Protein AF-0000000069194049 (afdb_homodimer)

pLDDT: mean 79.8, std 12.73, range [45.81, 97.94]

Radius of gyration: 47.84 Å; Cα contacts (8 Å, |Δi|>4): 1025; chains: 2; bounding box: 80×156×100 Å

Structure (mmCIF, N/CA/C/O backbone):
data_AF-0000000069194049-model_v1
#
loop_
_entity.id
_entity.type
_entity.pdbx_description
1 polymer 'Chromosome undetermined scaffold_67, whole genome shotgun sequence'
#
loop_
_atom_site.group_PDB
_atom_site.id
_atom_site.type_symbol
_atom_site.label_atom_id
_atom_site.label_alt_id
_atom_site.label_comp_id
_atom_site.label_asym_id
_atom_site.label_entity_id
_atom_site.label_seq_id
_atom_site.pdbx_PDB_ins_code
_atom_site.Cartn_x
_atom_site.Cartn_y
_atom_site.Cartn_z
_atom_site.occupancy
_atom_site.B_iso_or_equiv
_atom_site.auth_seq_id
_atom_site.auth_comp_id
_atom_site.auth_asym_id
_atom_site.auth_atom_id
_atom_site.pdbx_PDB_model_num
ATOM 1 N N . MET A 1 1 ? 35.75 -39.188 -43.375 1 60.69 1 MET A N 1
ATOM 2 C CA . MET A 1 1 ? 35.188 -40.5 -43.594 1 60.69 1 MET A CA 1
ATOM 3 C C . MET A 1 1 ? 34.312 -40.531 -44.844 1 60.69 1 MET A C 1
ATOM 5 O O . MET A 1 1 ? 33.562 -39.594 -45.094 1 60.69 1 MET A O 1
ATOM 9 N N . SER A 1 2 ? 34.531 -41.375 -45.812 1 68.25 2 SER A N 1
ATOM 10 C CA . SER A 1 2 ? 33.688 -41.562 -47 1 68.25 2 SER A CA 1
ATOM 11 C C . SER A 1 2 ? 32.281 -41.969 -46.625 1 68.25 2 SER A C 1
ATOM 13 O O . SER A 1 2 ? 32.031 -42.406 -45.5 1 68.25 2 SER A O 1
ATOM 15 N N . LEU A 1 3 ? 31.297 -41.688 -47.531 1 67.56 3 LEU A N 1
ATOM 16 C CA . LEU A 1 3 ? 29.922 -42.094 -47.281 1 67.56 3 LEU A CA 1
ATOM 17 C C . LEU A 1 3 ? 29.859 -43.562 -46.875 1 67.56 3 LEU A C 1
ATOM 19 O O . LEU A 1 3 ? 29.125 -43.938 -45.969 1 67.56 3 LEU A O 1
ATOM 23 N N . GLN A 1 4 ? 30.688 -44.281 -47.562 1 66.31 4 GLN A N 1
ATOM 24 C CA . GLN A 1 4 ? 30.703 -45.719 -47.281 1 66.31 4 GLN A CA 1
ATOM 25 C C . GLN A 1 4 ? 31.297 -46 -45.906 1 66.31 4 GLN A C 1
ATOM 27 O O . GLN A 1 4 ? 30.797 -46.875 -45.188 1 66.31 4 GLN A O 1
ATOM 32 N N . GLN A 1 5 ? 32.219 -45.281 -45.5 1 66.69 5 GLN A N 1
ATOM 33 C CA . GLN A 1 5 ? 32.812 -45.438 -44.188 1 66.69 5 GLN A CA 1
ATOM 34 C C . GLN A 1 5 ? 31.859 -45 -43.094 1 66.69 5 GLN A C 1
ATOM 36 O O . GLN A 1 5 ? 31.781 -45.656 -42.031 1 66.69 5 GLN A O 1
ATOM 41 N N . LYS A 1 6 ? 31.219 -43.906 -43.25 1 71.81 6 LYS A N 1
ATOM 42 C CA . LYS A 1 6 ? 30.234 -43.438 -42.312 1 71.81 6 LYS A CA 1
ATOM 43 C C . LYS A 1 6 ? 29.078 -44.438 -42.156 1 71.81 6 LYS A C 1
ATOM 45 O O . LYS A 1 6 ? 28.641 -44.719 -41.031 1 71.81 6 LYS A O 1
ATOM 50 N N . GLN A 1 7 ? 28.656 -44.969 -43.281 1 61.91 7 GLN A N 1
ATOM 51 C CA . GLN A 1 7 ? 27.609 -45.969 -43.25 1 61.91 7 GLN A CA 1
ATOM 52 C C . GLN A 1 7 ? 28.078 -47.25 -42.531 1 61.91 7 GLN A C 1
ATOM 54 O O . GLN A 1 7 ? 27.328 -47.812 -41.719 1 61.91 7 GLN A O 1
ATOM 59 N N . ASN A 1 8 ? 29.266 -47.562 -42.781 1 62.53 8 ASN A N 1
ATOM 60 C CA . ASN A 1 8 ? 29.828 -48.75 -42.156 1 62.53 8 ASN A CA 1
ATOM 61 C C . ASN A 1 8 ? 29.969 -48.531 -40.625 1 62.53 8 ASN A C 1
ATOM 63 O O . ASN A 1 8 ? 29.703 -49.438 -39.844 1 62.53 8 ASN A O 1
ATOM 67 N N . LEU A 1 9 ? 30.328 -47.375 -40.25 1 63.19 9 LEU A N 1
ATOM 68 C CA . LEU A 1 9 ? 30.469 -47.031 -38.844 1 63.19 9 LEU A CA 1
ATOM 69 C C . LEU A 1 9 ? 29.109 -47.031 -38.156 1 63.19 9 LEU A C 1
ATOM 71 O O . LEU A 1 9 ? 28.969 -47.531 -37.031 1 63.19 9 LEU A O 1
ATOM 75 N N . LEU A 1 10 ? 28.172 -46.469 -38.812 1 67.38 10 LEU A N 1
ATOM 76 C CA . LEU A 1 10 ? 26.828 -46.438 -38.281 1 67.38 10 LEU A CA 1
ATOM 77 C C . LEU A 1 10 ? 26.234 -47.844 -38.156 1 67.38 10 LEU A C 1
ATOM 79 O O . LEU A 1 10 ? 25.625 -48.188 -37.156 1 67.38 10 LEU A O 1
ATOM 83 N N . VAL A 1 11 ? 26.562 -48.625 -39.188 1 57.91 11 VAL A N 1
ATOM 84 C CA . VAL A 1 11 ? 26.062 -50 -39.219 1 57.91 11 VAL A CA 1
ATOM 85 C C . VAL A 1 11 ? 26.781 -50.812 -38.125 1 57.91 11 VAL A C 1
ATOM 87 O O . VAL A 1 11 ? 26.156 -51.594 -37.406 1 57.91 11 VAL A O 1
ATOM 90 N N . LYS A 1 12 ? 28.016 -50.594 -37.969 1 59.56 12 LYS A N 1
ATOM 91 C CA . LYS A 1 12 ? 28.781 -51.281 -36.938 1 59.56 12 LYS A CA 1
ATOM 92 C C . LYS A 1 12 ? 28.25 -50.938 -35.531 1 59.56 12 LYS A C 1
ATOM 94 O O . LYS A 1 12 ? 28.094 -51.844 -34.719 1 59.56 12 LYS A O 1
ATOM 99 N N . GLU A 1 13 ? 27.953 -49.781 -35.375 1 59.81 13 GLU A N 1
ATOM 100 C CA . GLU A 1 13 ? 27.469 -49.344 -34.062 1 59.81 13 GLU A CA 1
ATOM 101 C C . GLU A 1 13 ? 26.094 -49.906 -33.75 1 59.81 13 GLU A C 1
ATOM 103 O O . GLU A 1 13 ? 25.797 -50.25 -32.625 1 59.81 13 GLU A O 1
ATOM 108 N N . ILE A 1 14 ? 25.391 -50.125 -34.812 1 56.09 14 ILE A N 1
ATOM 109 C CA . ILE A 1 14 ? 24.047 -50.688 -34.688 1 56.09 14 ILE A CA 1
ATOM 110 C C . ILE A 1 14 ? 24.141 -52.188 -34.5 1 56.09 14 ILE A C 1
ATOM 112 O O . ILE A 1 14 ? 23.406 -52.781 -33.688 1 56.09 14 ILE A O 1
ATOM 116 N N . ILE A 1 15 ? 24.984 -52.844 -35.25 1 53.19 15 ILE A N 1
ATOM 117 C CA . ILE A 1 15 ? 25.172 -54.281 -35.094 1 53.19 15 ILE A CA 1
ATOM 118 C C . ILE A 1 15 ? 25.672 -54.625 -33.688 1 53.19 15 ILE A C 1
ATOM 120 O O . ILE A 1 15 ? 25.172 -55.531 -33.062 1 53.19 15 ILE A O 1
ATOM 124 N N . GLU A 1 16 ? 26.516 -53.812 -33.25 1 52.22 16 GLU A N 1
ATOM 125 C CA . GLU A 1 16 ? 27.094 -54.094 -31.922 1 52.22 16 GLU A CA 1
ATOM 126 C C . GLU A 1 16 ? 26.062 -53.875 -30.812 1 52.22 16 GLU A C 1
ATOM 128 O O . GLU A 1 16 ? 26.109 -54.562 -29.781 1 52.22 16 GLU A O 1
ATOM 133 N N . LYS A 1 17 ? 25.109 -53.125 -31.219 1 51.19 17 LYS A N 1
ATOM 134 C CA . LYS A 1 17 ? 24.125 -52.812 -30.188 1 51.19 17 LYS A CA 1
ATOM 135 C C . LYS A 1 17 ? 22.828 -53.594 -30.406 1 51.19 17 LYS A C 1
ATOM 137 O O . LYS A 1 17 ? 21.859 -53.406 -29.656 1 51.19 17 LYS A O 1
ATOM 142 N N . GLY A 1 18 ? 22.766 -54.531 -31.375 1 50 18 GLY A N 1
ATOM 143 C CA . GLY A 1 18 ? 21.703 -55.5 -31.641 1 50 18 GLY A CA 1
ATOM 144 C C . GLY A 1 18 ? 20.469 -54.844 -32.25 1 50 18 GLY A C 1
ATOM 145 O O . GLY A 1 18 ? 19.344 -55.344 -32.031 1 50 18 GLY A O 1
ATOM 146 N N . TYR A 1 19 ? 20.625 -53.812 -32.906 1 51.44 19 TYR A N 1
ATOM 147 C CA . TYR A 1 19 ? 19.438 -53.125 -33.438 1 51.44 19 TYR A CA 1
ATOM 148 C C . TYR A 1 19 ? 19.109 -53.656 -34.844 1 51.44 19 TYR A C 1
ATOM 150 O O . TYR A 1 19 ? 19.938 -54.312 -35.469 1 51.44 19 TYR A O 1
ATOM 158 N N . ASN A 1 20 ? 17.766 -53.562 -35.188 1 52.62 20 ASN A N 1
ATOM 159 C CA . ASN A 1 20 ? 17.297 -54 -36.5 1 52.62 20 ASN A CA 1
ATOM 160 C C . ASN A 1 20 ? 18.062 -53.344 -37.625 1 52.62 20 ASN A C 1
ATOM 162 O O . ASN A 1 20 ? 17.875 -52.156 -37.875 1 52.62 20 ASN A O 1
ATOM 166 N N . ILE A 1 21 ? 18.859 -54.062 -38.156 1 54.88 21 ILE A N 1
ATOM 167 C CA . ILE A 1 21 ? 19.766 -53.625 -39.219 1 54.88 21 ILE A CA 1
ATOM 168 C C . ILE A 1 21 ? 18.953 -53.156 -40.438 1 54.88 21 ILE A C 1
ATOM 170 O O . ILE A 1 21 ? 19.281 -52.125 -41.031 1 54.88 21 ILE A O 1
ATOM 174 N N . GLU A 1 22 ? 17.953 -53.812 -40.688 1 61.69 22 GLU A N 1
ATOM 175 C CA . GLU A 1 22 ? 17.156 -53.438 -41.844 1 61.69 22 GLU A CA 1
ATOM 176 C C . GLU A 1 22 ? 16.469 -52.094 -41.656 1 61.69 22 GLU A C 1
ATOM 178 O O . GLU A 1 22 ? 16.453 -51.281 -42.594 1 61.69 22 GLU A O 1
ATOM 183 N N . ALA A 1 23 ? 15.969 -51.812 -40.594 1 63.94 23 ALA A N 1
ATOM 184 C CA . ALA A 1 23 ? 15.281 -50.562 -40.312 1 63.94 23 ALA A CA 1
ATOM 185 C C . ALA A 1 23 ? 16.266 -49.406 -40.25 1 63.94 23 ALA A C 1
ATOM 187 O O . ALA A 1 23 ? 15.953 -48.312 -40.719 1 63.94 23 ALA A O 1
ATOM 188 N N . PHE A 1 24 ? 17.422 -49.688 -39.75 1 62.91 24 PHE A N 1
ATOM 189 C CA . PHE A 1 24 ? 18.453 -48.656 -39.719 1 62.91 24 PHE A CA 1
ATOM 190 C C . PHE A 1 24 ? 18.938 -48.344 -41.125 1 62.91 24 PHE A C 1
ATOM 192 O O . PHE A 1 24 ? 19.078 -47.156 -41.5 1 62.91 24 PHE A O 1
ATOM 199 N N . GLN A 1 25 ? 19.109 -49.438 -41.875 1 63.22 25 GLN A N 1
ATOM 200 C CA . GLN A 1 25 ? 19.531 -49.25 -43.25 1 63.22 25 GLN A CA 1
ATOM 201 C C . GLN A 1 25 ? 18.5 -48.438 -44.031 1 63.22 25 GLN A C 1
ATOM 203 O O . GLN A 1 25 ? 18.875 -47.531 -44.781 1 63.22 25 GLN A O 1
ATOM 208 N N . LYS A 1 26 ? 17.281 -48.625 -43.75 1 69.69 26 LYS A N 1
ATOM 209 C CA . LYS A 1 26 ? 16.234 -47.844 -44.406 1 69.69 26 LYS A CA 1
ATOM 210 C C . LYS A 1 26 ? 16.281 -46.375 -43.938 1 69.69 26 LYS A C 1
ATOM 212 O O . LYS A 1 26 ? 16.062 -45.469 -44.75 1 69.69 26 LYS A O 1
ATOM 217 N N . SER A 1 27 ? 16.609 -46.219 -42.75 1 67.19 27 SER A N 1
ATOM 218 C CA . SER A 1 27 ? 16.641 -44.875 -42.188 1 67.19 27 SER A CA 1
ATOM 219 C C . SER A 1 27 ? 17.812 -44.062 -42.75 1 67.19 27 SER A C 1
ATOM 221 O O . SER A 1 27 ? 17.734 -42.844 -42.906 1 67.19 27 SER A O 1
ATOM 223 N N . ILE A 1 28 ? 18.844 -44.812 -43.062 1 67.31 28 ILE A N 1
ATOM 224 C CA . ILE A 1 28 ? 20.047 -44.219 -43.625 1 67.31 28 ILE A CA 1
ATOM 225 C C . ILE A 1 28 ? 19.859 -44 -45.125 1 67.31 28 ILE A C 1
ATOM 227 O O . ILE A 1 28 ? 20.266 -42.969 -45.656 1 67.31 28 ILE A O 1
ATOM 231 N N . ASP A 1 29 ? 19.156 -44.969 -45.688 1 67.44 29 ASP A N 1
ATOM 232 C CA . ASP A 1 29 ? 18.969 -44.875 -47.125 1 67.44 29 ASP A CA 1
ATOM 233 C C . ASP A 1 29 ? 18.125 -43.656 -47.5 1 67.44 29 ASP A C 1
ATOM 235 O O . ASP A 1 29 ? 18.266 -43.125 -48.594 1 67.44 29 ASP A O 1
ATOM 239 N N . GLN A 1 30 ? 17.359 -43.25 -46.594 1 63.06 30 GLN A N 1
ATOM 240 C CA . GLN A 1 30 ? 16.469 -42.125 -46.875 1 63.06 30 GLN A CA 1
ATOM 241 C C . GLN A 1 30 ? 17.172 -40.812 -46.625 1 63.06 30 GLN A C 1
ATOM 243 O O . GLN A 1 30 ? 16.641 -39.75 -46.969 1 63.06 30 GLN A O 1
ATOM 248 N N . ARG A 1 31 ? 18.297 -40.969 -46.156 1 64.88 31 ARG A N 1
ATOM 249 C CA . ARG A 1 31 ? 19.016 -39.719 -45.875 1 64.88 31 ARG A CA 1
ATOM 250 C C . ARG A 1 31 ? 20 -39.375 -46.969 1 64.88 31 ARG A C 1
ATOM 252 O O . ARG A 1 31 ? 20.875 -40.188 -47.312 1 64.88 31 ARG A O 1
ATOM 259 N N . HIS A 1 32 ? 19.75 -38.312 -47.625 1 69.38 32 HIS A N 1
ATOM 260 C CA . HIS A 1 32 ? 20.547 -37.875 -48.75 1 69.38 32 HIS A CA 1
ATOM 261 C C . HIS A 1 32 ? 21.672 -36.938 -48.312 1 69.38 32 HIS A C 1
ATOM 263 O O . HIS A 1 32 ? 22.547 -36.594 -49.125 1 69.38 32 HIS A O 1
ATOM 269 N N . ASP A 1 33 ? 21.703 -36.594 -47.094 1 72.38 33 ASP A N 1
ATOM 270 C CA . ASP A 1 33 ? 22.688 -35.594 -46.656 1 72.38 33 ASP A CA 1
ATOM 271 C C . ASP A 1 33 ? 23.75 -36.25 -45.781 1 72.38 33 ASP A C 1
ATOM 273 O O . ASP A 1 33 ? 24.516 -35.531 -45.125 1 72.38 33 ASP A O 1
ATOM 277 N N . LEU A 1 34 ? 23.844 -37.531 -45.719 1 71 34 LEU A N 1
ATOM 278 C CA . LEU A 1 34 ? 24.734 -38.281 -44.844 1 71 34 LEU A CA 1
ATOM 279 C C . LEU A 1 34 ? 26.188 -37.906 -45.062 1 71 34 LEU A C 1
ATOM 281 O O . LEU A 1 34 ? 27 -37.906 -44.156 1 71 34 LEU A O 1
ATOM 285 N N . GLU A 1 35 ? 26.422 -37.562 -46.25 1 72.06 35 GLU A N 1
ATOM 286 C CA . GLU A 1 35 ? 27.797 -37.25 -46.656 1 72.06 35 GLU A CA 1
ATOM 287 C C . GLU A 1 35 ? 28.297 -36 -45.906 1 72.06 35 GLU A C 1
ATOM 289 O O . GLU A 1 35 ? 29.484 -35.875 -45.656 1 72.06 35 GLU A O 1
ATOM 294 N N . GLN A 1 36 ? 27.422 -35.219 -45.531 1 76.62 36 GLN A N 1
ATOM 295 C CA . GLN A 1 36 ? 27.797 -33.938 -44.938 1 76.62 36 GLN A CA 1
ATOM 296 C C . GLN A 1 36 ? 27.859 -34.031 -43.406 1 76.62 36 GLN A C 1
ATOM 298 O O . GLN A 1 36 ? 28.281 -33.094 -42.75 1 76.62 36 GLN A O 1
ATOM 303 N N . TRP A 1 37 ? 27.469 -35.188 -42.844 1 73.75 37 TRP A N 1
ATOM 304 C CA . TRP A 1 37 ? 27.344 -35.312 -41.406 1 73.75 37 TRP A CA 1
ATOM 305 C C . TRP A 1 37 ? 28.719 -35.5 -40.75 1 73.75 37 TRP A C 1
ATOM 307 O O . TRP A 1 37 ? 29.578 -36.188 -41.312 1 73.75 37 TRP A O 1
ATOM 317 N N . ASP A 1 38 ? 28.906 -34.75 -39.75 1 74.12 38 ASP A N 1
ATOM 318 C CA . ASP A 1 38 ? 30.109 -35.031 -38.969 1 74.12 38 ASP A CA 1
ATOM 319 C C . ASP A 1 38 ? 29.891 -36.188 -38 1 74.12 38 ASP A C 1
ATOM 321 O O . ASP A 1 38 ? 28.797 -36.781 -37.969 1 74.12 38 ASP A O 1
ATOM 325 N N . TYR A 1 39 ? 30.922 -36.594 -37.219 1 69.62 39 TYR A N 1
ATOM 326 C CA . TYR A 1 39 ? 30.906 -37.75 -36.344 1 69.62 39 TYR A CA 1
ATOM 327 C C . TYR A 1 39 ? 29.859 -37.594 -35.25 1 69.62 39 TYR A C 1
ATOM 329 O O . TYR A 1 39 ? 29.125 -38.531 -34.938 1 69.62 39 TYR A O 1
ATOM 337 N N . ASP A 1 40 ? 29.719 -36.5 -34.812 1 70.19 40 ASP A N 1
ATOM 338 C CA . ASP A 1 40 ? 28.781 -36.25 -33.719 1 70.19 40 ASP A CA 1
ATOM 339 C C . ASP A 1 40 ? 27.328 -36.344 -34.219 1 70.19 40 ASP A C 1
ATOM 341 O O . ASP A 1 40 ? 26.469 -36.875 -33.531 1 70.19 40 ASP A O 1
ATOM 345 N N . GLU A 1 41 ? 27.188 -35.938 -35.375 1 72.56 41 GLU A N 1
ATOM 346 C CA . GLU A 1 41 ? 25.859 -36.031 -36 1 72.56 41 GLU A CA 1
ATOM 347 C C . GLU A 1 41 ? 25.484 -37.469 -36.281 1 72.56 41 GLU A C 1
ATOM 349 O O . GLU A 1 41 ? 24.328 -37.875 -36.125 1 72.56 41 GLU A O 1
ATOM 354 N N . LEU A 1 42 ? 26.5 -38.188 -36.719 1 69.12 42 LEU A N 1
ATOM 355 C CA . LEU A 1 42 ? 26.281 -39.594 -36.969 1 69.12 42 LEU A CA 1
ATOM 356 C C . LEU A 1 42 ? 25.953 -40.344 -35.688 1 69.12 42 LEU A C 1
ATOM 358 O O . LEU A 1 42 ? 25.016 -41.156 -35.656 1 69.12 42 LEU A O 1
ATOM 362 N N . ILE A 1 43 ? 26.547 -39.969 -34.594 1 66.81 43 ILE A N 1
ATOM 363 C CA . ILE A 1 43 ? 26.281 -40.594 -33.281 1 66.81 43 ILE A CA 1
ATOM 364 C C . ILE A 1 43 ? 24.891 -40.188 -32.781 1 66.81 43 ILE A C 1
ATOM 366 O O . ILE A 1 43 ? 24.141 -41 -32.25 1 66.81 43 ILE A O 1
ATOM 370 N N . GLU A 1 44 ? 24.609 -39.031 -33 1 70.44 44 GLU A N 1
ATOM 371 C CA . GLU A 1 44 ? 23.281 -38.562 -32.594 1 70.44 44 GLU A CA 1
ATOM 372 C C . GLU A 1 44 ? 22.188 -39.219 -33.406 1 70.44 44 GLU A C 1
ATOM 374 O O . GLU A 1 44 ? 21.125 -39.562 -32.875 1 70.44 44 GLU A O 1
ATOM 379 N N . PHE A 1 45 ? 22.484 -39.5 -34.656 1 67.25 45 PHE A N 1
ATOM 380 C CA . PHE A 1 45 ? 21.531 -40.188 -35.5 1 67.25 45 PHE A CA 1
ATOM 381 C C . PHE A 1 45 ? 21.359 -41.625 -35.062 1 67.25 45 PHE A C 1
ATOM 383 O O . PHE A 1 45 ? 20.234 -42.156 -35 1 67.25 45 PHE A O 1
ATOM 390 N N . VAL A 1 46 ? 22.484 -42.219 -34.812 1 63.5 46 VAL A N 1
ATOM 391 C CA . VAL A 1 46 ? 22.406 -43.594 -34.312 1 63.5 46 VAL A CA 1
ATOM 392 C C . VAL A 1 46 ? 21.656 -43.625 -32.969 1 63.5 46 VAL A C 1
ATOM 394 O O . VAL A 1 46 ? 20.812 -44.469 -32.75 1 63.5 46 VAL A O 1
ATOM 397 N N . LYS A 1 47 ? 21.938 -42.656 -32.156 1 62.44 47 LYS A N 1
ATOM 398 C CA . LYS A 1 47 ? 21.234 -42.562 -30.859 1 62.44 47 LYS A CA 1
ATOM 399 C C . LYS A 1 47 ? 19.75 -42.312 -31.078 1 62.44 47 LYS A C 1
ATOM 401 O O . LYS A 1 47 ? 18.906 -42.938 -30.406 1 62.44 47 LYS A O 1
ATOM 406 N N . LYS A 1 48 ? 19.5 -41.469 -32 1 63.44 48 LYS A N 1
ATOM 407 C CA . LYS A 1 48 ? 18.109 -41.219 -32.375 1 63.44 48 LYS A CA 1
ATOM 408 C C . LYS A 1 48 ? 17.438 -42.469 -32.938 1 63.44 48 LYS A C 1
ATOM 410 O O . LYS A 1 48 ? 16.281 -42.75 -32.656 1 63.44 48 LYS A O 1
ATOM 415 N N . PHE A 1 49 ? 18.141 -43.062 -33.781 1 58.78 49 PHE A N 1
ATOM 416 C CA . PHE A 1 49 ? 17.641 -44.312 -34.375 1 58.78 49 PHE A CA 1
ATOM 417 C C . PHE A 1 49 ? 17.469 -45.375 -33.281 1 58.78 49 PHE A C 1
ATOM 419 O O . PHE A 1 49 ? 16.469 -46.094 -33.25 1 58.78 49 PHE A O 1
ATOM 426 N N . GLN A 1 50 ? 18.5 -45.438 -32.5 1 56.16 50 GLN A N 1
ATOM 427 C CA . GLN A 1 50 ? 18.391 -46.344 -31.359 1 56.16 50 GLN A CA 1
ATOM 428 C C . GLN A 1 50 ? 17.188 -46 -30.5 1 56.16 50 GLN A C 1
ATOM 430 O O . GLN A 1 50 ? 16.438 -46.906 -30.078 1 56.16 50 GLN A O 1
ATOM 435 N N . ASP A 1 51 ? 17.125 -44.844 -30.234 1 56.09 51 ASP A N 1
ATOM 436 C CA . ASP A 1 51 ? 15.992 -44.344 -29.453 1 56.09 51 ASP A CA 1
ATOM 437 C C . ASP A 1 51 ? 14.68 -44.625 -30.188 1 56.09 51 ASP A C 1
ATOM 439 O O . ASP A 1 51 ? 13.68 -45 -29.562 1 56.09 51 ASP A O 1
ATOM 443 N N . SER A 1 52 ? 14.766 -44.375 -31.516 1 55.88 52 SER A N 1
ATOM 444 C CA . SER A 1 52 ? 13.586 -44.656 -32.312 1 55.88 52 SER A CA 1
ATOM 445 C C . SER A 1 52 ? 13.297 -46.156 -32.375 1 55.88 52 SER A C 1
ATOM 447 O O . SER A 1 52 ? 12.141 -46.562 -32.438 1 55.88 52 SER A O 1
ATOM 449 N N . GLN A 1 53 ? 14.375 -46.844 -32.562 1 53.72 53 GLN A N 1
ATOM 450 C CA . GLN A 1 53 ? 14.188 -48.281 -32.562 1 53.72 53 GLN A CA 1
ATOM 451 C C . GLN A 1 53 ? 13.664 -48.781 -31.234 1 53.72 53 GLN A C 1
ATOM 453 O O . GLN A 1 53 ? 12.961 -49.812 -31.172 1 53.72 53 GLN A O 1
ATOM 458 N N . ASN A 1 54 ? 14.117 -48.125 -30.234 1 58.31 54 ASN A N 1
ATOM 459 C CA . ASN A 1 54 ? 13.719 -48.531 -28.906 1 58.31 54 ASN A CA 1
ATOM 460 C C . ASN A 1 54 ? 12.359 -47.969 -28.516 1 58.31 54 ASN A C 1
ATOM 462 O O . ASN A 1 54 ? 11.883 -48.219 -27.406 1 58.31 54 ASN A O 1
ATOM 466 N N . ASP A 1 55 ? 11.828 -47.438 -29.406 1 71.06 55 ASP A N 1
ATOM 467 C CA . ASP A 1 55 ? 10.484 -46.938 -29.156 1 71.06 55 ASP A CA 1
ATOM 468 C C . ASP A 1 55 ? 9.445 -48.031 -29.25 1 71.06 55 ASP A C 1
ATOM 470 O O . ASP A 1 55 ? 9.5 -48.875 -30.156 1 71.06 55 ASP A O 1
ATOM 474 N N . TYR A 1 56 ? 8.977 -48.375 -28.188 1 81.94 56 TYR A N 1
ATOM 475 C CA . TYR A 1 56 ? 7.879 -49.344 -28.125 1 81.94 56 TYR A CA 1
ATOM 476 C C . TYR A 1 56 ? 6.531 -48.656 -28.125 1 81.94 56 TYR A C 1
ATOM 478 O O . TYR A 1 56 ? 6.301 -47.719 -27.328 1 81.94 56 TYR A O 1
ATOM 486 N N . ALA A 1 57 ? 5.781 -48.969 -29.219 1 83.94 57 ALA A N 1
ATOM 487 C CA . ALA A 1 57 ? 4.43 -48.406 -29.312 1 83.94 57 ALA A CA 1
ATOM 488 C C . ALA A 1 57 ? 3.404 -49.531 -29.531 1 83.94 57 ALA A C 1
ATOM 490 O O . ALA A 1 57 ? 3.627 -50.438 -30.344 1 83.94 57 ALA A O 1
ATOM 491 N N . ALA A 1 58 ? 2.482 -49.562 -28.688 1 81.94 58 ALA A N 1
ATOM 492 C CA . ALA A 1 58 ? 1.385 -50.531 -28.828 1 81.94 58 ALA A CA 1
ATOM 493 C C . ALA A 1 58 ? 0.049 -49.875 -28.469 1 81.94 58 ALA A C 1
ATOM 495 O O . ALA A 1 58 ? 0.014 -48.812 -27.859 1 81.94 58 ALA A O 1
ATOM 496 N N . ILE A 1 59 ? -1 -50.406 -29.062 1 82.81 59 ILE A N 1
ATOM 497 C CA . ILE A 1 59 ? -2.357 -50 -28.734 1 82.81 59 ILE A CA 1
ATOM 498 C C . ILE A 1 59 ? -3.111 -51.156 -28.078 1 82.81 59 ILE A C 1
ATOM 500 O O . ILE A 1 59 ? -3.211 -52.25 -28.641 1 82.81 59 ILE A O 1
ATOM 504 N N . LEU A 1 60 ? -3.436 -50.906 -26.891 1 81.56 60 LEU A N 1
ATOM 505 C CA . LEU A 1 60 ? -4.219 -51.906 -26.188 1 81.56 60 LEU A CA 1
ATOM 506 C C . LEU A 1 60 ? -5.711 -51.594 -26.266 1 81.56 60 LEU A C 1
ATOM 508 O O . LEU A 1 60 ? -6.109 -50.438 -26.203 1 81.56 60 LEU A O 1
ATOM 512 N N . LYS A 1 61 ? -6.488 -52.562 -26.531 1 78.25 61 LYS A N 1
ATOM 513 C CA . LYS A 1 61 ? -7.93 -52.344 -26.641 1 78.25 61 LYS A CA 1
ATOM 514 C C . LYS A 1 61 ? -8.586 -52.344 -25.266 1 78.25 61 LYS A C 1
ATOM 516 O O . LYS A 1 61 ? -8.195 -53.094 -24.375 1 78.25 61 LYS A O 1
ATOM 521 N N . CYS A 1 62 ? -9.406 -51.281 -25.078 1 74.12 62 CYS A N 1
ATOM 522 C CA . CYS A 1 62 ? -10.219 -51.219 -23.875 1 74.12 62 CYS A CA 1
ATOM 523 C C . CYS A 1 62 ? -11.664 -50.875 -24.203 1 74.12 62 CYS A C 1
ATOM 525 O O . CYS A 1 62 ? -12.031 -50.75 -25.375 1 74.12 62 CYS A O 1
ATOM 527 N N . ASN A 1 63 ? -12.5 -50.844 -23.188 1 73.75 63 ASN A N 1
ATOM 528 C CA . ASN A 1 63 ? -13.906 -50.531 -23.406 1 73.75 63 ASN A CA 1
ATOM 529 C C . ASN A 1 63 ? -14.086 -49.062 -23.844 1 73.75 63 ASN A C 1
ATOM 531 O O . ASN A 1 63 ? -13.398 -48.188 -23.344 1 73.75 63 ASN A O 1
ATOM 535 N N . LYS A 1 64 ? -14.914 -48.875 -24.938 1 74.25 64 LYS A N 1
ATOM 536 C CA . LYS A 1 64 ? -15.188 -47.531 -25.438 1 74.25 64 LYS A CA 1
ATOM 537 C C . LYS A 1 64 ? -16.344 -46.875 -24.672 1 74.25 64 LYS A C 1
ATOM 539 O O . LYS A 1 64 ? -17.359 -47.531 -24.422 1 74.25 64 LYS A O 1
ATOM 544 N N . THR A 1 65 ? -15.977 -45.656 -24.219 1 71.38 65 THR A N 1
ATOM 545 C CA . THR A 1 65 ? -17.016 -44.906 -23.5 1 71.38 65 THR A CA 1
ATOM 546 C C . THR A 1 65 ? -17.984 -44.25 -24.469 1 71.38 65 THR A C 1
ATOM 548 O O . THR A 1 65 ? -17.594 -43.875 -25.562 1 71.38 65 THR A O 1
ATOM 551 N N . ILE A 1 66 ? -19.25 -44.188 -24.172 1 73.69 66 ILE A N 1
ATOM 552 C CA . ILE A 1 66 ? -20.266 -43.469 -24.922 1 73.69 66 ILE A CA 1
ATOM 553 C C . ILE A 1 66 ? -20.156 -41.969 -24.625 1 73.69 66 ILE A C 1
ATOM 555 O O . ILE A 1 66 ? -20.125 -41.562 -23.453 1 73.69 66 ILE A O 1
ATOM 559 N N . PRO A 1 67 ? -19.875 -41.188 -25.688 1 75.25 67 PRO A N 1
ATOM 560 C CA . PRO A 1 67 ? -19.766 -39.75 -25.469 1 75.25 67 PRO A CA 1
ATOM 561 C C . PRO A 1 67 ? -20.953 -39.156 -24.719 1 75.25 67 PRO A C 1
ATOM 563 O O . PRO A 1 67 ? -22.094 -39.531 -24.969 1 75.25 67 PRO A O 1
ATOM 566 N N . ASN A 1 68 ? -20.578 -38.375 -23.688 1 81.75 68 ASN A N 1
ATOM 567 C CA . ASN A 1 68 ? -21.641 -37.719 -22.938 1 81.75 68 ASN A CA 1
ATOM 568 C C . ASN A 1 68 ? -22.016 -36.375 -23.547 1 81.75 68 ASN A C 1
ATOM 570 O O . ASN A 1 68 ? -21.641 -36.094 -24.672 1 81.75 68 ASN A O 1
ATOM 574 N N . ALA A 1 69 ? -22.844 -35.5 -22.922 1 83.44 69 ALA A N 1
ATOM 575 C CA . ALA A 1 69 ? -23.375 -34.25 -23.422 1 83.44 69 ALA A CA 1
ATOM 576 C C . ALA A 1 69 ? -22.25 -33.219 -23.547 1 83.44 69 ALA A C 1
ATOM 578 O O . ALA A 1 69 ? -22.359 -32.281 -24.344 1 83.44 69 ALA A O 1
ATOM 579 N N . LEU A 1 70 ? -21.172 -33.438 -22.844 1 87.25 70 LEU A N 1
ATOM 580 C CA . LEU A 1 70 ? -20.094 -32.438 -22.812 1 87.25 70 LEU A CA 1
ATOM 581 C C . LEU A 1 70 ? -19.203 -32.594 -24.047 1 87.25 70 LEU A C 1
ATOM 583 O O . LEU A 1 70 ? -18.422 -31.703 -24.359 1 87.25 70 LEU A O 1
ATOM 587 N N . ALA A 1 71 ? -19.266 -33.719 -24.703 1 82.19 71 ALA A N 1
ATOM 588 C CA . ALA A 1 71 ? -18.406 -34 -25.828 1 82.19 71 ALA A CA 1
ATOM 589 C C . ALA A 1 71 ? -18.547 -32.969 -26.938 1 82.19 71 ALA A C 1
ATOM 591 O O . ALA A 1 71 ? -17.594 -32.656 -27.656 1 82.19 71 ALA A O 1
ATOM 592 N N . GLU A 1 72 ? -19.734 -32.375 -27.031 1 81.38 72 GLU A N 1
ATOM 593 C CA . GLU A 1 72 ? -20.016 -31.422 -28.094 1 81.38 72 GLU A CA 1
ATOM 594 C C . GLU A 1 72 ? -19.844 -29.984 -27.609 1 81.38 72 GLU A C 1
ATOM 596 O O . GLU A 1 72 ? -20.062 -29.031 -28.375 1 81.38 72 GLU A O 1
ATOM 601 N N . ILE A 1 73 ? -19.484 -29.797 -26.391 1 85.75 73 ILE A N 1
ATOM 602 C CA . ILE A 1 73 ? -19.391 -28.453 -25.828 1 85.75 73 ILE A CA 1
ATOM 603 C C . ILE A 1 73 ? -17.922 -28.062 -25.688 1 85.75 73 ILE A C 1
ATOM 605 O O . ILE A 1 73 ? -17.141 -28.766 -25.031 1 85.75 73 ILE A O 1
ATOM 609 N N . GLN A 1 74 ? -17.641 -27.031 -26.453 1 80.31 74 GLN A N 1
ATOM 610 C CA . GLN A 1 74 ? -16.281 -26.5 -26.328 1 80.31 74 GLN A CA 1
ATOM 611 C C . GLN A 1 74 ? -16.156 -25.562 -25.125 1 80.31 74 GLN A C 1
ATOM 613 O O . GLN A 1 74 ? -17.094 -24.844 -24.797 1 80.31 74 GLN A O 1
ATOM 618 N N . ASP A 1 75 ? -15.164 -25.562 -24.344 1 81.94 75 ASP A N 1
ATOM 619 C CA . ASP A 1 75 ? -14.789 -24.625 -23.281 1 81.94 75 ASP A CA 1
ATOM 620 C C . ASP A 1 75 ? -15.797 -24.641 -22.141 1 81.94 75 ASP A C 1
ATOM 622 O O . ASP A 1 75 ? -16.281 -23.594 -21.703 1 81.94 75 ASP A O 1
ATOM 626 N N . ALA A 1 76 ? -16.266 -25.781 -21.688 1 89.75 76 ALA A N 1
ATOM 627 C CA . ALA A 1 76 ? -17.156 -25.906 -20.531 1 89.75 76 ALA A CA 1
ATOM 628 C C . ALA A 1 76 ? -16.438 -25.516 -19.25 1 89.75 76 ALA A C 1
ATOM 630 O O . ALA A 1 76 ? -15.266 -25.859 -19.047 1 89.75 76 ALA A O 1
ATOM 631 N N . LYS A 1 77 ? -17.094 -24.609 -18.469 1 90.38 77 LYS A N 1
ATOM 632 C CA . LYS A 1 77 ? -16.547 -24.172 -17.188 1 90.38 77 LYS A CA 1
ATOM 633 C C . LYS A 1 77 ? -17.562 -24.359 -16.062 1 90.38 77 LYS A C 1
ATOM 635 O O . LYS A 1 77 ? -18.75 -24.078 -16.25 1 90.38 77 LYS A O 1
ATOM 640 N N . ALA A 1 78 ? -17.062 -24.859 -14.953 1 93.88 78 ALA A N 1
ATOM 641 C CA . ALA A 1 78 ? -17.906 -25 -13.766 1 93.88 78 ALA A CA 1
ATOM 642 C C . ALA A 1 78 ? -17.609 -23.906 -12.75 1 93.88 78 ALA A C 1
ATOM 644 O O . ALA A 1 78 ? -16.438 -23.547 -12.523 1 93.88 78 ALA A O 1
ATOM 645 N N . MET A 1 79 ? -18.641 -23.281 -12.227 1 91.44 79 MET A N 1
ATOM 646 C CA . MET A 1 79 ? -18.531 -22.266 -11.18 1 91.44 79 MET A CA 1
ATOM 647 C C . MET A 1 79 ? -19.234 -22.719 -9.906 1 91.44 79 MET A C 1
ATOM 649 O O . MET A 1 79 ? -20.375 -23.188 -9.961 1 91.44 79 MET A O 1
ATOM 653 N N . VAL A 1 80 ? -18.5 -22.656 -8.836 1 90.31 80 VAL A N 1
ATOM 654 C CA . VAL A 1 80 ? -19.125 -22.875 -7.539 1 90.31 80 VAL A CA 1
ATOM 655 C C . VAL A 1 80 ? -19.594 -21.547 -6.957 1 90.31 80 VAL A C 1
ATOM 657 O O . VAL A 1 80 ? -18.797 -20.828 -6.352 1 90.31 80 VAL A O 1
ATOM 660 N N . VAL A 1 81 ? -20.75 -21.25 -7.09 1 86.88 81 VAL A N 1
ATOM 661 C CA . VAL A 1 81 ? -21.281 -19.891 -6.914 1 86.88 81 VAL A CA 1
ATOM 662 C C . VAL A 1 81 ? -21.625 -19.656 -5.449 1 86.88 81 VAL A C 1
ATOM 664 O O . VAL A 1 81 ? -21.75 -18.516 -5.012 1 86.88 81 VAL A O 1
ATOM 667 N N . GLY A 1 82 ? -21.844 -20.734 -4.711 1 85.12 82 GLY A N 1
ATOM 668 C CA . GLY A 1 82 ? -22.188 -20.547 -3.309 1 85.12 82 GLY A CA 1
ATOM 669 C C . GLY A 1 82 ? -22.438 -21.859 -2.582 1 85.12 82 GLY A C 1
ATOM 670 O O . GLY A 1 82 ? -22.078 -22.938 -3.088 1 85.12 82 GLY A O 1
ATOM 671 N N . TYR A 1 83 ? -22.844 -21.641 -1.219 1 83.56 83 TYR A N 1
ATOM 672 C CA . TYR A 1 83 ? -23.156 -22.828 -0.422 1 83.56 83 TYR A CA 1
ATOM 673 C C . TYR A 1 83 ? -24.438 -22.625 0.382 1 83.56 83 TYR A C 1
ATOM 675 O O . TYR A 1 83 ? -24.891 -21.484 0.538 1 83.56 83 TYR A O 1
ATOM 683 N N . GLU A 1 84 ? -25.172 -23.625 0.575 1 83.62 84 GLU A N 1
ATOM 684 C CA . GLU A 1 84 ? -26.375 -23.625 1.406 1 83.62 84 GLU A CA 1
ATOM 685 C C . GLU A 1 84 ? -26.266 -24.656 2.529 1 83.62 84 GLU A C 1
ATOM 687 O O . GLU A 1 84 ? -25.797 -25.766 2.312 1 83.62 84 GLU A O 1
ATOM 692 N N . LYS A 1 85 ? -26.547 -24.141 3.689 1 81.88 85 LYS A N 1
ATOM 693 C CA . LYS A 1 85 ? -26.594 -25.047 4.828 1 81.88 85 LYS A CA 1
ATOM 694 C C . LYS A 1 85 ? -28 -25.594 5.023 1 81.88 85 LYS A C 1
ATOM 696 O O . LYS A 1 85 ? -28.969 -24.828 5.133 1 81.88 85 LYS A O 1
ATOM 701 N N . ILE A 1 86 ? -28.172 -26.766 4.809 1 77.5 86 ILE A N 1
ATOM 702 C CA . ILE A 1 86 ? -29.484 -27.359 4.996 1 77.5 86 ILE A CA 1
ATOM 703 C C . ILE A 1 86 ? -29.484 -28.219 6.262 1 77.5 86 ILE A C 1
ATOM 705 O O . ILE A 1 86 ? -28.625 -29.078 6.438 1 77.5 86 ILE A O 1
ATOM 709 N N . GLN A 1 87 ? -30.156 -27.844 7.25 1 72.19 87 GLN A N 1
ATOM 710 C CA . GLN A 1 87 ? -30.312 -28.594 8.484 1 72.19 87 GLN A CA 1
ATOM 711 C C . GLN A 1 87 ? -31.203 -29.812 8.266 1 72.19 87 GLN A C 1
ATOM 713 O O . GLN A 1 87 ? -32.344 -29.688 7.781 1 72.19 87 GLN A O 1
ATOM 718 N N . LYS A 1 88 ? -30.531 -30.953 7.988 1 58.19 88 LYS A N 1
ATOM 719 C CA . LYS A 1 88 ? -31.328 -32.188 7.828 1 58.19 88 LYS A CA 1
ATOM 720 C C . LYS A 1 88 ? -31.906 -32.625 9.164 1 58.19 88 LYS A C 1
ATOM 722 O O . LYS A 1 88 ? -31.281 -33.438 9.875 1 58.19 88 LYS A O 1
ATOM 727 N N . GLY A 1 89 ? -32.844 -31.875 9.766 1 60.22 89 GLY A N 1
ATOM 728 C CA . GLY A 1 89 ? -33.594 -32.219 10.953 1 60.22 89 GLY A CA 1
ATOM 729 C C . GLY A 1 89 ? -33.031 -31.609 12.227 1 60.22 89 GLY A C 1
ATOM 730 O O . GLY A 1 89 ? -31.984 -30.953 12.203 1 60.22 89 GLY A O 1
ATOM 731 N N . ILE A 1 90 ? -33.781 -31.703 13.422 1 55.38 90 ILE A N 1
ATOM 732 C CA . ILE A 1 90 ? -33.5 -31.156 14.742 1 55.38 90 ILE A CA 1
ATOM 733 C C . ILE A 1 90 ? -32.125 -31.656 15.234 1 55.38 90 ILE A C 1
ATOM 735 O O . ILE A 1 90 ? -31.422 -30.938 15.938 1 55.38 90 ILE A O 1
ATOM 739 N N . PHE A 1 91 ? -31.766 -32.906 15.078 1 55.94 91 PHE A N 1
ATOM 740 C CA . PHE A 1 91 ? -30.609 -33.5 15.727 1 55.94 91 PHE A CA 1
ATOM 741 C C . PHE A 1 91 ? -29.484 -33.75 14.727 1 55.94 91 PHE A C 1
ATOM 743 O O . PHE A 1 91 ? -28.406 -34.219 15.102 1 55.94 91 PHE A O 1
ATOM 750 N N . LYS A 1 92 ? -29.781 -33.594 13.453 1 56.03 92 LYS A N 1
ATOM 751 C CA . LYS A 1 92 ? -28.766 -34.062 12.516 1 56.03 92 LYS A CA 1
ATOM 752 C C . LYS A 1 92 ? -27.859 -32.938 12.055 1 56.03 92 LYS A C 1
ATOM 754 O O . LYS A 1 92 ? -28.25 -31.766 12.094 1 56.03 92 LYS A O 1
ATOM 759 N N . ASN A 1 93 ? -26.656 -33.219 11.898 1 61.47 93 ASN A N 1
ATOM 760 C CA . ASN A 1 93 ? -25.531 -32.375 11.516 1 61.47 93 ASN A CA 1
ATOM 761 C C . ASN A 1 93 ? -25.844 -31.578 10.25 1 61.47 93 ASN A C 1
ATOM 763 O O . ASN A 1 93 ? -26.562 -32.062 9.367 1 61.47 93 ASN A O 1
ATOM 767 N N . THR A 1 94 ? -25.812 -30.359 10.25 1 70.12 94 THR A N 1
ATOM 768 C CA . THR A 1 94 ? -25.969 -29.406 9.164 1 70.12 94 THR A CA 1
ATOM 769 C C . THR A 1 94 ? -25.125 -29.812 7.953 1 70.12 94 THR A C 1
ATOM 771 O O . THR A 1 94 ? -23.938 -30.109 8.094 1 70.12 94 THR A O 1
ATOM 774 N N . SER A 1 95 ? -25.891 -30.266 6.887 1 75.44 95 SER A N 1
ATOM 775 C CA . SER A 1 95 ? -25.156 -30.547 5.66 1 75.44 95 SER A CA 1
ATOM 776 C C . SER A 1 95 ? -24.984 -29.312 4.801 1 75.44 95 SER A C 1
ATOM 778 O O . SER A 1 95 ? -25.906 -28.5 4.676 1 75.44 95 SER A O 1
ATOM 780 N N . VAL A 1 96 ? -23.75 -29.156 4.293 1 82.75 96 VAL A N 1
ATOM 781 C CA . VAL A 1 96 ? -23.453 -28.031 3.428 1 82.75 96 VAL A CA 1
ATOM 782 C C . VAL A 1 96 ? -23.531 -28.453 1.965 1 82.75 96 VAL A C 1
ATOM 784 O O . VAL A 1 96 ? -22.922 -29.438 1.562 1 82.75 96 VAL A O 1
ATOM 787 N N . TYR A 1 97 ? -24.344 -27.734 1.229 1 88.44 97 TYR A N 1
ATOM 788 C CA . TYR A 1 97 ? -24.469 -27.969 -0.204 1 88.44 97 TYR A CA 1
ATOM 789 C C . TYR A 1 97 ? -23.828 -26.844 -1.006 1 88.44 97 TYR A C 1
ATOM 791 O O . TYR A 1 97 ? -24.094 -25.672 -0.748 1 88.44 97 TYR A O 1
ATOM 799 N N . PHE A 1 98 ? -23.016 -27.297 -1.972 1 90.81 98 PHE A N 1
ATOM 800 C CA . PHE A 1 98 ? -22.391 -26.344 -2.875 1 90.81 98 PHE A CA 1
ATOM 801 C C . PHE A 1 98 ? -23.203 -26.203 -4.16 1 90.81 98 PHE A C 1
ATOM 803 O O . PHE A 1 98 ? -23.547 -27.219 -4.785 1 90.81 98 PHE A O 1
ATOM 810 N N . LYS A 1 99 ? -23.484 -24.984 -4.414 1 93.38 99 LYS A N 1
ATOM 811 C CA . LYS A 1 99 ? -24.188 -24.719 -5.66 1 93.38 99 LYS A CA 1
ATOM 812 C C . LYS A 1 99 ? -23.219 -24.578 -6.828 1 93.38 99 LYS A C 1
ATOM 814 O O . LYS A 1 99 ? -22.359 -23.703 -6.816 1 93.38 99 LYS A O 1
ATOM 819 N N . ILE A 1 100 ? -23.344 -25.516 -7.887 1 95.56 100 ILE A N 1
ATOM 820 C CA . ILE A 1 100 ? -22.438 -25.562 -9.031 1 95.56 100 ILE A CA 1
ATOM 821 C C . ILE A 1 100 ? -23.188 -25.172 -10.305 1 95.56 100 ILE A C 1
ATOM 823 O O . ILE A 1 100 ? -24.25 -25.719 -10.586 1 95.56 100 ILE A O 1
ATOM 827 N N . GLU A 1 101 ? -22.672 -24.234 -10.969 1 95.56 101 GLU A N 1
ATOM 828 C CA . GLU A 1 101 ? -23.203 -23.828 -12.266 1 95.56 101 GLU A CA 1
ATOM 829 C C . GLU A 1 101 ? -22.219 -24.125 -13.383 1 95.56 101 GLU A C 1
ATOM 831 O O . GLU A 1 101 ? -21.078 -23.656 -13.344 1 95.56 101 GLU A O 1
ATOM 836 N N . THR A 1 102 ? -22.641 -24.922 -14.352 1 94.5 102 THR A N 1
ATOM 837 C CA . THR A 1 102 ? -21.781 -25.234 -15.492 1 94.5 102 THR A CA 1
ATOM 838 C C . THR A 1 102 ? -22.219 -24.469 -16.734 1 94.5 102 THR A C 1
ATOM 840 O O . THR A 1 102 ? -23.375 -24.547 -17.141 1 94.5 102 THR A O 1
ATOM 843 N N . LYS A 1 103 ? -21.312 -23.719 -17.266 1 91.25 103 LYS A N 1
ATOM 844 C CA . LYS A 1 103 ? -21.562 -22.938 -18.469 1 91.25 103 LYS A CA 1
ATOM 845 C C . LYS A 1 103 ? -20.75 -23.484 -19.656 1 91.25 103 LYS A C 1
ATOM 847 O O . LYS A 1 103 ? -19.672 -24.031 -19.453 1 91.25 103 LYS A O 1
ATOM 852 N N . PRO A 1 104 ? -21.25 -23.422 -20.891 1 90.62 104 PRO A N 1
ATOM 853 C CA . PRO A 1 104 ? -22.406 -22.672 -21.344 1 90.62 104 PRO A CA 1
ATOM 854 C C . PRO A 1 104 ? -23.703 -23.5 -21.312 1 90.62 104 PRO A C 1
ATOM 856 O O . PRO A 1 104 ? -24.766 -23 -21.688 1 90.62 104 PRO A O 1
ATOM 859 N N . ILE A 1 105 ? -23.781 -24.766 -20.938 1 87.25 105 ILE A N 1
ATOM 860 C CA . ILE A 1 105 ? -24.922 -25.672 -20.984 1 87.25 105 ILE A CA 1
ATOM 861 C C . ILE A 1 105 ? -25.922 -25.297 -19.891 1 87.25 105 ILE A C 1
ATOM 863 O O . ILE A 1 105 ? -27.062 -25.781 -19.891 1 87.25 105 ILE A O 1
ATOM 867 N N . ASN A 1 106 ? -25.609 -24.438 -18.969 1 88.31 106 ASN A N 1
ATOM 868 C CA . ASN A 1 106 ? -26.422 -23.891 -17.875 1 88.31 106 ASN A CA 1
ATOM 869 C C . ASN A 1 106 ? -26.922 -25 -16.969 1 88.31 106 ASN A C 1
ATOM 871 O O . ASN A 1 106 ? -28.109 -25.047 -16.625 1 88.31 106 ASN A O 1
ATOM 875 N N . TRP A 1 107 ? -26.188 -26 -16.672 1 93.81 107 TRP A N 1
ATOM 876 C CA . TRP A 1 107 ? -26.484 -26.984 -15.633 1 93.81 107 TRP A CA 1
ATOM 877 C C . TRP A 1 107 ? -26.312 -26.375 -14.25 1 93.81 107 TRP A C 1
ATOM 879 O O . TRP A 1 107 ? -25.375 -25.609 -14.016 1 93.81 107 TRP A O 1
ATOM 889 N N . VAL A 1 108 ? -27.297 -26.578 -13.422 1 95.19 108 VAL A N 1
ATOM 890 C CA . VAL A 1 108 ? -27.203 -26.141 -12.031 1 95.19 108 VAL A CA 1
ATOM 891 C C . VAL A 1 108 ? -27.484 -27.312 -11.094 1 95.19 108 VAL A C 1
ATOM 893 O O . VAL A 1 108 ? -28.531 -27.938 -11.18 1 95.19 108 VAL A O 1
ATOM 896 N N . VAL A 1 109 ? -26.5 -27.609 -10.25 1 96.12 109 VAL A N 1
ATOM 897 C CA . VAL A 1 109 ? -26.688 -28.734 -9.328 1 96.12 109 VAL A CA 1
ATOM 898 C C . VAL A 1 109 ? -26.172 -28.344 -7.941 1 96.12 109 VAL A C 1
ATOM 900 O O . VAL A 1 109 ? -25.5 -27.328 -7.781 1 96.12 109 VAL A O 1
ATOM 903 N N . LYS A 1 110 ? -26.594 -29.125 -6.965 1 94.06 110 LYS A N 1
ATOM 904 C CA . LYS A 1 110 ? -26.094 -29.016 -5.598 1 94.06 110 LYS A CA 1
ATOM 905 C C . LYS A 1 110 ? -25.359 -30.281 -5.184 1 94.06 110 LYS A C 1
ATOM 907 O O . LYS A 1 110 ? -25.859 -31.391 -5.379 1 94.06 110 LYS A O 1
ATOM 912 N N . ARG A 1 111 ? -24.125 -30.078 -4.75 1 93.5 111 ARG A N 1
ATOM 913 C CA . ARG A 1 111 ? -23.297 -31.203 -4.336 1 93.5 111 ARG A CA 1
ATOM 914 C C . ARG A 1 111 ? -22.75 -31 -2.93 1 93.5 111 ARG A C 1
ATOM 916 O O . ARG A 1 111 ? -22.5 -29.859 -2.518 1 93.5 111 ARG A O 1
ATOM 923 N N . THR A 1 112 ? -22.656 -32.062 -2.217 1 88.5 112 THR A N 1
ATOM 924 C CA . THR A 1 112 ? -22 -32.062 -0.911 1 88.5 112 THR A CA 1
ATOM 925 C C . THR A 1 112 ? -20.5 -32.312 -1.047 1 88.5 112 THR A C 1
ATOM 927 O O . THR A 1 112 ? -20.031 -32.719 -2.115 1 88.5 112 THR A O 1
ATOM 930 N N . TYR A 1 113 ? -19.828 -32.125 0.007 1 87.25 113 TYR A N 1
ATOM 931 C CA . TYR A 1 113 ? -18.391 -32.438 0.024 1 87.25 113 TYR A CA 1
ATOM 932 C C . TYR A 1 113 ? -18.156 -33.906 -0.208 1 87.25 113 TYR A C 1
ATOM 934 O O . TYR A 1 113 ? -17.203 -34.312 -0.9 1 87.25 113 TYR A O 1
ATOM 942 N N . ASP A 1 114 ? -18.969 -34.656 0.296 1 86.56 114 ASP A N 1
ATOM 943 C CA . ASP A 1 114 ? -18.859 -36.125 0.114 1 86.56 114 ASP A CA 1
ATOM 944 C C . ASP A 1 114 ? -19.016 -36.5 -1.355 1 86.56 114 ASP A C 1
ATOM 946 O O . ASP A 1 114 ? -18.406 -37.469 -1.824 1 86.56 114 ASP A O 1
ATOM 950 N N . ASP A 1 115 ? -19.844 -35.812 -2.01 1 90.56 115 ASP A N 1
ATOM 951 C CA . ASP A 1 115 ? -20 -36.031 -3.441 1 90.56 115 ASP A CA 1
ATOM 952 C C . ASP A 1 115 ? -18.688 -35.781 -4.184 1 90.56 115 ASP A C 1
ATOM 954 O O . ASP A 1 115 ? -18.312 -36.531 -5.086 1 90.56 115 ASP A O 1
ATOM 958 N N . PHE A 1 116 ? -18.031 -34.781 -3.801 1 91.12 116 PHE A N 1
ATOM 959 C CA . PHE A 1 116 ? -16.75 -34.469 -4.41 1 91.12 116 PHE A CA 1
ATOM 960 C C . PHE A 1 116 ? -15.742 -35.594 -4.129 1 91.12 116 PHE A C 1
ATOM 962 O O . PHE A 1 116 ? -14.984 -35.969 -5.02 1 91.12 116 PHE A O 1
ATOM 969 N N . ILE A 1 117 ? -15.711 -36.031 -2.918 1 87.69 117 ILE A N 1
ATOM 970 C CA . ILE A 1 117 ? -14.797 -37.125 -2.541 1 87.69 117 ILE A CA 1
ATOM 971 C C . ILE A 1 117 ? -15.094 -38.344 -3.383 1 87.69 117 ILE A C 1
ATOM 973 O O . ILE A 1 117 ? -14.164 -39 -3.863 1 87.69 117 ILE A O 1
ATOM 977 N N . LEU A 1 118 ? -16.328 -38.625 -3.525 1 87.44 118 LEU A N 1
ATOM 978 C CA . LEU A 1 118 ? -16.75 -39.781 -4.312 1 87.44 118 LEU A CA 1
ATOM 979 C C . LEU A 1 118 ? -16.312 -39.625 -5.766 1 87.44 118 LEU A C 1
ATOM 981 O O . LEU A 1 118 ? -15.812 -40.594 -6.371 1 87.44 118 LEU A O 1
ATOM 985 N N . LEU A 1 119 ? -16.547 -38.5 -6.328 1 89.56 119 LEU A N 1
ATOM 986 C CA . LEU A 1 119 ? -16.125 -38.25 -7.695 1 89.56 119 LEU A CA 1
ATOM 987 C C . LEU A 1 119 ? -14.617 -38.438 -7.836 1 89.56 119 LEU A C 1
ATOM 989 O O . LEU A 1 119 ? -14.164 -39.156 -8.734 1 89.56 119 LEU A O 1
ATOM 993 N N . LYS A 1 120 ? -13.859 -37.906 -6.941 1 87.56 120 LYS A N 1
ATOM 994 C CA . LYS A 1 120 ? -12.406 -38 -6.969 1 87.56 120 LYS A CA 1
ATOM 995 C C . LYS A 1 120 ? -11.961 -39.469 -6.863 1 87.56 120 LYS A C 1
ATOM 997 O O . LYS A 1 120 ? -11.125 -39.938 -7.648 1 87.56 120 LYS A O 1
ATOM 1002 N N . SER A 1 121 ? -12.469 -40.094 -5.914 1 83.56 121 SER A N 1
ATOM 1003 C CA . SER A 1 121 ? -12.102 -41.469 -5.684 1 83.56 121 SER A CA 1
ATOM 1004 C C . SER A 1 121 ? -12.383 -42.344 -6.918 1 83.56 121 SER A C 1
ATOM 1006 O O . SER A 1 121 ? -11.594 -43.219 -7.25 1 83.56 121 SER A O 1
ATOM 1008 N N . THR A 1 122 ? -13.477 -42.094 -7.555 1 81.88 122 THR A N 1
ATOM 1009 C CA . THR A 1 122 ? -13.852 -42.844 -8.75 1 81.88 122 THR A CA 1
ATOM 1010 C C . THR A 1 122 ? -12.898 -42.531 -9.898 1 81.88 122 THR A C 1
ATOM 1012 O O . THR A 1 122 ? -12.438 -43.469 -10.578 1 81.88 122 THR A O 1
ATOM 1015 N N . LEU A 1 123 ? -12.625 -41.312 -10.047 1 81.81 123 LEU A N 1
ATOM 1016 C CA . LEU A 1 123 ? -11.742 -40.938 -11.141 1 81.81 123 LEU A CA 1
ATOM 1017 C C . LEU A 1 123 ? -10.32 -41.406 -10.898 1 81.81 123 LEU A C 1
ATOM 1019 O O . LEU A 1 123 ? -9.625 -41.812 -11.836 1 81.81 123 LEU A O 1
ATOM 1023 N N . ASN A 1 124 ? -9.914 -41.5 -9.672 1 78.44 124 ASN A N 1
ATOM 1024 C CA . ASN A 1 124 ? -8.555 -41.844 -9.289 1 78.44 124 ASN A CA 1
ATOM 1025 C C . ASN A 1 124 ? -8.25 -43.312 -9.609 1 78.44 124 ASN A C 1
ATOM 1027 O O . ASN A 1 124 ? -7.086 -43.719 -9.633 1 78.44 124 ASN A O 1
ATOM 1031 N N . LYS A 1 125 ? -9.211 -44 -9.906 1 71.94 125 LYS A N 1
ATOM 1032 C CA . LYS A 1 125 ? -9.008 -45.406 -10.273 1 71.94 125 LYS A CA 1
ATOM 1033 C C . LYS A 1 125 ? -8.281 -45.5 -11.609 1 71.94 125 LYS A C 1
ATOM 1035 O O . LYS A 1 125 ? -7.508 -46.438 -11.828 1 71.94 125 LYS A O 1
ATOM 1040 N N . ASN A 1 126 ? -8.539 -44.531 -12.438 1 69.88 126 ASN A N 1
ATOM 1041 C CA . ASN A 1 126 ? -7.977 -44.625 -13.781 1 69.88 126 ASN A CA 1
ATOM 1042 C C . ASN A 1 126 ? -7.238 -43.375 -14.195 1 69.88 126 ASN A C 1
ATOM 1044 O O . ASN A 1 126 ? -6.465 -43.375 -15.156 1 69.88 126 ASN A O 1
ATOM 1048 N N . PHE A 1 127 ? -7.562 -42.312 -13.461 1 74.38 127 PHE A N 1
ATOM 1049 C CA . PHE A 1 127 ? -6.992 -41 -13.82 1 74.38 127 PHE A CA 1
ATOM 1050 C C . PHE A 1 127 ? -6.328 -40.344 -12.609 1 74.38 127 PHE A C 1
ATOM 1052 O O . PHE A 1 127 ? -6.586 -40.75 -11.469 1 74.38 127 PHE A O 1
ATOM 1059 N N . THR A 1 128 ? -5.426 -39.562 -12.922 1 74.56 128 THR A N 1
ATOM 1060 C CA . THR A 1 128 ? -4.824 -38.75 -11.883 1 74.56 128 THR A CA 1
ATOM 1061 C C . THR A 1 128 ? -5.488 -37.375 -11.82 1 74.56 128 THR A C 1
ATOM 1063 O O . THR A 1 128 ? -5.418 -36.594 -12.773 1 74.56 128 THR A O 1
ATOM 1066 N N . VAL A 1 129 ? -6.145 -37.125 -10.75 1 79.75 129 VAL A N 1
ATOM 1067 C CA . VAL A 1 129 ? -6.832 -35.844 -10.578 1 79.75 129 VAL A CA 1
ATOM 1068 C C . VAL A 1 129 ? -6.32 -35.156 -9.32 1 79.75 129 VAL A C 1
ATOM 1070 O O . VAL A 1 129 ? -5.781 -35.812 -8.422 1 79.75 129 VAL A O 1
ATOM 1073 N N . PRO A 1 130 ? -6.449 -33.812 -9.281 1 78.38 130 PRO A N 1
ATOM 1074 C CA . PRO A 1 130 ? -5.969 -33.062 -8.117 1 78.38 130 PRO A CA 1
ATOM 1075 C C . PRO A 1 130 ? -6.715 -33.438 -6.832 1 78.38 130 PRO A C 1
ATOM 1077 O O . PRO A 1 130 ? -7.828 -33.969 -6.891 1 78.38 130 PRO A O 1
ATOM 1080 N N . ASN A 1 131 ? -6.027 -33.031 -5.734 1 79.25 131 ASN A N 1
ATOM 1081 C CA . ASN A 1 131 ? -6.672 -33.25 -4.438 1 79.25 131 ASN A CA 1
ATOM 1082 C C . ASN A 1 131 ? -7.715 -32.156 -4.16 1 79.25 131 ASN A C 1
ATOM 1084 O O . ASN A 1 131 ? -7.613 -31.047 -4.676 1 79.25 131 ASN A O 1
ATOM 1088 N N . ILE A 1 132 ? -8.727 -32.625 -3.492 1 80.88 132 ILE A N 1
ATOM 1089 C CA . ILE A 1 132 ? -9.695 -31.641 -2.992 1 80.88 132 ILE A CA 1
ATOM 1090 C C . ILE A 1 132 ? -9.289 -31.188 -1.595 1 80.88 132 ILE A C 1
ATOM 1092 O O . ILE A 1 132 ? -8.523 -31.875 -0.906 1 80.88 132 ILE A O 1
ATOM 1096 N N . PRO A 1 133 ? -9.641 -29.938 -1.261 1 70.81 133 PRO A N 1
ATOM 1097 C CA . PRO A 1 133 ? -9.266 -29.453 0.07 1 70.81 133 PRO A CA 1
ATOM 1098 C C . PRO A 1 133 ? -9.789 -30.359 1.191 1 70.81 133 PRO A C 1
ATOM 1100 O O . PRO A 1 133 ? -10.766 -31.078 1.001 1 70.81 133 PRO A O 1
ATOM 1103 N N . ASN A 1 134 ? -9.008 -30.438 2.264 1 61.94 134 ASN A N 1
ATOM 1104 C CA . ASN A 1 134 ? -9.469 -31.188 3.418 1 61.94 134 ASN A CA 1
ATOM 1105 C C . ASN A 1 134 ? -10.75 -30.609 4 1 61.94 134 ASN A C 1
ATOM 1107 O O . ASN A 1 134 ? -10.922 -29.391 4.043 1 61.94 134 ASN A O 1
ATOM 1111 N N . GLN A 1 135 ? -11.766 -31.531 4.008 1 58 135 GLN A N 1
ATOM 1112 C CA . GLN A 1 135 ? -13.047 -31.094 4.562 1 58 135 GLN A CA 1
ATOM 1113 C C . GLN A 1 135 ? -12.852 -30.359 5.883 1 58 135 GLN A C 1
ATOM 1115 O O . GLN A 1 135 ? -12.203 -30.859 6.801 1 58 135 GLN A O 1
ATOM 1120 N N . LYS A 1 136 ? -12.711 -29.047 5.91 1 54.38 136 LYS A N 1
ATOM 1121 C CA . LYS A 1 136 ? -12.812 -28.531 7.27 1 54.38 136 LYS A CA 1
ATOM 1122 C C . LYS A 1 136 ? -14.266 -28.516 7.742 1 54.38 136 LYS A C 1
ATOM 1124 O O . LYS A 1 136 ? -15.18 -28.266 6.953 1 54.38 136 LYS A O 1
ATOM 1129 N N . LYS A 1 137 ? -14.539 -29.109 8.969 1 50.09 137 LYS A N 1
ATOM 1130 C CA . LYS A 1 137 ? -15.82 -29.312 9.633 1 50.09 137 LYS A CA 1
ATOM 1131 C C . LYS A 1 137 ? -16.641 -28.016 9.664 1 50.09 137 LYS A C 1
ATOM 1133 O O . LYS A 1 137 ? -17.859 -28.062 9.648 1 50.09 137 LYS A O 1
ATOM 1138 N N . SER A 1 138 ? -16.094 -26.953 10.094 1 47.16 138 SER A N 1
ATOM 1139 C CA . SER A 1 138 ? -17 -25.844 10.391 1 47.16 138 SER A CA 1
ATOM 1140 C C . SER A 1 138 ? -16.781 -24.688 9.422 1 47.16 138 SER A C 1
ATOM 1142 O O . SER A 1 138 ? -15.664 -24.188 9.273 1 47.16 138 SER A O 1
ATOM 1144 N N . PRO A 1 139 ? -17.672 -24.562 8.422 1 46.34 139 PRO A N 1
ATOM 1145 C CA . PRO A 1 139 ? -17.703 -23.469 7.445 1 46.34 139 PRO A CA 1
ATOM 1146 C C . PRO A 1 139 ? -17.469 -22.109 8.094 1 46.34 139 PRO A C 1
ATOM 1148 O O . PRO A 1 139 ? -18.359 -21.578 8.773 1 46.34 139 PRO A O 1
ATOM 1151 N N . VAL A 1 140 ? -16.484 -21.766 8.656 1 48.28 140 VAL A N 1
ATOM 1152 C CA . VAL A 1 140 ? -16.422 -20.359 9 1 48.28 140 VAL A CA 1
ATOM 1153 C C . VAL A 1 140 ? -16.266 -19.531 7.727 1 48.28 140 VAL A C 1
ATOM 1155 O O . VAL A 1 140 ? -15.844 -20.047 6.688 1 48.28 140 VAL A O 1
ATOM 1158 N N . ASP A 1 141 ? -16.562 -18.062 7.648 1 48.97 141 ASP A N 1
ATOM 1159 C CA . ASP A 1 141 ? -16.844 -17.062 6.637 1 48.97 141 ASP A CA 1
ATOM 1160 C C . ASP A 1 141 ? -15.812 -17.094 5.512 1 48.97 141 ASP A C 1
ATOM 1162 O O . ASP A 1 141 ? -16.172 -17.172 4.336 1 48.97 141 ASP A O 1
ATOM 1166 N N . PHE A 1 142 ? -14.633 -16.641 5.758 1 46.25 142 PHE A N 1
ATOM 1167 C CA . PHE A 1 142 ? -13.617 -16.406 4.738 1 46.25 142 PHE A CA 1
ATOM 1168 C C . PHE A 1 142 ? -13.07 -17.734 4.207 1 46.25 142 PHE A C 1
ATOM 1170 O O . PHE A 1 142 ? -12.719 -17.828 3.029 1 46.25 142 PHE A O 1
ATOM 1177 N N . THR A 1 143 ? -13.188 -18.75 5 1 52.69 143 THR A N 1
ATOM 1178 C CA . THR A 1 143 ? -12.656 -20.062 4.699 1 52.69 143 THR A CA 1
ATOM 1179 C C . THR A 1 143 ? -13.492 -20.75 3.625 1 52.69 143 THR A C 1
ATOM 1181 O O . THR A 1 143 ? -12.961 -21.516 2.809 1 52.69 143 THR A O 1
ATOM 1184 N N . TYR A 1 144 ? -14.648 -20.141 3.449 1 59.03 144 TYR A N 1
ATOM 1185 C CA . TYR A 1 144 ? -15.57 -20.766 2.508 1 59.03 144 TYR A CA 1
ATOM 1186 C C . TYR A 1 144 ? -15.273 -20.328 1.079 1 59.03 144 TYR A C 1
ATOM 1188 O O . TYR A 1 144 ? -15.289 -21.141 0.154 1 59.03 144 TYR A O 1
ATOM 1196 N N . ILE A 1 145 ? -14.789 -19.141 1.05 1 62.88 145 ILE A N 1
ATOM 1197 C CA . ILE A 1 145 ? -14.531 -18.641 -0.299 1 62.88 145 ILE A CA 1
ATOM 1198 C C . ILE A 1 145 ? -13.336 -19.391 -0.897 1 62.88 145 ILE A C 1
ATOM 1200 O O . ILE A 1 145 ? -13.352 -19.75 -2.072 1 62.88 145 ILE A O 1
ATOM 1204 N N . LYS A 1 146 ? -12.531 -19.703 0.057 1 68.56 146 LYS A N 1
ATOM 1205 C CA . LYS A 1 146 ? -11.344 -20.422 -0.387 1 68.56 146 LYS A CA 1
ATOM 1206 C C . LYS A 1 146 ? -11.703 -21.844 -0.815 1 68.56 146 LYS A C 1
ATOM 1208 O O . LYS A 1 146 ? -11.188 -22.344 -1.816 1 68.56 146 LYS A O 1
ATOM 1213 N N . GLN A 1 147 ? -12.547 -22.344 -0.062 1 73.25 147 GLN A N 1
ATOM 1214 C CA . GLN A 1 147 ? -12.977 -23.703 -0.362 1 73.25 147 GLN A CA 1
ATOM 1215 C C . GLN A 1 147 ? -13.758 -23.766 -1.669 1 73.25 147 GLN A C 1
ATOM 1217 O O . GLN A 1 147 ? -13.539 -24.656 -2.494 1 73.25 147 GLN A O 1
ATOM 1222 N N . LEU A 1 148 ? -14.578 -22.766 -1.848 1 78.94 148 LEU A N 1
ATOM 1223 C CA . LEU A 1 148 ? -15.383 -22.703 -3.059 1 78.94 148 LEU A CA 1
ATOM 1224 C C . LEU A 1 148 ? -14.5 -22.594 -4.297 1 78.94 148 LEU A C 1
ATOM 1226 O O . LEU A 1 148 ? -14.711 -23.312 -5.281 1 78.94 148 LEU A O 1
ATOM 1230 N N . ARG A 1 149 ? -13.492 -21.891 -4.133 1 77.38 149 ARG A N 1
ATOM 1231 C CA . ARG A 1 149 ? -12.594 -21.688 -5.27 1 77.38 149 ARG A CA 1
ATOM 1232 C C . ARG A 1 149 ? -11.797 -22.953 -5.57 1 77.38 149 ARG A C 1
ATOM 1234 O O . ARG A 1 149 ? -11.578 -23.281 -6.738 1 77.38 149 ARG A O 1
ATOM 1241 N N . HIS A 1 150 ? -11.406 -23.547 -4.52 1 82.12 150 HIS A N 1
ATOM 1242 C CA . HIS A 1 150 ? -10.641 -24.781 -4.703 1 82.12 150 HIS A CA 1
ATOM 1243 C C . HIS A 1 150 ? -11.477 -25.859 -5.387 1 82.12 150 HIS A C 1
ATOM 1245 O O . HIS A 1 150 ? -10.984 -26.562 -6.273 1 82.12 150 HIS A O 1
ATOM 1251 N N . LEU A 1 151 ? -12.664 -25.984 -4.945 1 86.19 151 LEU A N 1
ATOM 1252 C CA . LEU A 1 151 ? -13.562 -26.969 -5.551 1 86.19 151 LEU A CA 1
ATOM 1253 C C . LEU A 1 151 ? -13.828 -26.625 -7.016 1 86.19 151 LEU A C 1
ATOM 1255 O O . LEU A 1 151 ? -13.883 -27.516 -7.859 1 86.19 151 LEU A O 1
ATOM 1259 N N . GLN A 1 152 ? -13.938 -25.375 -7.227 1 87.56 152 GLN A N 1
ATOM 1260 C CA . GLN A 1 152 ? -14.125 -24.922 -8.594 1 87.56 152 GLN A CA 1
ATOM 1261 C C . GLN A 1 152 ? -12.922 -25.266 -9.461 1 87.56 152 GLN A C 1
ATOM 1263 O O . GLN A 1 152 ? -13.078 -25.703 -10.602 1 87.56 152 GLN A O 1
ATOM 1268 N N . MET A 1 153 ? -11.758 -25.078 -8.969 1 82.88 153 MET A N 1
ATOM 1269 C CA . MET A 1 153 ? -10.539 -25.375 -9.703 1 82.88 153 MET A CA 1
ATOM 1270 C C . MET A 1 153 ? -10.414 -26.875 -9.977 1 82.88 153 MET A C 1
ATOM 1272 O O . MET A 1 153 ? -9.992 -27.281 -11.055 1 82.88 153 MET A O 1
ATOM 1276 N N . PHE A 1 154 ? -10.773 -27.641 -9.023 1 87.38 154 PHE A N 1
ATOM 1277 C CA . PHE A 1 154 ? -10.805 -29.094 -9.188 1 87.38 154 PHE A CA 1
ATOM 1278 C C . PHE A 1 154 ? -11.688 -29.484 -10.367 1 87.38 154 PHE A C 1
ATOM 1280 O O . PHE A 1 154 ? -11.273 -30.25 -11.242 1 87.38 154 PHE A O 1
ATOM 1287 N N . LEU A 1 155 ? -12.883 -28.891 -10.344 1 90.38 155 LEU A N 1
ATOM 1288 C CA . LEU A 1 155 ? -13.844 -29.219 -11.391 1 90.38 155 LEU A CA 1
ATOM 1289 C C . LEU A 1 155 ? -13.344 -28.75 -12.758 1 90.38 155 LEU A C 1
ATOM 1291 O O . LEU A 1 155 ? -13.477 -29.484 -13.75 1 90.38 155 LEU A O 1
ATOM 1295 N N . ASN A 1 156 ? -12.719 -27.672 -12.781 1 87.12 156 ASN A N 1
ATOM 1296 C CA . ASN A 1 156 ? -12.281 -27.125 -14.062 1 87.12 156 ASN A CA 1
ATOM 1297 C C . ASN A 1 156 ? -11.016 -27.828 -14.555 1 87.12 156 ASN A C 1
ATOM 1299 O O . ASN A 1 156 ? -10.758 -27.875 -15.758 1 87.12 156 ASN A O 1
ATOM 1303 N N . PHE A 1 157 ? -10.258 -28.375 -13.656 1 82.69 157 PHE A N 1
ATOM 1304 C CA . PHE A 1 157 ? -9.172 -29.25 -14.062 1 82.69 157 PHE A CA 1
ATOM 1305 C C . PHE A 1 157 ? -9.727 -30.484 -14.789 1 82.69 157 PHE A C 1
ATOM 1307 O O . PHE A 1 157 ? -9.234 -30.844 -15.859 1 82.69 157 PHE A O 1
ATOM 1314 N N . ILE A 1 158 ? -10.734 -31.031 -14.188 1 86.38 158 ILE A N 1
ATOM 1315 C CA . ILE A 1 158 ? -11.398 -32.188 -14.742 1 86.38 158 ILE A CA 1
ATOM 1316 C C . ILE A 1 158 ? -11.984 -31.859 -16.109 1 86.38 158 ILE A C 1
ATOM 1318 O O . ILE A 1 158 ? -11.812 -32.594 -17.078 1 86.38 158 ILE A O 1
ATOM 1322 N N . LEU A 1 159 ? -12.602 -30.734 -16.188 1 88.19 159 LEU A N 1
ATOM 1323 C CA . LEU A 1 159 ? -13.281 -30.312 -17.422 1 88.19 159 LEU A CA 1
ATOM 1324 C C . LEU A 1 159 ? -12.273 -29.938 -18.5 1 88.19 159 LEU A C 1
ATOM 1326 O O . LEU A 1 159 ? -12.602 -29.922 -19.688 1 88.19 159 LEU A O 1
ATOM 1330 N N . GLY A 1 160 ? -11.078 -29.688 -18.078 1 79.19 160 GLY A N 1
ATOM 1331 C CA . GLY A 1 160 ? -10.039 -29.328 -19.031 1 79.19 160 GLY A CA 1
ATOM 1332 C C . GLY A 1 160 ? -9.391 -30.531 -19.703 1 79.19 160 GLY A C 1
ATOM 1333 O O . GLY A 1 160 ? -8.719 -30.391 -20.719 1 79.19 160 GLY A O 1
ATOM 1334 N N . ASP A 1 161 ? -9.633 -31.672 -19.156 1 77.12 161 ASP A N 1
ATOM 1335 C CA . ASP A 1 161 ? -9.07 -32.906 -19.688 1 77.12 161 ASP A CA 1
ATOM 1336 C C . ASP A 1 161 ? -10.078 -33.594 -20.609 1 77.12 161 ASP A C 1
ATOM 1338 O O . ASP A 1 161 ? -11.148 -34.031 -20.156 1 77.12 161 ASP A O 1
ATOM 1342 N N . SER A 1 162 ? -9.672 -33.781 -21.859 1 76.81 162 SER A N 1
ATOM 1343 C CA . SER A 1 162 ? -10.578 -34.281 -22.875 1 76.81 162 SER A CA 1
ATOM 1344 C C . SER A 1 162 ? -10.992 -35.719 -22.594 1 76.81 162 SER A C 1
ATOM 1346 O O . SER A 1 162 ? -12.078 -36.156 -22.984 1 76.81 162 SER A O 1
ATOM 1348 N N . GLU A 1 163 ? -10.188 -36.5 -21.891 1 74.88 163 GLU A N 1
ATOM 1349 C CA . GLU A 1 163 ? -10.523 -37.875 -21.578 1 74.88 163 GLU A CA 1
ATOM 1350 C C . GLU A 1 163 ? -11.445 -37.969 -20.375 1 74.88 163 GLU A C 1
ATOM 1352 O O . GLU A 1 163 ? -12.375 -38.781 -20.359 1 74.88 163 GLU A O 1
ATOM 1357 N N . ILE A 1 164 ? -11.219 -37.094 -19.422 1 81.06 164 ILE A N 1
ATOM 1358 C CA . ILE A 1 164 ? -11.953 -37.188 -18.172 1 81.06 164 ILE A CA 1
ATOM 1359 C C . ILE A 1 164 ? -13.328 -36.531 -18.328 1 81.06 164 ILE A C 1
ATOM 1361 O O . ILE A 1 164 ? -14.336 -37.094 -17.891 1 81.06 164 ILE A O 1
ATOM 1365 N N . ARG A 1 165 ? -13.391 -35.438 -18.969 1 86.31 165 ARG A N 1
ATOM 1366 C CA . ARG A 1 165 ? -14.602 -34.625 -19.047 1 86.31 165 ARG A CA 1
ATOM 1367 C C . ARG A 1 165 ? -15.734 -35.406 -19.719 1 86.31 165 ARG A C 1
ATOM 1369 O O . ARG A 1 165 ? -16.906 -35.188 -19.422 1 86.31 165 ARG A O 1
ATOM 1376 N N . ASN A 1 166 ? -15.359 -36.375 -20.562 1 82.38 166 ASN A N 1
ATOM 1377 C CA . ASN A 1 166 ? -16.359 -37.062 -21.375 1 82.38 166 ASN A CA 1
ATOM 1378 C C . ASN A 1 166 ? -16.859 -38.344 -20.688 1 82.38 166 ASN A C 1
ATOM 1380 O O . ASN A 1 166 ? -17.672 -39.062 -21.234 1 82.38 166 ASN A O 1
ATOM 1384 N N . LEU A 1 167 ? -16.406 -38.531 -19.5 1 80.94 167 LEU A N 1
ATOM 1385 C CA . LEU A 1 167 ? -16.891 -39.656 -18.734 1 80.94 167 LEU A CA 1
ATOM 1386 C C . LEU A 1 167 ? -18.312 -39.438 -18.25 1 80.94 167 LEU A C 1
ATOM 1388 O O . LEU A 1 167 ? -18.672 -38.312 -17.891 1 80.94 167 LEU A O 1
ATOM 1392 N N . THR A 1 168 ? -19.016 -40.5 -18.188 1 82 168 THR A N 1
ATOM 1393 C CA . THR A 1 168 ? -20.422 -40.438 -17.781 1 82 168 THR A CA 1
ATOM 1394 C C . THR A 1 168 ? -20.547 -39.906 -16.359 1 82 168 THR A C 1
ATOM 1396 O O . THR A 1 168 ? -21.484 -39.188 -16.031 1 82 168 THR A O 1
ATOM 1399 N N . ILE A 1 169 ? -19.594 -40.281 -15.562 1 85.62 169 ILE A N 1
ATOM 1400 C CA . ILE A 1 169 ? -19.672 -39.906 -14.156 1 85.62 169 ILE A CA 1
ATOM 1401 C C . ILE A 1 169 ? -19.531 -38.406 -14.016 1 85.62 169 ILE A C 1
ATOM 1403 O O . ILE A 1 169 ? -20.125 -37.781 -13.117 1 85.62 169 ILE A O 1
ATOM 1407 N N . VAL A 1 170 ? -18.828 -37.812 -14.914 1 89.25 170 VAL A N 1
ATOM 1408 C CA . VAL A 1 170 ? -18.625 -36.344 -14.859 1 89.25 170 VAL A CA 1
ATOM 1409 C C . VAL A 1 170 ? -19.906 -35.656 -15.242 1 89.25 170 VAL A C 1
ATOM 1411 O O . VAL A 1 170 ? -20.312 -34.688 -14.586 1 89.25 170 VAL A O 1
ATOM 1414 N N . GLN A 1 171 ? -20.5 -36.094 -16.203 1 88.94 171 GLN A N 1
ATOM 1415 C CA . GLN A 1 171 ? -21.781 -35.531 -16.578 1 88.94 171 GLN A CA 1
ATOM 1416 C C . GLN A 1 171 ? -22.812 -35.719 -15.469 1 88.94 171 GLN A C 1
ATOM 1418 O O . GLN A 1 171 ? -23.594 -34.812 -15.18 1 88.94 171 GLN A O 1
ATOM 1423 N N . GLU A 1 172 ? -22.812 -36.875 -14.93 1 89.56 172 GLU A N 1
ATOM 1424 C CA . GLU A 1 172 ? -23.75 -37.156 -13.844 1 89.56 172 GLU A CA 1
ATOM 1425 C C . GLU A 1 172 ? -23.531 -36.188 -12.68 1 89.56 172 GLU A C 1
ATOM 1427 O O . GLU A 1 172 ? -24.5 -35.656 -12.102 1 89.56 172 GLU A O 1
ATOM 1432 N N . PHE A 1 173 ? -22.375 -36 -12.383 1 93.75 173 PHE A N 1
ATOM 1433 C CA . PHE A 1 173 ? -22.047 -35.094 -11.273 1 93.75 173 PHE A CA 1
ATOM 1434 C C . PHE A 1 173 ? -22.516 -33.688 -11.555 1 93.75 173 PHE A C 1
ATOM 1436 O O . PHE A 1 173 ? -23.031 -33 -10.656 1 93.75 173 PHE A O 1
ATOM 1443 N N . LEU A 1 174 ? -22.422 -33.219 -12.773 1 94.81 174 LEU A N 1
ATOM 1444 C CA . LEU A 1 174 ? -22.656 -31.828 -13.109 1 94.81 174 LEU A CA 1
ATOM 1445 C C . LEU A 1 174 ? -24.109 -31.594 -13.5 1 94.81 174 LEU A C 1
ATOM 1447 O O . LEU A 1 174 ? -24.562 -30.453 -13.555 1 94.81 174 LEU A O 1
ATOM 1451 N N . SER A 1 175 ? -24.812 -32.656 -13.766 1 93.69 175 SER A N 1
ATOM 1452 C CA . SER A 1 175 ? -26.141 -32.406 -14.344 1 93.69 175 SER A CA 1
ATOM 1453 C C . SER A 1 175 ? -27.219 -33.156 -13.57 1 93.69 175 SER A C 1
ATOM 1455 O O . SER A 1 175 ? -28.359 -32.688 -13.516 1 93.69 175 SER A O 1
ATOM 1457 N N . ALA A 1 176 ? -26.891 -34.219 -12.945 1 92.19 176 ALA A N 1
ATOM 1458 C CA . ALA A 1 1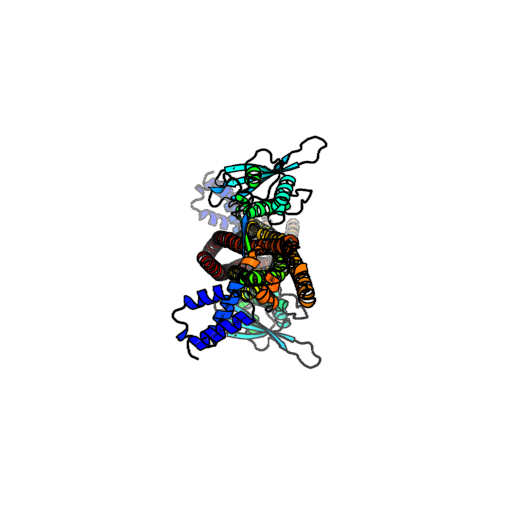76 ? -27.922 -35.031 -12.289 1 92.19 176 ALA A CA 1
ATOM 1459 C C . ALA A 1 176 ? -28.375 -34.375 -10.992 1 92.19 176 ALA A C 1
ATOM 1461 O O . ALA A 1 176 ? -27.578 -33.812 -10.266 1 92.19 176 ALA A O 1
ATOM 1462 N N . GLU A 1 177 ? -29.641 -34.469 -10.695 1 89.94 177 GLU A N 1
ATOM 1463 C CA . GLU A 1 177 ? -30.188 -33.906 -9.453 1 89.94 177 GLU A CA 1
ATOM 1464 C C . GLU A 1 177 ? -29.562 -34.594 -8.234 1 89.94 177 GLU A C 1
ATOM 1466 O O . GLU A 1 177 ? -29.172 -33.906 -7.277 1 89.94 177 GLU A O 1
ATOM 1471 N N . GLN A 1 178 ? -29.469 -35.875 -8.281 1 87.12 178 GLN A N 1
ATOM 1472 C CA . GLN A 1 178 ? -28.797 -36.625 -7.234 1 87.12 178 GLN A CA 1
ATOM 1473 C C . GLN A 1 178 ? -27.578 -37.375 -7.781 1 87.12 178 GLN A C 1
ATOM 1475 O O . GLN A 1 178 ? -27.672 -38.062 -8.812 1 87.12 178 GLN A O 1
ATOM 1480 N N . PHE A 1 179 ? -26.484 -37.125 -7.148 1 87.25 179 PHE A N 1
ATOM 1481 C CA . PHE A 1 179 ? -25.25 -37.812 -7.547 1 87.25 179 PHE A CA 1
ATOM 1482 C C . PHE A 1 179 ? -25.141 -39.156 -6.836 1 87.25 179 PHE A C 1
ATOM 1484 O O . PHE A 1 179 ? -25.094 -39.219 -5.605 1 87.25 179 PHE A O 1
ATOM 1491 N N . THR A 1 180 ? -25.484 -40.312 -7.484 1 73.19 180 THR A N 1
ATOM 1492 C CA . THR A 1 180 ? -25.391 -41.688 -6.93 1 73.19 180 THR A CA 1
ATOM 1493 C C . THR A 1 180 ? -24.328 -42.5 -7.668 1 73.19 180 THR A C 1
ATOM 1495 O O . THR A 1 180 ? -24.156 -42.344 -8.883 1 73.19 180 THR A O 1
ATOM 1498 N N . ASN A 1 181 ? -23.219 -42.875 -7.039 1 62.12 181 ASN A N 1
ATOM 1499 C CA . ASN A 1 181 ? -22.109 -43.594 -7.664 1 62.12 181 ASN A CA 1
ATOM 1500 C C . ASN A 1 181 ? -22.484 -45.062 -7.926 1 62.12 181 ASN A C 1
ATOM 1502 O O . ASN A 1 181 ? -22.109 -45.938 -7.152 1 62.12 181 ASN A O 1
ATOM 1506 N N . ASN A 1 182 ? -23.531 -45.406 -8.531 1 52.75 182 ASN A N 1
ATOM 1507 C CA . ASN A 1 182 ? -23.828 -46.844 -8.727 1 52.75 182 ASN A CA 1
ATOM 1508 C C . ASN A 1 182 ? -23.047 -47.406 -9.906 1 52.75 182 ASN A C 1
ATOM 1510 O O . ASN A 1 182 ? -23.188 -48.594 -10.234 1 52.75 182 ASN A O 1
ATOM 1514 N N . GLN A 1 183 ? -22.312 -46.656 -10.594 1 51.16 183 GLN A N 1
ATOM 1515 C CA . GLN A 1 183 ? -21.844 -47.281 -11.828 1 51.16 183 GLN A CA 1
ATOM 1516 C C . GLN A 1 183 ? -20.375 -47.719 -11.719 1 51.16 183 GLN A C 1
ATOM 1518 O O . GLN A 1 183 ? -19.547 -46.938 -11.219 1 51.16 183 GLN A O 1
ATOM 1523 N N . GLN A 1 184 ? -20.156 -49.031 -11.727 1 49.16 184 GLN A N 1
ATOM 1524 C CA . GLN A 1 184 ? -18.844 -49.625 -11.867 1 49.16 184 GLN A CA 1
ATOM 1525 C C . GLN A 1 184 ? -18.078 -48.969 -13.031 1 49.16 184 GLN A C 1
ATOM 1527 O O . GLN A 1 184 ? -18.594 -48.906 -14.148 1 49.16 184 GLN A O 1
ATOM 1532 N N . ILE A 1 185 ? -17.188 -48.188 -12.836 1 53.59 185 ILE A N 1
ATOM 1533 C CA . ILE A 1 185 ? -16.422 -47.562 -13.906 1 53.59 185 ILE A CA 1
ATOM 1534 C C . ILE A 1 185 ? -15.414 -48.562 -14.469 1 53.59 185 ILE A C 1
ATOM 1536 O O . ILE A 1 185 ? -14.516 -49.031 -13.758 1 53.59 185 ILE A O 1
ATOM 1540 N N . ASN A 1 186 ? -15.844 -49.406 -15.422 1 53.12 186 ASN A N 1
ATOM 1541 C CA . ASN A 1 186 ? -14.812 -50.094 -16.203 1 53.12 186 ASN A CA 1
ATOM 1542 C C . ASN A 1 186 ? -13.938 -49.094 -16.953 1 53.12 186 ASN A C 1
ATOM 1544 O O . ASN A 1 186 ? -14.406 -48.031 -17.359 1 53.12 186 ASN A O 1
ATOM 1548 N N . PHE A 1 187 ? -12.688 -49.344 -16.797 1 57.22 187 PHE A N 1
ATOM 1549 C CA . PHE A 1 187 ? -11.789 -48.469 -17.5 1 57.22 187 PHE A CA 1
ATOM 1550 C C . PHE A 1 187 ? -12.195 -48.344 -18.969 1 57.22 187 PHE A C 1
ATOM 1552 O O . PHE A 1 187 ? -12.312 -49.344 -19.672 1 57.22 187 PHE A O 1
ATOM 1559 N N . SER A 1 188 ? -12.891 -47.25 -19.344 1 61.94 188 SER A N 1
ATOM 1560 C CA . SER A 1 188 ? -13.266 -46.938 -20.719 1 61.94 188 SER A CA 1
ATOM 1561 C C . SER A 1 188 ? -12.75 -45.562 -21.141 1 61.94 188 SER A C 1
ATOM 1563 O O . SER A 1 188 ? -12.492 -44.719 -20.281 1 61.94 188 SER A O 1
ATOM 1565 N N . ASN A 1 189 ? -12.203 -45.594 -22.312 1 66.25 189 ASN A N 1
ATOM 1566 C CA . ASN A 1 189 ? -11.859 -44.281 -22.859 1 66.25 189 ASN A CA 1
ATOM 1567 C C . ASN A 1 189 ? -12.594 -44.031 -24.172 1 66.25 189 ASN A C 1
ATOM 1569 O O . ASN A 1 189 ? -13.281 -44.906 -24.688 1 66.25 189 ASN A O 1
ATOM 1573 N N . MET A 1 190 ? -12.672 -42.875 -24.578 1 66.62 190 MET A N 1
ATOM 1574 C CA . MET A 1 190 ? -13.438 -42.438 -25.75 1 66.62 190 MET A CA 1
ATOM 1575 C C . MET A 1 190 ? -13.008 -43.219 -26.984 1 66.62 190 MET A C 1
ATOM 1577 O O . MET A 1 190 ? -13.844 -43.562 -27.828 1 66.62 190 MET A O 1
ATOM 1581 N N . SER A 1 191 ? -11.75 -43.5 -27.031 1 67.06 191 SER A N 1
ATOM 1582 C CA . SER A 1 191 ? -11.227 -44.156 -28.234 1 67.06 191 SER A CA 1
ATOM 1583 C C . SER A 1 191 ? -11.32 -45.688 -28.125 1 67.06 191 SER A C 1
ATOM 1585 O O . SER A 1 191 ? -11.312 -46.375 -29.125 1 67.06 191 SER A O 1
ATOM 1587 N N . GLY A 1 192 ? -11.477 -46.219 -26.828 1 72.69 192 GLY A N 1
ATOM 1588 C CA . GLY A 1 192 ? -11.422 -47.656 -26.609 1 72.69 192 GLY A CA 1
ATOM 1589 C C . GLY A 1 192 ? -10.023 -48.219 -26.734 1 72.69 192 GLY A C 1
ATOM 1590 O O . GLY A 1 192 ? -9.852 -49.438 -26.984 1 72.69 192 GLY A O 1
ATOM 1591 N N . GLU A 1 193 ? -9.109 -47.219 -26.781 1 76.44 193 GLU A N 1
ATOM 1592 C CA . GLU A 1 193 ? -7.719 -47.625 -26.969 1 76.44 193 GLU A CA 1
ATOM 1593 C C . GLU A 1 193 ? -6.805 -46.938 -25.953 1 76.44 193 GLU A C 1
ATOM 1595 O O . GLU A 1 193 ? -7.062 -45.812 -25.531 1 76.44 193 GLU A O 1
ATOM 1600 N N . VAL A 1 194 ? -5.934 -47.719 -25.422 1 76.81 194 VAL A N 1
ATOM 1601 C CA . VAL A 1 194 ? -4.898 -47.188 -24.547 1 76.81 194 VAL A CA 1
ATOM 1602 C C . VAL A 1 194 ? -3.557 -47.188 -25.281 1 76.81 194 VAL A C 1
ATOM 1604 O O . VAL A 1 194 ? -3.107 -48.219 -25.766 1 76.81 194 VAL A O 1
ATOM 1607 N N . SER A 1 195 ? -3.068 -46.062 -25.328 1 79.75 195 SER A N 1
ATOM 1608 C CA . SER A 1 195 ? -1.777 -45.938 -26 1 79.75 195 SER A CA 1
ATOM 1609 C C . SER A 1 195 ? -0.636 -46.344 -25.094 1 79.75 195 SER A C 1
ATOM 1611 O O . SER A 1 195 ? -0.607 -46 -23.906 1 79.75 195 SER A O 1
ATOM 1613 N N . VAL A 1 196 ? 0.166 -47.219 -25.5 1 84.19 196 VAL A N 1
ATOM 1614 C CA . VAL A 1 196 ? 1.356 -47.688 -24.812 1 84.19 196 VAL A CA 1
ATOM 1615 C C . VAL A 1 196 ? 2.609 -47.188 -25.516 1 84.19 196 VAL A C 1
ATOM 1617 O O . VAL A 1 196 ? 2.795 -47.406 -26.703 1 84.19 196 VAL A O 1
ATOM 1620 N N . ARG A 1 197 ? 3.393 -46.438 -24.844 1 87.06 197 ARG A N 1
ATOM 1621 C CA . ARG A 1 197 ? 4.598 -45.906 -25.453 1 87.06 197 ARG A CA 1
ATOM 1622 C C . ARG A 1 197 ? 5.777 -45.969 -24.484 1 87.06 197 ARG A C 1
ATOM 1624 O O . ARG A 1 197 ? 5.641 -45.625 -23.312 1 87.06 197 ARG A O 1
ATOM 1631 N N . ILE A 1 198 ? 6.77 -46.438 -24.938 1 87.94 198 ILE A N 1
ATOM 1632 C CA . ILE A 1 198 ? 8.039 -46.406 -24.219 1 87.94 198 ILE A CA 1
ATOM 1633 C C . ILE A 1 198 ? 9.133 -45.844 -25.109 1 87.94 198 ILE A C 1
ATOM 1635 O O . ILE A 1 198 ? 9.477 -46.406 -26.141 1 87.94 198 ILE A O 1
ATOM 1639 N N . ASN A 1 199 ? 9.555 -44.656 -24.797 1 83.19 199 ASN A N 1
ATOM 1640 C CA . ASN A 1 199 ? 10.664 -44.062 -25.531 1 83.19 199 ASN A CA 1
ATOM 1641 C C . ASN A 1 199 ? 11.484 -43.125 -24.641 1 83.19 199 ASN A C 1
ATOM 1643 O O . ASN A 1 199 ? 11.031 -42.719 -23.562 1 83.19 199 ASN A O 1
ATOM 1647 N N . SER A 1 200 ? 12.633 -42.875 -25.047 1 79.25 200 SER A N 1
ATOM 1648 C CA . SER A 1 200 ? 13.578 -42.094 -24.25 1 79.25 200 SER A CA 1
ATOM 1649 C C . SER A 1 200 ? 13.125 -40.656 -24.062 1 79.25 200 SER A C 1
ATOM 1651 O O . SER A 1 200 ? 13.352 -40.062 -23.016 1 79.25 200 SER A O 1
ATOM 1653 N N . GLN A 1 201 ? 12.484 -40.094 -25.094 1 79.19 201 GLN A N 1
ATOM 1654 C CA . GLN A 1 201 ? 12.031 -38.719 -25.047 1 79.19 201 GLN A CA 1
ATOM 1655 C C . GLN A 1 201 ? 11.008 -38.531 -23.922 1 79.19 201 GLN A C 1
ATOM 1657 O O . GLN A 1 201 ? 11.117 -37.562 -23.141 1 79.19 201 GLN A O 1
ATOM 1662 N N . ILE A 1 202 ? 10.047 -39.438 -23.844 1 85.56 202 ILE A N 1
ATOM 1663 C CA . ILE A 1 202 ? 9.008 -39.375 -22.812 1 85.56 202 ILE A CA 1
ATOM 1664 C C . ILE A 1 202 ? 9.633 -39.562 -21.438 1 85.56 202 ILE A C 1
ATOM 1666 O O . ILE A 1 202 ? 9.32 -38.844 -20.5 1 85.56 202 ILE A O 1
ATOM 1670 N N . THR A 1 203 ? 10.516 -40.531 -21.375 1 84.62 203 THR A N 1
ATOM 1671 C CA . THR A 1 203 ? 11.156 -40.844 -20.094 1 84.62 203 THR A CA 1
ATOM 1672 C C . THR A 1 203 ? 11.969 -39.656 -19.609 1 84.62 203 THR A C 1
ATOM 1674 O O . THR A 1 203 ? 11.914 -39.281 -18.422 1 84.62 203 THR A O 1
ATOM 1677 N N . ASN A 1 204 ? 12.688 -39.031 -20.531 1 83.56 204 ASN A N 1
ATOM 1678 C CA . ASN A 1 204 ? 13.477 -37.875 -20.156 1 83.56 204 ASN A CA 1
ATOM 1679 C C . ASN A 1 204 ? 12.586 -36.688 -19.75 1 83.56 204 ASN A C 1
ATOM 1681 O O . ASN A 1 204 ? 12.891 -36 -18.781 1 83.56 204 ASN A O 1
ATOM 1685 N N . PHE A 1 205 ? 11.523 -36.5 -20.484 1 85.62 205 PHE A N 1
ATOM 1686 C CA . PHE A 1 205 ? 10.57 -35.438 -20.172 1 85.62 205 PHE A CA 1
ATOM 1687 C C . PHE A 1 205 ? 10.008 -35.625 -18.766 1 85.62 205 PHE A C 1
ATOM 1689 O O . PHE A 1 205 ? 9.922 -34.656 -18 1 85.62 205 PHE A O 1
ATOM 1696 N N . ILE A 1 206 ? 9.664 -36.781 -18.469 1 87.19 206 ILE A N 1
ATOM 1697 C CA . ILE A 1 206 ? 9.062 -37.094 -17.172 1 87.19 206 ILE A CA 1
ATOM 1698 C C . ILE A 1 206 ? 10.086 -36.844 -16.062 1 87.19 206 ILE A C 1
ATOM 1700 O O . ILE A 1 206 ? 9.773 -36.25 -15.039 1 87.19 206 ILE A O 1
ATOM 1704 N N . LYS A 1 207 ? 11.258 -37.312 -16.312 1 85.69 207 LYS A N 1
ATOM 1705 C CA . LYS A 1 207 ? 12.312 -37.156 -15.312 1 85.69 207 LYS A CA 1
ATOM 1706 C C . LYS A 1 207 ? 12.594 -35.656 -15.047 1 85.69 207 LYS A C 1
ATOM 1708 O O . LYS A 1 207 ? 12.664 -35.25 -13.891 1 85.69 207 LYS A O 1
ATOM 1713 N N . GLN A 1 208 ? 12.727 -34.938 -16.109 1 83.94 208 GLN A N 1
ATOM 1714 C CA . GLN A 1 208 ? 13 -33.5 -15.992 1 83.94 208 GLN A CA 1
ATOM 1715 C C . GLN A 1 208 ? 11.844 -32.781 -15.305 1 83.94 208 GLN A C 1
ATOM 1717 O O . GLN A 1 208 ? 12.07 -31.922 -14.453 1 83.94 208 GLN A O 1
ATOM 1722 N N . SER A 1 209 ? 10.68 -33.125 -15.711 1 84 209 SER A N 1
ATOM 1723 C CA . SER A 1 209 ? 9.5 -32.469 -15.148 1 84 209 SER A CA 1
ATOM 1724 C C . SER A 1 209 ? 9.336 -32.812 -13.672 1 84 209 SER A C 1
ATOM 1726 O O . SER A 1 209 ? 8.938 -31.969 -12.875 1 84 209 SER A O 1
ATOM 1728 N N . ASP A 1 210 ? 9.578 -34.062 -13.398 1 82.44 210 ASP A N 1
ATOM 1729 C CA . ASP A 1 210 ? 9.508 -34.469 -12.008 1 82.44 210 ASP A CA 1
ATOM 1730 C C . ASP A 1 210 ? 10.516 -33.688 -11.148 1 82.44 210 ASP A C 1
ATOM 1732 O O . ASP A 1 210 ? 10.188 -33.25 -10.055 1 82.44 210 ASP A O 1
ATOM 1736 N N . TYR A 1 211 ? 11.688 -33.625 -11.695 1 82.94 211 TYR A N 1
ATOM 1737 C CA . TYR A 1 211 ? 12.719 -32.875 -11.008 1 82.94 211 TYR A CA 1
ATOM 1738 C C . TYR A 1 211 ? 12.281 -31.422 -10.812 1 82.94 211 TYR A C 1
ATOM 1740 O O . TYR A 1 211 ? 12.383 -30.875 -9.711 1 82.94 211 TYR A O 1
ATOM 1748 N N . PHE A 1 212 ? 11.789 -30.844 -11.812 1 84.25 212 PHE A N 1
ATOM 1749 C CA . PHE A 1 212 ? 11.344 -29.453 -11.781 1 84.25 212 PHE A CA 1
ATOM 1750 C C . PHE A 1 212 ? 10.234 -29.25 -10.758 1 84.25 212 PHE A C 1
ATOM 1752 O O . PHE A 1 212 ? 10.328 -28.391 -9.883 1 84.25 212 PHE A O 1
ATOM 1759 N N . LEU A 1 213 ? 9.281 -30.062 -10.867 1 80.75 213 LEU A N 1
ATOM 1760 C CA . LEU A 1 213 ? 8.117 -29.922 -10.008 1 80.75 213 LEU A CA 1
ATOM 1761 C C . LEU A 1 213 ? 8.484 -30.156 -8.547 1 80.75 213 LEU A C 1
ATOM 1763 O O . LEU A 1 213 ? 7.961 -29.5 -7.652 1 80.75 213 LEU A O 1
ATOM 1767 N N . THR A 1 214 ? 9.328 -31.062 -8.336 1 81.19 214 THR A N 1
ATOM 1768 C CA . THR A 1 214 ? 9.781 -31.344 -6.98 1 81.19 214 THR A CA 1
ATOM 1769 C C . THR A 1 214 ? 10.586 -30.172 -6.422 1 81.19 214 THR A C 1
ATOM 1771 O O . THR A 1 214 ? 10.453 -29.828 -5.246 1 81.19 214 THR A O 1
ATOM 1774 N N . ASN A 1 215 ? 11.359 -29.578 -7.234 1 83.56 215 ASN A N 1
ATOM 1775 C CA . ASN A 1 215 ? 12.219 -28.484 -6.793 1 83.56 215 ASN A CA 1
ATOM 1776 C C . ASN A 1 215 ? 11.422 -27.203 -6.559 1 83.56 215 ASN A C 1
ATOM 1778 O O . ASN A 1 215 ? 11.75 -26.422 -5.672 1 83.56 215 ASN A O 1
ATOM 1782 N N . ILE A 1 216 ? 10.422 -27.016 -7.316 1 85.94 216 ILE A N 1
ATOM 1783 C CA . ILE A 1 216 ? 9.734 -25.734 -7.238 1 85.94 216 ILE A CA 1
ATOM 1784 C C . ILE A 1 216 ? 8.68 -25.781 -6.133 1 85.94 216 ILE A C 1
ATOM 1786 O O . ILE A 1 216 ? 8.195 -24.734 -5.68 1 85.94 216 ILE A O 1
ATOM 1790 N N . SER A 1 217 ? 8.297 -27 -5.727 1 83.06 217 SER A N 1
ATOM 1791 C CA . SER A 1 217 ? 7.215 -27.172 -4.766 1 83.06 217 SER A CA 1
ATOM 1792 C C . SER A 1 217 ? 7.492 -26.406 -3.479 1 83.06 217 SER A C 1
ATOM 1794 O O . SER A 1 217 ? 6.652 -25.625 -3.016 1 83.06 217 SER A O 1
ATOM 1796 N N . PRO A 1 218 ? 8.688 -26.562 -2.898 1 86.25 218 PRO A N 1
ATOM 1797 C CA . PRO A 1 218 ? 8.953 -25.812 -1.674 1 86.25 218 PRO A CA 1
ATOM 1798 C C . PRO A 1 218 ? 8.945 -24.297 -1.903 1 86.25 218 PRO A C 1
ATOM 1800 O O . PRO A 1 218 ? 8.562 -23.531 -1.012 1 86.25 218 PRO A O 1
ATOM 1803 N N . ILE A 1 219 ? 9.422 -23.875 -3.039 1 90 219 ILE A N 1
ATOM 1804 C CA . ILE A 1 219 ? 9.453 -22.453 -3.373 1 90 219 ILE A CA 1
ATOM 1805 C C . ILE A 1 219 ? 8.023 -21.922 -3.508 1 90 219 ILE A C 1
ATOM 1807 O O . ILE A 1 219 ? 7.719 -20.828 -3.039 1 90 219 ILE A O 1
ATOM 1811 N N . GLN A 1 220 ? 7.18 -22.672 -4.109 1 86.62 220 GLN A N 1
ATOM 1812 C CA . GLN A 1 220 ? 5.777 -22.297 -4.25 1 86.62 220 GLN A CA 1
ATOM 1813 C C . GLN A 1 220 ? 5.094 -22.203 -2.891 1 86.62 220 GLN A C 1
ATOM 1815 O O . GLN A 1 220 ? 4.254 -21.328 -2.674 1 86.62 220 GLN A O 1
ATOM 1820 N N . LYS A 1 221 ? 5.438 -23.172 -2.078 1 86.38 221 LYS A N 1
ATOM 1821 C CA . LYS A 1 221 ? 4.902 -23.109 -0.721 1 86.38 221 LYS A CA 1
ATOM 1822 C C . LYS A 1 221 ? 5.316 -21.828 -0.019 1 86.38 221 LYS A C 1
ATOM 1824 O O . LYS A 1 221 ? 4.5 -21.188 0.658 1 86.38 221 LYS A O 1
ATOM 1829 N N . LYS A 1 222 ? 6.527 -21.531 -0.172 1 91.56 222 LYS A N 1
ATOM 1830 C CA . LYS A 1 222 ? 7.031 -20.281 0.397 1 91.56 222 LYS A CA 1
ATOM 1831 C C . LYS A 1 222 ? 6.293 -19.078 -0.184 1 91.56 222 LYS A C 1
ATOM 1833 O O . LYS A 1 222 ? 5.957 -18.141 0.543 1 91.56 222 LYS A O 1
ATOM 1838 N N . ALA A 1 223 ? 6.059 -19.031 -1.473 1 91.25 223 ALA A N 1
ATOM 1839 C CA . ALA A 1 223 ? 5.312 -17.969 -2.129 1 91.25 223 ALA A CA 1
ATOM 1840 C C . ALA A 1 223 ? 3.918 -17.812 -1.524 1 91.25 223 ALA A C 1
ATOM 1842 O O . ALA A 1 223 ? 3.473 -16.703 -1.238 1 91.25 223 ALA A O 1
ATOM 1843 N N . TYR A 1 224 ? 3.305 -18.906 -1.278 1 88.25 224 TYR A N 1
ATOM 1844 C CA . TYR A 1 224 ? 1.966 -18.906 -0.702 1 88.25 224 TYR A CA 1
ATOM 1845 C C . TYR A 1 224 ? 1.975 -18.281 0.688 1 88.25 224 TYR A C 1
ATOM 1847 O O . TYR A 1 224 ? 1.132 -17.438 1.002 1 88.25 224 TYR A O 1
ATOM 1855 N N . LYS A 1 225 ? 2.895 -18.703 1.502 1 91.56 225 LYS A N 1
ATOM 1856 C CA . LYS A 1 225 ? 2.998 -18.172 2.857 1 91.56 225 LYS A CA 1
ATOM 1857 C C . LYS A 1 225 ? 3.246 -16.656 2.844 1 91.56 225 LYS A C 1
ATOM 1859 O O . LYS A 1 225 ? 2.672 -15.922 3.646 1 91.56 225 LYS A O 1
ATOM 1864 N N . LEU A 1 226 ? 4.066 -16.25 1.952 1 94.44 226 LEU A N 1
ATOM 1865 C CA . LEU A 1 226 ? 4.398 -14.828 1.854 1 94.44 226 LEU A CA 1
ATOM 1866 C C . LEU A 1 226 ? 3.201 -14.023 1.365 1 94.44 226 LEU A C 1
ATOM 1868 O O . LEU A 1 226 ? 2.984 -12.891 1.811 1 94.44 226 LEU A O 1
ATOM 1872 N N . ILE A 1 227 ? 2.449 -14.531 0.475 1 92.5 227 ILE A N 1
ATOM 1873 C CA . ILE A 1 227 ? 1.256 -13.852 -0.011 1 92.5 227 ILE A CA 1
ATOM 1874 C C . ILE A 1 227 ? 0.24 -13.719 1.122 1 92.5 227 ILE A C 1
ATOM 1876 O O . ILE A 1 227 ? -0.398 -12.672 1.272 1 92.5 227 ILE A O 1
ATOM 1880 N N . LYS A 1 228 ? 0.132 -14.766 1.89 1 89.88 228 LYS A N 1
ATOM 1881 C CA . LYS A 1 228 ? -0.743 -14.711 3.057 1 89.88 228 LYS A CA 1
ATOM 1882 C C . LYS A 1 228 ? -0.299 -13.617 4.027 1 89.88 228 LYS A C 1
ATOM 1884 O O . LYS A 1 228 ? -1.125 -12.852 4.527 1 89.88 228 LYS A O 1
ATOM 1889 N N . GLN A 1 229 ? 0.936 -13.602 4.246 1 95.69 229 GLN A N 1
ATOM 1890 C CA . GLN A 1 229 ? 1.503 -12.578 5.113 1 95.69 229 GLN A CA 1
ATOM 1891 C C . GLN A 1 229 ? 1.27 -11.18 4.543 1 95.69 229 GLN A C 1
ATOM 1893 O O . GLN A 1 229 ? 0.934 -10.25 5.277 1 95.69 229 GLN A O 1
ATOM 1898 N N . LEU A 1 230 ? 1.484 -11.023 3.283 1 95.81 230 LEU A N 1
ATOM 1899 C CA . LEU A 1 230 ? 1.257 -9.758 2.6 1 95.81 230 LEU A CA 1
ATOM 1900 C C . LEU A 1 230 ? -0.183 -9.289 2.783 1 95.81 230 LEU A C 1
ATOM 1902 O O . LEU A 1 230 ? -0.427 -8.117 3.088 1 95.81 230 LEU A O 1
ATOM 1906 N N . MET A 1 231 ? -1.066 -10.188 2.645 1 92.94 231 MET A N 1
ATOM 1907 C CA . MET A 1 231 ? -2.482 -9.859 2.783 1 92.94 231 MET A CA 1
ATOM 1908 C C . MET A 1 231 ? -2.795 -9.383 4.195 1 92.94 231 MET A C 1
ATOM 1910 O O . MET A 1 231 ? -3.539 -8.414 4.375 1 92.94 231 MET A O 1
ATOM 1914 N N . LYS A 1 232 ? -2.26 -10.039 5.141 1 95.12 232 LYS A N 1
ATOM 1915 C CA . LYS A 1 232 ? -2.449 -9.633 6.531 1 95.12 232 LYS A CA 1
ATOM 1916 C C . LYS A 1 232 ? -1.907 -8.227 6.77 1 95.12 232 LYS A C 1
ATOM 1918 O O . LYS A 1 232 ? -2.559 -7.402 7.418 1 95.12 232 LYS A O 1
ATOM 1923 N N . GLN A 1 233 ? -0.778 -7.996 6.254 1 96.62 233 GLN A N 1
ATOM 1924 C CA . GLN A 1 233 ? -0.139 -6.695 6.418 1 96.62 233 GLN A CA 1
ATOM 1925 C C . GLN A 1 233 ? -0.929 -5.602 5.703 1 96.62 233 GLN A C 1
ATOM 1927 O O . GLN A 1 233 ? -1.048 -4.484 6.207 1 96.62 233 GLN A O 1
ATOM 1932 N N . MET A 1 234 ? -1.443 -5.918 4.547 1 96.31 234 MET A N 1
ATOM 1933 C CA . MET A 1 234 ? -2.268 -4.969 3.805 1 96.31 234 MET A CA 1
ATOM 1934 C C . MET A 1 234 ? -3.553 -4.656 4.562 1 96.31 234 MET A C 1
ATOM 1936 O O . MET A 1 234 ? -4.02 -3.514 4.555 1 96.31 234 MET A O 1
ATOM 1940 N N . GLN A 1 235 ? -4.098 -5.645 5.234 1 95.56 235 GLN A N 1
ATOM 1941 C CA . GLN A 1 235 ? -5.297 -5.43 6.039 1 95.56 235 GLN A CA 1
ATOM 1942 C C . GLN A 1 235 ? -5.008 -4.512 7.219 1 95.56 235 GLN A C 1
ATOM 1944 O O . GLN A 1 235 ? -5.812 -3.635 7.543 1 95.56 235 GLN A O 1
ATOM 1949 N N . GLN A 1 236 ? -3.922 -4.719 7.848 1 96.81 236 GLN A N 1
ATOM 1950 C CA . GLN A 1 236 ? -3.512 -3.854 8.945 1 96.81 236 GLN A CA 1
ATOM 1951 C C . GLN A 1 236 ? -3.314 -2.418 8.477 1 96.81 236 GLN A C 1
ATOM 1953 O O . GLN A 1 236 ? -3.771 -1.475 9.125 1 96.81 236 GLN A O 1
ATOM 1958 N N . LYS A 1 237 ? -2.621 -2.289 7.402 1 97.38 237 LYS A N 1
ATOM 1959 C CA . LYS A 1 237 ? -2.418 -0.973 6.801 1 97.38 237 LYS A CA 1
ATOM 1960 C C . LYS A 1 237 ? -3.752 -0.307 6.477 1 97.38 237 LYS A C 1
ATOM 1962 O O . LYS A 1 237 ? -3.936 0.885 6.73 1 97.38 237 LYS A O 1
ATOM 1967 N N . ASN A 1 238 ? -4.641 -1.1 5.918 1 96.44 238 ASN A N 1
ATOM 1968 C CA . ASN A 1 238 ? -5.957 -0.577 5.566 1 96.44 238 ASN A CA 1
ATOM 1969 C C . ASN A 1 238 ? -6.711 -0.081 6.797 1 96.44 238 ASN A C 1
ATOM 1971 O O . ASN A 1 238 ? -7.402 0.938 6.738 1 96.44 238 ASN A O 1
ATOM 1975 N N . HIS A 1 239 ? -6.605 -0.781 7.883 1 97.5 239 HIS A N 1
ATOM 1976 C CA . HIS A 1 239 ? -7.238 -0.367 9.133 1 97.5 239 HIS A CA 1
ATOM 1977 C C . HIS A 1 239 ? -6.695 0.978 9.602 1 97.5 239 HIS A C 1
ATOM 1979 O O . HIS A 1 239 ? -7.461 1.847 10.023 1 97.5 239 HIS A O 1
ATOM 1985 N N . THR A 1 240 ? -5.434 1.124 9.508 1 97.94 240 THR A N 1
ATOM 1986 C CA . THR A 1 240 ? -4.805 2.385 9.891 1 97.94 240 THR A CA 1
ATOM 1987 C C . THR A 1 240 ? -5.273 3.518 8.977 1 97.94 240 THR A C 1
ATOM 1989 O O . THR A 1 240 ? -5.52 4.633 9.445 1 97.94 240 THR A O 1
ATOM 1992 N N . LEU A 1 241 ? -5.383 3.254 7.73 1 97.31 241 LEU A N 1
ATOM 1993 C CA . LEU A 1 241 ? -5.852 4.246 6.773 1 97.31 241 LEU A CA 1
ATOM 1994 C C . LEU A 1 241 ? -7.285 4.668 7.082 1 97.31 241 LEU A C 1
ATOM 1996 O O . LEU A 1 241 ? -7.641 5.84 6.922 1 97.31 241 LEU A O 1
ATOM 2000 N N . ILE A 1 242 ? -8.109 3.703 7.531 1 97.56 242 ILE A N 1
ATOM 2001 C CA . ILE A 1 242 ? -9.477 4.016 7.926 1 97.56 242 ILE A CA 1
ATOM 2002 C C . ILE A 1 242 ? -9.469 4.992 9.102 1 97.56 242 ILE A C 1
ATOM 2004 O O . ILE A 1 242 ? -10.188 5.992 9.086 1 97.56 242 ILE A O 1
ATOM 2008 N N . GLN A 1 243 ? -8.617 4.73 10.031 1 97.69 243 GLN A N 1
ATOM 2009 C CA . GLN A 1 243 ? -8.516 5.605 11.195 1 97.69 243 GLN A CA 1
ATOM 2010 C C . GLN A 1 243 ? -8.016 6.992 10.797 1 97.69 243 GLN A C 1
ATOM 2012 O O . GLN A 1 243 ? -8.508 8 11.297 1 97.69 243 GLN A O 1
ATOM 2017 N N . LEU A 1 244 ? -7.078 7.082 9.953 1 96.81 244 LEU A N 1
ATOM 2018 C CA . LEU A 1 244 ? -6.543 8.359 9.484 1 96.81 244 LEU A CA 1
ATOM 2019 C C . LEU A 1 244 ? -7.609 9.156 8.742 1 96.81 244 LEU A C 1
ATOM 2021 O O . LEU A 1 244 ? -7.691 10.375 8.898 1 96.81 244 LEU A O 1
ATOM 2025 N N . THR A 1 245 ? -8.367 8.43 7.938 1 96.94 245 THR A N 1
ATOM 2026 C CA . THR A 1 245 ? -9.469 9.086 7.242 1 96.94 245 THR A CA 1
ATOM 2027 C C . THR A 1 245 ? -10.43 9.734 8.234 1 96.94 245 THR A C 1
ATOM 2029 O O . THR A 1 245 ? -10.859 10.867 8.039 1 96.94 245 THR A O 1
ATOM 2032 N N . GLU A 1 246 ? -10.695 9.047 9.297 1 97.38 246 GLU A N 1
ATOM 2033 C CA . GLU A 1 246 ? -11.609 9.547 10.32 1 97.38 246 GLU A CA 1
ATOM 2034 C C . GLU A 1 246 ? -11.016 10.766 11.031 1 97.38 246 GLU A C 1
ATOM 2036 O O . GLU A 1 246 ? -11.727 11.734 11.312 1 97.38 246 GLU A O 1
ATOM 2041 N N . VAL A 1 247 ? -9.781 10.711 11.32 1 96.06 247 VAL A N 1
ATOM 2042 C CA . VAL A 1 247 ? -9.094 11.789 12.039 1 96.06 247 VAL A CA 1
ATOM 2043 C C . VAL A 1 247 ? -9.125 13.062 11.195 1 96.06 247 VAL A C 1
ATOM 2045 O O . VAL A 1 247 ? -9.422 14.141 11.711 1 96.06 247 VAL A O 1
ATOM 2048 N N . TYR A 1 248 ? -8.859 13.031 9.953 1 95.56 248 TYR A N 1
ATOM 2049 C CA . TYR A 1 248 ? -8.82 14.219 9.109 1 95.56 248 TYR A CA 1
ATOM 2050 C C . TYR A 1 248 ? -10.234 14.695 8.781 1 95.56 248 TYR A C 1
ATOM 2052 O O . TYR A 1 248 ? -10.445 15.883 8.523 1 95.56 248 TYR A O 1
ATOM 2060 N N . LYS A 1 249 ? -11.18 13.742 8.805 1 96.44 249 LYS A N 1
ATOM 2061 C CA . LYS A 1 249 ? -12.57 14.156 8.711 1 96.44 249 LYS A CA 1
ATOM 2062 C C . LYS A 1 249 ? -12.977 15.016 9.914 1 96.44 249 LYS A C 1
ATOM 2064 O O . LYS A 1 249 ? -13.68 16.016 9.758 1 96.44 249 LYS A O 1
ATOM 2069 N N . GLU A 1 250 ? -12.484 14.578 11.055 1 95.56 250 GLU A N 1
ATOM 2070 C CA . GLU A 1 250 ? -12.75 15.336 12.273 1 95.56 250 GLU A CA 1
ATOM 2071 C C . GLU A 1 250 ? -12.086 16.703 12.219 1 95.56 250 GLU A C 1
ATOM 2073 O O . GLU A 1 250 ? -12.695 17.719 12.602 1 95.56 250 GLU A O 1
ATOM 2078 N N . LEU A 1 251 ? -10.867 16.797 11.766 1 93 251 LEU A N 1
ATOM 2079 C CA . LEU A 1 251 ? -10.156 18.062 11.648 1 93 251 LEU A CA 1
ATOM 2080 C C . LEU A 1 251 ? -10.852 18.984 10.656 1 93 251 LEU A C 1
ATOM 2082 O O . LEU A 1 251 ? -10.977 20.188 10.906 1 93 251 LEU A O 1
ATOM 2086 N N . PHE A 1 252 ? -11.336 18.422 9.633 1 95.12 252 PHE A N 1
ATOM 2087 C CA . PHE A 1 252 ? -12.078 19.188 8.641 1 95.12 252 PHE A CA 1
ATOM 2088 C C . PHE A 1 252 ? -13.359 19.734 9.234 1 95.12 252 PHE A C 1
ATOM 2090 O O . PHE A 1 252 ? -13.68 20.922 9.047 1 95.12 252 PHE A O 1
ATOM 2097 N N . ARG A 1 253 ? -14.055 18.891 9.914 1 94.5 253 ARG A N 1
ATOM 2098 C CA . ARG A 1 253 ? -15.305 19.312 10.531 1 94.5 253 ARG A CA 1
ATOM 2099 C C . ARG A 1 25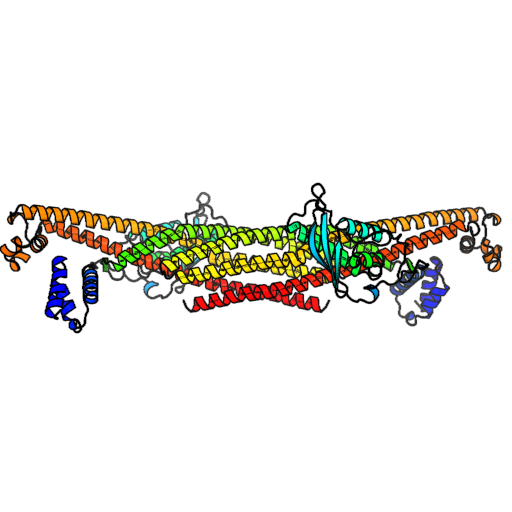3 ? -15.07 20.469 11.508 1 94.5 253 ARG A C 1
ATOM 2101 O O . ARG A 1 253 ? -15.797 21.469 11.484 1 94.5 253 ARG A O 1
ATOM 2108 N N . GLU A 1 254 ? -14.055 20.359 12.375 1 90 254 GLU A N 1
ATOM 2109 C CA . GLU A 1 254 ? -13.742 21.391 13.352 1 90 254 GLU A CA 1
ATOM 2110 C C . GLU A 1 254 ? -13.312 22.688 12.672 1 90 254 GLU A C 1
ATOM 2112 O O . GLU A 1 254 ? -13.703 23.781 13.102 1 90 254 GLU A O 1
ATOM 2117 N N . SER A 1 255 ? -12.5 22.562 11.641 1 90.75 255 SER A N 1
ATOM 2118 C CA . SER A 1 255 ? -12.016 23.75 10.93 1 90.75 255 SER A CA 1
ATOM 2119 C C . SER A 1 255 ? -13.141 24.438 10.172 1 90.75 255 SER A C 1
ATOM 2121 O O . SER A 1 255 ? -13.156 25.672 10.055 1 90.75 255 SER A O 1
ATOM 2123 N N . LYS A 1 256 ? -14.062 23.656 9.672 1 89.12 256 LYS A N 1
ATOM 2124 C CA . LYS A 1 256 ? -15.219 24.188 8.977 1 89.12 256 LYS A CA 1
ATOM 2125 C C . LYS A 1 256 ? -16.156 24.906 9.945 1 89.12 256 LYS A C 1
ATOM 2127 O O . LYS A 1 256 ? -16.672 25.984 9.641 1 89.12 256 LYS A O 1
ATOM 2132 N N . ALA A 1 257 ? -16.344 24.312 11.109 1 87.62 257 ALA A N 1
ATOM 2133 C CA . ALA A 1 257 ? -17.219 24.875 12.141 1 87.62 257 ALA A CA 1
ATOM 2134 C C . ALA A 1 257 ? -16.703 26.25 12.586 1 87.62 257 ALA A C 1
ATOM 2136 O O . ALA A 1 257 ? -17.484 27.156 12.828 1 87.62 257 ALA A O 1
ATOM 2137 N N . GLN A 1 258 ? -15.406 26.406 12.57 1 82.19 258 GLN A N 1
ATOM 2138 C CA . GLN A 1 258 ? -14.812 27.641 13.039 1 82.19 258 GLN A CA 1
ATOM 2139 C C . GLN A 1 258 ? -14.422 28.547 11.867 1 82.19 258 GLN A C 1
ATOM 2141 O O . GLN A 1 258 ? -13.859 29.625 12.062 1 82.19 258 GLN A O 1
ATOM 2146 N N . ASN A 1 259 ? -14.672 28.031 10.648 1 80.81 259 ASN A N 1
ATOM 2147 C CA . ASN A 1 259 ? -14.414 28.75 9.406 1 80.81 259 ASN A CA 1
ATOM 2148 C C . ASN A 1 259 ? -12.977 29.25 9.336 1 80.81 259 ASN A C 1
ATOM 2150 O O . ASN A 1 259 ? -12.75 30.438 9.109 1 80.81 259 ASN A O 1
ATOM 2154 N N . THR A 1 260 ? -12.078 28.453 9.703 1 82.31 260 THR A N 1
ATOM 2155 C CA . THR A 1 260 ? -10.664 28.812 9.672 1 82.31 260 THR A CA 1
ATOM 2156 C C . THR A 1 260 ? -10.102 28.656 8.258 1 82.31 260 THR A C 1
ATOM 2158 O O . THR A 1 260 ? -10.703 28 7.414 1 82.31 260 THR A O 1
ATOM 2161 N N . ARG A 1 261 ? -9.008 29.172 7.898 1 82 261 ARG A N 1
ATOM 2162 C CA . ARG A 1 261 ? -8.305 29.078 6.625 1 82 261 ARG A CA 1
ATOM 2163 C C . ARG A 1 261 ? -7.746 27.672 6.402 1 82 261 ARG A C 1
ATOM 2165 O O . ARG A 1 261 ? -7.285 27.344 5.309 1 82 261 ARG A O 1
ATOM 2172 N N . LEU A 1 262 ? -7.844 26.859 7.418 1 88.38 262 LEU A N 1
ATOM 2173 C CA . LEU A 1 262 ? -7.285 25.516 7.34 1 88.38 262 LEU A CA 1
ATOM 2174 C C . LEU A 1 262 ? -8.312 24.531 6.809 1 88.38 262 LEU A C 1
ATOM 2176 O O . LEU A 1 262 ? -7.988 23.375 6.535 1 88.38 262 LEU A O 1
ATOM 2180 N N . LYS A 1 263 ? -9.578 24.984 6.699 1 90.69 263 LYS A N 1
ATOM 2181 C CA . LYS A 1 263 ? -10.672 24.094 6.34 1 90.69 263 LYS A CA 1
ATOM 2182 C C . LYS A 1 263 ? -10.391 23.391 5.012 1 90.69 263 LYS A C 1
ATOM 2184 O O . LYS A 1 263 ? -10.562 22.172 4.898 1 90.69 263 LYS A O 1
ATOM 2189 N N . ASP A 1 264 ? -9.914 24.094 4.027 1 90.56 264 ASP A N 1
ATOM 2190 C CA . ASP A 1 264 ? -9.648 23.516 2.719 1 90.56 264 ASP A CA 1
ATOM 2191 C C . ASP A 1 264 ? -8.461 22.547 2.775 1 90.56 264 ASP A C 1
ATOM 2193 O O . ASP A 1 264 ? -8.453 21.516 2.09 1 90.56 264 ASP A O 1
ATOM 2197 N N . CYS A 1 265 ? -7.473 22.891 3.541 1 91.5 265 CYS A N 1
ATOM 2198 C CA . CYS A 1 265 ? -6.316 22.016 3.715 1 91.5 265 CYS A CA 1
ATOM 2199 C C . CYS A 1 265 ? -6.73 20.672 4.289 1 91.5 265 CYS A C 1
ATOM 2201 O O . CYS A 1 265 ? -6.363 19.625 3.754 1 91.5 265 CYS A O 1
ATOM 2203 N N . TYR A 1 266 ? -7.523 20.703 5.297 1 93.38 266 TYR A N 1
ATOM 2204 C CA . TYR A 1 266 ? -7.938 19.469 5.953 1 93.38 266 TYR A CA 1
ATOM 2205 C C . TYR A 1 266 ? -8.914 18.688 5.086 1 93.38 266 TYR A C 1
ATOM 2207 O O . TYR A 1 266 ? -8.945 17.469 5.121 1 93.38 266 TYR A O 1
ATOM 2215 N N . LYS A 1 267 ? -9.688 19.422 4.293 1 95.06 267 LYS A N 1
ATOM 2216 C CA . LYS A 1 267 ? -10.547 18.734 3.336 1 95.06 267 LYS A CA 1
ATOM 2217 C C . LYS A 1 267 ? -9.727 17.922 2.336 1 95.06 267 LYS A C 1
ATOM 2219 O O . LYS A 1 267 ? -10.031 16.766 2.068 1 95.06 267 LYS A O 1
ATOM 2224 N N . ASN A 1 268 ? -8.719 18.547 1.783 1 94.25 268 ASN A N 1
ATOM 2225 C CA . ASN A 1 268 ? -7.848 17.875 0.826 1 94.25 268 ASN A CA 1
ATOM 2226 C C . ASN A 1 268 ? -7.148 16.672 1.456 1 94.25 268 ASN A C 1
ATOM 2228 O O . ASN A 1 268 ? -7.012 15.625 0.82 1 94.25 268 ASN A O 1
ATOM 2232 N N . LEU A 1 269 ? -6.734 16.812 2.67 1 94.19 269 LEU A N 1
ATOM 2233 C CA . LEU A 1 269 ? -6.09 15.703 3.373 1 94.19 269 LEU A CA 1
ATOM 2234 C C . LEU A 1 269 ? -7.074 14.562 3.619 1 94.19 269 LEU A C 1
ATOM 2236 O O . LEU A 1 269 ? -6.727 13.391 3.461 1 94.19 269 LEU A O 1
ATOM 2240 N N . ASN A 1 270 ? -8.25 14.961 4.035 1 96 270 ASN A N 1
ATOM 2241 C CA . ASN A 1 270 ? -9.297 13.961 4.203 1 96 270 ASN A CA 1
ATOM 2242 C C . ASN A 1 270 ? -9.547 13.188 2.91 1 96 270 ASN A C 1
ATOM 2244 O O . ASN A 1 270 ? -9.641 11.961 2.92 1 96 270 ASN A O 1
ATOM 2248 N N . ASP A 1 271 ? -9.68 13.906 1.808 1 95.56 271 ASP A N 1
ATOM 2249 C CA . ASP A 1 271 ? -9.914 13.281 0.508 1 95.56 271 ASP A CA 1
ATOM 2250 C C . ASP A 1 271 ? -8.766 12.352 0.13 1 95.56 271 ASP A C 1
ATOM 2252 O O . ASP A 1 271 ? -8.984 11.273 -0.421 1 95.56 271 ASP A O 1
ATOM 2256 N N . LEU A 1 272 ? -7.578 12.781 0.375 1 94.56 272 LEU A N 1
ATOM 2257 C CA . LEU A 1 272 ? -6.391 12 0.05 1 94.56 272 LEU A CA 1
ATOM 2258 C C . LEU A 1 272 ? -6.398 10.67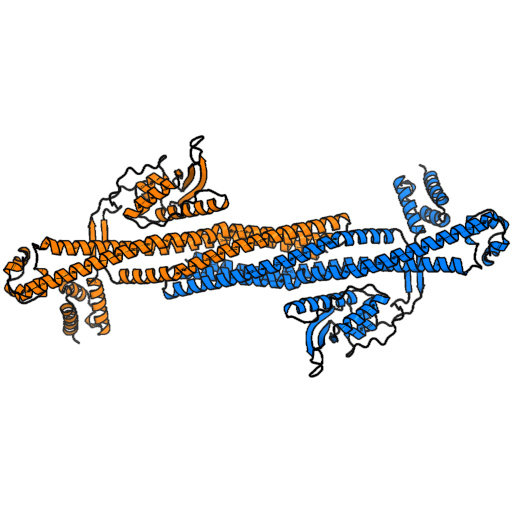2 0.792 1 94.56 272 LEU A C 1
ATOM 2260 O O . LEU A 1 272 ? -6.223 9.609 0.18 1 94.56 272 LEU A O 1
ATOM 2264 N N . PHE A 1 273 ? -6.645 10.68 2.084 1 95.81 273 PHE A N 1
ATOM 2265 C CA . PHE A 1 273 ? -6.57 9.453 2.873 1 95.81 273 PHE A CA 1
ATOM 2266 C C . PHE A 1 273 ? -7.781 8.562 2.611 1 95.81 273 PHE A C 1
ATOM 2268 O O . PHE A 1 273 ? -7.676 7.336 2.639 1 95.81 273 PHE A O 1
ATOM 2275 N N . GLU A 1 274 ? -8.891 9.203 2.355 1 95.94 274 GLU A N 1
ATOM 2276 C CA . GLU A 1 274 ? -10.055 8.414 1.982 1 95.94 274 GLU A CA 1
ATOM 2277 C C . GLU A 1 274 ? -9.812 7.652 0.682 1 95.94 274 GLU A C 1
ATOM 2279 O O . GLU A 1 274 ? -10.156 6.473 0.577 1 95.94 274 GLU A O 1
ATOM 2284 N N . SER A 1 275 ? -9.297 8.344 -0.3 1 94.75 275 SER A N 1
ATOM 2285 C CA . SER A 1 275 ? -9.008 7.695 -1.574 1 94.75 275 SER A CA 1
ATOM 2286 C C . SER A 1 275 ? -7.93 6.629 -1.418 1 94.75 275 SER A C 1
ATOM 2288 O O . SER A 1 275 ? -7.98 5.586 -2.072 1 94.75 275 SER A O 1
ATOM 2290 N N . SER A 1 276 ? -6.902 6.918 -0.593 1 94.38 276 SER A N 1
ATOM 2291 C CA . SER A 1 276 ? -5.855 5.934 -0.325 1 94.38 276 SER A CA 1
ATOM 2292 C C . SER A 1 276 ? -6.434 4.676 0.316 1 94.38 276 SER A C 1
ATOM 2294 O O . SER A 1 276 ? -6.023 3.561 -0.013 1 94.38 276 SER A O 1
ATOM 2296 N N . GLN A 1 277 ? -7.324 4.902 1.259 1 95.69 277 GLN A N 1
ATOM 2297 C CA . GLN A 1 277 ? -8 3.793 1.921 1 95.69 277 GLN A CA 1
ATOM 2298 C C . GLN A 1 277 ? -8.789 2.951 0.919 1 95.69 277 GLN A C 1
ATOM 2300 O O . GLN A 1 277 ? -8.719 1.721 0.949 1 95.69 277 GLN A O 1
ATOM 2305 N N . LYS A 1 278 ? -9.531 3.561 0.035 1 94.69 278 LYS A N 1
ATOM 2306 C CA . LYS A 1 278 ? -10.305 2.859 -0.987 1 94.69 278 LYS A C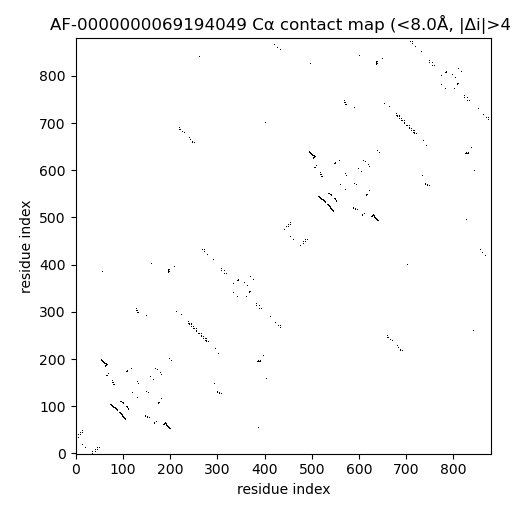A 1
ATOM 2307 C C . LYS A 1 278 ? -9.391 2.09 -1.935 1 94.69 278 LYS A C 1
ATOM 2309 O O . LYS A 1 278 ? -9.688 0.957 -2.316 1 94.69 278 LYS A O 1
ATOM 2314 N N . PHE A 1 279 ? -8.32 2.707 -2.291 1 94.56 279 PHE A N 1
ATOM 2315 C CA . PHE A 1 279 ? -7.344 2.064 -3.16 1 94.56 279 PHE A CA 1
ATOM 2316 C C . PHE A 1 279 ? -6.789 0.802 -2.51 1 94.56 279 PHE A C 1
ATOM 2318 O O . PHE A 1 279 ? -6.711 -0.25 -3.148 1 94.56 279 PHE A O 1
ATOM 2325 N N . GLU A 1 280 ? -6.379 0.926 -1.287 1 94.44 280 GLU A N 1
ATOM 2326 C CA . GLU A 1 280 ? -5.836 -0.219 -0.563 1 94.44 280 GLU A CA 1
ATOM 2327 C C . GLU A 1 280 ? -6.867 -1.337 -0.444 1 94.44 280 GLU A C 1
ATOM 2329 O O . GLU A 1 280 ? -6.543 -2.512 -0.625 1 94.44 280 GLU A O 1
ATOM 2334 N N . SER A 1 281 ? -8.086 -0.994 -0.121 1 94.38 281 SER A N 1
ATOM 2335 C CA . SER A 1 281 ? -9.172 -1.967 -0.02 1 94.38 281 SER A CA 1
ATOM 2336 C C . SER A 1 281 ? -9.375 -2.709 -1.337 1 94.38 281 SER A C 1
ATOM 2338 O O . SER A 1 281 ? -9.586 -3.924 -1.346 1 94.38 281 SER A O 1
ATOM 2340 N N . ASN A 1 282 ? -9.289 -1.996 -2.406 1 93.62 282 ASN A N 1
ATOM 2341 C CA . ASN A 1 282 ? -9.43 -2.6 -3.727 1 93.62 282 ASN A CA 1
ATOM 2342 C C . ASN A 1 282 ? -8.289 -3.561 -4.031 1 93.62 282 ASN A C 1
ATOM 2344 O O . ASN A 1 282 ? -8.5 -4.621 -4.617 1 93.62 282 ASN A O 1
ATOM 2348 N N . GLN A 1 283 ? -7.09 -3.158 -3.656 1 93.44 283 GLN A N 1
ATOM 2349 C CA . GLN A 1 283 ? -5.949 -4.035 -3.887 1 93.44 283 GLN A CA 1
ATOM 2350 C C . GLN A 1 283 ? -6.109 -5.355 -3.143 1 93.44 283 GLN A C 1
ATOM 2352 O O . GLN A 1 283 ? -5.785 -6.418 -3.676 1 93.44 283 GLN A O 1
ATOM 2357 N N . ILE A 1 284 ? -6.602 -5.293 -1.932 1 93.12 284 ILE A N 1
ATOM 2358 C CA . ILE A 1 284 ? -6.832 -6.492 -1.135 1 93.12 284 ILE A CA 1
ATOM 2359 C C . ILE A 1 284 ? -7.844 -7.391 -1.836 1 93.12 284 ILE A C 1
ATOM 2361 O O . ILE A 1 284 ? -7.637 -8.602 -1.947 1 93.12 284 ILE A O 1
ATOM 2365 N N . LYS A 1 285 ? -8.883 -6.789 -2.348 1 91.31 285 LYS A N 1
ATOM 2366 C CA . LYS A 1 285 ? -9.914 -7.535 -3.059 1 91.31 285 LYS A CA 1
ATOM 2367 C C . LYS A 1 285 ? -9.352 -8.195 -4.312 1 91.31 285 LYS A C 1
ATOM 2369 O O . LYS A 1 285 ? -9.656 -9.352 -4.602 1 91.31 285 LYS A O 1
ATOM 2374 N N . ILE A 1 286 ? -8.531 -7.508 -5.055 1 91.5 286 ILE A N 1
ATOM 2375 C CA . ILE A 1 286 ? -7.945 -8.008 -6.293 1 91.5 286 ILE A CA 1
ATOM 2376 C C . ILE A 1 286 ? -7.066 -9.219 -5.996 1 91.5 286 ILE A C 1
ATOM 2378 O O . ILE A 1 286 ? -7.164 -10.242 -6.668 1 91.5 286 ILE A O 1
ATOM 2382 N N . LEU A 1 287 ? -6.223 -9.156 -4.973 1 90.5 287 LEU A N 1
ATOM 2383 C CA . LEU A 1 287 ? -5.352 -10.266 -4.617 1 90.5 287 LEU A CA 1
ATOM 2384 C C . LEU A 1 287 ? -6.168 -11.484 -4.184 1 90.5 287 LEU A C 1
ATOM 2386 O O . LEU A 1 287 ? -5.832 -12.617 -4.531 1 90.5 287 LEU A O 1
ATOM 2390 N N . ASN A 1 288 ? -7.223 -11.203 -3.494 1 86.19 288 ASN A N 1
ATOM 2391 C CA . ASN A 1 288 ? -8.086 -12.266 -2.992 1 86.19 288 ASN A CA 1
ATOM 2392 C C . ASN A 1 288 ? -8.797 -12.992 -4.129 1 86.19 288 ASN A C 1
ATOM 2394 O O . ASN A 1 288 ? -9.172 -14.156 -3.986 1 86.19 288 ASN A O 1
ATOM 2398 N N . GLU A 1 289 ? -8.9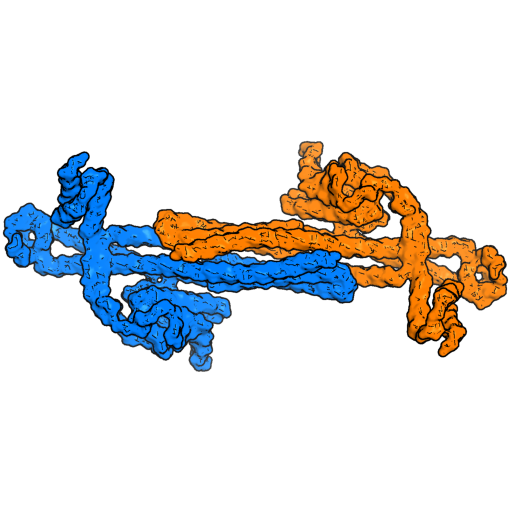38 -12.328 -5.234 1 84.12 289 GLU A N 1
ATOM 2399 C CA . GLU A 1 289 ? -9.695 -12.898 -6.348 1 84.12 289 GLU A CA 1
ATOM 2400 C C . GLU A 1 289 ? -8.766 -13.469 -7.41 1 84.12 289 GLU A C 1
ATOM 2402 O O . GLU A 1 289 ? -9.211 -14.141 -8.344 1 84.12 289 GLU A O 1
ATOM 2407 N N . THR A 1 290 ? -7.508 -13.234 -7.285 1 87.94 290 THR A N 1
ATOM 2408 C CA . THR A 1 290 ? -6.609 -13.617 -8.367 1 87.94 290 THR A CA 1
ATOM 2409 C C . THR A 1 290 ? -5.492 -14.523 -7.852 1 87.94 290 THR A C 1
ATOM 2411 O O . THR A 1 290 ? -5.684 -15.727 -7.691 1 87.94 290 THR A O 1
ATOM 2414 N N . ILE A 1 291 ? -4.441 -13.945 -7.32 1 85.69 291 ILE A N 1
ATOM 2415 C CA . ILE A 1 291 ? -3.203 -14.68 -7.102 1 85.69 291 ILE A CA 1
ATOM 2416 C C . ILE A 1 291 ? -3.332 -15.547 -5.848 1 85.69 291 ILE A C 1
ATOM 2418 O O . ILE A 1 291 ? -2.775 -16.641 -5.781 1 85.69 291 ILE A O 1
ATOM 2422 N N . TYR A 1 292 ? -4.09 -15.211 -4.922 1 82.56 292 TYR A N 1
ATOM 2423 C CA . TYR A 1 292 ? -4.109 -15.906 -3.639 1 82.56 292 TYR A CA 1
ATOM 2424 C C . TYR A 1 292 ? -4.734 -17.297 -3.775 1 82.56 292 TYR A C 1
ATOM 2426 O O . TYR A 1 292 ? -4.105 -18.297 -3.438 1 82.56 292 TYR A O 1
ATOM 2434 N N . PRO A 1 293 ? -5.855 -17.438 -4.402 1 76.25 293 PRO A N 1
ATOM 2435 C CA . PRO A 1 293 ? -6.445 -18.766 -4.543 1 76.25 293 PRO A CA 1
ATOM 2436 C C . PRO A 1 293 ? -5.648 -19.672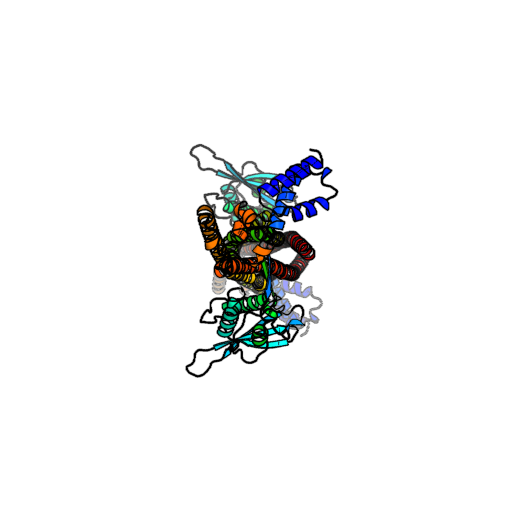 -5.484 1 76.25 293 PRO A C 1
ATOM 2438 O O . PRO A 1 293 ? -5.578 -20.891 -5.273 1 76.25 293 PRO A O 1
ATOM 2441 N N . GLN A 1 294 ? -5.027 -19.047 -6.426 1 77.06 294 GLN A N 1
ATOM 2442 C CA . GLN A 1 294 ? -4.305 -19.828 -7.422 1 77.06 294 GLN A CA 1
ATOM 2443 C C . GLN A 1 294 ? -3.049 -20.453 -6.824 1 77.06 294 GLN A C 1
ATOM 2445 O O . GLN A 1 294 ? -2.699 -21.594 -7.152 1 77.06 294 GLN A O 1
ATOM 2450 N N . GLN A 1 295 ? -2.424 -19.719 -6.027 1 77.12 295 GLN A N 1
ATOM 2451 C CA . GLN A 1 295 ? -1.225 -20.25 -5.387 1 77.12 295 GLN A CA 1
ATOM 2452 C C . GLN A 1 295 ? -1.569 -21.391 -4.434 1 77.12 295 GLN A C 1
ATOM 2454 O O . GLN A 1 295 ? -0.815 -22.359 -4.32 1 77.12 295 GLN A O 1
ATOM 2459 N N . ARG A 1 296 ? -2.688 -21.375 -3.863 1 71.44 296 ARG A N 1
ATOM 2460 C CA . ARG A 1 296 ? -3.137 -22.453 -2.979 1 71.44 296 ARG A CA 1
ATOM 2461 C C . ARG A 1 296 ? -3.463 -23.703 -3.77 1 71.44 296 ARG A C 1
ATOM 2463 O O . ARG A 1 296 ? -3.133 -24.812 -3.346 1 71.44 296 ARG A O 1
ATOM 2470 N N . PHE A 1 297 ? -4.02 -23.562 -4.961 1 74.5 297 PHE A N 1
ATOM 2471 C CA . PHE A 1 297 ? -4.465 -24.688 -5.785 1 74.5 297 PHE A CA 1
ATOM 2472 C C . PHE A 1 297 ? -3.271 -25.438 -6.375 1 74.5 297 PHE A C 1
ATOM 2474 O O . PHE A 1 297 ? -3.305 -26.656 -6.512 1 74.5 297 PHE A O 1
ATOM 2481 N N . GLN A 1 298 ? -2.227 -24.75 -6.699 1 71.12 298 GLN A N 1
ATOM 2482 C CA . GLN A 1 298 ? -1.066 -25.375 -7.336 1 71.12 298 GLN A CA 1
ATOM 2483 C C . GLN A 1 298 ? -0.468 -26.453 -6.453 1 71.12 298 GLN A C 1
ATOM 2485 O O . GLN A 1 298 ? -0.03 -27.5 -6.949 1 71.12 298 GLN A O 1
ATOM 2490 N N . TYR A 1 299 ? -0.561 -26.406 -5.277 1 64.19 299 TYR A N 1
ATOM 2491 C CA . TYR A 1 299 ? -0.054 -27.422 -4.359 1 64.19 299 TYR A CA 1
ATOM 2492 C C . TYR A 1 299 ? -0.886 -28.703 -4.445 1 64.19 299 TYR A C 1
ATOM 2494 O O . TYR A 1 299 ? -0.344 -29.812 -4.395 1 64.19 299 TYR A O 1
ATOM 2502 N N . HIS A 1 300 ? -2.158 -28.688 -4.773 1 67.88 300 HIS A N 1
ATOM 2503 C CA . HIS A 1 300 ? -3.068 -29.828 -4.797 1 67.88 300 HIS A CA 1
ATOM 2504 C C . HIS A 1 300 ? -2.967 -30.594 -6.113 1 67.88 300 HIS A C 1
ATOM 2506 O O . HIS A 1 300 ? -3.439 -31.719 -6.215 1 67.88 300 HIS A O 1
ATOM 2512 N N . GLN A 1 301 ? -2.24 -29.953 -7.016 1 70.81 301 GLN A N 1
ATOM 2513 C CA . GLN A 1 301 ? -2.068 -30.594 -8.312 1 70.81 301 GLN A CA 1
ATOM 2514 C C . GLN A 1 301 ? -0.87 -31.547 -8.297 1 70.81 301 GLN A C 1
ATOM 2516 O O . GLN A 1 301 ? -0.843 -32.531 -9.039 1 70.81 301 GLN A O 1
ATOM 2521 N N . THR A 1 302 ? 0.075 -31.344 -7.441 1 69.5 302 THR A N 1
ATOM 2522 C CA . THR A 1 302 ? 1.354 -32.031 -7.543 1 69.5 302 THR A CA 1
ATOM 2523 C C . THR A 1 302 ? 1.304 -33.375 -6.812 1 69.5 302 THR A C 1
ATOM 2525 O O . THR A 1 302 ? 1.976 -34.344 -7.207 1 69.5 302 THR A O 1
ATOM 2528 N N . GLN A 1 303 ? 0.422 -33.531 -5.828 1 69.75 303 GLN A N 1
ATOM 2529 C CA . GLN A 1 303 ? 0.434 -34.75 -5.027 1 69.75 303 GLN A CA 1
ATOM 2530 C C . GLN A 1 303 ? -0.019 -35.969 -5.844 1 69.75 303 GLN A C 1
ATOM 2532 O O . GLN A 1 303 ? 0.655 -37 -5.867 1 69.75 303 GLN A O 1
ATOM 2537 N N . PRO A 1 304 ? -1.13 -35.875 -6.516 1 71.12 304 PRO A N 1
ATOM 2538 C CA . PRO A 1 304 ? -1.542 -37.031 -7.332 1 71.12 304 PRO A CA 1
ATOM 2539 C C . PRO A 1 304 ? -0.523 -37.375 -8.414 1 71.12 304 PRO A C 1
ATOM 2541 O O . PRO A 1 304 ? -0.371 -38.531 -8.766 1 71.12 304 PRO A O 1
ATOM 2544 N N . LEU A 1 305 ? 0.158 -36.406 -8.859 1 77.38 305 LEU A N 1
ATOM 2545 C CA . LEU A 1 305 ? 1.188 -36.656 -9.867 1 77.38 305 LEU A CA 1
ATOM 2546 C C . LEU A 1 305 ? 2.336 -37.469 -9.281 1 77.38 305 LEU A C 1
ATOM 2548 O O . LEU A 1 305 ? 2.861 -38.375 -9.945 1 77.38 305 LEU A O 1
ATOM 2552 N N . LYS A 1 306 ? 2.672 -37.25 -8.078 1 77.81 306 LYS A N 1
ATOM 2553 C CA . LYS A 1 306 ? 3.738 -38 -7.422 1 77.81 306 LYS A CA 1
ATOM 2554 C C . LYS A 1 306 ? 3.361 -39.469 -7.273 1 77.81 306 LYS A C 1
ATOM 2556 O O . LYS A 1 306 ? 4.191 -40.344 -7.488 1 77.81 306 LYS A O 1
ATOM 2561 N N . GLU A 1 307 ? 2.133 -39.656 -6.973 1 76.5 307 GLU A N 1
ATOM 2562 C CA . GLU A 1 307 ? 1.659 -41.031 -6.824 1 76.5 307 GLU A CA 1
ATOM 2563 C C . GLU A 1 307 ? 1.715 -41.781 -8.156 1 76.5 307 GLU A C 1
ATOM 2565 O O . GLU A 1 307 ? 2.088 -42.938 -8.195 1 76.5 307 GLU A O 1
ATOM 2570 N N . LEU A 1 308 ? 1.32 -41.094 -9.172 1 83 308 LEU A N 1
ATOM 2571 C CA . LEU A 1 308 ? 1.373 -41.688 -10.508 1 83 308 LEU A CA 1
ATOM 2572 C C . LEU A 1 308 ? 2.811 -42 -10.898 1 83 308 LEU A C 1
ATOM 2574 O O . LEU A 1 308 ? 3.076 -43.062 -11.469 1 83 308 LEU A O 1
ATOM 2578 N N . LEU A 1 309 ? 3.723 -41.188 -10.562 1 86.88 309 LEU A N 1
ATOM 2579 C CA . LEU A 1 309 ? 5.121 -41.406 -10.922 1 86.88 309 LEU A CA 1
ATOM 2580 C C . LEU A 1 309 ? 5.711 -42.562 -10.133 1 86.88 309 LEU A C 1
ATOM 2582 O O . LEU A 1 309 ? 6.527 -43.344 -10.656 1 86.88 309 LEU A O 1
ATOM 2586 N N . ILE A 1 310 ? 5.246 -42.688 -8.914 1 86.25 310 ILE A N 1
ATOM 2587 C CA . ILE A 1 310 ? 5.684 -43.844 -8.102 1 86.25 310 ILE A CA 1
ATOM 2588 C C . ILE A 1 310 ? 5.168 -45.125 -8.711 1 86.25 310 ILE A C 1
ATOM 2590 O O . ILE A 1 310 ? 5.914 -46.125 -8.82 1 86.25 310 ILE A O 1
ATOM 2594 N N . LEU A 1 311 ? 3.887 -45.094 -9.125 1 84.62 311 LEU A N 1
ATOM 2595 C CA . LEU A 1 311 ? 3.297 -46.281 -9.75 1 84.62 311 LEU A CA 1
ATOM 2596 C C . LEU A 1 311 ? 4.031 -46.625 -11.039 1 84.62 311 LEU A C 1
ATOM 2598 O O . LEU A 1 311 ? 4.281 -47.812 -11.32 1 84.62 311 LEU A O 1
ATOM 2602 N N . ARG A 1 312 ? 4.316 -45.656 -11.836 1 89.81 312 ARG A N 1
ATOM 2603 C CA . ARG A 1 312 ? 5.066 -45.844 -13.07 1 89.81 312 ARG A CA 1
ATOM 2604 C C . ARG A 1 312 ? 6.422 -46.469 -12.797 1 89.81 312 ARG A C 1
ATOM 2606 O O . ARG A 1 312 ? 6.828 -47.406 -13.492 1 89.81 312 ARG A O 1
ATOM 2613 N N . GLU A 1 313 ? 7.137 -46 -11.781 1 90.62 313 GLU A N 1
ATOM 2614 C CA . GLU A 1 313 ? 8.461 -46.531 -11.445 1 90.62 313 GLU A CA 1
ATOM 2615 C C . GLU A 1 313 ? 8.375 -47.969 -10.953 1 90.62 313 GLU A C 1
ATOM 2617 O O . GLU A 1 313 ? 9.234 -48.781 -11.281 1 90.62 313 GLU A O 1
ATOM 2622 N N . LYS A 1 314 ? 7.418 -48.281 -10.195 1 90.62 314 LYS A N 1
ATOM 2623 C CA . LYS A 1 314 ? 7.219 -49.625 -9.727 1 90.62 314 LYS A CA 1
ATOM 2624 C C . LYS A 1 314 ? 6.973 -50.594 -10.891 1 90.62 314 LYS A C 1
ATOM 2626 O O . LYS A 1 314 ? 7.488 -51.719 -10.906 1 90.62 314 LYS A O 1
ATOM 2631 N N . SER A 1 315 ? 6.121 -50.156 -11.82 1 91 315 SER A N 1
ATOM 2632 C CA . SER A 1 315 ? 5.828 -50.969 -12.992 1 91 315 SER A CA 1
ATOM 2633 C C . SER A 1 315 ? 7.078 -51.188 -13.836 1 91 315 SER A C 1
ATOM 2635 O O . SER A 1 315 ? 7.281 -52.281 -14.375 1 91 315 SER A O 1
ATOM 2637 N N . LEU A 1 316 ? 7.914 -50.188 -13.945 1 92.19 316 LEU A N 1
ATOM 2638 C CA . LEU A 1 316 ? 9.18 -50.312 -14.664 1 92.19 316 LEU A CA 1
ATOM 2639 C C . LEU A 1 316 ? 10.086 -51.344 -13.992 1 92.19 316 LEU A C 1
ATOM 2641 O O . LEU A 1 316 ? 10.664 -52.188 -14.664 1 92.19 316 LEU A O 1
ATOM 2645 N N . ASN A 1 317 ? 10.172 -51.25 -12.703 1 93.31 317 ASN A N 1
ATOM 2646 C CA . ASN A 1 317 ? 11.008 -52.188 -11.953 1 93.31 317 ASN A CA 1
ATOM 2647 C C . ASN A 1 317 ? 10.516 -53.625 -12.102 1 93.31 317 ASN A C 1
ATOM 2649 O O . ASN A 1 317 ? 11.312 -54.562 -12.258 1 93.31 317 ASN A O 1
ATOM 2653 N N . SER A 1 318 ? 9.203 -53.781 -12.023 1 91.62 318 SER A N 1
ATOM 2654 C CA . SER A 1 318 ? 8.625 -55.125 -12.195 1 91.62 318 SER A CA 1
ATOM 2655 C C . SER A 1 318 ? 8.945 -55.688 -13.57 1 91.62 318 SER A C 1
ATOM 2657 O O . SER A 1 318 ? 9.297 -56.875 -13.688 1 91.62 318 SER A O 1
ATOM 2659 N N . TYR A 1 319 ? 8.812 -54.875 -14.578 1 92.62 319 TYR A N 1
ATOM 2660 C CA . TYR A 1 319 ? 9.094 -55.281 -15.953 1 92.62 319 TYR A CA 1
ATOM 2661 C C . TYR A 1 319 ? 10.57 -55.625 -16.109 1 92.62 319 TYR A C 1
ATOM 2663 O O . TYR A 1 319 ? 10.898 -56.688 -16.656 1 92.62 319 TYR A O 1
ATOM 2671 N N . GLN A 1 320 ? 11.414 -54.812 -15.586 1 92.62 320 GLN A N 1
ATOM 2672 C CA . GLN A 1 320 ? 12.852 -55 -15.734 1 92.62 320 GLN A CA 1
ATOM 2673 C C . GLN A 1 320 ? 13.328 -56.219 -14.961 1 92.62 320 GLN A C 1
ATOM 2675 O O . GLN A 1 320 ? 14.141 -57 -15.461 1 92.62 320 GLN A O 1
ATOM 2680 N N . ASP A 1 321 ? 12.828 -56.344 -13.727 1 94.06 321 ASP A N 1
ATOM 2681 C CA . ASP A 1 321 ? 13.195 -57.5 -12.906 1 94.06 321 ASP A CA 1
ATOM 2682 C C . ASP A 1 321 ? 12.773 -58.812 -13.562 1 94.06 321 ASP A C 1
ATOM 2684 O O . ASP A 1 321 ? 13.555 -59.75 -13.633 1 94.06 321 ASP A O 1
ATOM 2688 N N . PHE A 1 322 ? 11.547 -58.875 -14.07 1 92.06 322 PHE A N 1
ATOM 2689 C CA . PHE A 1 322 ? 11.039 -60.062 -14.727 1 92.06 322 PHE A CA 1
ATOM 2690 C C . PHE A 1 322 ? 11.82 -60.375 -16 1 92.06 322 PHE A C 1
ATOM 2692 O O . PHE A 1 322 ? 12.148 -61.531 -16.281 1 92.06 322 PHE A O 1
ATOM 2699 N N . SER A 1 323 ? 12.102 -59.344 -16.734 1 88.44 323 SER A N 1
ATOM 2700 C CA . SER A 1 323 ? 12.836 -59.5 -17.984 1 88.44 323 SER A CA 1
ATOM 2701 C C . SER A 1 323 ? 14.242 -60.031 -17.734 1 88.44 323 SER A C 1
ATOM 2703 O O . SER A 1 323 ? 14.742 -60.844 -18.5 1 88.44 323 SER A O 1
ATOM 2705 N N . GLN A 1 324 ? 14.828 -59.562 -16.672 1 91.38 324 GLN A N 1
ATOM 2706 C CA . GLN A 1 324 ? 16.156 -60.031 -16.312 1 91.38 324 GLN A CA 1
ATOM 2707 C C . GLN A 1 324 ? 16.141 -61.469 -15.867 1 91.38 324 GLN A C 1
ATOM 2709 O O . GLN A 1 324 ? 17.016 -62.25 -16.25 1 91.38 324 GLN A O 1
ATOM 2714 N N . GLN A 1 325 ? 15.172 -61.844 -15.117 1 90.94 325 GLN A N 1
ATOM 2715 C CA . GLN A 1 325 ? 15.031 -63.219 -14.688 1 90.94 325 GLN A CA 1
ATOM 2716 C C . GLN A 1 325 ? 14.797 -64.125 -15.875 1 90.94 325 GLN A C 1
ATOM 2718 O O . GLN A 1 325 ? 15.375 -65.25 -15.93 1 90.94 325 GLN A O 1
ATOM 2723 N N . LEU A 1 326 ? 13.938 -63.688 -16.75 1 87.19 326 LEU A N 1
ATOM 2724 C CA . LEU A 1 326 ? 13.641 -64.5 -17.938 1 87.19 326 LEU A CA 1
ATOM 2725 C C . LEU A 1 326 ? 14.883 -64.625 -18.812 1 87.19 326 LEU A C 1
ATOM 2727 O O . LEU A 1 326 ? 15.141 -65.688 -19.359 1 87.19 326 LEU A O 1
ATOM 2731 N N . LYS A 1 327 ? 15.625 -63.594 -18.891 1 86.12 327 LYS A N 1
ATOM 2732 C CA . LYS A 1 327 ? 16.859 -63.625 -19.656 1 86.12 327 LYS A CA 1
ATOM 2733 C C . LYS A 1 327 ? 17.859 -64.625 -19.031 1 86.12 327 LYS A C 1
ATOM 2735 O O . LYS A 1 327 ? 18.484 -65.375 -19.75 1 86.12 327 LYS A O 1
ATOM 2740 N N . LEU A 1 328 ? 17.984 -64.562 -17.781 1 88.62 328 LEU A N 1
ATOM 2741 C CA . LEU A 1 328 ? 18.891 -65.5 -17.094 1 88.62 328 LEU A CA 1
ATOM 2742 C C . LEU A 1 328 ? 18.453 -66.938 -17.25 1 88.62 328 LEU A C 1
ATOM 2744 O O . LEU A 1 328 ? 19.281 -67.812 -17.422 1 88.62 328 LEU A O 1
ATOM 2748 N N . LYS A 1 329 ? 17.188 -67.188 -17.188 1 86.94 329 LYS A N 1
ATOM 2749 C CA . LYS A 1 329 ? 16.656 -68.5 -17.375 1 86.94 329 LYS A CA 1
ATOM 2750 C C . LYS A 1 329 ? 16.953 -69 -18.781 1 86.94 329 LYS A C 1
ATOM 2752 O O . LYS A 1 329 ? 17.359 -70.188 -18.953 1 86.94 329 LYS A O 1
ATOM 2757 N N . LYS A 1 330 ? 16.766 -68.188 -19.75 1 84 330 LYS A N 1
ATOM 2758 C CA . LYS A 1 330 ? 17.031 -68.562 -21.125 1 84 330 LYS A CA 1
ATOM 2759 C C . LYS A 1 330 ? 18.516 -68.812 -21.359 1 84 330 LYS A C 1
ATOM 2761 O O . LYS A 1 330 ? 18.891 -69.75 -22.078 1 84 330 LYS A O 1
ATOM 2766 N N . GLU A 1 331 ? 19.312 -68 -20.703 1 87.12 331 GLU A N 1
ATOM 2767 C CA . GLU A 1 331 ? 20.75 -68.188 -20.797 1 87.12 331 GLU A CA 1
ATOM 2768 C C . GLU A 1 331 ? 21.188 -69.562 -20.203 1 87.12 331 GLU A C 1
ATOM 2770 O O . GLU A 1 331 ? 22.016 -70.25 -20.766 1 87.12 331 GLU A O 1
ATOM 2775 N N . LYS A 1 332 ? 20.625 -69.875 -19.109 1 88 332 LYS A N 1
ATOM 2776 C CA . LYS A 1 332 ? 20.938 -71.125 -18.453 1 88 332 LYS A CA 1
ATOM 2777 C C . LYS A 1 332 ? 20.5 -72.312 -19.328 1 88 332 LYS A C 1
ATOM 2779 O O . LYS A 1 332 ? 21.234 -73.312 -19.469 1 88 332 LYS A O 1
ATOM 2784 N N . LEU A 1 333 ? 19.328 -72.188 -19.906 1 86.06 333 LEU A N 1
ATOM 2785 C CA . LEU A 1 333 ? 18.812 -73.25 -20.766 1 86.06 333 LEU A CA 1
ATOM 2786 C C . LEU A 1 333 ? 19.688 -73.438 -22.016 1 86.06 333 LEU A C 1
ATOM 2788 O O . LEU A 1 333 ? 19.922 -74.562 -22.469 1 86.06 333 LEU A O 1
ATOM 2792 N N . TYR A 1 334 ? 20.109 -72.312 -22.469 1 86.5 334 TYR A N 1
ATOM 2793 C CA . TYR A 1 334 ? 20.953 -72.375 -23.641 1 86.5 334 TYR A CA 1
ATOM 2794 C C . TYR A 1 334 ? 22.297 -73 -23.344 1 86.5 334 TYR A C 1
ATOM 2796 O O . TYR A 1 334 ? 22.797 -73.812 -24.141 1 86.5 334 TYR A O 1
ATOM 2804 N N . GLN A 1 335 ? 22.828 -72.75 -22.203 1 88.12 335 GLN A N 1
ATOM 2805 C CA . GLN A 1 335 ? 24.109 -73.375 -21.797 1 88.12 335 GLN A CA 1
ATOM 2806 C C . GLN A 1 335 ? 24 -74.875 -21.594 1 88.12 335 GLN A C 1
ATOM 2808 O O . GLN A 1 335 ? 24.938 -75.625 -21.906 1 88.12 335 GLN A O 1
ATOM 2813 N N . ILE A 1 336 ? 22.891 -75.25 -21.094 1 87.69 336 ILE A N 1
ATOM 2814 C CA . ILE A 1 336 ? 22.672 -76.688 -20.891 1 87.69 336 ILE A CA 1
ATOM 2815 C C . ILE A 1 336 ? 22.625 -77.438 -22.234 1 87.69 336 ILE A C 1
ATOM 2817 O O . ILE A 1 336 ? 23.062 -78.562 -22.344 1 87.69 336 ILE A O 1
ATOM 2821 N N . GLY A 1 337 ? 22.078 -76.75 -23.359 1 81 337 GLY A N 1
ATOM 2822 C CA . GLY A 1 337 ? 22.188 -77.25 -24.719 1 81 337 GLY A CA 1
ATOM 2823 C C . GLY A 1 337 ? 21.109 -78.188 -25.094 1 81 337 GLY A C 1
ATOM 2824 O O . GLY A 1 337 ? 21.062 -78.688 -26.219 1 81 337 GLY A O 1
ATOM 2825 N N . GLU A 1 338 ? 20.203 -78.625 -24.094 1 81.94 338 GLU A N 1
ATOM 2826 C CA . GLU A 1 338 ? 19.109 -79.562 -24.391 1 81.94 338 GLU A CA 1
ATOM 2827 C C . GLU A 1 338 ? 17.938 -78.875 -25.047 1 81.94 338 GLU A C 1
ATOM 2829 O O . GLU A 1 338 ? 17.078 -78.312 -24.359 1 81.94 338 GLU A O 1
ATOM 2834 N N . VAL A 1 339 ? 17.734 -79 -26.375 1 80.19 339 VAL A N 1
ATOM 2835 C CA . VAL A 1 339 ? 16.766 -78.25 -27.172 1 80.19 339 VAL A CA 1
ATOM 2836 C C . VAL A 1 339 ? 15.352 -78.625 -26.75 1 80.19 339 VAL A C 1
ATOM 2838 O O . VAL A 1 339 ? 14.438 -77.812 -26.797 1 80.19 339 VAL A O 1
ATOM 2841 N N . VAL A 1 340 ? 15.125 -79.875 -26.266 1 77 340 VAL A N 1
ATOM 2842 C CA . VAL A 1 340 ? 13.797 -80.375 -25.875 1 77 340 VAL A CA 1
ATOM 2843 C C . VAL A 1 340 ? 13.273 -79.5 -24.703 1 77 340 VAL A C 1
ATOM 2845 O O . VAL A 1 340 ? 12.062 -79.312 -24.562 1 77 340 VAL A O 1
ATOM 2848 N N . LYS A 1 341 ? 14.242 -78.938 -24 1 79.44 341 LYS A N 1
ATOM 2849 C CA . LYS A 1 341 ? 13.852 -78.188 -22.812 1 79.44 341 LYS A CA 1
ATOM 2850 C C . LYS A 1 341 ? 13.609 -76.75 -23.141 1 79.44 341 LYS A C 1
ATOM 2852 O O . LYS A 1 341 ? 13.188 -76 -22.281 1 79.44 341 LYS A O 1
ATOM 2857 N N . TRP A 1 342 ? 13.922 -76.375 -24.359 1 81.69 342 TRP A N 1
ATOM 2858 C CA . TRP A 1 342 ? 13.82 -75 -24.75 1 81.69 342 TRP A CA 1
ATOM 2859 C C . TRP A 1 342 ? 12.367 -74.562 -25 1 81.69 342 TRP A C 1
ATOM 2861 O O . TRP A 1 342 ? 12.031 -73.375 -25.031 1 81.69 342 TRP A O 1
ATOM 2871 N N . ASP A 1 343 ? 11.492 -75.625 -25 1 76.56 343 ASP A N 1
ATOM 2872 C CA . ASP A 1 343 ? 10.078 -75.375 -25.281 1 76.56 343 ASP A CA 1
ATOM 2873 C C . ASP A 1 343 ? 9.906 -74.438 -26.453 1 76.56 343 ASP A C 1
ATOM 2875 O O . ASP A 1 343 ? 9.336 -73.312 -26.297 1 76.56 343 ASP A O 1
ATOM 2879 N N . LEU A 1 344 ? 10.422 -74.812 -27.594 1 74.31 344 LEU A N 1
ATOM 2880 C CA . LEU A 1 344 ? 10.469 -73.938 -28.766 1 74.31 344 LEU A CA 1
ATOM 2881 C C . LEU A 1 344 ? 9.086 -73.75 -29.391 1 74.31 344 LEU A C 1
ATOM 2883 O O . LEU A 1 344 ? 8.289 -74.688 -29.391 1 74.31 344 LEU A O 1
ATOM 2887 N N . ASP A 1 345 ? 8.766 -72.562 -29.719 1 65.56 345 ASP A N 1
ATOM 2888 C CA . ASP A 1 345 ? 7.543 -72.25 -30.469 1 65.56 345 ASP A CA 1
ATOM 2889 C C . ASP A 1 345 ? 7.578 -72.875 -31.859 1 65.56 345 ASP A C 1
ATOM 2891 O O . ASP A 1 345 ? 8.516 -72.625 -32.625 1 65.56 345 ASP A O 1
ATOM 2895 N N . GLU A 1 346 ? 6.582 -73.75 -32.125 1 64.94 346 GLU A N 1
ATOM 2896 C CA . GLU A 1 346 ? 6.52 -74.5 -33.344 1 64.94 346 GLU A CA 1
ATOM 2897 C C . GLU A 1 346 ? 6.48 -73.562 -34.562 1 64.94 346 GLU A C 1
ATOM 2899 O O . GLU A 1 346 ? 6.938 -73.938 -35.656 1 64.94 346 GLU A O 1
ATOM 2904 N N . SER A 1 347 ? 5.98 -72.438 -34.312 1 62.88 347 SER A N 1
ATOM 2905 C CA . SER A 1 347 ? 5.855 -71.5 -35.438 1 62.88 347 SER A CA 1
ATOM 2906 C C . SER A 1 347 ? 7.227 -71.062 -35.969 1 62.88 347 SER A C 1
ATOM 2908 O O . SER A 1 347 ? 7.375 -70.75 -37.156 1 62.88 347 SER A O 1
ATOM 2910 N N . PHE A 1 348 ? 8.188 -71.125 -35.188 1 62.03 348 PHE A N 1
ATOM 2911 C CA . PHE A 1 348 ? 9.523 -70.75 -35.562 1 62.03 348 PHE A CA 1
ATOM 2912 C C . PHE A 1 348 ? 10.281 -71.875 -36.25 1 62.03 348 PHE A C 1
ATOM 2914 O O . PHE A 1 348 ? 11.219 -71.625 -37 1 62.03 348 PHE A O 1
ATOM 2921 N N . LEU A 1 349 ? 9.836 -73.062 -35.875 1 63.53 349 LEU A N 1
ATOM 2922 C CA . LEU A 1 349 ? 10.508 -74.25 -36.469 1 63.53 349 LEU A CA 1
ATOM 2923 C C . LEU A 1 349 ? 10.266 -74.25 -37.969 1 63.53 349 LEU A C 1
ATOM 2925 O O . LEU A 1 349 ? 10.992 -74.938 -38.688 1 63.53 349 LEU A O 1
ATOM 2929 N N . ASP A 1 350 ? 9.25 -73.5 -38.406 1 58.81 350 ASP A N 1
ATOM 2930 C CA . ASP A 1 350 ? 9.023 -73.438 -39.844 1 58.81 350 ASP A CA 1
ATOM 2931 C C . ASP A 1 350 ? 10.023 -72.438 -40.5 1 58.81 350 ASP A C 1
ATOM 2933 O O . ASP A 1 350 ? 10.297 -72.562 -41.688 1 58.81 350 ASP A O 1
ATOM 2937 N N . HIS A 1 351 ? 10.523 -71.5 -39.75 1 57.5 351 HIS A N 1
ATOM 2938 C CA . HIS A 1 351 ? 11.32 -70.438 -40.344 1 57.5 351 HIS A CA 1
ATOM 2939 C C . HIS A 1 351 ? 12.812 -70.688 -40.094 1 57.5 351 HIS A C 1
ATOM 2941 O O . HIS A 1 351 ? 13.648 -70.188 -40.875 1 57.5 351 HIS A O 1
ATOM 2947 N N . PHE A 1 352 ? 13.164 -71.312 -38.969 1 63.06 352 PHE A N 1
ATOM 2948 C CA . PHE A 1 352 ? 14.57 -71.5 -38.625 1 63.06 352 PHE A CA 1
ATOM 2949 C C . PHE A 1 352 ? 14.867 -73 -38.438 1 63.06 352 PHE A C 1
ATOM 2951 O O . PHE A 1 352 ? 14.07 -73.75 -37.844 1 63.06 352 PHE A O 1
ATOM 2958 N N . LYS A 1 353 ? 15.852 -73.438 -39.188 1 73.25 353 LYS A N 1
ATOM 2959 C CA . LYS A 1 353 ? 16.344 -74.812 -38.938 1 73.25 353 LYS A CA 1
ATOM 2960 C C . LYS A 1 353 ? 16.891 -74.938 -37.531 1 73.25 353 LYS A C 1
ATOM 2962 O O . LYS A 1 353 ? 17.406 -74 -36.969 1 73.25 353 LYS A O 1
ATOM 2967 N N . ILE A 1 354 ? 16.641 -76 -36.875 1 75.75 354 ILE A N 1
ATOM 2968 C CA . ILE A 1 354 ? 17.047 -76.312 -35.5 1 75.75 354 ILE A CA 1
ATOM 2969 C C . ILE A 1 354 ? 18.547 -76 -35.344 1 75.75 354 ILE A C 1
ATOM 2971 O O . ILE A 1 354 ? 18.969 -75.5 -34.281 1 75.75 354 ILE A O 1
ATOM 2975 N N . ASP A 1 355 ? 19.375 -76.125 -36.375 1 77.94 355 ASP A N 1
ATOM 2976 C CA . ASP A 1 355 ? 20.812 -75.938 -36.312 1 77.94 355 ASP A CA 1
ATOM 2977 C C . ASP A 1 355 ? 21.125 -74.438 -36.25 1 77.94 355 ASP A C 1
ATOM 2979 O O . ASP A 1 355 ? 22.047 -74 -35.562 1 77.94 355 ASP A O 1
ATOM 2983 N N . GLN A 1 356 ? 20.328 -73.688 -36.875 1 73.94 356 GLN A N 1
ATOM 2984 C CA . GLN A 1 356 ? 20.5 -72.188 -36.844 1 73.94 356 GLN A CA 1
ATOM 2985 C C . GLN A 1 356 ? 20.141 -71.625 -35.5 1 73.94 356 GLN A C 1
ATOM 2987 O O . GLN A 1 356 ? 20.812 -70.75 -35 1 73.94 356 GLN A O 1
ATOM 2992 N N . ILE A 1 357 ? 19.109 -72.25 -34.906 1 75.88 357 ILE A N 1
ATOM 2993 C CA . ILE A 1 357 ? 18.641 -71.812 -33.594 1 75.88 357 ILE A CA 1
ATOM 2994 C C . ILE A 1 357 ? 19.703 -72.125 -32.531 1 75.88 357 ILE A C 1
ATOM 2996 O O . ILE A 1 357 ? 19.969 -71.312 -31.641 1 75.88 357 ILE A O 1
ATOM 3000 N N . LYS A 1 358 ? 20.344 -73.188 -32.75 1 78.69 358 LYS A N 1
ATOM 3001 C CA . LYS A 1 358 ? 21.344 -73.625 -31.781 1 78.69 358 LYS A CA 1
ATOM 3002 C C . LYS A 1 358 ? 22.609 -72.812 -31.891 1 78.69 358 LYS A C 1
ATOM 3004 O O . LYS A 1 358 ? 23.328 -72.625 -30.891 1 78.69 358 LYS A O 1
ATOM 3009 N N . SER A 1 359 ? 22.875 -72.25 -33.094 1 78.38 359 SER A N 1
ATOM 3010 C CA . SER A 1 359 ? 24.172 -71.625 -33.312 1 78.38 359 SER A CA 1
ATOM 3011 C C . SER A 1 359 ? 24.109 -70.125 -32.969 1 78.38 359 SER A C 1
ATOM 3013 O O . SER A 1 359 ? 25.141 -69.5 -32.812 1 78.38 359 SER A O 1
ATOM 3015 N N . ASN A 1 360 ? 22.938 -69.625 -32.875 1 75.81 360 ASN A N 1
ATOM 3016 C CA . ASN A 1 360 ? 22.781 -68.188 -32.594 1 75.81 360 ASN A CA 1
ATOM 3017 C C . ASN A 1 360 ? 21.969 -67.938 -31.312 1 75.81 360 ASN A C 1
ATOM 3019 O O . ASN A 1 360 ? 20.75 -68.125 -31.328 1 75.81 360 ASN A O 1
ATOM 3023 N N . PRO A 1 361 ? 22.594 -67.5 -30.266 1 77.75 361 PRO A N 1
ATOM 3024 C CA . PRO A 1 361 ? 21.891 -67.312 -29 1 77.75 361 PRO A CA 1
ATOM 3025 C C . PRO A 1 361 ? 20.734 -66.312 -29.094 1 77.75 361 PRO A C 1
ATOM 3027 O O . PRO A 1 361 ? 19.703 -66.5 -28.438 1 77.75 361 PRO A O 1
ATOM 3030 N N . GLN A 1 362 ? 20.859 -65.375 -29.891 1 72.88 362 GLN A N 1
ATOM 3031 C CA . GLN A 1 362 ? 19.812 -64.375 -30 1 72.88 362 GLN A CA 1
ATOM 3032 C C . GLN A 1 362 ? 18.547 -64.938 -30.609 1 72.88 362 GLN A C 1
ATOM 3034 O O . GLN A 1 362 ? 17.438 -64.688 -30.156 1 72.88 362 GLN A O 1
ATOM 3039 N N . ILE A 1 363 ? 18.766 -65.688 -31.609 1 70 363 ILE A N 1
ATOM 3040 C CA . ILE A 1 363 ? 17.641 -66.375 -32.25 1 70 363 ILE A CA 1
ATOM 3041 C C . ILE A 1 363 ? 17.047 -67.375 -31.312 1 70 363 ILE A C 1
ATOM 3043 O O . ILE A 1 363 ? 15.828 -67.5 -31.203 1 70 363 ILE A O 1
ATOM 3047 N N . ALA A 1 364 ? 17.953 -68.125 -30.578 1 77 364 ALA A N 1
ATOM 3048 C CA . ALA A 1 364 ? 17.484 -69.125 -29.625 1 77 364 ALA A CA 1
ATOM 3049 C C . ALA A 1 364 ? 16.578 -68.562 -28.562 1 77 364 ALA A C 1
ATOM 3051 O O . ALA A 1 364 ? 15.492 -69.062 -28.297 1 77 364 ALA A O 1
ATOM 3052 N N . PHE A 1 365 ? 17.016 -67.375 -28.109 1 76 365 PHE A N 1
ATOM 3053 C CA . PHE A 1 365 ? 16.312 -66.75 -27.016 1 76 365 PHE A CA 1
ATOM 3054 C C . PHE A 1 365 ? 14.938 -66.25 -27.469 1 76 365 PHE A C 1
ATOM 3056 O O . PHE A 1 365 ? 13.977 -66.25 -26.688 1 76 365 PHE A O 1
ATOM 3063 N N . GLN A 1 366 ? 14.828 -65.875 -28.688 1 68.44 366 GLN A N 1
ATOM 3064 C CA . GLN A 1 366 ? 13.555 -65.438 -29.234 1 68.44 366 GLN A CA 1
ATOM 3065 C C . GLN A 1 366 ? 12.586 -66.625 -29.391 1 68.44 366 GLN A C 1
ATOM 3067 O O . GLN A 1 366 ? 11.367 -66.438 -29.297 1 68.44 366 GLN A O 1
ATOM 3072 N N . CYS A 1 367 ? 13.148 -67.75 -29.578 1 70.75 367 CYS A N 1
ATOM 3073 C CA . CYS A 1 367 ? 12.328 -68.938 -29.875 1 70.75 367 CYS A CA 1
ATOM 3074 C C . CYS A 1 367 ? 12 -69.688 -28.594 1 70.75 367 CYS A C 1
ATOM 3076 O O . CYS A 1 367 ? 11.086 -70.5 -28.578 1 70.75 367 CYS A O 1
ATOM 3078 N N . MET A 1 368 ? 12.836 -69.5 -27.547 1 73.94 368 MET A N 1
ATOM 3079 C CA . MET A 1 368 ? 12.703 -70.25 -26.312 1 73.94 368 MET A CA 1
ATOM 3080 C C . MET A 1 368 ? 11.484 -69.812 -25.516 1 73.94 368 MET A C 1
ATOM 3082 O O . MET A 1 368 ? 11.055 -68.688 -25.609 1 73.94 368 MET A O 1
ATOM 3086 N N . CYS A 1 369 ? 11 -70.812 -24.688 1 61.62 369 CYS A N 1
ATOM 3087 C CA . CYS A 1 369 ? 10.016 -70.625 -23.625 1 61.62 369 CYS A CA 1
ATOM 3088 C C . CYS A 1 369 ? 8.68 -70.188 -24.188 1 61.62 369 CYS A C 1
ATOM 3090 O O . CYS A 1 369 ? 8.039 -69.312 -23.609 1 61.62 369 CYS A O 1
ATOM 3092 N N . GLN A 1 370 ? 8.375 -70.688 -25.453 1 52.84 370 GLN A N 1
ATOM 3093 C CA . GLN A 1 370 ? 7.098 -70.375 -26.078 1 52.84 370 GLN A CA 1
ATOM 3094 C C . GLN A 1 370 ? 5.949 -71.062 -25.359 1 52.84 370 GLN A C 1
ATOM 3096 O O . GLN A 1 370 ? 4.871 -70.5 -25.188 1 52.84 370 GLN A O 1
ATOM 3101 N N . THR A 1 371 ? 6.223 -72.438 -25.312 1 48.75 371 THR A N 1
ATOM 3102 C CA . THR A 1 371 ? 5.145 -73.062 -24.562 1 48.75 371 THR A CA 1
ATOM 3103 C C . THR A 1 371 ? 5.051 -72.5 -23.141 1 48.75 371 THR A C 1
ATOM 3105 O O . THR A 1 371 ? 4.016 -72.625 -22.484 1 48.75 371 THR A O 1
ATOM 3108 N N . CYS A 1 372 ? 6.188 -72.312 -22.594 1 47.25 372 CYS A N 1
ATOM 3109 C CA . CYS A 1 372 ? 6.09 -71.5 -21.375 1 47.25 372 CYS A CA 1
ATOM 3110 C C . CYS A 1 372 ? 5.582 -70.062 -21.688 1 47.25 372 CYS A C 1
ATOM 3112 O O . CYS A 1 372 ? 6.367 -69.125 -21.734 1 47.25 372 CYS A O 1
ATOM 3114 N N . PHE A 1 373 ? 4.879 -70 -22.797 1 54.31 373 PHE A N 1
ATOM 3115 C CA . PHE A 1 373 ? 3.963 -69 -23.375 1 54.31 373 PHE A CA 1
ATOM 3116 C C . PHE A 1 373 ? 3.496 -68 -22.344 1 54.31 373 PHE A C 1
ATOM 3118 O O . PHE A 1 373 ? 3.4 -66.812 -22.625 1 54.31 373 PHE A O 1
ATOM 3125 N N . GLN A 1 374 ? 3.545 -68.625 -21.281 1 71.44 374 GLN A N 1
ATOM 3126 C CA . GLN A 1 374 ? 3 -67.812 -20.188 1 71.44 374 GLN A CA 1
ATOM 3127 C C . GLN A 1 374 ? 3.99 -66.75 -19.75 1 71.44 374 GLN A C 1
ATOM 3129 O O . GLN A 1 374 ? 3.598 -65.625 -19.484 1 71.44 374 GLN A O 1
ATOM 3134 N N . GLU A 1 375 ? 5.438 -67.125 -19.938 1 78.12 375 GLU A N 1
ATOM 3135 C CA . GLU A 1 375 ? 6.398 -66.188 -19.406 1 78.12 375 GLU A CA 1
ATOM 3136 C C . GLU A 1 375 ? 6.633 -65 -20.391 1 78.12 375 GLU A C 1
ATOM 3138 O O . GLU A 1 375 ? 6.746 -63.875 -19.984 1 78.12 375 GLU A O 1
ATOM 3143 N N . ASN A 1 376 ? 6.82 -65.312 -21.766 1 76.81 376 ASN A N 1
ATOM 3144 C CA . ASN A 1 376 ? 6.926 -64.25 -22.75 1 76.81 376 ASN A CA 1
ATOM 3145 C C . ASN A 1 376 ? 5.68 -63.406 -22.766 1 76.81 376 ASN A C 1
ATOM 3147 O O . ASN A 1 376 ? 5.773 -62.188 -22.906 1 76.81 376 ASN A O 1
ATOM 3151 N N . ALA A 1 377 ? 4.559 -64.062 -22.672 1 78.75 377 ALA A N 1
ATOM 3152 C CA . ALA A 1 377 ? 3.303 -63.344 -22.594 1 78.75 377 ALA A CA 1
ATOM 3153 C C . ALA A 1 377 ? 3.262 -62.438 -21.359 1 78.75 377 ALA A C 1
ATOM 3155 O O . ALA A 1 377 ? 2.768 -61.312 -21.406 1 78.75 377 ALA A O 1
ATOM 3156 N N . GLN A 1 378 ? 3.801 -62.969 -20.266 1 84 378 GLN A N 1
ATOM 3157 C CA . GLN A 1 378 ? 3.846 -62.188 -19.031 1 84 378 GLN A CA 1
ATOM 3158 C C . GLN A 1 378 ? 4.793 -61 -19.172 1 84 378 GLN A C 1
ATOM 3160 O O . GLN A 1 378 ? 4.496 -59.906 -18.688 1 84 378 GLN A O 1
ATOM 3165 N N . GLN A 1 379 ? 5.934 -61.188 -19.781 1 86.44 379 GLN A N 1
ATOM 3166 C CA . GLN A 1 379 ? 6.859 -60.094 -20.016 1 86.44 379 GLN A CA 1
ATOM 3167 C C . GLN A 1 379 ? 6.211 -59 -20.844 1 86.44 379 GLN A C 1
ATOM 3169 O O . GLN A 1 379 ? 6.367 -57.812 -20.547 1 86.44 379 GLN A O 1
ATOM 3174 N N . LEU A 1 380 ? 5.52 -59.438 -21.891 1 83.81 380 LEU A N 1
ATOM 3175 C CA . LEU A 1 380 ? 4.848 -58.469 -22.766 1 83.81 380 LEU A CA 1
ATOM 3176 C C . LEU A 1 380 ? 3.756 -57.75 -22 1 83.81 380 LEU A C 1
ATOM 3178 O O . LEU A 1 380 ? 3.549 -56.531 -22.219 1 83.81 380 LEU A O 1
ATOM 3182 N N . GLN A 1 381 ? 3.094 -58.438 -21.141 1 86.06 381 GLN A N 1
ATOM 3183 C CA . GLN A 1 381 ? 2.064 -57.812 -20.312 1 86.06 381 GLN A CA 1
ATOM 3184 C C . GLN A 1 381 ? 2.662 -56.75 -19.391 1 86.06 381 GLN A C 1
ATOM 3186 O O . GLN A 1 381 ? 2.107 -55.656 -19.25 1 86.06 381 GLN A O 1
ATOM 3191 N N . LEU A 1 382 ? 3.736 -57.062 -18.766 1 89.44 382 LEU A N 1
ATOM 3192 C CA . LEU A 1 382 ? 4.41 -56.125 -17.891 1 89.44 382 LEU A CA 1
ATOM 3193 C C . LEU A 1 382 ? 4.938 -54.906 -18.672 1 89.44 382 LEU A C 1
ATOM 3195 O O . LEU A 1 382 ? 4.863 -53.781 -18.203 1 89.44 382 LEU A O 1
ATOM 3199 N N . LYS A 1 383 ? 5.426 -55.156 -19.859 1 88.56 383 LYS A N 1
ATOM 3200 C CA . LYS A 1 383 ? 5.898 -54.094 -20.734 1 88.56 383 LYS A CA 1
ATOM 3201 C C . LYS A 1 383 ? 4.758 -53.156 -21.125 1 88.56 383 LYS A C 1
ATOM 3203 O O . LYS A 1 383 ? 4.914 -51.938 -21.078 1 88.56 383 LYS A O 1
ATOM 3208 N N . ASN A 1 384 ? 3.693 -53.781 -21.469 1 88.38 384 ASN A N 1
ATOM 3209 C CA . ASN A 1 384 ? 2.514 -53 -21.828 1 88.38 384 ASN A CA 1
ATOM 3210 C C . ASN A 1 384 ? 1.997 -52.156 -20.641 1 88.38 384 ASN A C 1
ATOM 3212 O O . ASN A 1 384 ? 1.563 -51.031 -20.812 1 88.38 384 ASN A O 1
ATOM 3216 N N . GLN A 1 385 ? 2.023 -52.75 -19.531 1 86.19 385 GLN A N 1
ATOM 3217 C CA . GLN A 1 385 ? 1.594 -52.031 -18.344 1 86.19 385 GLN A CA 1
ATOM 3218 C C . GLN A 1 385 ? 2.488 -50.812 -18.062 1 86.19 385 GLN A C 1
ATOM 3220 O O . GLN A 1 385 ? 1.996 -49.719 -17.797 1 86.19 385 GLN A O 1
ATOM 3225 N N . PHE A 1 386 ? 3.766 -51 -18.141 1 89.88 386 PHE A N 1
ATOM 3226 C CA . PHE A 1 386 ? 4.703 -49.906 -17.969 1 89.88 386 PHE A CA 1
ATOM 3227 C C . PHE A 1 386 ? 4.5 -48.844 -19.047 1 89.88 386 PHE A C 1
ATOM 3229 O O . PHE A 1 386 ? 4.445 -47.656 -18.75 1 89.88 386 PHE A O 1
ATOM 3236 N N . GLY A 1 387 ? 4.441 -49.344 -20.234 1 88.44 387 GLY A N 1
ATOM 3237 C CA . GLY A 1 387 ? 4.254 -48.406 -21.344 1 88.44 387 GLY A CA 1
ATOM 3238 C C . GLY A 1 387 ? 2.998 -47.562 -21.203 1 88.44 387 GLY A C 1
ATOM 3239 O O . GLY A 1 387 ? 2.996 -46.375 -21.547 1 88.44 387 GLY A O 1
ATOM 3240 N N . ALA A 1 388 ? 1.925 -48.156 -20.734 1 84.25 388 ALA A N 1
ATOM 3241 C CA . ALA A 1 388 ? 0.672 -47.438 -20.516 1 84.25 388 ALA A CA 1
ATOM 3242 C C . ALA A 1 388 ? 0.829 -46.375 -19.422 1 84.25 388 ALA A C 1
ATOM 3244 O O . ALA A 1 388 ? 0.378 -45.25 -19.594 1 84.25 388 ALA A O 1
ATOM 3245 N N . LEU A 1 389 ? 1.439 -46.75 -18.359 1 84.81 389 LEU A N 1
ATOM 3246 C CA . LEU A 1 389 ? 1.671 -45.812 -17.266 1 84.81 389 LEU A CA 1
ATOM 3247 C C . LEU A 1 389 ? 2.629 -44.688 -17.688 1 84.81 389 LEU A C 1
ATOM 3249 O O . LEU A 1 389 ? 2.482 -43.531 -17.266 1 84.81 389 LEU A O 1
ATOM 3253 N N . ASN A 1 390 ? 3.555 -45.094 -18.453 1 87.75 390 ASN A N 1
ATOM 3254 C CA . ASN A 1 390 ? 4.512 -44.125 -18.969 1 87.75 390 ASN A CA 1
ATOM 3255 C C . ASN A 1 390 ? 3.828 -43.062 -19.812 1 87.75 390 ASN A C 1
ATOM 3257 O O . ASN A 1 390 ? 4.086 -41.875 -19.656 1 87.75 390 ASN A O 1
ATOM 3261 N N . GLN A 1 391 ? 3.053 -43.469 -20.641 1 82.56 391 GLN A N 1
ATOM 3262 C CA . GLN A 1 391 ? 2.299 -42.562 -21.484 1 82.56 391 GLN A CA 1
ATOM 3263 C C . GLN A 1 391 ? 1.344 -41.719 -20.656 1 82.56 391 GLN A C 1
ATOM 3265 O O . GLN A 1 391 ? 1.209 -40.5 -20.906 1 82.56 391 GLN A O 1
ATOM 3270 N N . ARG A 1 392 ? 0.701 -42.281 -19.75 1 81.19 392 ARG A N 1
ATOM 3271 C CA . ARG A 1 392 ? -0.218 -41.562 -18.875 1 81.19 392 ARG A CA 1
ATOM 3272 C C . ARG A 1 392 ? 0.515 -40.5 -18.062 1 81.19 392 ARG A C 1
ATOM 3274 O O . ARG A 1 392 ? 0.013 -39.375 -17.906 1 81.19 392 ARG A O 1
ATOM 3281 N N . ALA A 1 393 ? 1.603 -40.875 -17.547 1 85.5 393 ALA A N 1
ATOM 3282 C CA . ALA A 1 393 ? 2.402 -39.906 -16.781 1 85.5 393 ALA A CA 1
ATOM 3283 C C . ALA A 1 393 ? 2.807 -38.719 -17.641 1 85.5 393 ALA A C 1
ATOM 3285 O O . ALA A 1 393 ? 2.725 -37.562 -17.188 1 85.5 393 ALA A O 1
ATOM 3286 N N . TYR A 1 394 ? 3.225 -39.031 -18.828 1 85.44 394 TYR A N 1
ATOM 3287 C CA . TYR A 1 394 ? 3.604 -37.969 -19.75 1 85.44 394 TYR A CA 1
ATOM 3288 C C . TYR A 1 394 ? 2.443 -37.031 -19.984 1 85.44 394 TYR A C 1
ATOM 3290 O O . TYR A 1 394 ? 2.602 -35.812 -19.859 1 85.44 394 TYR A O 1
ATOM 3298 N N . GLN A 1 395 ? 1.352 -37.562 -20.281 1 78.25 395 GLN A N 1
ATOM 3299 C CA . GLN A 1 395 ? 0.178 -36.75 -20.578 1 78.25 395 GLN A CA 1
ATOM 3300 C C . GLN A 1 395 ? -0.255 -35.938 -19.359 1 78.25 395 GLN A C 1
ATOM 3302 O O . GLN A 1 395 ? -0.613 -34.781 -19.484 1 78.25 395 GLN A O 1
ATOM 3307 N N . THR A 1 396 ? -0.229 -36.562 -18.25 1 81.88 396 THR A N 1
ATOM 3308 C CA . THR A 1 396 ? -0.662 -35.906 -17.016 1 81.88 396 THR A CA 1
ATOM 3309 C C . THR A 1 396 ? 0.265 -34.719 -16.688 1 81.88 396 THR A C 1
ATOM 3311 O O . THR A 1 396 ? -0.198 -33.656 -16.312 1 81.88 396 THR A O 1
ATOM 3314 N N . VAL A 1 397 ? 1.542 -34.969 -16.781 1 83.12 397 VAL A N 1
ATOM 3315 C CA . VAL A 1 397 ? 2.51 -33.906 -16.5 1 83.12 397 VAL A CA 1
ATOM 3316 C C . VAL A 1 397 ? 2.318 -32.75 -17.469 1 83.12 397 VAL A C 1
ATOM 3318 O O . VAL A 1 397 ? 2.301 -31.594 -17.078 1 83.12 397 VAL A O 1
ATOM 3321 N N . ASP A 1 398 ? 2.201 -33.125 -18.688 1 80.06 398 ASP A N 1
ATOM 3322 C CA . ASP A 1 398 ? 2 -32.094 -19.703 1 80.06 398 ASP A CA 1
ATOM 3323 C C . ASP A 1 398 ? 0.73 -31.297 -19.438 1 80.06 398 ASP A C 1
ATOM 3325 O O . ASP A 1 398 ? 0.723 -30.062 -19.594 1 80.06 398 ASP A O 1
ATOM 3329 N N . GLN A 1 399 ? -0.303 -31.953 -19.047 1 76.06 399 GLN A N 1
ATOM 3330 C CA . GLN A 1 399 ? -1.579 -31.312 -18.75 1 76.06 399 GLN A CA 1
ATOM 3331 C C . GLN A 1 399 ? -1.458 -30.359 -17.562 1 76.06 399 GLN A C 1
ATOM 3333 O O . GLN A 1 399 ? -1.99 -29.25 -17.594 1 76.06 399 GLN A O 1
ATOM 3338 N N . ILE A 1 400 ? -0.826 -30.797 -16.562 1 79.38 400 ILE A N 1
ATOM 3339 C CA . ILE A 1 400 ? -0.681 -29.984 -15.367 1 79.38 400 ILE A CA 1
ATOM 3340 C C . ILE A 1 400 ? 0.109 -28.719 -15.688 1 79.38 400 ILE A C 1
ATOM 3342 O O . ILE A 1 400 ? -0.264 -27.625 -15.266 1 79.38 400 ILE A O 1
ATOM 3346 N N . ILE A 1 401 ? 1.157 -28.844 -16.406 1 79.69 401 ILE A N 1
ATOM 3347 C CA . ILE A 1 401 ? 1.987 -27.703 -16.766 1 79.69 401 ILE A CA 1
ATOM 3348 C C . ILE A 1 401 ? 1.185 -26.734 -17.641 1 79.69 401 ILE A C 1
ATOM 3350 O O . ILE A 1 401 ? 1.22 -25.516 -17.422 1 79.69 401 ILE A O 1
ATOM 3354 N N . ASN A 1 402 ? 0.466 -27.297 -18.547 1 76.56 402 ASN A N 1
ATOM 3355 C CA . ASN A 1 402 ? -0.349 -26.469 -19.438 1 76.56 402 ASN A CA 1
ATOM 3356 C C . ASN A 1 402 ? -1.462 -25.766 -18.672 1 76.56 402 ASN A C 1
ATOM 3358 O O . ASN A 1 402 ? -1.694 -24.578 -18.859 1 76.56 402 ASN A O 1
ATOM 3362 N N . TYR A 1 403 ? -2.102 -26.5 -17.891 1 76.62 403 TYR A N 1
ATOM 3363 C CA . TYR A 1 403 ? -3.195 -25.922 -17.109 1 76.62 403 TYR A CA 1
ATOM 3364 C C . TYR A 1 403 ? -2.686 -24.828 -16.172 1 76.62 403 TYR A C 1
ATOM 3366 O O . TYR A 1 403 ? -3.311 -23.766 -16.047 1 76.62 403 TYR A O 1
ATOM 3374 N N . THR A 1 404 ? -1.644 -25.094 -15.539 1 81.69 404 THR A N 1
ATOM 3375 C CA . THR A 1 404 ? -1.051 -24.109 -14.641 1 81.69 404 THR A CA 1
ATOM 3376 C C . THR A 1 404 ? -0.681 -22.844 -15.406 1 81.69 404 THR A C 1
ATOM 3378 O O . THR A 1 404 ? -0.933 -21.734 -14.938 1 81.69 404 THR A O 1
ATOM 3381 N N . SER A 1 405 ? -0.084 -22.984 -16.516 1 83.44 405 SER A N 1
ATOM 3382 C CA . SER A 1 405 ? 0.285 -21.844 -17.359 1 83.44 405 SER A CA 1
ATOM 3383 C C . SER A 1 405 ? -0.94 -21.031 -17.75 1 83.44 405 SER A C 1
ATOM 3385 O O . SER A 1 405 ? -0.927 -19.797 -17.641 1 83.44 405 SER A O 1
ATOM 3387 N N . LEU A 1 406 ? -1.96 -21.719 -18.109 1 80.69 406 LEU A N 1
ATOM 3388 C CA . LEU A 1 406 ? -3.186 -21.047 -18.516 1 80.69 406 LEU A CA 1
ATOM 3389 C C . LEU A 1 406 ? -3.828 -20.312 -17.344 1 80.69 406 LEU A C 1
ATOM 3391 O O . LEU A 1 406 ? -4.328 -19.203 -17.484 1 80.69 406 LEU A O 1
ATOM 3395 N N . GLN A 1 407 ? -3.863 -20.938 -16.234 1 82 407 GLN A N 1
ATOM 3396 C CA . GLN A 1 407 ? -4.438 -20.328 -15.031 1 82 407 GLN A CA 1
ATOM 3397 C C . GLN A 1 407 ? -3.688 -19.062 -14.641 1 82 407 GLN A C 1
ATOM 3399 O O . GLN A 1 407 ? -4.305 -18.047 -14.32 1 82 407 GLN A O 1
ATOM 3404 N N . ILE A 1 408 ? -2.375 -19.141 -14.656 1 87.25 408 ILE A N 1
ATOM 3405 C CA . ILE A 1 408 ? -1.562 -17.984 -14.297 1 87.25 408 ILE A CA 1
ATOM 3406 C C . ILE A 1 408 ? -1.821 -16.844 -15.281 1 87.25 408 ILE A C 1
ATOM 3408 O O . ILE A 1 408 ? -1.979 -15.695 -14.875 1 87.25 408 ILE A O 1
ATOM 3412 N N . LYS A 1 409 ? -1.885 -17.188 -16.5 1 86.94 409 LYS A N 1
ATOM 3413 C CA . LYS A 1 409 ? -2.176 -16.188 -17.516 1 86.94 409 LYS A CA 1
ATOM 3414 C C . LYS A 1 409 ? -3.52 -15.516 -17.25 1 86.94 409 LYS A C 1
ATOM 3416 O O . LYS A 1 409 ? -3.623 -14.289 -17.297 1 86.94 409 LYS A O 1
ATOM 3421 N N . GLU A 1 410 ? -4.441 -16.297 -16.953 1 84.56 410 GLU A N 1
ATOM 3422 C CA . GLU A 1 410 ? -5.797 -15.781 -16.766 1 84.56 410 GLU A CA 1
ATOM 3423 C C . GLU A 1 410 ? -5.867 -14.844 -15.555 1 84.56 410 GLU A C 1
ATOM 3425 O O . GLU A 1 410 ? -6.422 -13.742 -15.656 1 84.56 410 GLU A O 1
ATOM 3430 N N . TYR A 1 411 ? -5.375 -15.289 -14.469 1 87.31 411 TYR A N 1
ATOM 3431 C CA . TYR A 1 411 ? -5.535 -14.438 -13.297 1 87.31 411 TYR A CA 1
ATOM 3432 C C . TYR A 1 411 ? -4.641 -13.211 -13.391 1 87.31 411 TYR A C 1
ATOM 3434 O O . TYR A 1 411 ? -4.98 -12.141 -12.867 1 87.31 411 TYR A O 1
ATOM 3442 N N . LEU A 1 412 ? -3.516 -13.305 -14.062 1 91.12 412 LEU A N 1
ATOM 3443 C CA . LEU A 1 412 ? -2.67 -12.133 -14.266 1 91.12 412 LEU A CA 1
ATOM 3444 C C . LEU A 1 412 ? -3.369 -11.109 -15.148 1 91.12 412 LEU A C 1
ATOM 3446 O O . LEU A 1 412 ? -3.283 -9.898 -14.898 1 91.12 412 LEU A O 1
ATOM 3450 N N . GLU A 1 413 ? -3.961 -11.609 -16.172 1 90.56 413 GLU A N 1
ATOM 3451 C CA . GLU A 1 413 ? -4.719 -10.711 -17.047 1 90.56 413 GLU A CA 1
ATOM 3452 C C . GLU A 1 413 ? -5.812 -9.984 -16.266 1 90.56 413 GLU A C 1
ATOM 3454 O O . GLU A 1 413 ? -5.965 -8.766 -16.406 1 90.56 413 GLU A O 1
ATOM 3459 N N . LYS A 1 414 ? -6.508 -10.742 -15.531 1 89.88 414 LYS A N 1
ATOM 3460 C CA . LYS A 1 414 ? -7.562 -10.164 -14.703 1 89.88 414 LYS A CA 1
ATOM 3461 C C . LYS A 1 414 ? -6.984 -9.164 -13.703 1 89.88 414 LYS A C 1
ATOM 3463 O O . LYS A 1 414 ? -7.527 -8.07 -13.523 1 89.88 414 LYS A O 1
ATOM 3468 N N . MET A 1 415 ? -5.938 -9.508 -13.086 1 91.81 415 MET A N 1
ATOM 3469 C CA . MET A 1 415 ? -5.293 -8.68 -12.078 1 91.81 415 MET A CA 1
ATOM 3470 C C . MET A 1 415 ? -4.84 -7.348 -12.68 1 91.81 415 MET A C 1
ATOM 3472 O O . MET A 1 415 ? -5.141 -6.285 -12.133 1 91.81 415 MET A O 1
ATOM 3476 N N . VAL A 1 416 ? -4.18 -7.387 -13.75 1 91.06 416 VAL A N 1
ATOM 3477 C CA . VAL A 1 416 ? -3.652 -6.184 -14.391 1 91.06 416 VAL A CA 1
ATOM 3478 C C . VAL A 1 416 ? -4.805 -5.273 -14.805 1 91.06 416 VAL A C 1
ATOM 3480 O O . VAL A 1 416 ? -4.738 -4.055 -14.617 1 91.06 416 VAL A O 1
ATOM 3483 N N . LYS A 1 417 ? -5.812 -5.871 -15.297 1 91.06 417 LYS A N 1
ATOM 3484 C CA . LYS A 1 417 ? -6.977 -5.094 -15.703 1 91.06 417 LYS A CA 1
ATOM 3485 C C . LYS A 1 417 ? -7.617 -4.391 -14.508 1 91.06 417 LYS A C 1
ATOM 3487 O O . LYS A 1 417 ? -7.895 -3.191 -14.562 1 91.06 417 LYS A O 1
ATOM 3492 N N . LEU A 1 418 ? -7.832 -5.125 -13.469 1 90.88 418 LEU A N 1
ATOM 3493 C CA . LEU A 1 418 ? -8.469 -4.578 -12.273 1 90.88 418 LEU A CA 1
ATOM 3494 C C . LEU A 1 418 ? -7.57 -3.535 -11.609 1 90.88 418 LEU A C 1
ATOM 3496 O O . LEU A 1 418 ? -8.055 -2.506 -11.133 1 90.88 418 LEU A O 1
ATOM 3500 N N . MET A 1 419 ? -6.316 -3.799 -11.578 1 90.62 419 MET A N 1
ATOM 3501 C CA . MET A 1 419 ? -5.367 -2.852 -10.992 1 90.62 419 MET A CA 1
ATOM 3502 C C . MET A 1 419 ? -5.355 -1.544 -11.781 1 90.62 419 MET A C 1
ATOM 3504 O O . MET A 1 419 ? -5.305 -0.463 -11.188 1 90.62 419 MET A O 1
ATOM 3508 N N . THR A 1 420 ? -5.391 -1.608 -13.078 1 89.06 420 THR A N 1
ATOM 3509 C CA . THR A 1 420 ? -5.41 -0.421 -13.93 1 89.06 420 THR A CA 1
ATOM 3510 C C . THR A 1 420 ? -6.652 0.422 -13.648 1 89.06 420 THR A C 1
ATOM 3512 O O . THR A 1 420 ? -6.559 1.643 -13.5 1 89.06 420 THR A O 1
ATOM 3515 N N . SER A 1 421 ? -7.766 -0.222 -13.547 1 90.06 421 SER A N 1
ATOM 3516 C CA . SER A 1 421 ? -9.008 0.481 -13.258 1 90.06 421 SER A CA 1
ATOM 3517 C C . SER A 1 421 ? -8.977 1.132 -11.883 1 90.06 421 SER A C 1
ATOM 3519 O O . SER A 1 421 ? -9.398 2.279 -11.719 1 90.06 421 SER A O 1
ATOM 3521 N N . SER A 1 422 ? -8.539 0.382 -10.898 1 89.56 422 SER A N 1
ATOM 3522 C CA . SER A 1 422 ? -8.453 0.89 -9.531 1 89.56 422 SER A CA 1
ATOM 3523 C C . SER A 1 422 ? -7.539 2.111 -9.453 1 89.56 422 SER A C 1
ATOM 3525 O O . SER A 1 422 ? -7.852 3.08 -8.758 1 89.56 422 SER A O 1
ATOM 3527 N N . PHE A 1 423 ? -6.57 2.121 -10.188 1 87.44 423 PHE A N 1
ATOM 3528 C CA . PHE A 1 423 ? -5.617 3.227 -10.164 1 87.44 423 PHE A CA 1
ATOM 3529 C C . PHE A 1 423 ? -6.203 4.461 -10.836 1 87.44 423 PHE A C 1
ATOM 3531 O O . PHE A 1 423 ? -5.945 5.59 -10.406 1 87.44 423 PHE A O 1
ATOM 3538 N N . GLN A 1 424 ? -6.871 4.289 -11.891 1 88.31 424 GLN A N 1
ATOM 3539 C CA . GLN A 1 424 ? -7.5 5.426 -12.555 1 88.31 424 GLN A CA 1
ATOM 3540 C C . GLN A 1 424 ? -8.43 6.176 -11.602 1 88.31 424 GLN A C 1
ATOM 3542 O O . GLN A 1 424 ? -8.445 7.41 -11.594 1 88.31 424 GLN A O 1
ATOM 3547 N N . GLN A 1 425 ? -9.102 5.445 -10.812 1 89.31 425 GLN A N 1
ATOM 3548 C CA . GLN A 1 425 ? -9.977 6.059 -9.82 1 89.31 425 GLN A CA 1
ATOM 3549 C C . GLN A 1 425 ? -9.172 6.832 -8.781 1 89.31 425 GLN A C 1
ATOM 3551 O O . GLN A 1 425 ? -9.555 7.93 -8.375 1 89.31 425 GLN A O 1
ATOM 3556 N N . TYR A 1 426 ? -8.094 6.285 -8.359 1 89.94 426 TYR A N 1
ATOM 3557 C CA . TYR A 1 426 ? -7.223 6.914 -7.375 1 89.94 426 TYR A CA 1
ATOM 3558 C C . TYR A 1 426 ? -6.594 8.188 -7.934 1 89.94 426 TYR A C 1
ATOM 3560 O O . TYR A 1 426 ? -6.543 9.211 -7.25 1 89.94 426 TYR A O 1
ATOM 3568 N N . GLN A 1 427 ? -6.191 8.156 -9.148 1 88.81 427 GLN A N 1
ATOM 3569 C CA . GLN A 1 427 ? -5.535 9.273 -9.812 1 88.81 427 GLN A CA 1
ATOM 3570 C C . GLN A 1 427 ? -6.488 10.453 -9.977 1 88.81 427 GLN A C 1
ATOM 3572 O O . GLN A 1 427 ? -6.07 11.609 -9.906 1 88.81 427 GLN A O 1
ATOM 3577 N N . THR A 1 428 ? -7.75 10.18 -10.195 1 91.81 428 THR A N 1
ATOM 3578 C CA . THR A 1 428 ? -8.742 11.234 -10.336 1 91.81 428 THR A CA 1
ATOM 3579 C C . THR A 1 428 ? -8.781 12.117 -9.086 1 91.81 428 THR A C 1
ATOM 3581 O O . THR A 1 428 ? -8.914 13.336 -9.188 1 91.81 428 THR A O 1
ATOM 3584 N N . VAL A 1 429 ? -8.68 11.5 -7.973 1 92.12 429 VAL A N 1
ATOM 3585 C CA . VAL A 1 429 ? -8.711 12.234 -6.715 1 92.12 429 VAL A CA 1
ATOM 3586 C C . VAL A 1 429 ? -7.477 13.117 -6.602 1 92.12 429 VAL A C 1
ATOM 3588 O O . VAL A 1 429 ? -7.562 14.258 -6.141 1 92.12 429 VAL A O 1
ATOM 3591 N N . TRP A 1 430 ? -6.301 12.609 -7.031 1 91.5 430 TRP A N 1
ATOM 3592 C CA . TRP A 1 430 ? -5.074 13.406 -7.004 1 91.5 430 TRP A CA 1
ATOM 3593 C C . TRP A 1 430 ? -5.207 14.641 -7.887 1 91.5 430 TRP A C 1
ATOM 3595 O O . TRP A 1 430 ? -4.734 15.727 -7.527 1 91.5 430 TRP A O 1
ATOM 3605 N N . VAL A 1 431 ? -5.852 14.484 -9.023 1 89.88 431 VAL A N 1
ATOM 3606 C CA . VAL A 1 431 ? -6.062 15.602 -9.938 1 89.88 431 VAL A CA 1
ATOM 3607 C C . VAL A 1 431 ? -6.969 16.641 -9.289 1 89.88 431 VAL A C 1
ATOM 3609 O O . VAL A 1 431 ? -6.711 17.844 -9.383 1 89.88 431 VAL A O 1
ATOM 3612 N N . GLU A 1 432 ? -8.016 16.188 -8.656 1 92.19 432 GLU A N 1
ATOM 3613 C CA . GLU A 1 432 ? -8.93 17.094 -7.957 1 92.19 432 GLU A CA 1
ATOM 3614 C C . GLU A 1 432 ? -8.203 17.859 -6.859 1 92.19 432 GLU A C 1
ATOM 3616 O O . GLU A 1 432 ? -8.398 19.062 -6.707 1 92.19 432 GLU A O 1
ATOM 3621 N N . ILE A 1 433 ? -7.406 17.172 -6.105 1 92.69 433 ILE A N 1
ATOM 3622 C CA . ILE A 1 433 ? -6.648 17.828 -5.035 1 92.69 433 ILE A CA 1
ATOM 3623 C C . ILE A 1 433 ? -5.695 18.859 -5.629 1 92.69 433 ILE A C 1
ATOM 3625 O O . ILE A 1 433 ? -5.586 19.969 -5.117 1 92.69 433 ILE A O 1
ATOM 3629 N N . SER A 1 434 ? -5.055 18.516 -6.684 1 90.06 434 SER A N 1
ATOM 3630 C CA . SER A 1 434 ? -4.141 19.438 -7.352 1 90.06 434 SER A CA 1
ATOM 3631 C C . SER A 1 434 ? -4.859 20.703 -7.812 1 90.06 434 SER A C 1
ATOM 3633 O O . SER A 1 434 ? -4.344 21.812 -7.656 1 90.06 434 SER A O 1
ATOM 3635 N N . ASN A 1 435 ? -6.047 20.516 -8.328 1 89.5 435 ASN A N 1
ATOM 3636 C CA . ASN A 1 435 ? -6.848 21.656 -8.758 1 89.5 435 ASN A CA 1
ATOM 3637 C C . ASN A 1 435 ? -7.25 22.547 -7.586 1 89.5 435 ASN A C 1
ATOM 3639 O O . ASN A 1 435 ? -7.219 23.766 -7.688 1 89.5 435 ASN A O 1
ATOM 3643 N N . ASN A 1 436 ? -7.625 21.906 -6.492 1 88.88 436 ASN A N 1
ATOM 3644 C CA . ASN A 1 436 ? -7.992 22.656 -5.289 1 88.88 436 ASN A CA 1
ATOM 3645 C C . ASN A 1 436 ? -6.824 23.469 -4.75 1 88.88 436 ASN A C 1
ATOM 3647 O O . ASN A 1 436 ? -7.02 24.578 -4.246 1 88.88 436 ASN A O 1
ATOM 3651 N N . LEU A 1 437 ? -5.641 22.891 -4.867 1 88 437 LEU A N 1
ATOM 3652 C CA . LEU A 1 437 ? -4.457 23.562 -4.324 1 88 437 LEU A CA 1
ATOM 3653 C C . LEU A 1 437 ? -4.094 24.781 -5.148 1 88 437 LEU A C 1
ATOM 3655 O O . LEU A 1 437 ? -3.59 25.781 -4.609 1 88 437 LEU A O 1
ATOM 3659 N N . ILE A 1 438 ? -4.379 24.797 -6.461 1 81.56 438 ILE A N 1
ATOM 3660 C CA . ILE A 1 438 ? -4.125 25.938 -7.332 1 81.56 438 ILE A CA 1
ATOM 3661 C C . ILE A 1 438 ? -5.066 27.078 -6.965 1 81.56 438 ILE A C 1
ATOM 3663 O O . ILE A 1 438 ? -4.672 28.25 -6.988 1 81.56 438 ILE A O 1
ATOM 3667 N N . GLU A 1 439 ? -6.277 26.812 -6.445 1 75.56 439 GLU A N 1
ATOM 3668 C CA . GLU A 1 439 ? -7.285 27.812 -6.121 1 75.56 439 GLU A CA 1
ATOM 3669 C C . GLU A 1 439 ? -7.062 28.391 -4.723 1 75.56 439 GLU A C 1
ATOM 3671 O O . GLU A 1 439 ? -7.586 29.453 -4.395 1 75.56 439 GLU A O 1
ATOM 3676 N N . MET A 1 440 ? -6.254 27.781 -3.955 1 75.12 440 MET A N 1
ATOM 3677 C CA . MET A 1 440 ? -5.98 28.266 -2.605 1 75.12 440 MET A CA 1
ATOM 3678 C C . MET A 1 440 ? -4.91 29.359 -2.621 1 75.12 440 MET A C 1
ATOM 3680 O O . MET A 1 440 ? -4.984 30.312 -1.851 1 75.12 440 MET A O 1
ATOM 3684 N N . MET B 1 1 ? -40.188 57.875 14.305 1 57.91 1 MET B N 1
ATOM 3685 C CA . MET B 1 1 ? -39.312 58.75 15.094 1 57.91 1 MET B CA 1
ATOM 3686 C C . MET B 1 1 ? -38.656 59.781 14.211 1 57.91 1 MET B C 1
ATOM 3688 O O . MET B 1 1 ? -38.188 59.469 13.109 1 57.91 1 MET B O 1
ATOM 3692 N N . SER B 1 2 ? -38.75 61.062 14.469 1 65.69 2 SER B N 1
ATOM 3693 C CA . SER B 1 2 ? -38.062 62.125 13.75 1 65.69 2 SER B CA 1
ATOM 3694 C C . SER B 1 2 ? -36.562 62 13.852 1 65.69 2 SER B C 1
ATOM 3696 O O . SER B 1 2 ? -36.031 61.281 14.719 1 65.69 2 SER B O 1
ATOM 3698 N N . LEU B 1 3 ? -35.812 62.562 12.883 1 64.62 3 LEU B N 1
ATOM 3699 C CA . LEU B 1 3 ? -34.344 62.531 12.922 1 64.62 3 LEU B CA 1
ATOM 3700 C C . LEU B 1 3 ? -33.844 63 14.289 1 64.62 3 LEU B C 1
ATOM 3702 O O . LEU B 1 3 ? -32.906 62.375 14.836 1 64.62 3 LEU B O 1
ATOM 3706 N N . GLN B 1 4 ? -34.5 63.969 14.734 1 64.31 4 GLN B N 1
ATOM 3707 C CA . GLN B 1 4 ? -34.094 64.5 16.031 1 64.31 4 GLN B CA 1
ATOM 3708 C C . GLN B 1 4 ? -34.406 63.531 17.156 1 64.31 4 GLN B C 1
ATOM 3710 O O . GLN B 1 4 ? -33.594 63.375 18.078 1 64.31 4 GLN B O 1
ATOM 3715 N N . GLN B 1 5 ? -35.406 62.844 17.062 1 64.81 5 GLN B N 1
ATOM 3716 C CA . GLN B 1 5 ? -35.75 61.844 18.078 1 64.81 5 GLN B CA 1
ATOM 3717 C C . GLN B 1 5 ? -34.812 60.656 18.016 1 64.81 5 GLN B C 1
ATOM 3719 O O . GLN B 1 5 ? -34.406 60.125 19.062 1 64.81 5 GLN B O 1
ATOM 3724 N N . LYS B 1 6 ? -34.531 60.188 16.875 1 69.31 6 LYS B N 1
ATOM 3725 C CA . LYS B 1 6 ? -33.562 59.094 16.688 1 69.31 6 LYS B CA 1
ATOM 3726 C C . LYS B 1 6 ? -32.188 59.5 17.219 1 69.31 6 LYS B C 1
ATOM 3728 O O . LYS B 1 6 ? -31.547 58.688 17.906 1 69.31 6 LYS B O 1
ATOM 3733 N N . GLN B 1 7 ? -31.812 60.719 16.906 1 60.25 7 GLN B N 1
ATOM 3734 C CA . GLN B 1 7 ? -30.531 61.219 17.406 1 60.25 7 GLN B CA 1
ATOM 3735 C C . GLN B 1 7 ? -30.531 61.312 18.922 1 60.25 7 GLN B C 1
ATOM 3737 O O . GLN B 1 7 ? -29.547 60.906 19.562 1 60.25 7 GLN B O 1
ATOM 3742 N N . ASN B 1 8 ? -31.625 61.75 19.406 1 59.66 8 ASN B N 1
ATOM 3743 C CA . ASN B 1 8 ? -31.734 61.844 20.844 1 59.66 8 ASN B CA 1
ATOM 3744 C C . ASN B 1 8 ? -31.719 60.5 21.531 1 59.66 8 ASN B C 1
ATOM 3746 O O . ASN B 1 8 ? -31.094 60.312 22.578 1 59.66 8 ASN B O 1
ATOM 3750 N N . LEU B 1 9 ? -32.281 59.531 20.906 1 60.81 9 LEU B N 1
ATOM 3751 C CA . LEU B 1 9 ? -32.312 58.156 21.422 1 60.81 9 LEU B CA 1
ATOM 3752 C C . LEU B 1 9 ? -30.922 57.531 21.359 1 60.81 9 LEU B C 1
ATOM 3754 O O . LEU B 1 9 ? -30.5 56.875 22.312 1 60.81 9 LEU B O 1
ATOM 3758 N N . LEU B 1 10 ? -30.312 57.781 20.297 1 64.25 10 LEU B N 1
ATOM 3759 C CA . LEU B 1 10 ? -28.969 57.281 20.125 1 64.25 10 LEU B CA 1
ATOM 3760 C C . LEU B 1 10 ? -28 57.906 21.109 1 64.25 10 LEU B C 1
ATOM 3762 O O . LEU B 1 10 ? -27.188 57.25 21.734 1 64.25 10 LEU B O 1
ATOM 3766 N N . VAL B 1 11 ? -28.234 59.219 21.281 1 56.5 11 VAL B N 1
ATOM 3767 C CA . VAL B 1 11 ? -27.391 59.969 22.203 1 56.5 11 VAL B CA 1
ATOM 3768 C C . VAL B 1 11 ? -27.688 59.531 23.625 1 56.5 11 VAL B C 1
ATOM 3770 O O . VAL B 1 11 ? -26.766 59.344 24.438 1 56.5 11 VAL B O 1
ATOM 3773 N N . LYS B 1 12 ? -28.891 59.312 23.922 1 56.28 12 LYS B N 1
ATOM 3774 C CA . LYS B 1 12 ? -29.266 58.875 25.25 1 56.28 12 LYS B CA 1
ATOM 3775 C C . LYS B 1 12 ? -28.656 57.5 25.562 1 56.28 12 LYS B C 1
ATOM 3777 O O . LYS B 1 12 ? -28.141 57.281 26.656 1 56.28 12 LYS B O 1
ATOM 3782 N N . GLU B 1 13 ? -28.688 56.719 24.625 1 57.72 13 GLU B N 1
ATOM 3783 C CA . GLU B 1 13 ? -28.141 55.375 24.812 1 57.72 13 GLU B CA 1
ATOM 3784 C C . GLU B 1 13 ? -26.641 55.406 25.016 1 57.72 13 GLU B C 1
ATOM 3786 O O . GLU B 1 13 ? -26.094 54.656 25.812 1 57.72 13 GLU B O 1
ATOM 3791 N N . ILE B 1 14 ? -26.047 56.375 24.391 1 55.25 14 ILE B N 1
ATOM 3792 C CA . ILE B 1 14 ? -24.609 56.531 24.469 1 55.25 14 ILE B CA 1
ATOM 3793 C C . ILE B 1 14 ? -24.234 57.219 25.781 1 55.25 14 ILE B C 1
ATOM 3795 O O . ILE B 1 14 ? -23.266 56.844 26.438 1 55.25 14 ILE B O 1
ATOM 3799 N N . ILE B 1 15 ? -24.984 58.188 26.172 1 52.88 15 ILE B N 1
ATOM 3800 C CA . ILE B 1 15 ? -24.766 58.875 27.438 1 52.88 15 ILE B CA 1
ATOM 3801 C C . ILE B 1 15 ? -24.953 57.906 28.594 1 52.88 15 ILE B C 1
ATOM 3803 O O . ILE B 1 15 ? -24.125 57.844 29.516 1 52.88 15 ILE B O 1
ATOM 3807 N N . GLU B 1 16 ? -25.875 57.094 28.438 1 51.91 16 GLU B N 1
ATOM 3808 C CA . GLU B 1 16 ? -26.172 56.156 29.516 1 51.91 16 GLU B CA 1
ATOM 3809 C C . GLU B 1 16 ? -25.078 55.094 29.625 1 51.91 16 GLU B C 1
ATOM 3811 O O . GLU B 1 16 ? -24.797 54.594 30.719 1 51.91 16 GLU B O 1
ATOM 3816 N N . LYS B 1 17 ? -24.469 54.969 28.516 1 50.06 17 LYS B N 1
ATOM 3817 C CA . LYS B 1 17 ? -23.453 53.906 28.531 1 50.06 17 LYS B CA 1
ATOM 3818 C C . LYS B 1 17 ? -22.047 54.5 28.641 1 50.06 17 LYS B C 1
ATOM 3820 O O . LYS B 1 17 ? -21.062 53.781 28.609 1 50.06 17 LYS B O 1
ATOM 3825 N N . GLY B 1 18 ? -21.922 55.812 28.844 1 48.97 18 GLY B N 1
ATOM 3826 C CA . GLY B 1 18 ? -20.703 56.562 29.172 1 48.97 18 GLY B CA 1
ATOM 3827 C C . GLY B 1 18 ? -19.766 56.719 27.984 1 48.97 18 GLY B C 1
ATOM 3828 O O . GLY B 1 18 ? -18.547 56.812 28.156 1 48.97 18 GLY B O 1
ATOM 3829 N N . TYR B 1 19 ? -20.25 56.656 26.844 1 51.19 19 TYR B N 1
ATOM 3830 C CA . TYR B 1 19 ? -19.375 56.781 25.688 1 51.19 19 TYR B CA 1
ATOM 3831 C C . TYR B 1 19 ? -19.203 58.219 25.25 1 51.19 19 TYR B C 1
ATOM 3833 O O . TYR B 1 19 ? -19.969 59.094 25.672 1 51.19 19 TYR B O 1
ATOM 3841 N N . ASN B 1 20 ? -18.016 58.531 24.641 1 52.06 20 ASN B N 1
ATOM 3842 C CA . ASN B 1 20 ? -17.672 59.875 24.172 1 52.06 20 ASN B CA 1
ATOM 3843 C C . ASN B 1 20 ? -18.766 60.438 23.266 1 52.06 20 ASN B C 1
ATOM 3845 O O . ASN B 1 20 ? -18.922 60 22.125 1 52.06 20 ASN B O 1
ATOM 3849 N N . ILE B 1 21 ? -19.438 61.344 23.812 1 53.62 21 ILE B N 1
ATOM 3850 C CA . ILE B 1 21 ? -20.578 61.969 23.156 1 53.62 21 ILE B CA 1
ATOM 3851 C C . ILE B 1 21 ? -20.109 62.719 21.922 1 53.62 21 ILE B C 1
ATOM 3853 O O . ILE B 1 21 ? -20.766 62.688 20.875 1 53.62 21 ILE B O 1
ATOM 3857 N N . GLU B 1 22 ? -19.016 63.281 22.047 1 59.88 22 GLU B N 1
ATOM 3858 C CA . GLU B 1 22 ? -18.531 64.062 20.922 1 59.88 22 GLU B CA 1
ATOM 3859 C C . GLU B 1 22 ? -18.156 63.188 19.734 1 59.88 22 GLU B C 1
ATOM 3861 O O . GLU B 1 22 ? -18.5 63.5 18.594 1 59.88 22 GLU B O 1
ATOM 3866 N N . ALA B 1 23 ? -17.578 62.125 19.953 1 63 23 ALA B N 1
ATOM 3867 C CA . ALA B 1 23 ? -17.188 61.188 18.906 1 63 23 ALA B CA 1
ATOM 3868 C C . ALA B 1 23 ? -18.406 60.531 18.266 1 63 23 ALA B C 1
ATOM 3870 O O . ALA B 1 23 ? -18.453 60.312 17.062 1 63 23 ALA B O 1
ATOM 3871 N N . PHE B 1 24 ? -19.344 60.281 19.094 1 62.22 24 PHE B N 1
ATOM 3872 C CA . PHE B 1 24 ? -20.578 59.688 18.578 1 62.22 24 PHE B CA 1
ATOM 3873 C C . PHE B 1 24 ? -21.328 60.719 17.734 1 62.22 24 PHE B C 1
ATOM 3875 O O . PHE B 1 24 ? -21.797 60.375 16.641 1 62.22 24 PHE B O 1
ATOM 3882 N N . GLN B 1 25 ? -21.344 61.938 18.297 1 62.06 25 GLN B N 1
ATOM 3883 C CA . GLN B 1 25 ? -22 63 17.547 1 62.06 25 GLN B CA 1
ATOM 3884 C C . GLN B 1 25 ? -21.344 63.188 16.188 1 62.06 25 GLN B C 1
ATOM 3886 O O . GLN B 1 25 ? -22.031 63.375 15.18 1 62.06 25 GLN B O 1
ATOM 3891 N N . LYS B 1 26 ? -20.078 63.062 16.141 1 67.56 26 LYS B N 1
ATOM 3892 C CA . LYS B 1 26 ? -19.359 63.188 14.891 1 67.56 26 LYS B CA 1
ATOM 3893 C C . LYS B 1 26 ? -19.672 62.031 13.953 1 67.56 26 LYS B C 1
ATOM 3895 O O . LYS B 1 26 ? -19.797 62.219 12.742 1 67.56 26 LYS B O 1
ATOM 3900 N N . SER B 1 27 ? -19.859 60.938 14.508 1 66.06 27 SER B N 1
ATOM 3901 C CA . SER B 1 27 ? -20.141 59.719 13.719 1 66.06 27 SER B CA 1
ATOM 3902 C C . SER B 1 27 ? -21.531 59.781 13.125 1 66.06 27 SER B C 1
ATOM 3904 O O . SER B 1 27 ? -21.766 59.25 12.031 1 66.06 27 SER B O 1
ATOM 3906 N N . ILE B 1 28 ? -22.391 60.438 13.883 1 66.62 28 ILE B N 1
ATOM 3907 C CA . ILE B 1 28 ? -23.766 60.594 13.43 1 66.62 28 ILE B CA 1
ATOM 3908 C C . ILE B 1 28 ? -23.859 61.75 12.422 1 66.62 28 ILE B C 1
ATOM 3910 O O . ILE B 1 28 ? -24.578 61.656 11.43 1 66.62 28 ILE B O 1
ATOM 3914 N N . ASP B 1 29 ? -23.047 62.75 12.727 1 66.88 29 ASP B N 1
ATOM 3915 C CA . ASP B 1 29 ? -23.109 63.938 11.859 1 66.88 29 ASP B CA 1
ATOM 3916 C C . ASP B 1 29 ? -22.625 63.594 10.445 1 66.88 29 ASP B C 1
ATOM 3918 O O . ASP B 1 29 ? -23.062 64.25 9.477 1 66.88 29 ASP B O 1
ATOM 3922 N N . GLN B 1 30 ? -21.859 62.594 10.375 1 62.16 30 GLN B N 1
ATOM 3923 C CA . GLN B 1 30 ? -21.312 62.219 9.078 1 62.16 30 GLN B CA 1
ATOM 3924 C C . GLN B 1 30 ? -22.266 61.312 8.32 1 62.16 30 GLN B C 1
ATOM 3926 O O . GLN B 1 30 ? -22.062 61 7.145 1 62.16 30 GLN B O 1
ATOM 3931 N N . ARG B 1 31 ? -23.266 61 9 1 64.12 31 ARG B N 1
ATOM 3932 C CA . ARG B 1 31 ? -24.219 60.094 8.352 1 64.12 31 ARG B CA 1
ATOM 3933 C C . ARG B 1 31 ? -25.406 60.875 7.793 1 64.12 31 ARG B C 1
ATOM 3935 O O . ARG B 1 31 ? -26.078 61.594 8.531 1 64.12 31 ARG B O 1
ATOM 3942 N N . HIS B 1 32 ? -25.516 60.844 6.555 1 67.81 32 HIS B N 1
ATOM 3943 C CA . HIS B 1 32 ? -26.562 61.594 5.852 1 67.81 32 HIS B CA 1
ATOM 3944 C C . HIS B 1 32 ? -27.812 60.719 5.672 1 67.81 32 HIS B C 1
ATOM 3946 O O . HIS B 1 32 ? -28.859 61.25 5.25 1 67.81 32 HIS B O 1
ATOM 3952 N N . ASP B 1 33 ? -27.766 59.5 5.996 1 71.38 33 ASP B N 1
ATOM 3953 C CA . ASP B 1 33 ? -28.875 58.625 5.715 1 71.38 33 ASP B CA 1
ATOM 3954 C C . ASP B 1 33 ? -29.578 58.188 7.004 1 71.38 33 ASP B C 1
ATOM 3956 O O . ASP B 1 33 ? -30.375 57.25 7 1 71.38 33 ASP B O 1
ATOM 3960 N N . LEU B 1 34 ? -29.344 58.844 8.094 1 69.94 34 LEU B N 1
ATOM 3961 C CA . LEU B 1 34 ? -29.844 58.469 9.406 1 69.94 34 LEU B CA 1
ATOM 3962 C C . LEU B 1 34 ? -31.375 58.5 9.438 1 69.94 34 LEU B C 1
ATOM 3964 O O . LEU B 1 34 ? -32 57.688 10.141 1 69.94 34 LEU B O 1
ATOM 3968 N N . GLU B 1 35 ? -31.859 59.312 8.641 1 70.88 35 GLU B N 1
ATOM 3969 C CA . GLU B 1 35 ? -33.312 59.469 8.602 1 70.88 35 GLU B CA 1
ATOM 3970 C C . GLU B 1 35 ? -34 58.219 8.094 1 70.88 35 GLU B C 1
ATOM 3972 O O . GLU B 1 35 ? -35.125 57.938 8.477 1 70.88 35 GLU B O 1
ATOM 3977 N N . GLN B 1 36 ? -33.312 57.469 7.391 1 75.75 36 GLN B N 1
ATOM 3978 C CA . GLN B 1 36 ? -33.875 56.281 6.758 1 75.75 36 GLN B CA 1
ATOM 3979 C C . GLN B 1 36 ? -33.656 55.031 7.609 1 75.75 36 GLN B C 1
ATOM 3981 O O . GLN B 1 36 ? -34.219 53.969 7.312 1 75.75 36 GLN B O 1
ATOM 3986 N N . TRP B 1 37 ? -32.938 55.156 8.719 1 72.94 37 TRP B N 1
ATOM 3987 C CA . TRP B 1 37 ? -32.562 54 9.508 1 72.94 37 TRP B CA 1
ATOM 3988 C C . TRP B 1 37 ? -33.719 53.562 10.398 1 72.94 37 TRP B C 1
ATOM 3990 O O . TRP B 1 37 ? -34.438 54.375 10.945 1 72.94 37 TRP B O 1
ATOM 4000 N N . ASP B 1 38 ? -33.906 52.281 10.328 1 72.81 38 ASP B N 1
ATOM 4001 C CA . ASP B 1 38 ? -34.875 51.75 11.297 1 72.81 38 ASP B CA 1
ATOM 4002 C C . ASP B 1 38 ? -34.188 51.531 12.656 1 72.81 38 ASP B C 1
ATOM 4004 O O . ASP B 1 38 ? -33 51.812 12.828 1 72.81 38 ASP B O 1
ATOM 4008 N N . TYR B 1 39 ? -34.938 51.094 13.672 1 68.12 39 TYR B N 1
ATOM 4009 C CA . TYR B 1 39 ? -34.5 50.938 15.055 1 68.12 39 TYR B CA 1
ATOM 4010 C C . TYR B 1 39 ? -33.375 49.938 15.164 1 68.12 39 TYR B C 1
ATOM 4012 O O . TYR B 1 39 ? -32.406 50.156 15.883 1 68.12 39 TYR B O 1
ATOM 4020 N N . ASP B 1 40 ? -33.438 49 14.453 1 69.5 40 ASP B N 1
ATOM 4021 C CA . ASP B 1 40 ? -32.438 47.969 14.523 1 69.5 40 ASP B CA 1
ATOM 4022 C C . ASP B 1 40 ? -31.109 48.438 13.938 1 69.5 40 ASP B C 1
ATOM 4024 O O . ASP B 1 40 ? -30.047 48.125 14.469 1 69.5 40 ASP B O 1
ATOM 4028 N N . GLU B 1 41 ? -31.25 49.188 13.008 1 72 41 GLU B N 1
ATOM 4029 C CA . GLU B 1 41 ? -30.047 49.75 12.383 1 72 41 GLU B CA 1
ATOM 4030 C C . GLU B 1 41 ? -29.375 50.781 13.305 1 72 41 GLU B C 1
ATOM 4032 O O . GLU B 1 41 ? -28.141 50.844 13.359 1 72 41 GLU B O 1
ATOM 4037 N N . LEU B 1 42 ? -30.25 51.438 13.953 1 67.62 42 LEU B N 1
ATOM 4038 C CA . LEU B 1 42 ? -29.703 52.406 14.906 1 67.62 42 LEU B CA 1
ATOM 4039 C C . LEU B 1 42 ? -29.016 51.719 16.062 1 67.62 42 LEU B C 1
ATOM 4041 O O . LEU B 1 42 ? -27.906 52.094 16.469 1 67.62 42 LEU B O 1
ATOM 4045 N N . ILE B 1 43 ? -29.516 50.594 16.484 1 65.88 43 ILE B N 1
ATOM 4046 C CA . ILE B 1 43 ? -28.906 49.812 17.562 1 65.88 43 ILE B CA 1
ATOM 4047 C C . ILE B 1 43 ? -27.594 49.188 17.078 1 65.88 43 ILE B C 1
ATOM 4049 O O . ILE B 1 43 ? -26.594 49.188 17.797 1 65.88 43 ILE B O 1
ATOM 4053 N N . GLU B 1 44 ? -27.641 48.75 15.969 1 70.19 44 GLU B N 1
ATOM 4054 C CA . GLU B 1 44 ? -26.422 48.156 15.391 1 70.19 44 GLU B CA 1
ATOM 4055 C C . GLU B 1 44 ? -25.328 49.219 15.227 1 70.19 44 GLU B C 1
ATOM 4057 O O . GLU B 1 44 ? -24.156 48.938 15.469 1 70.19 44 GLU B O 1
ATOM 4062 N N . PHE B 1 45 ? -25.766 50.406 14.883 1 66.25 45 PHE B N 1
ATOM 4063 C CA . PHE B 1 45 ? -24.797 51.469 14.742 1 66.25 45 PHE B CA 1
ATOM 4064 C C . PHE B 1 45 ? -24.234 51.875 16.109 1 66.25 45 PHE B C 1
ATOM 4066 O O . PHE B 1 45 ? -23.031 52.094 16.234 1 66.25 45 PHE B O 1
ATOM 4073 N N . VAL B 1 46 ? -25.141 51.938 16.984 1 63.25 46 VAL B N 1
ATOM 4074 C CA . VAL B 1 46 ? -24.672 52.25 18.344 1 63.25 46 VAL B CA 1
ATOM 4075 C C . VAL B 1 46 ? -23.75 51.125 18.828 1 63.25 46 VAL B C 1
ATOM 4077 O O . VAL B 1 46 ? -22.688 51.406 19.406 1 63.25 46 VAL B O 1
ATOM 4080 N N . LYS B 1 47 ? -24.094 49.938 18.578 1 62.12 47 LYS B N 1
ATOM 4081 C CA . LYS B 1 47 ? -23.25 48.812 18.953 1 62.12 47 LYS B CA 1
ATOM 4082 C C . LYS B 1 47 ? -21.906 48.844 18.234 1 62.12 47 LYS B C 1
ATOM 4084 O O . LYS B 1 47 ? -20.859 48.625 18.859 1 62.12 47 LYS B O 1
ATOM 4089 N N . LYS B 1 48 ? -21.984 49.156 17.016 1 62.41 48 LYS B N 1
ATOM 4090 C CA . LYS B 1 48 ? -20.75 49.312 16.234 1 62.41 48 LYS B CA 1
ATOM 4091 C C . LYS B 1 48 ? -19.922 50.5 16.75 1 62.41 48 LYS B C 1
ATOM 4093 O O . LYS B 1 48 ? -18.688 50.406 16.828 1 62.41 48 LYS B O 1
ATOM 4098 N N . PHE B 1 49 ? -20.609 51.531 17.016 1 58.34 49 PHE B N 1
ATOM 4099 C CA . PHE B 1 49 ? -19.922 52.688 17.594 1 58.34 49 PHE B CA 1
ATOM 4100 C C . PHE B 1 49 ? -19.359 52.344 18.969 1 58.34 49 PHE B C 1
ATOM 4102 O O . PHE B 1 49 ? -18.219 52.719 19.281 1 58.34 49 PHE B O 1
ATOM 4109 N N . GLN B 1 50 ? -20.203 51.719 19.688 1 55.91 50 GLN B N 1
ATOM 4110 C CA . GLN B 1 50 ? -19.719 51.25 20.984 1 55.91 50 GLN B CA 1
ATOM 4111 C C . GLN B 1 50 ? -18.5 50.344 20.812 1 55.91 50 GLN B C 1
ATOM 4113 O O . GLN B 1 50 ? -17.531 50.469 21.562 1 55.91 50 GLN B O 1
ATOM 4118 N N . ASP B 1 51 ? -18.672 49.5 20.016 1 56.28 51 ASP B N 1
ATOM 4119 C CA . ASP B 1 51 ? -17.562 48.594 19.703 1 56.28 51 ASP B CA 1
ATOM 4120 C C . ASP B 1 51 ? -16.359 49.406 19.203 1 56.28 51 ASP B C 1
ATOM 4122 O O . ASP B 1 51 ? -15.211 49.094 19.547 1 56.28 51 ASP B O 1
ATOM 4126 N N . SER B 1 52 ? -16.703 50.375 18.328 1 55.66 52 SER B N 1
ATOM 4127 C CA . SER B 1 52 ? -15.648 51.25 17.812 1 55.66 52 SER B CA 1
ATOM 4128 C C . SER B 1 52 ? -15.078 52.125 18.906 1 55.66 52 SER B C 1
ATOM 4130 O O . SER B 1 52 ? -13.883 52.438 18.906 1 55.66 52 SER B O 1
ATOM 4132 N N . GLN B 1 53 ? -16.031 52.594 19.656 1 53.78 53 GLN B N 1
ATOM 4133 C CA . GLN B 1 53 ? -15.57 53.406 20.781 1 53.78 53 GLN B CA 1
ATOM 4134 C C . GLN B 1 53 ? -14.727 52.594 21.75 1 53.78 53 GLN B C 1
ATOM 4136 O O . GLN B 1 53 ? -13.852 53.156 22.438 1 53.78 53 GLN B O 1
ATOM 4141 N N . ASN B 1 54 ? -15.125 51.406 21.828 1 58.59 54 ASN B N 1
ATOM 4142 C CA . ASN B 1 54 ? -14.406 50.562 22.781 1 58.59 54 ASN B CA 1
ATOM 4143 C C . ASN B 1 54 ? -13.094 50.062 22.203 1 58.59 54 ASN B C 1
ATOM 4145 O O . ASN B 1 54 ? -12.32 49.375 22.891 1 58.59 54 ASN B O 1
ATOM 4149 N N . ASP B 1 55 ? -12.883 50.5 21.109 1 70.56 55 ASP B N 1
ATOM 4150 C CA . ASP B 1 55 ? -11.609 50.156 20.5 1 70.56 55 ASP B CA 1
ATOM 4151 C C . ASP B 1 55 ? -10.484 51.062 21 1 70.56 55 ASP B C 1
ATOM 4153 O O . ASP B 1 55 ? -10.656 52.281 21.078 1 70.56 55 ASP B O 1
ATOM 4157 N N . TYR B 1 56 ? -9.695 50.562 21.766 1 81.38 56 TYR B N 1
ATOM 4158 C CA . TYR B 1 56 ? -8.508 51.281 22.234 1 81.38 56 TYR B CA 1
ATOM 4159 C C . TYR B 1 56 ? -7.32 51 21.328 1 81.38 56 TYR B C 1
ATOM 4161 O O . TYR B 1 56 ? -7.004 49.844 21.031 1 81.38 56 TYR B O 1
ATOM 4169 N N . ALA B 1 57 ? -6.875 52.094 20.688 1 82.88 57 ALA B N 1
ATOM 4170 C CA . ALA B 1 57 ? -5.688 52 19.844 1 82.88 57 ALA B CA 1
ATOM 4171 C C . ALA B 1 57 ? -4.629 53.031 20.25 1 82.88 57 ALA B C 1
ATOM 4173 O O . ALA B 1 57 ? -4.949 54.188 20.516 1 82.88 57 ALA B O 1
ATOM 4174 N N . ALA B 1 58 ? -3.502 52.562 20.562 1 81.25 58 ALA B N 1
ATOM 4175 C CA . ALA B 1 58 ? -2.375 53.438 20.875 1 81.25 58 ALA B CA 1
ATOM 4176 C C . ALA B 1 58 ? -1.085 52.938 20.25 1 81.25 58 ALA B C 1
ATOM 4178 O O . ALA B 1 58 ? -1.021 51.781 19.797 1 81.25 58 ALA B O 1
ATOM 4179 N N . ILE B 1 59 ? -0.202 53.875 20 1 81.88 59 ILE B N 1
ATOM 4180 C CA . ILE B 1 59 ? 1.126 53.531 19.5 1 81.88 59 ILE B CA 1
ATOM 4181 C C . ILE B 1 59 ? 2.176 53.875 20.562 1 81.88 59 ILE B C 1
ATOM 4183 O O . ILE B 1 59 ? 2.254 55 21.016 1 81.88 59 ILE B O 1
ATOM 4187 N N . LEU B 1 60 ? 2.779 52.844 20.984 1 80.5 60 LEU B N 1
ATOM 4188 C CA . LEU B 1 60 ? 3.854 53.062 21.953 1 80.5 60 LEU B CA 1
ATOM 4189 C C . LEU B 1 60 ? 5.207 53.125 21.25 1 80.5 60 LEU B C 1
ATOM 4191 O O . LEU B 1 60 ? 5.457 52.375 20.312 1 80.5 60 LEU B O 1
ATOM 4195 N N . LYS B 1 61 ? 5.992 54.062 21.594 1 77.38 61 LYS B N 1
ATOM 4196 C CA . LYS B 1 61 ? 7.309 54.188 20.984 1 77.38 61 LYS B CA 1
ATOM 4197 C C . LYS B 1 61 ? 8.312 53.219 21.609 1 77.38 61 LYS B C 1
ATOM 4199 O O . LYS B 1 61 ? 8.273 52.969 22.812 1 77.38 61 LYS B O 1
ATOM 4204 N N . CYS B 1 62 ? 9 52.5 20.703 1 73.38 62 CYS B N 1
ATOM 4205 C CA . CYS B 1 62 ? 10.102 51.656 21.141 1 73.38 62 CYS B CA 1
ATOM 4206 C C . CYS B 1 62 ? 11.344 51.875 20.297 1 73.38 62 CYS B C 1
ATOM 4208 O O . CYS B 1 62 ? 11.336 52.719 19.391 1 73.38 62 CYS B O 1
ATOM 4210 N N . ASN B 1 63 ? 12.422 51.219 20.625 1 72.75 63 ASN B N 1
ATOM 4211 C CA . ASN B 1 63 ? 13.656 51.344 19.875 1 72.75 63 ASN B CA 1
ATOM 4212 C C . ASN B 1 63 ? 13.523 50.781 18.469 1 72.75 63 ASN B C 1
ATOM 4214 O O . ASN B 1 63 ? 12.898 49.719 18.281 1 72.75 63 ASN B O 1
ATOM 4218 N N . LYS B 1 64 ? 13.953 51.594 17.438 1 73.44 64 LYS B N 1
ATOM 4219 C CA . LYS B 1 64 ? 13.898 51.125 16.047 1 73.44 64 LYS B CA 1
ATOM 4220 C C . LYS B 1 64 ? 15.133 50.312 15.68 1 73.44 64 LYS B C 1
ATOM 4222 O O . LYS B 1 64 ? 16.266 50.688 16.016 1 73.44 64 LYS B O 1
ATOM 4227 N N . THR B 1 65 ? 14.766 49.125 15.133 1 70.75 65 THR B N 1
ATOM 4228 C CA . THR B 1 65 ? 15.859 48.25 14.711 1 70.75 65 THR B CA 1
ATOM 4229 C C . THR B 1 65 ? 16.422 48.688 13.367 1 70.75 65 THR B C 1
ATOM 4231 O O . THR B 1 65 ? 15.68 49.219 12.523 1 70.75 65 THR B O 1
ATOM 4234 N N . ILE B 1 66 ? 17.703 48.625 13.141 1 73.19 66 ILE B N 1
ATOM 4235 C CA . ILE B 1 66 ? 18.344 48.844 11.852 1 73.19 66 ILE B CA 1
ATOM 4236 C C . ILE B 1 66 ? 18.125 47.656 10.93 1 73.19 66 ILE B C 1
ATOM 4238 O O . ILE B 1 66 ? 18.391 46.5 11.312 1 73.19 66 ILE B O 1
ATOM 4242 N N . PRO B 1 67 ? 17.453 47.906 9.789 1 74.56 67 PRO B N 1
ATOM 4243 C CA . PRO B 1 67 ? 17.219 46.781 8.867 1 74.56 67 PRO B CA 1
ATOM 4244 C C . PRO B 1 67 ? 18.5 46.031 8.539 1 74.56 67 PRO B C 1
ATOM 4246 O O . PRO B 1 67 ? 19.562 46.625 8.359 1 74.56 67 PRO B O 1
ATOM 4249 N N . ASN B 1 68 ? 18.328 44.688 8.625 1 81.56 68 ASN B N 1
ATOM 4250 C CA . ASN B 1 68 ? 19.469 43.844 8.281 1 81.56 68 ASN B CA 1
ATOM 4251 C C . ASN B 1 68 ? 19.469 43.469 6.797 1 81.56 68 ASN B C 1
ATOM 4253 O O . ASN B 1 68 ? 18.75 44.094 6.008 1 81.56 68 ASN B O 1
ATOM 4257 N N . ALA B 1 69 ? 20.328 42.562 6.277 1 83.31 69 ALA B N 1
ATOM 4258 C CA . ALA B 1 69 ? 20.5 42.188 4.879 1 83.31 69 ALA B CA 1
ATOM 4259 C C . ALA B 1 69 ? 19.266 41.469 4.332 1 83.31 69 ALA B C 1
ATOM 4261 O O . ALA B 1 69 ? 19.031 41.469 3.125 1 83.31 69 ALA B O 1
ATOM 4262 N N . LEU B 1 70 ? 18.469 40.938 5.223 1 87.06 70 LEU B N 1
ATOM 4263 C CA . LEU B 1 70 ? 17.312 40.156 4.801 1 87.06 70 LEU B CA 1
ATOM 4264 C C . LEU B 1 70 ? 16.141 41.031 4.438 1 87.06 70 LEU B C 1
ATOM 4266 O O . LEU B 1 70 ? 15.188 40.594 3.787 1 87.06 70 LEU B O 1
ATOM 4270 N N . ALA B 1 71 ? 16.172 42.281 4.855 1 81.81 71 ALA B N 1
ATOM 4271 C CA . ALA B 1 71 ? 15.07 43.188 4.656 1 81.81 71 ALA B CA 1
ATOM 4272 C C . ALA B 1 71 ? 14.758 43.375 3.174 1 81.81 71 ALA B C 1
ATOM 4274 O O . ALA B 1 71 ? 13.609 43.594 2.795 1 81.81 71 ALA B O 1
ATOM 4275 N N . GLU B 1 72 ? 15.781 43.219 2.328 1 80.88 72 GLU B N 1
ATOM 4276 C CA . GLU B 1 72 ? 15.609 43.469 0.897 1 80.88 72 GLU B CA 1
ATOM 4277 C C . GLU B 1 72 ? 15.398 42.156 0.149 1 80.88 72 GLU B C 1
ATOM 4279 O O . GLU B 1 72 ? 15.266 42.125 -1.077 1 80.88 72 GLU B O 1
ATOM 4284 N N . ILE B 1 73 ? 15.383 41.062 0.827 1 85.44 73 ILE B N 1
ATOM 4285 C CA . ILE B 1 73 ? 15.273 39.75 0.18 1 85.44 73 ILE B CA 1
ATOM 4286 C C . ILE B 1 73 ? 13.859 39.188 0.382 1 85.44 73 ILE B C 1
ATOM 4288 O O . ILE B 1 73 ? 13.406 39.031 1.518 1 85.44 73 ILE B O 1
ATOM 4292 N N . GLN B 1 74 ? 13.258 39.094 -0.783 1 79.69 74 GLN B N 1
ATOM 4293 C CA . GLN B 1 74 ? 11.93 38.469 -0.724 1 79.69 74 GLN B CA 1
ATOM 4294 C C . GLN B 1 74 ? 12.031 36.938 -0.667 1 79.69 74 GLN B C 1
ATOM 4296 O O . GLN B 1 74 ? 12.93 36.344 -1.268 1 79.69 74 GLN B O 1
ATOM 4301 N N . ASP B 1 75 ? 11.305 36.219 0.092 1 81.5 75 ASP B N 1
ATOM 4302 C CA . ASP B 1 75 ? 11.117 34.75 0.129 1 81.5 75 ASP B CA 1
ATOM 4303 C C . ASP B 1 75 ? 12.406 34.062 0.545 1 81.5 75 ASP B C 1
ATOM 4305 O O . ASP B 1 75 ? 12.852 33.125 -0.121 1 81.5 75 ASP B O 1
ATOM 4309 N N . ALA B 1 76 ? 13.148 34.5 1.529 1 89.5 76 ALA B N 1
ATOM 4310 C CA . ALA B 1 76 ? 14.328 33.812 2.059 1 89.5 76 ALA B CA 1
ATOM 4311 C C . ALA B 1 76 ? 13.953 32.5 2.73 1 89.5 76 ALA B C 1
ATOM 4313 O O . ALA B 1 76 ? 12.945 32.406 3.43 1 89.5 76 ALA B O 1
ATOM 4314 N N . LYS B 1 77 ? 14.688 31.422 2.326 1 90.25 77 LYS B N 1
ATOM 4315 C CA . LYS B 1 77 ? 14.461 30.109 2.918 1 90.25 77 LYS B CA 1
ATOM 4316 C C . LYS B 1 77 ? 15.773 29.516 3.438 1 90.25 77 LYS B C 1
ATOM 4318 O O . LYS B 1 77 ? 16.812 29.641 2.797 1 90.25 77 LYS B O 1
ATOM 4323 N N . ALA B 1 78 ? 15.68 28.938 4.609 1 93.81 78 ALA B N 1
ATOM 4324 C CA . ALA B 1 78 ? 16.828 28.25 5.191 1 93.81 78 ALA B CA 1
ATOM 4325 C C . ALA B 1 78 ? 16.688 26.734 5.055 1 93.81 78 ALA B C 1
ATOM 4327 O O . ALA B 1 78 ? 15.609 26.188 5.254 1 93.81 78 ALA B O 1
ATOM 4328 N N . MET B 1 79 ? 17.734 26.094 4.602 1 91.25 79 MET B N 1
ATOM 4329 C CA . MET B 1 79 ? 17.797 24.641 4.5 1 91.25 79 MET B CA 1
ATOM 4330 C C . MET B 1 79 ? 18.875 24.062 5.402 1 91.25 79 MET B C 1
ATOM 4332 O O . MET B 1 79 ? 20 24.578 5.422 1 91.25 79 MET B O 1
ATOM 4336 N N . VAL B 1 80 ? 18.469 23.109 6.195 1 90.12 80 VAL B N 1
ATOM 4337 C CA . VAL B 1 80 ? 19.469 22.375 6.957 1 90.12 80 VAL B CA 1
ATOM 4338 C C . VAL B 1 80 ? 19.906 21.141 6.172 1 90.12 80 VAL B C 1
ATOM 4340 O O . VAL B 1 80 ? 19.25 20.094 6.223 1 90.12 80 VAL B O 1
ATOM 4343 N N . VAL B 1 81 ? 20.938 21.188 5.527 1 86.44 81 VAL B N 1
ATOM 4344 C CA . VAL B 1 81 ? 21.312 20.266 4.469 1 86.44 81 VAL B CA 1
ATOM 4345 C C . VAL B 1 81 ? 22.016 19.047 5.074 1 86.44 81 VAL B C 1
ATOM 4347 O O . VAL B 1 81 ? 22.109 18 4.441 1 86.44 81 VAL B O 1
ATOM 4350 N N . GLY B 1 82 ? 22.578 19.219 6.25 1 84.81 82 GLY B N 1
ATOM 4351 C CA . GLY B 1 82 ? 23.266 18.094 6.863 1 84.81 82 GLY B CA 1
ATOM 4352 C C . GLY B 1 82 ? 23.875 18.422 8.211 1 84.81 82 GLY B C 1
ATOM 4353 O O . GLY B 1 82 ? 23.531 19.453 8.812 1 84.81 82 GLY B O 1
ATOM 4354 N N . TYR B 1 83 ? 24.625 17.328 8.758 1 83.38 83 TYR B N 1
ATOM 4355 C CA . TYR B 1 83 ? 25.297 17.531 10.031 1 83.38 83 TYR B CA 1
ATOM 4356 C C . TYR B 1 83 ? 26.719 16.969 9.992 1 83.38 83 TYR B C 1
ATOM 4358 O O . TYR B 1 83 ? 27.047 16.188 9.109 1 83.38 83 TYR B O 1
ATOM 4366 N N . GLU B 1 84 ? 27.609 17.578 10.656 1 83.5 84 GLU B N 1
ATOM 4367 C CA . GLU B 1 84 ? 28.984 17.109 10.812 1 83.5 84 GLU B CA 1
ATOM 4368 C C . GLU B 1 84 ? 29.344 16.922 12.281 1 83.5 84 GLU B C 1
ATOM 4370 O O . GLU B 1 84 ? 28.984 17.734 13.125 1 83.5 84 GLU B O 1
ATOM 4375 N N . LYS B 1 85 ? 29.844 15.742 12.5 1 81.75 85 LYS B N 1
ATOM 4376 C CA . LYS B 1 85 ? 30.344 15.484 13.852 1 81.75 85 LYS B CA 1
ATOM 4377 C C . LYS B 1 85 ? 31.812 15.875 13.984 1 81.75 85 LYS B C 1
ATOM 4379 O O . LYS B 1 85 ? 32.656 15.414 13.211 1 81.75 85 LYS B O 1
ATOM 4384 N N . ILE B 1 86 ? 32.094 16.812 14.68 1 77.31 86 ILE B N 1
ATOM 4385 C CA . ILE B 1 86 ? 33.5 17.25 14.859 1 77.31 86 ILE B CA 1
ATOM 4386 C C . ILE B 1 86 ? 33.969 16.844 16.25 1 77.31 86 ILE B C 1
ATOM 4388 O O . ILE B 1 86 ? 33.312 17.156 17.25 1 77.31 86 ILE B O 1
ATOM 4392 N N . GLN B 1 87 ? 34.906 16.016 16.344 1 72.69 87 GLN B N 1
ATOM 4393 C CA . GLN B 1 87 ? 35.531 15.625 17.609 1 72.69 87 GLN B CA 1
ATOM 4394 C C . GLN B 1 87 ? 36.5 16.688 18.094 1 72.69 87 GLN B C 1
ATOM 4396 O O . GLN B 1 87 ? 37.375 17.094 17.359 1 72.69 87 GLN B O 1
ATOM 4401 N N . LYS B 1 88 ? 36.188 17.719 18.922 1 59.22 88 LYS B N 1
ATOM 4402 C CA . LYS B 1 88 ? 37.031 18.828 19.344 1 59.22 88 LYS B CA 1
ATOM 4403 C C . LYS B 1 88 ? 38.281 18.312 20.078 1 59.22 88 LYS B C 1
ATOM 4405 O O . LYS B 1 88 ? 39.188 19.094 20.391 1 59.22 88 LYS B O 1
ATOM 4410 N N . GLY B 1 89 ? 38.406 16.875 20.328 1 59.44 89 GLY B N 1
ATOM 4411 C CA . GLY B 1 89 ? 39.531 16.297 21.016 1 59.44 89 GLY B CA 1
ATOM 4412 C C . GLY B 1 89 ? 39.312 14.852 21.422 1 59.44 89 GLY B C 1
ATOM 4413 O O . GLY B 1 89 ? 38.219 14.305 21.234 1 59.44 89 GLY B O 1
ATOM 4414 N N . ILE B 1 90 ? 40.438 14.164 21.922 1 55.22 90 ILE B N 1
ATOM 4415 C CA . ILE B 1 90 ? 40.469 12.773 22.359 1 55.22 90 ILE B CA 1
ATOM 4416 C C . ILE B 1 90 ? 39.406 12.516 23.406 1 55.22 90 ILE B C 1
ATOM 4418 O O . ILE B 1 90 ? 38.844 11.414 23.5 1 55.22 90 ILE B O 1
ATOM 4422 N N . PHE B 1 91 ? 39.188 13.414 24.391 1 55.72 91 PHE B N 1
ATOM 4423 C CA . PHE B 1 91 ? 38.344 13.148 25.562 1 55.72 91 PHE B CA 1
ATOM 4424 C C . PHE B 1 91 ? 37.031 13.922 25.469 1 55.72 91 PHE B C 1
ATOM 4426 O O . PHE B 1 91 ? 36.188 13.805 26.344 1 55.72 91 PHE B O 1
ATOM 4433 N N . LYS B 1 92 ? 36.969 14.828 24.516 1 55.72 92 LYS B N 1
ATOM 4434 C CA . LYS B 1 92 ? 35.812 15.695 24.609 1 55.72 92 LYS B CA 1
ATOM 4435 C C . LYS B 1 92 ? 34.656 15.195 23.719 1 55.72 92 LYS B C 1
ATOM 4437 O O . LYS B 1 92 ? 34.906 14.484 22.734 1 55.72 92 LYS B O 1
ATOM 4442 N N . ASN B 1 93 ? 33.531 15.383 24.188 1 61.19 93 ASN B N 1
ATOM 4443 C CA . ASN B 1 93 ? 32.25 14.953 23.625 1 61.19 93 ASN B CA 1
ATOM 4444 C C . ASN B 1 93 ? 32.062 15.453 22.188 1 61.19 93 ASN B C 1
ATOM 4446 O O . ASN B 1 93 ? 32.562 16.516 21.828 1 61.19 93 ASN B O 1
ATOM 4450 N N . THR B 1 94 ? 31.875 14.703 21.281 1 69.94 94 THR B N 1
ATOM 4451 C CA . THR B 1 94 ? 31.578 14.922 19.859 1 69.94 94 THR B CA 1
ATOM 4452 C C . THR B 1 94 ? 30.484 15.977 19.703 1 69.94 94 THR B C 1
ATOM 4454 O O . THR B 1 94 ? 29.438 15.891 20.344 1 69.94 94 THR B O 1
ATOM 4457 N N . SER B 1 95 ? 30.953 17.188 19.188 1 75.19 95 SER B N 1
ATOM 4458 C CA . SER B 1 95 ? 29.938 18.188 18.891 1 75.19 95 SER B CA 1
ATOM 4459 C C . SER B 1 95 ? 29.359 18.016 17.484 1 75.19 95 SER B C 1
ATOM 4461 O O . SER B 1 95 ? 30.109 17.719 16.547 1 75.19 95 SER B O 1
ATOM 4463 N N . VAL B 1 96 ? 28.031 18.141 17.438 1 82.62 96 VAL B N 1
ATOM 4464 C CA . VAL B 1 96 ? 27.344 18.016 16.156 1 82.62 96 VAL B CA 1
ATOM 4465 C C . VAL B 1 96 ? 27.078 19.406 15.586 1 82.62 96 VAL B C 1
ATOM 4467 O O . VAL B 1 96 ? 26.516 20.266 16.266 1 82.62 96 VAL B O 1
ATOM 4470 N N . TYR B 1 97 ? 27.531 19.609 14.367 1 88.38 97 TYR B N 1
ATOM 4471 C CA . TYR B 1 97 ? 27.281 20.859 13.664 1 88.38 97 TYR B CA 1
ATOM 4472 C C . TYR B 1 97 ? 26.297 20.641 12.516 1 88.38 97 TYR B C 1
ATOM 4474 O O . TYR B 1 97 ? 26.484 19.734 11.703 1 88.38 97 TYR B O 1
ATOM 4482 N N . PHE B 1 98 ? 25.312 21.562 12.523 1 90.56 98 PHE B N 1
ATOM 4483 C CA . PHE B 1 98 ? 24.344 21.547 11.43 1 90.56 98 PHE B CA 1
ATOM 4484 C C . PHE B 1 98 ? 24.734 22.531 10.336 1 90.56 98 PHE B C 1
ATOM 4486 O O . PHE B 1 98 ? 25.016 23.703 10.625 1 90.56 98 PHE B O 1
ATOM 4493 N N . LYS B 1 99 ? 24.781 21.969 9.195 1 93.19 99 LYS B N 1
ATOM 4494 C CA . LYS B 1 99 ? 25.062 22.844 8.055 1 93.19 99 LYS B CA 1
ATOM 4495 C C . LYS B 1 99 ? 23.797 23.484 7.527 1 93.19 99 LYS B C 1
ATOM 4497 O O . LYS B 1 99 ? 22.859 22.797 7.113 1 93.19 99 LYS B O 1
ATOM 4502 N N . ILE B 1 100 ? 23.734 24.906 7.555 1 95.5 100 ILE B N 1
ATOM 4503 C CA . ILE B 1 100 ? 22.547 25.672 7.164 1 95.5 100 ILE B CA 1
ATOM 4504 C C . ILE B 1 100 ? 22.859 26.469 5.906 1 95.5 100 ILE B C 1
ATOM 4506 O O . ILE B 1 100 ? 23.859 27.188 5.848 1 95.5 100 ILE B O 1
ATOM 4510 N N . GLU B 1 101 ? 22.047 26.297 4.957 1 95.56 101 GLU B N 1
ATOM 4511 C CA . GLU B 1 101 ? 22.141 27.078 3.729 1 95.56 101 GLU B CA 1
ATOM 4512 C C . GLU B 1 101 ? 20.922 27.984 3.553 1 95.56 101 GLU B C 1
ATOM 4514 O O . GLU B 1 101 ? 19.781 27.5 3.543 1 95.56 101 GLU B O 1
ATOM 4519 N N . THR B 1 102 ? 21.141 29.266 3.459 1 94.5 102 THR B N 1
ATOM 4520 C CA . THR B 1 102 ? 20.047 30.219 3.26 1 94.5 102 THR B CA 1
ATOM 4521 C C . THR B 1 102 ? 20.016 30.703 1.815 1 94.5 102 THR B C 1
ATOM 4523 O O . THR B 1 102 ? 21.016 31.234 1.309 1 94.5 102 THR B O 1
ATOM 4526 N N . LYS B 1 103 ? 18.922 30.516 1.192 1 91.12 103 LYS B N 1
ATOM 4527 C CA . LYS B 1 103 ? 18.719 30.953 -0.183 1 91.12 103 LYS B CA 1
ATOM 4528 C C . LYS B 1 103 ? 17.688 32.094 -0.25 1 91.12 103 LYS B C 1
ATOM 4530 O O . LYS B 1 103 ? 16.781 32.156 0.58 1 91.12 103 LYS B O 1
ATOM 4535 N N . PRO B 1 104 ? 17.797 33.062 -1.18 1 90.5 104 PRO B N 1
ATOM 4536 C CA . PRO B 1 104 ? 18.688 33.062 -2.344 1 90.5 104 PRO B CA 1
ATOM 4537 C C . PRO B 1 104 ? 20.016 33.75 -2.057 1 90.5 104 PRO B C 1
ATOM 4539 O O . PRO B 1 104 ? 20.859 33.875 -2.949 1 90.5 104 PRO B O 1
ATOM 4542 N N . ILE B 1 105 ? 20.359 34.281 -0.899 1 87.06 105 ILE B N 1
ATOM 4543 C CA . ILE B 1 105 ? 21.547 35.062 -0.571 1 87.06 105 ILE B CA 1
ATOM 4544 C C . ILE B 1 105 ? 22.766 34.125 -0.471 1 87.06 105 ILE B C 1
ATOM 4546 O O . ILE B 1 105 ? 23.906 34.594 -0.421 1 87.06 105 ILE B O 1
ATOM 4550 N N . ASN B 1 106 ? 22.609 32.844 -0.488 1 88.06 106 ASN B N 1
ATOM 4551 C CA . ASN B 1 106 ? 23.625 31.781 -0.463 1 88.06 106 ASN B CA 1
ATOM 4552 C C . ASN B 1 106 ? 24.5 31.875 0.777 1 88.06 106 ASN B C 1
ATOM 4554 O O . ASN B 1 106 ? 25.734 31.812 0.677 1 88.06 106 ASN B O 1
ATOM 4558 N N . TRP B 1 107 ? 24.016 32.219 1.9 1 93.62 107 TRP B N 1
ATOM 4559 C CA . TRP B 1 107 ? 24.703 32.094 3.178 1 93.62 107 TRP B CA 1
ATOM 4560 C C . TRP B 1 107 ? 24.844 30.641 3.594 1 93.62 107 TRP B C 1
ATOM 4562 O O . TRP B 1 107 ? 23.922 29.844 3.408 1 93.62 107 TRP B O 1
ATOM 4572 N N . VAL B 1 108 ? 26.047 30.281 3.959 1 95.12 108 VAL B N 1
ATOM 4573 C CA . VAL B 1 108 ? 26.297 28.938 4.48 1 95.12 108 VAL B CA 1
ATOM 4574 C C . VAL B 1 108 ? 26.984 29.031 5.84 1 95.12 108 VAL B C 1
ATOM 4576 O O . VAL B 1 108 ? 28.047 29.641 5.965 1 95.12 108 VAL B O 1
ATOM 4579 N N . VAL B 1 109 ? 26.344 28.453 6.84 1 96 109 VAL B N 1
ATOM 4580 C CA . VAL B 1 109 ? 26.922 28.516 8.18 1 96 109 VAL B CA 1
ATOM 4581 C C . VAL B 1 109 ? 26.781 27.156 8.859 1 96 109 VAL B C 1
ATOM 4583 O O . VAL B 1 109 ? 26.047 26.281 8.383 1 96 109 VAL B O 1
ATOM 4586 N N . LYS B 1 110 ? 27.547 26.969 9.914 1 93.94 110 LYS B N 1
ATOM 4587 C CA . LYS B 1 110 ? 27.453 25.812 10.789 1 93.94 110 LYS B CA 1
ATOM 4588 C C . LYS B 1 110 ? 27.016 26.219 12.195 1 93.94 110 LYS B C 1
ATOM 4590 O O . LYS B 1 110 ? 27.578 27.141 12.773 1 93.94 110 LYS B O 1
ATOM 4595 N N . ARG B 1 111 ? 25.953 25.578 12.648 1 93.31 111 ARG B N 1
ATOM 4596 C CA . ARG B 1 111 ? 25.422 25.891 13.969 1 93.31 111 ARG B CA 1
ATOM 4597 C C . ARG B 1 111 ? 25.266 24.609 14.805 1 93.31 111 ARG B C 1
ATOM 4599 O O . ARG B 1 111 ? 25 23.547 14.266 1 93.31 111 ARG B O 1
ATOM 4606 N N . THR B 1 112 ? 25.5 24.766 16.062 1 88.25 112 THR B N 1
ATOM 4607 C CA . THR B 1 112 ? 25.25 23.688 17 1 88.25 112 THR B CA 1
ATOM 4608 C C . THR B 1 112 ? 23.828 23.75 17.531 1 88.25 112 THR B C 1
ATOM 4610 O O . THR B 1 112 ? 23.125 24.75 17.328 1 88.25 112 THR B O 1
ATOM 4613 N N . TYR B 1 113 ? 23.453 22.75 18.219 1 87 113 TYR B N 1
ATOM 4614 C CA . TYR B 1 113 ? 22.141 22.734 18.875 1 87 113 TYR B CA 1
ATOM 4615 C C . TYR B 1 113 ? 22.047 23.844 19.922 1 87 113 TYR B C 1
ATOM 4617 O O . TYR B 1 113 ? 21 24.484 20.062 1 87 113 TYR B O 1
ATOM 4625 N N . ASP B 1 114 ? 23.062 24.062 20.562 1 86.38 114 ASP B N 1
ATOM 4626 C CA . ASP B 1 114 ? 23.094 25.109 21.562 1 86.38 114 ASP B CA 1
ATOM 4627 C C . ASP B 1 114 ? 22.875 26.484 20.938 1 86.38 114 ASP B C 1
ATOM 4629 O O . ASP B 1 114 ? 22.281 27.375 21.547 1 86.38 114 ASP B O 1
ATOM 4633 N N . ASP B 1 115 ? 23.391 26.625 19.781 1 90.38 115 ASP B N 1
ATOM 4634 C CA . ASP B 1 115 ? 23.172 27.875 19.062 1 90.38 115 ASP B CA 1
ATOM 4635 C C . ASP B 1 115 ? 21.688 28.094 18.797 1 90.38 115 ASP B C 1
ATOM 4637 O O . ASP B 1 115 ? 21.188 29.219 18.922 1 90.38 115 ASP B O 1
ATOM 4641 N N . PHE B 1 116 ? 21.031 27.094 18.469 1 91 116 PHE B N 1
ATOM 4642 C CA . PHE B 1 116 ? 19.594 27.172 18.219 1 91 116 PHE B CA 1
ATOM 4643 C C . PHE B 1 116 ? 18.859 27.531 19.5 1 91 116 PHE B C 1
ATOM 4645 O O . PHE B 1 116 ? 17.938 28.359 19.484 1 91 116 PHE B O 1
ATOM 4652 N N . ILE B 1 117 ? 19.234 26.922 20.578 1 87.5 117 ILE B N 1
ATOM 4653 C CA . ILE B 1 117 ? 18.625 27.219 21.859 1 87.5 117 ILE B CA 1
ATOM 4654 C C . ILE B 1 117 ? 18.828 28.688 22.219 1 87.5 117 ILE B C 1
ATOM 4656 O O . ILE B 1 117 ? 17.891 29.344 22.688 1 87.5 117 ILE B O 1
ATOM 4660 N N . LEU B 1 118 ? 20 29.125 21.984 1 87.19 118 LEU B N 1
ATOM 4661 C CA . LEU B 1 118 ? 20.328 30.516 22.266 1 87.19 118 LEU B CA 1
ATOM 4662 C C . LEU B 1 118 ? 19.484 31.453 21.422 1 87.19 118 LEU B C 1
ATOM 4664 O O . LEU B 1 118 ? 18.969 32.469 21.922 1 87.19 118 LEU B O 1
ATOM 4668 N N . LEU B 1 119 ? 19.391 31.188 20.172 1 89.44 119 LEU B N 1
ATOM 4669 C CA . LEU B 1 119 ? 18.562 31.984 19.281 1 89.44 119 LEU B CA 1
ATOM 4670 C C . LEU B 1 119 ? 17.125 32.031 19.766 1 89.44 119 LEU B C 1
ATOM 4672 O O . LEU B 1 119 ? 16.531 33.094 19.906 1 89.44 119 LEU B O 1
ATOM 4676 N N . LYS B 1 120 ? 16.578 30.891 20.109 1 87.44 120 LYS B N 1
ATOM 4677 C CA . LYS B 1 120 ? 15.203 30.781 20.578 1 87.44 120 LYS B CA 1
ATOM 4678 C C . LYS B 1 120 ? 15 31.578 21.859 1 87.44 120 LYS B C 1
ATOM 4680 O O . LYS B 1 120 ? 14.039 32.344 21.984 1 87.44 120 LYS B O 1
ATOM 4685 N N . SER B 1 121 ? 15.836 31.359 22.75 1 83.38 121 SER B N 1
ATOM 4686 C CA . SER B 1 121 ? 15.734 32.031 24.047 1 83.38 121 SER B CA 1
ATOM 4687 C C . SER B 1 121 ? 15.758 33.531 23.875 1 83.38 121 SER B C 1
ATOM 4689 O O . SER B 1 121 ? 15.047 34.25 24.578 1 83.38 121 SER B O 1
ATOM 4691 N N . THR B 1 122 ? 16.594 34 23 1 81.69 122 THR B N 1
ATOM 4692 C CA . THR B 1 122 ? 16.703 35.438 22.75 1 81.69 122 THR B CA 1
ATOM 4693 C C . THR B 1 122 ? 15.438 35.969 22.109 1 81.69 122 THR B C 1
ATOM 4695 O O . THR B 1 122 ? 14.93 37.031 22.516 1 81.69 122 THR B O 1
ATOM 4698 N N . LEU B 1 123 ? 14.969 35.25 21.188 1 81.69 123 LEU B N 1
ATOM 4699 C CA . LEU B 1 123 ? 13.773 35.719 20.484 1 81.69 123 LEU B CA 1
ATOM 4700 C C . LEU B 1 123 ? 12.555 35.656 21.391 1 81.69 123 LEU B C 1
ATOM 4702 O O . LEU B 1 123 ? 11.672 36.5 21.312 1 81.69 123 LEU B O 1
ATOM 4706 N N . ASN B 1 124 ? 12.523 34.719 22.281 1 78.25 124 ASN B N 1
ATOM 4707 C CA . ASN B 1 124 ? 11.391 34.5 23.172 1 78.25 124 ASN B CA 1
ATOM 4708 C C . ASN B 1 124 ? 11.195 35.625 24.156 1 78.25 124 ASN B C 1
ATOM 4710 O O . ASN B 1 124 ? 10.141 35.75 24.781 1 78.25 124 ASN B O 1
ATOM 4714 N N . LYS B 1 125 ? 12.125 36.438 24.234 1 71.56 125 LYS B N 1
ATOM 4715 C CA . LYS B 1 125 ? 12.008 37.562 25.141 1 71.56 125 LYS B CA 1
ATOM 4716 C C . LYS B 1 125 ? 10.961 38.562 24.641 1 71.56 125 LYS B C 1
ATOM 4718 O O . LYS B 1 125 ? 10.289 39.219 25.422 1 71.56 125 LYS B O 1
ATOM 4723 N N . ASN B 1 126 ? 10.836 38.562 23.328 1 69.44 126 ASN B N 1
ATOM 4724 C CA . ASN B 1 126 ? 9.945 39.594 22.766 1 69.44 126 ASN B CA 1
ATOM 4725 C C . ASN B 1 126 ? 8.953 39 21.766 1 69.44 126 ASN B C 1
ATOM 4727 O O . ASN B 1 126 ? 7.953 39.625 21.422 1 69.44 126 ASN B O 1
ATOM 4731 N N . PHE B 1 127 ? 9.32 37.781 21.297 1 74.38 127 PHE B N 1
ATOM 4732 C CA . PHE B 1 127 ? 8.508 37.156 20.266 1 74.38 127 PHE B CA 1
ATOM 4733 C C . PHE B 1 127 ? 8.125 35.75 20.688 1 74.38 127 PHE B C 1
ATOM 4735 O O . PHE B 1 127 ? 8.727 35.188 21.594 1 74.38 127 PHE B O 1
ATOM 4742 N N . THR B 1 128 ? 7.082 35.344 20.141 1 74.62 128 THR B N 1
ATOM 4743 C CA . THR B 1 128 ? 6.691 33.969 20.312 1 74.62 128 THR B CA 1
ATOM 4744 C C . THR B 1 128 ? 7.156 33.125 19.125 1 74.62 128 THR B C 1
ATOM 4746 O O . THR B 1 128 ? 6.707 33.312 18 1 74.62 128 THR B O 1
ATOM 4749 N N . VAL B 1 129 ? 8.062 32.25 19.406 1 79.94 129 VAL B N 1
ATOM 4750 C CA . VAL B 1 129 ? 8.594 31.391 18.359 1 79.94 129 VAL B CA 1
ATOM 4751 C C . VAL B 1 129 ? 8.367 29.938 18.719 1 79.94 129 VAL B C 1
ATOM 4753 O O . VAL B 1 129 ? 8.195 29.594 19.891 1 79.94 129 VAL B O 1
ATOM 4756 N N . PRO B 1 130 ? 8.336 29.047 17.703 1 78.56 130 PRO B N 1
ATOM 4757 C CA . PRO B 1 130 ? 8.109 27.625 17.969 1 78.56 130 PRO B CA 1
ATOM 4758 C C . PRO B 1 130 ? 9.219 27 18.797 1 78.56 130 PRO B C 1
ATOM 4760 O O . PRO B 1 130 ? 10.328 27.531 18.859 1 78.56 130 PRO B O 1
ATOM 4763 N N . ASN B 1 131 ? 8.836 25.828 19.344 1 79.31 131 ASN B N 1
ATOM 4764 C CA . ASN B 1 131 ? 9.836 25.062 20.094 1 79.31 131 ASN B CA 1
ATOM 4765 C C . ASN B 1 131 ? 10.766 24.297 19.156 1 79.31 131 ASN B C 1
ATOM 4767 O O . ASN B 1 131 ? 10.391 23.969 18.031 1 79.31 131 ASN B O 1
ATOM 4771 N N . ILE B 1 132 ? 11.969 24.219 19.625 1 80.62 132 ILE B N 1
ATOM 4772 C CA . ILE B 1 132 ? 12.898 23.344 18.922 1 80.62 132 ILE B CA 1
ATOM 4773 C C . ILE B 1 132 ? 12.844 21.938 19.516 1 80.62 132 ILE B C 1
ATOM 4775 O O . ILE B 1 132 ? 12.406 21.75 20.656 1 80.62 132 ILE B O 1
ATOM 4779 N N . PRO B 1 133 ? 13.109 20.938 18.656 1 70.5 133 PRO B N 1
ATOM 4780 C CA . PRO B 1 133 ? 13.062 19.562 19.188 1 70.5 133 PRO B CA 1
ATOM 4781 C C . PRO B 1 133 ? 14 19.359 20.375 1 70.5 133 PRO B C 1
ATOM 4783 O O . PRO B 1 133 ? 14.969 20.109 20.531 1 70.5 133 PRO B O 1
ATOM 4786 N N . ASN B 1 134 ? 13.586 18.5 21.297 1 61.56 134 ASN B N 1
ATOM 4787 C CA . ASN B 1 134 ? 14.453 18.172 22.422 1 61.56 134 ASN B CA 1
ATOM 4788 C C . ASN B 1 134 ? 15.766 17.547 21.953 1 61.56 134 ASN B C 1
ATOM 4790 O O . ASN B 1 134 ? 15.789 16.781 21 1 61.56 134 ASN B O 1
ATOM 4794 N N . GLN B 1 135 ? 16.828 18.25 22.406 1 57.78 135 GLN B N 1
ATOM 4795 C CA . GLN B 1 135 ? 18.156 17.75 22.062 1 57.78 135 GLN B CA 1
ATOM 4796 C C . GLN B 1 135 ? 18.281 16.266 22.312 1 57.78 135 GLN B C 1
ATOM 4798 O O . GLN B 1 135 ? 18 15.797 23.422 1 57.78 135 GLN B O 1
ATOM 4803 N N . LYS B 1 136 ? 17.984 15.375 21.391 1 53.69 136 LYS B N 1
ATOM 4804 C CA . LYS B 1 136 ? 18.406 14.023 21.766 1 53.69 136 LYS B CA 1
ATOM 4805 C C . LYS B 1 136 ? 19.922 13.867 21.594 1 53.69 136 LYS B C 1
ATOM 4807 O O . LYS B 1 136 ? 20.5 14.383 20.641 1 53.69 136 LYS B O 1
ATOM 4812 N N . LYS B 1 137 ? 20.625 13.383 22.672 1 49.62 137 LYS B N 1
ATOM 4813 C CA . LYS B 1 137 ? 22.062 13.188 22.859 1 49.62 137 LYS B CA 1
ATOM 4814 C C . LYS B 1 137 ? 22.656 12.391 21.688 1 49.62 137 LYS B C 1
ATOM 4816 O O . LYS B 1 137 ? 23.828 12.531 21.375 1 49.62 137 LYS B O 1
ATOM 4821 N N . SER B 1 138 ? 22.078 11.32 21.312 1 46.72 138 SER B N 1
ATOM 4822 C CA . SER B 1 138 ? 22.859 10.469 20.422 1 46.72 138 SER B CA 1
ATOM 4823 C C . SER B 1 138 ? 22.281 10.438 19.016 1 46.72 138 SER B C 1
ATOM 4825 O O . SER B 1 138 ? 21.109 10.109 18.844 1 46.72 138 SER B O 1
ATOM 4827 N N . PRO B 1 139 ? 22.875 11.188 18.109 1 46.25 139 PRO B N 1
ATOM 4828 C CA . PRO B 1 139 ? 22.531 11.234 16.688 1 46.25 139 PRO B CA 1
ATOM 4829 C C . PRO B 1 139 ? 22.297 9.852 16.094 1 46.25 139 PRO B C 1
ATOM 4831 O O . PRO B 1 139 ? 23.234 9.109 15.844 1 46.25 139 PRO B O 1
ATOM 4834 N N . VAL B 1 140 ? 21.453 9.102 16.484 1 47.81 140 VAL B N 1
ATOM 4835 C CA . VAL B 1 140 ? 21.266 7.938 15.617 1 47.81 140 VAL B CA 1
ATOM 4836 C C . VAL B 1 140 ? 20.656 8.367 14.289 1 47.81 140 VAL B C 1
ATOM 4838 O O . VAL B 1 140 ? 20.047 9.438 14.195 1 47.81 140 VAL B O 1
ATOM 4841 N N . ASP B 1 141 ? 20.719 7.559 13.047 1 49.12 141 ASP B N 1
ATOM 4842 C CA . ASP B 1 141 ? 20.562 7.742 11.609 1 49.12 141 ASP B CA 1
ATOM 4843 C C . ASP B 1 141 ? 19.25 8.469 11.289 1 49.12 141 ASP B C 1
ATOM 4845 O O . ASP B 1 141 ? 19.25 9.469 10.57 1 49.12 141 ASP B O 1
ATOM 4849 N N . PHE B 1 142 ? 18.141 7.812 11.438 1 45.81 142 PHE B N 1
ATOM 4850 C CA . PHE B 1 142 ? 16.844 8.297 10.961 1 45.81 142 PHE B CA 1
ATOM 4851 C C . PHE B 1 142 ? 16.359 9.477 11.789 1 45.81 142 PHE B C 1
ATOM 4853 O O . PHE B 1 142 ? 15.703 10.375 11.273 1 45.81 142 PHE B O 1
ATOM 4860 N N . THR B 1 143 ? 16.828 9.516 12.992 1 52.22 143 THR B N 1
ATOM 4861 C CA . THR B 1 143 ? 16.422 10.531 13.969 1 52.22 143 THR B CA 1
ATOM 4862 C C . THR B 1 143 ? 17.016 11.891 13.602 1 52.22 143 THR B C 1
ATOM 4864 O O . THR B 1 143 ? 16.391 12.922 13.828 1 52.22 143 THR B O 1
ATOM 4867 N N . TYR B 1 144 ? 17.984 11.758 12.703 1 58.22 144 TYR B N 1
ATOM 4868 C CA . TYR B 1 144 ? 18.688 12.984 12.336 1 58.22 144 TYR B CA 1
ATOM 4869 C C . TYR B 1 144 ? 17.938 13.727 11.234 1 58.22 144 TYR B C 1
ATOM 4871 O O . TYR B 1 144 ? 17.797 14.953 11.289 1 58.22 144 TYR B O 1
ATOM 4879 N N . ILE B 1 145 ? 17.297 12.93 10.477 1 62.28 145 ILE B N 1
ATOM 4880 C CA . ILE B 1 145 ? 16.609 13.586 9.375 1 62.28 145 ILE B CA 1
ATOM 4881 C C . ILE B 1 145 ? 15.391 14.352 9.906 1 62.28 145 ILE B C 1
ATOM 4883 O O . ILE B 1 145 ? 15.117 15.469 9.477 1 62.28 145 ILE B O 1
ATOM 4887 N N . LYS B 1 146 ? 14.938 13.727 10.938 1 68.38 146 LYS B N 1
ATOM 4888 C CA . LYS B 1 146 ? 13.773 14.367 11.547 1 68.38 146 LYS B CA 1
ATOM 4889 C C . LYS B 1 146 ? 14.172 15.656 12.266 1 68.38 146 LYS B C 1
ATOM 4891 O O . LYS B 1 146 ? 13.461 16.656 12.188 1 68.38 146 LYS B O 1
ATOM 4896 N N . GLN B 1 147 ? 15.258 15.531 12.859 1 73.12 147 GLN B N 1
ATOM 4897 C CA . GLN B 1 147 ? 15.75 16.703 13.586 1 73.12 147 GLN B CA 1
ATOM 4898 C C . GLN B 1 147 ? 16.141 17.828 12.633 1 73.12 147 GLN B C 1
ATOM 4900 O O . GLN B 1 147 ? 15.82 18.984 12.875 1 73.12 147 GLN B O 1
ATOM 4905 N N . LEU B 1 148 ? 16.734 17.406 11.539 1 78.31 148 LEU B N 1
ATOM 4906 C CA . LEU B 1 148 ? 17.156 18.391 10.547 1 78.31 148 LEU B CA 1
ATOM 4907 C C . LEU B 1 148 ? 15.953 19.125 9.969 1 78.31 148 LEU B C 1
ATOM 4909 O O . LEU B 1 148 ? 15.961 20.359 9.859 1 78.31 148 LEU B O 1
ATOM 4913 N N . ARG B 1 149 ? 14.945 18.438 9.836 1 77.19 149 ARG B N 1
ATOM 4914 C CA . ARG B 1 149 ? 13.75 19.031 9.25 1 77.19 149 ARG B CA 1
ATOM 4915 C C . ARG B 1 149 ? 13.07 19.969 10.242 1 77.19 149 ARG B C 1
ATOM 4917 O O . ARG B 1 149 ? 12.57 21.031 9.852 1 77.19 149 ARG B O 1
ATOM 4924 N N . HIS B 1 150 ? 13.07 19.516 11.43 1 82 150 HIS B N 1
ATOM 4925 C CA . HIS B 1 150 ? 12.453 20.344 12.453 1 82 150 HIS B CA 1
ATOM 4926 C C . HIS B 1 150 ? 13.195 21.656 12.625 1 82 150 HIS B C 1
ATOM 4928 O O . HIS B 1 150 ? 12.578 22.719 12.766 1 82 150 HIS B O 1
ATOM 4934 N N . LEU B 1 151 ? 14.469 21.562 12.648 1 85.94 151 LEU B N 1
ATOM 4935 C CA . LEU B 1 151 ? 15.281 22.766 12.773 1 85.94 151 LEU B CA 1
ATOM 4936 C C . LEU B 1 151 ? 15.078 23.688 11.578 1 85.94 151 LEU B C 1
ATOM 4938 O O . LEU B 1 151 ? 15.016 24.906 11.727 1 85.94 151 LEU B O 1
ATOM 4942 N N . GLN B 1 152 ? 14.945 23.047 10.477 1 87.44 152 GLN B N 1
ATOM 4943 C CA . GLN B 1 152 ? 14.688 23.812 9.258 1 87.44 152 GLN B CA 1
ATOM 4944 C C . GLN B 1 152 ? 13.336 24.516 9.328 1 87.44 152 GLN B C 1
ATOM 4946 O O . GLN B 1 152 ? 13.219 25.688 8.938 1 87.44 152 GLN B O 1
ATOM 4951 N N . MET B 1 153 ? 12.352 23.875 9.82 1 82.88 153 MET B N 1
ATOM 4952 C CA . MET B 1 153 ? 11.016 24.453 9.953 1 82.88 153 MET B CA 1
ATOM 4953 C C . MET B 1 153 ? 11.023 25.609 10.953 1 82.88 153 MET B C 1
ATOM 4955 O O . MET B 1 153 ? 10.359 26.625 10.734 1 82.88 153 MET B O 1
ATOM 4959 N N . PHE B 1 154 ? 11.742 25.453 12.008 1 87.25 154 PHE B N 1
ATOM 4960 C CA . PHE B 1 154 ? 11.922 26.516 12.992 1 87.25 154 PHE B CA 1
ATOM 4961 C C . PHE B 1 154 ? 12.477 27.781 12.336 1 87.25 154 PHE B C 1
ATOM 4963 O O . PHE B 1 154 ? 11.938 28.875 12.508 1 87.25 154 PHE B O 1
ATOM 4970 N N . LEU B 1 155 ? 13.523 27.531 11.555 1 90.19 155 LEU B N 1
ATOM 4971 C CA . LEU B 1 155 ? 14.188 28.656 10.906 1 90.19 155 LEU B CA 1
ATOM 4972 C C . LEU B 1 155 ? 13.266 29.312 9.891 1 90.19 155 LEU B C 1
ATOM 4974 O O . LEU B 1 155 ? 13.211 30.547 9.797 1 90.19 155 LEU B O 1
ATOM 4978 N N . ASN B 1 156 ? 12.516 28.547 9.234 1 87.12 156 ASN B N 1
ATOM 4979 C CA . ASN B 1 156 ? 11.664 29.094 8.188 1 87.12 156 ASN B CA 1
ATOM 4980 C C . ASN B 1 156 ? 10.414 29.75 8.766 1 87.12 156 ASN B C 1
ATOM 4982 O O . ASN B 1 156 ? 9.836 30.656 8.156 1 87.12 156 ASN B O 1
ATOM 4986 N N . PHE B 1 157 ? 10.031 29.328 9.93 1 82.75 157 PHE B N 1
ATOM 4987 C CA . PHE B 1 157 ? 9.008 30.062 10.656 1 82.75 157 PHE B CA 1
ATOM 4988 C C . PHE B 1 157 ? 9.477 31.469 10.992 1 82.75 157 PHE B C 1
ATOM 4990 O O . PHE B 1 157 ? 8.758 32.438 10.773 1 82.75 157 PHE B O 1
ATOM 4997 N N . ILE B 1 158 ? 10.68 31.5 11.484 1 86.44 158 ILE B N 1
ATOM 4998 C CA . ILE B 1 158 ? 11.297 32.781 11.844 1 86.44 158 ILE B CA 1
ATOM 4999 C C . ILE B 1 158 ? 11.43 33.656 10.609 1 86.44 158 ILE B C 1
ATOM 5001 O O . ILE B 1 158 ? 11.102 34.844 10.648 1 86.44 158 ILE B O 1
ATOM 5005 N N . LEU B 1 159 ? 11.844 33.062 9.539 1 88.25 159 LEU B N 1
ATOM 5006 C CA . LEU B 1 159 ? 12.086 33.812 8.305 1 88.25 159 LEU B CA 1
ATOM 5007 C C . LEU B 1 159 ? 10.773 34.25 7.668 1 88.25 159 LEU B C 1
ATOM 5009 O O . LEU B 1 159 ? 10.758 35.156 6.855 1 88.25 159 LEU B O 1
ATOM 5013 N N . GLY B 1 160 ? 9.727 33.625 8.055 1 79.44 160 GLY B N 1
ATOM 5014 C CA . GLY B 1 160 ? 8.43 33.969 7.508 1 79.44 160 GLY B CA 1
ATOM 5015 C C . GLY B 1 160 ? 7.781 35.156 8.195 1 79.44 160 GLY B C 1
ATOM 5016 O O . GLY B 1 160 ? 6.836 35.75 7.668 1 79.44 160 GLY B O 1
ATOM 5017 N N . ASP B 1 161 ? 8.32 35.5 9.32 1 77.19 161 ASP B N 1
ATOM 5018 C CA . ASP B 1 161 ? 7.797 36.656 10.086 1 77.19 161 ASP B CA 1
ATOM 5019 C C . ASP B 1 161 ? 8.586 37.906 9.781 1 77.19 161 ASP B C 1
ATOM 5021 O O . ASP B 1 161 ? 9.773 38 10.078 1 77.19 161 ASP B O 1
ATOM 5025 N N . SER B 1 162 ? 7.875 38.906 9.289 1 76.81 162 SER B N 1
ATOM 5026 C CA . SER B 1 162 ? 8.516 40.125 8.805 1 76.81 162 SER B CA 1
ATOM 5027 C C . SER B 1 162 ? 9.18 40.906 9.938 1 76.81 162 SER B C 1
ATOM 5029 O O . SER B 1 162 ? 10.156 41.625 9.727 1 76.81 162 SER B O 1
ATOM 5031 N N . GLU B 1 163 ? 8.695 40.75 11.164 1 74.62 163 GLU B N 1
ATOM 5032 C CA . GLU B 1 163 ? 9.281 41.469 12.289 1 74.62 163 GLU B CA 1
ATOM 5033 C C . GLU B 1 163 ? 10.508 40.75 12.828 1 74.62 163 GLU B C 1
ATOM 5035 O O . GLU B 1 163 ? 11.5 41.375 13.195 1 74.62 163 GLU B O 1
ATOM 5040 N N . ILE B 1 164 ? 10.445 39.406 12.789 1 80.88 164 ILE B N 1
ATOM 5041 C CA . ILE B 1 164 ? 11.508 38.625 13.406 1 80.88 164 ILE B CA 1
ATOM 5042 C C . ILE B 1 164 ? 12.688 38.5 12.445 1 80.88 164 ILE B C 1
ATOM 5044 O O . ILE B 1 164 ? 13.844 38.688 12.844 1 80.88 164 ILE B O 1
ATOM 5048 N N . ARG B 1 165 ? 12.422 38.281 11.219 1 86.12 165 ARG B N 1
ATOM 5049 C CA . ARG B 1 165 ? 13.453 37.969 10.227 1 86.12 165 ARG B CA 1
ATOM 5050 C C . ARG B 1 165 ? 14.438 39.125 10.102 1 86.12 165 ARG B C 1
ATOM 5052 O O . ARG B 1 165 ? 15.609 38.938 9.773 1 86.12 165 ARG B O 1
ATOM 5059 N N . ASN B 1 166 ? 13.977 40.375 10.422 1 82.12 166 ASN B N 1
ATOM 5060 C CA . ASN B 1 166 ? 14.789 41.562 10.188 1 82.12 166 ASN B CA 1
ATOM 5061 C C . ASN B 1 166 ? 15.617 41.906 11.414 1 82.12 166 ASN B C 1
ATOM 5063 O O . ASN B 1 166 ? 16.344 42.906 11.406 1 82.12 166 ASN B O 1
ATOM 5067 N N . LEU B 1 167 ? 15.547 41.094 12.383 1 80.75 167 LEU B N 1
ATOM 5068 C CA . LEU B 1 167 ? 16.375 41.312 13.562 1 80.75 167 LEU B CA 1
ATOM 5069 C C . LEU B 1 167 ? 17.828 41 13.281 1 80.75 167 LEU B C 1
ATOM 5071 O O . LEU B 1 167 ? 18.125 40.031 12.547 1 80.75 167 LEU B O 1
ATOM 5075 N N . THR B 1 168 ? 18.672 41.719 13.922 1 81.81 168 THR B N 1
ATOM 5076 C CA . THR B 1 168 ? 20.109 41.562 13.727 1 81.81 168 THR B CA 1
ATOM 5077 C C . THR B 1 168 ? 20.547 40.156 14.141 1 81.81 168 THR B C 1
ATOM 5079 O O . THR B 1 168 ? 21.438 39.594 13.516 1 81.81 168 THR B O 1
ATOM 5082 N N . ILE B 1 169 ? 19.906 39.688 15.164 1 85.38 169 ILE B N 1
ATOM 5083 C CA . ILE B 1 169 ? 20.328 38.406 15.695 1 85.38 169 ILE B CA 1
ATOM 5084 C C . ILE B 1 169 ? 20.047 37.281 14.68 1 85.38 169 ILE B C 1
ATOM 5086 O O . ILE B 1 169 ? 20.781 36.312 14.602 1 85.38 169 ILE B O 1
ATOM 5090 N N . VAL B 1 170 ? 19.047 37.5 13.898 1 89.19 170 VAL B N 1
ATOM 5091 C CA . VAL B 1 170 ? 18.688 36.5 12.898 1 89.19 170 VAL B CA 1
ATOM 5092 C C . VAL B 1 170 ? 19.719 36.5 11.766 1 89.19 170 VAL B C 1
ATOM 5094 O O . VAL B 1 170 ? 20.156 35.438 11.328 1 89.19 170 VAL B O 1
ATOM 5097 N N . GLN B 1 171 ? 20.062 37.594 11.359 1 88.75 171 GLN B N 1
ATOM 5098 C CA . GLN B 1 171 ? 21.109 37.688 10.344 1 88.75 171 GLN B CA 1
ATOM 5099 C C . GLN B 1 171 ? 22.422 37.094 10.859 1 88.75 171 GLN B C 1
ATOM 5101 O O . GLN B 1 171 ? 23.125 36.406 10.125 1 88.75 171 GLN B O 1
ATOM 5106 N N . GLU B 1 172 ? 22.719 37.438 12.078 1 89.38 172 GLU B N 1
ATOM 5107 C CA . GLU B 1 172 ? 23.953 36.938 12.656 1 89.38 172 GLU B CA 1
ATOM 5108 C C . GLU B 1 172 ? 23.953 35.406 12.688 1 89.38 172 GLU B C 1
ATOM 5110 O O . GLU B 1 172 ? 24.969 34.75 12.383 1 89.38 172 GLU B O 1
ATOM 5115 N N . PHE B 1 173 ? 22.906 34.875 13.047 1 93.56 173 PHE B N 1
ATOM 5116 C CA . PHE B 1 173 ? 22.781 33.438 13.133 1 93.56 173 PHE B CA 1
ATOM 5117 C C . PHE B 1 173 ? 22.984 32.812 11.758 1 93.56 173 PHE B C 1
ATOM 5119 O O . PHE B 1 173 ? 23.625 31.75 11.641 1 93.56 173 PHE B O 1
ATOM 5126 N N . LEU B 1 174 ? 22.469 33.406 10.719 1 94.62 174 LEU B N 1
ATOM 5127 C CA . LEU B 1 174 ? 22.422 32.781 9.398 1 94.62 174 LEU B CA 1
ATOM 5128 C C . LEU B 1 174 ? 23.672 33.125 8.586 1 94.62 174 LEU B C 1
ATOM 5130 O O . LEU B 1 174 ? 23.938 32.5 7.57 1 94.62 174 LEU B O 1
ATOM 5134 N N . SER B 1 175 ? 24.406 34.094 9.008 1 93.56 175 SER B N 1
ATOM 5135 C CA . SER B 1 175 ? 25.469 34.562 8.109 1 93.56 175 SER B CA 1
ATOM 5136 C C . SER B 1 175 ? 26.812 34.625 8.828 1 93.56 175 SER B C 1
ATOM 5138 O O . SER B 1 175 ? 27.859 34.438 8.211 1 93.56 175 SER B O 1
ATOM 5140 N N . ALA B 1 176 ? 26.828 34.781 10.102 1 91.81 176 ALA B N 1
ATOM 5141 C CA . ALA B 1 176 ? 28.078 34.969 10.82 1 91.81 176 ALA B CA 1
ATOM 5142 C C . ALA B 1 176 ? 28.812 33.625 10.977 1 91.81 176 ALA B C 1
ATOM 5144 O O . ALA B 1 176 ? 28.172 32.594 11.195 1 91.81 176 ALA B O 1
ATOM 5145 N N . GLU B 1 177 ? 30.094 33.625 10.867 1 89.5 177 GLU B N 1
ATOM 5146 C CA . GLU B 1 177 ? 30.906 32.438 11.039 1 89.5 177 GLU B CA 1
ATOM 5147 C C . GLU B 1 177 ? 30.734 31.859 12.445 1 89.5 177 GLU B C 1
ATOM 5149 O O . GLU B 1 177 ? 30.562 30.641 12.609 1 89.5 177 GLU B O 1
ATOM 5154 N N . GLN B 1 178 ? 30.797 32.719 13.406 1 86.5 178 GLN B N 1
ATOM 5155 C CA . GLN B 1 178 ? 30.562 32.312 14.789 1 86.5 178 GLN B CA 1
ATOM 5156 C C . GLN B 1 178 ? 29.344 33.031 15.367 1 86.5 178 GLN B C 1
ATOM 5158 O O . GLN B 1 178 ? 29.219 34.25 15.234 1 86.5 178 GLN B O 1
ATOM 5163 N N . PHE B 1 179 ? 28.453 32.219 15.859 1 87.12 179 PHE B N 1
ATOM 5164 C CA . PHE B 1 179 ? 27.266 32.812 16.484 1 87.12 179 PHE B CA 1
ATOM 5165 C C . PHE B 1 179 ? 27.531 33.125 17.953 1 87.12 179 PHE B C 1
ATOM 5167 O O . PHE B 1 179 ? 27.828 32.219 18.75 1 87.12 179 PHE B O 1
ATOM 5174 N N . THR B 1 180 ? 27.844 34.406 18.359 1 72.69 180 THR B N 1
ATOM 5175 C CA . THR B 1 180 ? 28.094 34.844 19.719 1 72.69 180 THR B CA 1
ATOM 5176 C C . THR B 1 180 ? 27 35.781 20.188 1 72.69 180 THR B C 1
ATOM 5178 O O . THR B 1 180 ? 26.484 36.594 19.406 1 72.69 180 THR B O 1
ATOM 5181 N N . ASN B 1 181 ? 26.141 35.406 21.156 1 61.44 181 ASN B N 1
ATOM 5182 C CA . ASN B 1 181 ? 25.016 36.219 21.625 1 61.44 181 ASN B CA 1
ATOM 5183 C C . ASN B 1 181 ? 25.484 37.406 22.484 1 61.44 181 ASN B C 1
ATOM 5185 O O . ASN B 1 181 ? 25.484 37.312 23.703 1 61.44 181 ASN B O 1
ATOM 5189 N N . ASN B 1 182 ? 26.344 38.219 22.109 1 52.41 182 ASN B N 1
ATOM 5190 C CA . ASN B 1 182 ? 26.75 39.312 22.984 1 52.41 182 ASN B CA 1
ATOM 5191 C C . ASN B 1 182 ? 25.75 40.469 22.906 1 52.41 182 ASN B C 1
ATOM 5193 O O . ASN B 1 182 ? 25.938 41.5 23.562 1 52.41 182 ASN B O 1
ATOM 5197 N N . GLN B 1 183 ? 24.766 40.406 22.125 1 50.78 183 GLN B N 1
ATOM 5198 C CA . GLN B 1 183 ? 24.062 41.656 21.984 1 50.78 183 GLN B CA 1
ATOM 5199 C C . GLN B 1 183 ? 22.766 41.656 22.797 1 50.78 183 GLN B C 1
ATOM 5201 O O . GLN B 1 183 ? 22.016 40.688 22.781 1 50.78 183 GLN B O 1
ATOM 5206 N N . GLN B 1 184 ? 22.734 42.5 23.844 1 48.09 184 GLN B N 1
ATOM 5207 C CA . GLN B 1 184 ? 21.516 42.812 24.578 1 48.09 184 GLN B CA 1
ATOM 5208 C C . GLN B 1 184 ? 20.375 43.156 23.641 1 48.09 184 GLN B C 1
ATOM 5210 O O . GLN B 1 184 ? 20.516 44 22.766 1 48.09 184 GLN B O 1
ATOM 5215 N N . ILE B 1 185 ? 19.516 42.375 23.422 1 52.66 185 ILE B N 1
ATOM 5216 C CA . ILE B 1 185 ? 18.391 42.656 22.531 1 52.66 185 ILE B CA 1
ATOM 5217 C C . ILE B 1 185 ? 17.422 43.625 23.234 1 52.66 185 ILE B C 1
ATOM 5219 O O . ILE B 1 185 ? 16.828 43.281 24.25 1 52.66 185 ILE B O 1
ATOM 5223 N N . ASN B 1 186 ? 17.688 44.938 23.172 1 52.38 186 ASN B N 1
ATOM 5224 C CA . ASN B 1 186 ? 16.594 45.844 23.484 1 52.38 186 ASN B CA 1
ATOM 5225 C C . ASN B 1 186 ? 15.406 45.625 22.547 1 52.38 186 ASN B C 1
ATOM 5227 O O . ASN B 1 186 ? 15.586 45.312 21.375 1 52.38 186 ASN B O 1
ATOM 5231 N N . PHE B 1 187 ? 14.297 45.5 23.203 1 56.53 187 PHE B N 1
ATOM 5232 C CA . PHE B 1 187 ? 13.117 45.344 22.359 1 56.53 187 PHE B CA 1
ATOM 5233 C C . PHE B 1 187 ? 13.07 46.406 21.281 1 56.53 187 PHE B C 1
ATOM 5235 O O . PHE B 1 187 ? 13.117 47.594 21.594 1 56.53 187 PHE B O 1
ATOM 5242 N N . SER B 1 188 ? 13.477 46.125 20.062 1 61 188 SER B N 1
ATOM 5243 C CA . SER B 1 188 ? 13.391 47 18.906 1 61 188 SER B CA 1
ATOM 5244 C C . SER B 1 188 ? 12.609 46.375 17.781 1 61 188 SER B C 1
ATOM 5246 O O . SER B 1 188 ? 12.5 45.125 17.719 1 61 188 SER B O 1
ATOM 5248 N N . ASN B 1 189 ? 11.734 47.156 17.266 1 65.44 189 ASN B N 1
ATOM 5249 C CA . ASN B 1 189 ? 11.086 46.688 16.062 1 65.44 189 ASN B CA 1
ATOM 5250 C C . ASN B 1 189 ? 11.375 47.594 14.867 1 65.44 189 ASN B C 1
ATOM 5252 O O . ASN B 1 189 ? 12 48.656 15.031 1 65.44 189 ASN B O 1
ATOM 5256 N N . MET B 1 190 ? 11.164 47.156 13.75 1 65.94 190 MET B N 1
ATOM 5257 C CA . MET B 1 190 ? 11.508 47.875 12.516 1 65.94 190 MET B CA 1
ATOM 5258 C C . MET B 1 190 ? 10.852 49.25 12.477 1 65.94 190 MET B C 1
ATOM 5260 O O . MET B 1 190 ? 11.445 50.219 11.984 1 65.94 190 MET B O 1
ATOM 5264 N N . SER B 1 191 ? 9.695 49.312 13.016 1 66.25 191 SER B N 1
ATOM 5265 C CA . SER B 1 191 ? 8.945 50.562 12.938 1 66.25 191 SER B CA 1
ATOM 5266 C C . SER B 1 191 ? 9.258 51.469 14.117 1 66.25 191 SER B C 1
ATOM 5268 O O . SER B 1 191 ? 9.062 52.688 14.039 1 66.25 191 SER B O 1
ATOM 5270 N N . GLY B 1 192 ? 9.852 50.875 15.242 1 71.81 192 GLY B N 1
ATOM 5271 C CA . GLY B 1 192 ? 10.047 51.625 16.469 1 71.81 192 GLY B CA 1
ATOM 5272 C C . GLY B 1 192 ? 8.75 51.906 17.219 1 71.81 192 GLY B C 1
ATOM 5273 O O . GLY B 1 192 ? 8.68 52.812 18.016 1 71.81 192 GLY B O 1
ATOM 5274 N N . GLU B 1 193 ? 7.738 51.156 16.688 1 75.56 193 GLU B N 1
ATOM 5275 C CA . GLU B 1 193 ? 6.414 51.375 17.266 1 75.56 193 GLU B CA 1
ATOM 5276 C C . GLU B 1 193 ? 5.742 50.031 17.609 1 75.56 193 GLU B C 1
ATOM 5278 O O . GLU B 1 193 ? 5.957 49.031 16.938 1 75.56 193 GLU B O 1
ATOM 5283 N N . VAL B 1 194 ? 5.152 50.031 18.766 1 76.19 194 VAL B N 1
ATOM 5284 C CA . VAL B 1 194 ? 4.336 48.906 19.156 1 76.19 194 VAL B CA 1
ATOM 5285 C C . VAL B 1 194 ? 2.857 49.25 19.094 1 76.19 194 VAL B C 1
ATOM 5287 O O . VAL B 1 194 ? 2.432 50.25 19.703 1 76.19 194 VAL B O 1
ATOM 5290 N N . SER B 1 195 ? 2.23 48.5 18.344 1 78.94 195 SER B N 1
ATOM 5291 C CA . SER B 1 195 ? 0.799 48.75 18.203 1 78.94 195 SER B CA 1
ATOM 5292 C C . SER B 1 195 ? 0.022 48.188 19.391 1 78.94 195 SER B C 1
ATOM 5294 O O . SER B 1 195 ? 0.275 47.062 19.812 1 78.94 195 SER B O 1
ATOM 5296 N N . VAL B 1 196 ? -0.737 48.938 20 1 83.75 196 VAL B N 1
ATOM 5297 C CA . VAL B 1 196 ? -1.612 48.594 21.109 1 83.75 196 VAL B CA 1
ATOM 5298 C C . VAL B 1 196 ? -3.068 48.625 20.656 1 83.75 196 VAL B C 1
ATOM 5300 O O . VAL B 1 196 ? -3.543 49.656 20.156 1 83.75 196 VAL B O 1
ATOM 5303 N N . ARG B 1 197 ? -3.727 47.531 20.719 1 86.44 197 ARG B N 1
ATOM 5304 C CA . ARG B 1 197 ? -5.117 47.5 20.281 1 86.44 197 ARG B CA 1
ATOM 5305 C C . ARG B 1 197 ? -5.965 46.656 21.234 1 86.44 197 ARG B C 1
ATOM 5307 O O . ARG B 1 197 ? -5.547 45.562 21.641 1 86.44 197 ARG B O 1
ATOM 5314 N N . ILE B 1 198 ? -6.977 47.156 21.594 1 87.62 198 ILE B N 1
ATOM 5315 C CA . ILE B 1 198 ? -7.988 46.438 22.359 1 87.62 198 ILE B CA 1
ATOM 5316 C C . ILE B 1 198 ? -9.352 46.594 21.688 1 87.62 198 ILE B C 1
ATOM 5318 O O . ILE B 1 198 ? -9.883 47.719 21.609 1 87.62 198 ILE B O 1
ATOM 5322 N N . ASN B 1 199 ? -9.844 45.562 21.125 1 83.19 199 ASN B N 1
ATOM 5323 C CA . ASN B 1 199 ? -11.188 45.562 20.547 1 83.19 199 ASN B CA 1
ATOM 5324 C C . ASN B 1 199 ? -11.844 44.188 20.594 1 83.19 199 ASN B C 1
ATOM 5326 O O . ASN B 1 199 ? -11.172 43.188 20.828 1 83.19 199 ASN B O 1
ATOM 5330 N N . SER B 1 200 ? -13.086 44.188 20.453 1 78.94 200 SER B N 1
ATOM 5331 C CA . SER B 1 200 ? -13.867 42.969 20.609 1 78.94 200 SER B CA 1
ATOM 5332 C C . SER B 1 200 ? -13.57 41.969 19.5 1 78.94 200 SER B C 1
ATOM 5334 O O . SER B 1 200 ? -13.586 40.75 19.734 1 78.94 200 SER B O 1
ATOM 5336 N N . GLN B 1 201 ? -13.32 42.469 18.297 1 79.38 201 GLN B N 1
ATOM 5337 C CA . GLN B 1 201 ? -13.055 41.594 17.156 1 79.38 201 GLN B CA 1
ATOM 5338 C C . GLN B 1 201 ? -11.797 40.781 17.406 1 79.38 201 GLN B C 1
ATOM 5340 O O . GLN B 1 201 ? -11.797 39.562 17.188 1 79.38 201 GLN B O 1
ATOM 5345 N N . ILE B 1 202 ? -10.734 41.438 17.875 1 86 202 ILE B N 1
ATOM 5346 C CA . ILE B 1 202 ? -9.469 40.75 18.141 1 86 202 ILE B CA 1
ATOM 5347 C C . ILE B 1 202 ? -9.648 39.75 19.297 1 86 202 ILE B C 1
ATOM 5349 O O . ILE B 1 202 ? -9.188 38.625 19.219 1 86 202 ILE B O 1
ATOM 5353 N N . THR B 1 203 ? -10.344 40.188 20.297 1 84.56 203 THR B N 1
ATOM 5354 C CA . THR B 1 203 ? -10.562 39.344 21.469 1 84.56 203 THR B CA 1
ATOM 5355 C C . THR B 1 203 ? -11.352 38.094 21.094 1 84.56 203 THR B C 1
ATOM 5357 O O . THR B 1 203 ? -11.016 37 21.516 1 84.56 203 THR B O 1
ATOM 5360 N N . ASN B 1 204 ? -12.375 38.312 20.281 1 83.88 204 ASN B N 1
ATOM 5361 C CA . ASN B 1 204 ? -13.172 37.188 19.828 1 83.88 204 ASN B CA 1
ATOM 5362 C C . ASN B 1 204 ? -12.352 36.25 18.953 1 83.88 204 ASN B C 1
ATOM 5364 O O . ASN B 1 204 ? -12.469 35.031 19.078 1 83.88 204 ASN B O 1
ATOM 5368 N N . PHE B 1 205 ? -11.578 36.812 18.062 1 86.12 205 PHE B N 1
ATOM 5369 C CA . PHE B 1 205 ? -10.719 36 17.188 1 86.12 205 PHE B CA 1
ATOM 5370 C C . PHE B 1 205 ? -9.766 35.156 18.016 1 86.12 205 PHE B C 1
ATOM 5372 O O . PHE B 1 205 ? -9.594 33.969 17.734 1 86.12 205 PHE B O 1
ATOM 5379 N N . ILE B 1 206 ? -9.211 35.719 18.984 1 87.81 206 ILE B N 1
ATOM 5380 C CA . ILE B 1 206 ? -8.242 35.031 19.812 1 87.81 206 ILE B CA 1
ATOM 5381 C C . ILE B 1 206 ? -8.938 33.906 20.578 1 87.81 206 ILE B C 1
ATOM 5383 O O . ILE B 1 206 ? -8.438 32.781 20.656 1 87.81 206 ILE B O 1
ATOM 5387 N N . LYS B 1 207 ? -10.062 34.219 21.094 1 86.19 207 LYS B N 1
ATOM 5388 C CA . LYS B 1 207 ? -10.812 33.219 21.859 1 86.19 207 LYS B CA 1
ATOM 5389 C C . LYS B 1 207 ? -11.188 32.031 20.984 1 86.19 207 LYS B C 1
ATOM 5391 O O . LYS B 1 207 ? -10.992 30.875 21.375 1 86.19 207 LYS B O 1
ATOM 5396 N N . GLN B 1 208 ? -11.711 32.344 19.828 1 84.88 208 GLN B N 1
ATOM 5397 C CA . GLN B 1 208 ? -12.117 31.297 18.891 1 84.88 208 GLN B CA 1
ATOM 5398 C C . GLN B 1 208 ? -10.914 30.469 18.438 1 84.88 208 GLN B C 1
ATOM 5400 O O . GLN B 1 208 ? -11.008 29.234 18.344 1 84.88 208 GLN B O 1
ATOM 5405 N N . SER B 1 209 ? -9.867 31.156 18.141 1 85.31 209 SER B N 1
ATOM 5406 C CA . SER B 1 209 ? -8.672 30.484 17.656 1 85.31 209 SER B CA 1
ATOM 5407 C C . SER B 1 209 ? -8.047 29.609 18.75 1 85.31 209 SER B C 1
ATOM 5409 O O . SER B 1 209 ? -7.555 28.516 18.469 1 85.31 209 SER B O 1
ATOM 5411 N N . ASP B 1 210 ? -8.047 30.172 19.906 1 83.12 210 ASP B N 1
ATOM 5412 C CA . ASP B 1 210 ? -7.531 29.391 21.031 1 83.12 210 ASP B CA 1
ATOM 5413 C C . ASP B 1 210 ? -8.352 28.109 21.234 1 83.12 210 ASP B C 1
ATOM 5415 O O . ASP B 1 210 ? -7.785 27.031 21.438 1 83.12 210 ASP B O 1
ATOM 5419 N N . TYR B 1 211 ? -9.617 28.312 21.188 1 84 211 TYR B N 1
ATOM 5420 C CA . TYR B 1 211 ? -10.508 27.172 21.312 1 84 211 TYR B CA 1
ATOM 5421 C C . TYR B 1 211 ? -10.219 26.141 20.203 1 84 211 TYR B C 1
ATOM 5423 O O . TYR B 1 211 ? -10.078 24.953 20.484 1 84 211 TYR B O 1
ATOM 5431 N N . PHE B 1 212 ? -10.094 26.578 19.047 1 85.19 212 PHE B N 1
ATOM 5432 C CA . PHE B 1 212 ? -9.844 25.719 17.891 1 85.19 212 PHE B CA 1
ATOM 5433 C C . PHE B 1 212 ? -8.516 24.984 18.047 1 85.19 212 PHE B C 1
ATOM 5435 O O . PHE B 1 212 ? -8.477 23.75 17.938 1 85.19 212 PHE B O 1
ATOM 5442 N N . LEU B 1 213 ? -7.539 25.734 18.312 1 82 213 LEU B N 1
ATOM 5443 C CA . LEU B 1 213 ? -6.203 25.141 18.406 1 82 213 LEU B CA 1
ATOM 5444 C C . LEU B 1 213 ? -6.113 24.156 19.547 1 82 213 LEU B C 1
ATOM 5446 O O . LEU B 1 213 ? -5.445 23.125 19.438 1 82 213 LEU B O 1
ATOM 5450 N N . THR B 1 214 ? -6.75 24.438 20.578 1 82.31 214 THR B N 1
ATOM 5451 C CA . THR B 1 214 ? -6.766 23.547 21.719 1 82.31 214 THR B CA 1
ATOM 5452 C C . THR B 1 214 ? -7.52 22.266 21.391 1 82.31 214 THR B C 1
ATOM 5454 O O . THR B 1 214 ? -7.105 21.172 21.797 1 82.31 214 THR B O 1
ATOM 5457 N N . ASN B 1 215 ? -8.547 22.391 20.656 1 84.19 215 ASN B N 1
ATOM 5458 C CA . ASN B 1 215 ? -9.375 21.234 20.344 1 84.19 215 ASN B CA 1
ATOM 5459 C C . ASN B 1 215 ? -8.711 20.344 19.297 1 84.19 215 ASN B C 1
ATOM 5461 O O . ASN B 1 215 ? -8.867 19.109 19.328 1 84.19 215 ASN B O 1
ATOM 5465 N N . ILE B 1 216 ? -8.008 20.922 18.422 1 86.5 216 ILE B N 1
ATOM 5466 C CA . ILE B 1 216 ? -7.496 20.125 17.312 1 86.5 216 ILE B CA 1
ATOM 5467 C C . ILE B 1 216 ? -6.18 19.469 17.703 1 86.5 216 ILE B C 1
ATOM 5469 O O . ILE B 1 216 ? -5.727 18.516 17.062 1 86.5 216 ILE B O 1
ATOM 5473 N N . SER B 1 217 ? -5.543 20 18.781 1 83.62 217 SER B N 1
ATOM 5474 C CA . SER B 1 217 ? -4.215 19.531 19.172 1 83.62 217 SER B CA 1
ATOM 5475 C C . SER B 1 217 ? -4.215 18.031 19.438 1 83.62 217 SER B C 1
ATOM 5477 O O . SER B 1 217 ? -3.383 17.297 18.891 1 83.62 217 SER B O 1
ATOM 5479 N N . PRO B 1 218 ? -5.16 17.531 20.25 1 86.62 218 PRO B N 1
ATOM 5480 C CA . PRO B 1 218 ? -5.16 16.094 20.484 1 86.62 218 PRO B CA 1
ATOM 5481 C C . PRO B 1 218 ? -5.418 15.281 19.219 1 86.62 218 PRO B C 1
ATOM 5483 O O . PRO B 1 218 ? -4.898 14.172 19.062 1 86.62 218 PRO B O 1
ATOM 5486 N N . ILE B 1 219 ? -6.238 15.781 18.344 1 90.38 219 ILE B N 1
ATOM 5487 C CA . ILE B 1 219 ? -6.547 15.109 17.078 1 90.38 219 ILE B CA 1
ATOM 5488 C C . ILE B 1 219 ? -5.297 15.055 16.203 1 90.38 219 ILE B C 1
ATOM 5490 O O . ILE B 1 219 ? -5.012 14.039 15.578 1 90.38 219 ILE B O 1
ATOM 5494 N N . GLN B 1 220 ? -4.582 16.125 16.172 1 87.12 220 GLN B N 1
ATOM 5495 C CA . GLN B 1 220 ? -3.338 16.172 15.414 1 87.12 220 GLN B CA 1
ATOM 5496 C C . GLN B 1 220 ? -2.316 15.18 15.961 1 87.12 220 GLN B C 1
ATOM 5498 O O . GLN B 1 220 ? -1.567 14.562 15.203 1 87.12 220 GLN B O 1
ATOM 5503 N N . LYS B 1 221 ? -2.283 15.141 17.266 1 86.56 221 LYS B N 1
ATOM 5504 C CA . LYS B 1 221 ? -1.396 14.156 17.891 1 86.56 221 LYS B CA 1
ATOM 5505 C C . LYS B 1 221 ? -1.759 12.742 17.469 1 86.56 221 LYS B C 1
ATOM 5507 O O . LYS B 1 221 ? -0.878 11.93 17.172 1 86.56 221 LYS B O 1
ATOM 5512 N N . LYS B 1 222 ? -2.994 12.508 17.5 1 91.69 222 LYS B N 1
ATOM 5513 C CA . LYS B 1 222 ? -3.471 11.203 17.047 1 91.69 222 LYS B CA 1
ATOM 5514 C C . LYS B 1 222 ? -3.094 10.953 15.586 1 91.69 222 LYS B C 1
ATOM 5516 O O . LYS B 1 222 ? -2.688 9.852 15.227 1 91.69 222 LYS B O 1
ATOM 5521 N N . ALA B 1 223 ? -3.244 11.922 14.711 1 91.25 223 ALA B N 1
ATOM 5522 C CA . ALA B 1 223 ? -2.861 11.812 13.305 1 91.25 223 ALA B CA 1
ATOM 5523 C C . ALA B 1 223 ? -1.385 11.453 13.164 1 91.25 223 ALA B C 1
ATOM 5525 O O . ALA B 1 223 ? -1.024 10.586 12.375 1 91.25 223 ALA B O 1
ATOM 5526 N N . TYR B 1 224 ? -0.595 12.07 13.961 1 88.25 224 TYR B N 1
ATOM 5527 C CA . TYR B 1 224 ? 0.841 11.812 13.922 1 88.25 224 TYR B CA 1
ATOM 5528 C C . TYR B 1 224 ? 1.146 10.367 14.289 1 88.25 224 TYR B C 1
ATOM 5530 O O . TYR B 1 224 ? 1.925 9.695 13.602 1 88.25 224 TYR B O 1
ATOM 5538 N N . LYS B 1 225 ? 0.552 9.898 15.344 1 91.44 225 LYS B N 1
ATOM 5539 C CA . LYS B 1 225 ? 0.77 8.523 15.789 1 91.44 225 LYS B CA 1
ATOM 5540 C C . LYS B 1 225 ? 0.334 7.527 14.719 1 91.44 225 LYS B C 1
ATOM 5542 O O . LYS B 1 225 ? 1.013 6.523 14.484 1 91.44 225 LYS B O 1
ATOM 5547 N N . LEU B 1 226 ? -0.744 7.812 14.102 1 94.5 226 LEU B N 1
ATOM 5548 C CA . LEU B 1 226 ? -1.271 6.922 13.07 1 94.5 226 LEU B CA 1
ATOM 5549 C C . LEU B 1 226 ? -0.374 6.93 11.836 1 94.5 226 LEU B C 1
ATOM 5551 O O . LEU B 1 226 ? -0.185 5.895 11.195 1 94.5 226 LEU B O 1
ATOM 5555 N N . ILE B 1 227 ? 0.145 8.031 11.484 1 92.5 227 ILE B N 1
ATOM 5556 C CA . ILE B 1 227 ? 1.053 8.109 10.344 1 92.5 227 ILE B CA 1
ATOM 5557 C C . ILE B 1 227 ? 2.32 7.312 10.641 1 92.5 227 ILE B C 1
ATOM 5559 O O . ILE B 1 227 ? 2.83 6.605 9.766 1 92.5 227 ILE B O 1
ATOM 5563 N N . LYS B 1 228 ? 2.793 7.438 11.852 1 89.81 228 LYS B N 1
ATOM 5564 C CA . LYS B 1 228 ? 3.947 6.641 12.266 1 89.81 228 LYS B CA 1
ATOM 5565 C C . LYS B 1 228 ? 3.654 5.148 12.148 1 89.81 228 LYS B C 1
ATOM 5567 O O . LYS B 1 228 ? 4.477 4.387 11.633 1 89.81 228 LYS B O 1
ATOM 5572 N N . GLN B 1 229 ? 2.537 4.805 12.617 1 95.69 229 GLN B N 1
ATOM 5573 C CA . GLN B 1 229 ? 2.107 3.414 12.523 1 95.69 229 GLN B CA 1
ATOM 5574 C C . GLN B 1 229 ? 1.984 2.971 11.07 1 95.69 229 GLN B C 1
ATOM 5576 O O . GLN B 1 229 ? 2.391 1.86 10.719 1 95.69 229 GLN B O 1
ATOM 5581 N N . LEU B 1 230 ? 1.394 3.787 10.266 1 95.88 230 LEU B N 1
ATOM 5582 C CA . LEU B 1 230 ? 1.25 3.506 8.836 1 95.88 230 LEU B CA 1
ATOM 5583 C C . LEU B 1 230 ? 2.609 3.256 8.195 1 95.88 230 LEU B C 1
ATOM 5585 O O . LEU B 1 230 ? 2.771 2.303 7.43 1 95.88 230 LEU B O 1
ATOM 5589 N N . MET B 1 231 ? 3.531 4.059 8.531 1 93.06 231 MET B N 1
ATOM 5590 C CA . MET B 1 231 ? 4.871 3.932 7.965 1 93.06 231 MET B CA 1
ATOM 5591 C C . MET B 1 231 ? 5.504 2.602 8.359 1 93.06 231 MET B C 1
ATOM 5593 O O . MET B 1 231 ? 6.137 1.938 7.535 1 93.06 231 MET B O 1
ATOM 5597 N N . LYS B 1 232 ? 5.352 2.248 9.578 1 95.25 232 LYS B N 1
ATOM 5598 C CA . LYS B 1 232 ? 5.867 0.966 10.047 1 95.25 232 LYS B CA 1
ATOM 5599 C C . LYS B 1 232 ? 5.234 -0.194 9.281 1 95.25 232 LYS B C 1
ATOM 5601 O O . LYS B 1 232 ? 5.93 -1.128 8.875 1 95.25 232 LYS B O 1
ATOM 5606 N N . GLN B 1 233 ? 3.992 -0.123 9.125 1 96.75 233 GLN B N 1
ATOM 5607 C CA . GLN B 1 233 ? 3.26 -1.172 8.422 1 96.75 233 GLN B CA 1
ATOM 5608 C C . GLN B 1 233 ? 3.668 -1.237 6.953 1 96.75 233 GLN B C 1
ATOM 5610 O O . GLN B 1 233 ? 3.779 -2.324 6.379 1 96.75 233 GLN B O 1
ATOM 5615 N N . MET B 1 234 ? 3.865 -0.09 6.355 1 96.44 234 MET B N 1
ATOM 5616 C CA . MET B 1 234 ? 4.316 -0.039 4.969 1 96.44 234 MET B CA 1
ATOM 5617 C C . MET B 1 234 ? 5.707 -0.645 4.828 1 96.44 234 MET B C 1
ATOM 5619 O O . MET B 1 234 ? 6 -1.314 3.836 1 96.44 234 MET B O 1
ATOM 5623 N N . GLN B 1 235 ? 6.555 -0.426 5.82 1 95.69 235 GLN B N 1
ATOM 5624 C CA . GLN B 1 235 ? 7.887 -1.014 5.801 1 95.69 235 GLN B CA 1
ATOM 5625 C C . GLN B 1 235 ? 7.82 -2.535 5.898 1 95.69 235 GLN B C 1
ATOM 5627 O O . GLN B 1 235 ? 8.562 -3.24 5.211 1 95.69 235 GLN B O 1
ATOM 5632 N N . GLN B 1 236 ? 6.996 -3.018 6.742 1 97 236 GLN B N 1
ATOM 5633 C CA . GLN B 1 236 ? 6.801 -4.457 6.863 1 97 236 GLN B CA 1
ATOM 5634 C C . GLN B 1 236 ? 6.289 -5.059 5.559 1 97 236 GLN B C 1
ATOM 5636 O O . GLN B 1 236 ? 6.781 -6.098 5.109 1 97 236 GLN B O 1
ATOM 5641 N N . LYS B 1 237 ? 5.309 -4.426 5.012 1 97.38 237 LYS B N 1
ATOM 5642 C CA . LYS B 1 237 ? 4.777 -4.852 3.723 1 97.38 237 LYS B CA 1
ATOM 5643 C C . LYS B 1 237 ? 5.867 -4.863 2.654 1 97.38 237 LYS B C 1
ATOM 5645 O O . LYS B 1 237 ? 5.961 -5.801 1.861 1 97.38 237 LYS B O 1
ATOM 5650 N N . ASN B 1 238 ? 6.648 -3.807 2.664 1 96.56 238 ASN B N 1
ATOM 5651 C CA . ASN B 1 238 ? 7.734 -3.709 1.694 1 96.56 238 ASN B CA 1
ATOM 5652 C C . ASN B 1 238 ? 8.727 -4.855 1.845 1 96.56 238 ASN B C 1
ATOM 5654 O O . ASN B 1 238 ? 9.234 -5.383 0.851 1 96.56 238 ASN B O 1
ATOM 5658 N N . HIS B 1 239 ? 9.031 -5.234 3.047 1 97.44 239 HIS B N 1
ATOM 5659 C CA . HIS B 1 239 ? 9.93 -6.355 3.303 1 97.44 239 HIS B CA 1
ATOM 5660 C C . HIS B 1 239 ? 9.367 -7.652 2.729 1 97.44 239 HIS B C 1
ATOM 5662 O O . HIS B 1 239 ? 10.102 -8.43 2.115 1 97.44 239 HIS B O 1
ATOM 5668 N N . THR B 1 240 ? 8.117 -7.844 2.914 1 97.94 240 THR B N 1
ATOM 5669 C CA . THR B 1 240 ? 7.465 -9.023 2.371 1 97.94 240 THR B CA 1
ATOM 5670 C C . THR B 1 240 ? 7.504 -9.016 0.846 1 97.94 240 THR B C 1
ATOM 5672 O O . THR B 1 240 ? 7.727 -10.055 0.218 1 97.94 240 THR B O 1
ATOM 5675 N N . LEU B 1 241 ? 7.285 -7.902 0.266 1 97.38 241 LEU B N 1
ATOM 5676 C CA . LEU B 1 241 ? 7.332 -7.766 -1.186 1 97.38 241 LEU B CA 1
ATOM 5677 C C . LEU B 1 241 ? 8.727 -8.086 -1.719 1 97.38 241 LEU B C 1
ATOM 5679 O O . LEU B 1 241 ? 8.867 -8.68 -2.791 1 97.38 241 LEU B O 1
ATOM 5683 N N . ILE B 1 242 ? 9.758 -7.68 -0.957 1 97.56 242 ILE B N 1
ATOM 5684 C CA . ILE B 1 242 ? 11.133 -8 -1.341 1 97.56 242 ILE B CA 1
ATOM 5685 C C . ILE B 1 242 ? 11.312 -9.516 -1.372 1 97.56 242 ILE B C 1
ATOM 5687 O O . ILE B 1 242 ? 11.859 -10.062 -2.332 1 97.56 242 ILE B O 1
ATOM 5691 N N . GLN B 1 243 ? 10.828 -10.156 -0.382 1 97.75 243 GLN B N 1
ATOM 5692 C CA . GLN B 1 243 ? 10.93 -11.609 -0.312 1 97.75 243 GLN B CA 1
ATOM 5693 C C . GLN B 1 243 ? 10.164 -12.281 -1.447 1 97.75 243 GLN B C 1
ATOM 5695 O O . GLN B 1 243 ? 10.641 -13.242 -2.047 1 97.75 243 GLN B O 1
ATOM 5700 N N . LEU B 1 244 ? 9.008 -11.836 -1.76 1 96.81 244 LEU B N 1
ATOM 5701 C CA . LEU B 1 244 ? 8.195 -12.375 -2.842 1 96.81 244 LEU B CA 1
ATOM 5702 C C . LEU B 1 244 ? 8.891 -12.203 -4.188 1 96.81 244 LEU B C 1
ATOM 5704 O O . LEU B 1 244 ? 8.852 -13.102 -5.031 1 96.81 244 LEU B O 1
ATOM 5708 N N . THR B 1 245 ? 9.484 -11.031 -4.336 1 97 245 THR B N 1
ATOM 5709 C CA . THR B 1 245 ? 10.242 -10.789 -5.555 1 97 245 THR B CA 1
ATOM 5710 C C . THR B 1 245 ? 11.352 -11.828 -5.715 1 97 245 THR B C 1
ATOM 5712 O O . THR B 1 245 ? 11.555 -12.367 -6.809 1 97 245 THR B O 1
ATOM 5715 N N . GLU B 1 246 ? 12.008 -12.125 -4.641 1 97.38 246 GLU B N 1
ATOM 5716 C CA . GLU B 1 246 ? 13.086 -13.109 -4.668 1 97.38 246 GLU B CA 1
ATOM 5717 C C . GLU B 1 246 ? 12.555 -14.5 -4.988 1 97.38 246 GLU B C 1
ATOM 5719 O O . GLU B 1 246 ? 13.18 -15.242 -5.75 1 97.38 246 GLU B O 1
ATOM 5724 N N . VAL B 1 247 ? 11.477 -14.859 -4.43 1 96 247 VAL B N 1
ATOM 5725 C CA . VAL B 1 247 ? 10.883 -16.172 -4.617 1 96 247 VAL B CA 1
ATOM 5726 C C . VAL B 1 247 ? 10.5 -16.359 -6.086 1 96 247 VAL B C 1
ATOM 5728 O O . VAL B 1 247 ? 10.789 -17.406 -6.676 1 96 247 VAL B O 1
ATOM 5731 N N . TYR B 1 248 ? 9.898 -15.453 -6.727 1 95.44 248 TYR B N 1
ATOM 5732 C CA . TYR B 1 248 ? 9.469 -15.586 -8.117 1 95.44 248 TYR B CA 1
ATOM 5733 C C . TYR B 1 248 ? 10.656 -15.469 -9.062 1 95.44 248 TYR B C 1
ATOM 5735 O O . TYR B 1 248 ? 10.633 -16.016 -10.164 1 95.44 248 TYR B O 1
ATOM 5743 N N . LYS B 1 249 ? 11.688 -14.727 -8.609 1 96.25 249 LYS B N 1
ATOM 5744 C CA . LYS B 1 249 ? 12.93 -14.742 -9.367 1 96.25 249 LYS B CA 1
ATOM 5745 C C . LYS B 1 249 ? 13.531 -16.141 -9.414 1 96.25 249 LYS B C 1
ATOM 5747 O O . LYS B 1 249 ? 14.016 -16.594 -10.453 1 96.25 249 LYS B O 1
ATOM 5752 N N . GLU B 1 250 ? 13.461 -16.797 -8.258 1 95.38 250 GLU B N 1
ATOM 5753 C CA . GLU B 1 250 ? 13.953 -18.172 -8.18 1 95.38 250 GLU B CA 1
ATOM 5754 C C . GLU B 1 250 ? 13.117 -19.094 -9.055 1 95.38 250 GLU B C 1
ATOM 5756 O O . GLU B 1 250 ? 13.664 -19.953 -9.758 1 95.38 250 GLU B O 1
ATOM 5761 N N . LEU B 1 251 ? 11.812 -18.984 -9.031 1 92.69 251 LEU B N 1
ATOM 5762 C CA . LEU B 1 251 ? 10.93 -19.797 -9.852 1 92.69 251 LEU B CA 1
ATOM 5763 C C . LEU B 1 251 ? 11.195 -19.562 -11.336 1 92.69 251 LEU B C 1
ATOM 5765 O O . LEU B 1 251 ? 11.219 -20.516 -12.125 1 92.69 251 LEU B O 1
ATOM 5769 N N . PHE B 1 252 ? 11.43 -18.375 -11.656 1 94.88 252 PHE B N 1
ATOM 5770 C CA . PHE B 1 252 ? 11.758 -18.016 -13.031 1 94.88 252 PHE B CA 1
ATOM 5771 C C . PHE B 1 252 ? 13.07 -18.656 -13.461 1 94.88 252 PHE B C 1
ATOM 5773 O O . PHE B 1 252 ? 13.156 -19.25 -14.539 1 94.88 252 PHE B O 1
ATOM 5780 N N . ARG B 1 253 ? 14.039 -18.516 -12.633 1 94.38 253 ARG B N 1
ATOM 5781 C CA . ARG B 1 253 ? 15.344 -19.094 -12.938 1 94.38 253 ARG B CA 1
ATOM 5782 C C . ARG B 1 253 ? 15.234 -20.609 -13.148 1 94.38 253 ARG B C 1
ATOM 5784 O O . ARG B 1 253 ? 15.773 -21.141 -14.117 1 94.38 253 ARG B O 1
ATOM 5791 N N . GLU B 1 254 ? 14.539 -21.328 -12.266 1 89.25 254 GLU B N 1
ATOM 5792 C CA . GLU B 1 254 ? 14.375 -22.781 -12.367 1 89.25 254 GLU B CA 1
ATOM 5793 C C . GLU B 1 254 ? 13.594 -23.156 -13.625 1 89.25 254 GLU B C 1
ATOM 5795 O O . GLU B 1 254 ? 13.938 -24.141 -14.305 1 89.25 254 GLU B O 1
ATOM 5800 N N . SER B 1 255 ? 12.539 -22.391 -13.914 1 90.06 255 SER B N 1
ATOM 5801 C CA . SER B 1 255 ? 11.719 -22.688 -15.086 1 90.06 255 SER B CA 1
ATOM 5802 C C . SER B 1 255 ? 12.484 -22.422 -16.375 1 90.06 255 SER B C 1
ATOM 5804 O O . SER B 1 255 ? 12.297 -23.125 -17.375 1 90.06 255 SER B O 1
ATOM 5806 N N . LYS B 1 256 ? 13.32 -21.422 -16.344 1 88.31 256 LYS B N 1
ATOM 5807 C CA . LYS B 1 256 ? 14.164 -21.094 -17.5 1 88.31 256 LYS B CA 1
ATOM 5808 C C . LYS B 1 256 ? 15.227 -22.172 -17.719 1 88.31 256 LYS B C 1
ATOM 5810 O O . LYS B 1 256 ? 15.477 -22.578 -18.844 1 88.31 256 LYS B O 1
ATOM 5815 N N . ALA B 1 257 ? 15.812 -22.641 -16.609 1 86.88 257 ALA B N 1
ATOM 5816 C CA . ALA B 1 257 ? 16.844 -23.672 -16.688 1 86.88 257 ALA B CA 1
ATOM 5817 C C . ALA B 1 257 ? 16.281 -24.969 -17.297 1 86.88 257 ALA B C 1
ATOM 5819 O O . ALA B 1 257 ? 16.969 -25.641 -18.062 1 86.88 257 ALA B O 1
ATOM 5820 N N . GLN B 1 258 ? 15.039 -25.203 -17.062 1 80.81 258 GLN B N 1
ATOM 5821 C CA . GLN B 1 258 ? 14.43 -26.438 -17.547 1 80.81 258 GLN B CA 1
ATOM 5822 C C . GLN B 1 258 ? 13.609 -26.188 -18.812 1 80.81 258 GLN B C 1
ATOM 5824 O O . GLN B 1 258 ? 12.977 -27.094 -19.344 1 80.81 258 GLN B O 1
ATOM 5829 N N . ASN B 1 259 ? 13.562 -24.906 -19.219 1 79.75 259 ASN B N 1
ATOM 5830 C CA . ASN B 1 259 ? 12.875 -24.469 -20.422 1 79.75 259 ASN B CA 1
ATOM 5831 C C . ASN B 1 259 ? 11.422 -24.922 -20.438 1 79.75 259 ASN B C 1
ATOM 5833 O O . ASN B 1 259 ? 10.977 -25.547 -21.406 1 79.75 259 ASN B O 1
ATOM 5837 N N . THR B 1 260 ? 10.781 -24.812 -19.375 1 81.19 260 THR B N 1
ATOM 5838 C CA . THR B 1 260 ? 9.383 -25.188 -19.266 1 81.19 260 THR B CA 1
ATOM 5839 C C . THR B 1 260 ? 8.477 -24.109 -19.844 1 81.19 260 THR B C 1
ATOM 5841 O O . THR B 1 260 ? 8.906 -22.969 -20.031 1 81.19 260 THR B O 1
ATOM 5844 N N . ARG B 1 261 ? 7.27 -24.297 -20.125 1 81.12 261 ARG B N 1
ATOM 5845 C CA . ARG B 1 261 ? 6.258 -23.375 -20.625 1 81.12 261 ARG B CA 1
ATOM 5846 C C . ARG B 1 261 ? 5.859 -22.375 -19.547 1 81.12 261 ARG B C 1
ATOM 5848 O O . ARG B 1 261 ? 5.148 -21.406 -19.812 1 81.12 261 ARG B O 1
ATOM 5855 N N . LEU B 1 262 ? 6.355 -22.594 -18.359 1 87.88 262 LEU B N 1
ATOM 5856 C CA . LEU B 1 262 ? 5.984 -21.75 -17.234 1 87.88 262 LEU B CA 1
ATOM 5857 C C . LEU B 1 262 ? 6.949 -20.578 -17.094 1 87.88 262 LEU B C 1
ATOM 5859 O O . LEU B 1 262 ? 6.719 -19.672 -16.297 1 87.88 262 LEU B O 1
ATOM 5863 N N . LYS B 1 263 ? 8.047 -20.625 -17.859 1 90.06 263 LYS B N 1
ATOM 5864 C CA . LYS B 1 263 ? 9.109 -19.625 -17.719 1 90.06 263 LYS B CA 1
ATOM 5865 C C . LYS B 1 263 ? 8.562 -18.219 -17.906 1 90.06 263 LYS B C 1
ATOM 5867 O O . LYS B 1 263 ? 8.867 -17.328 -17.109 1 90.06 263 LYS B O 1
ATOM 5872 N N . ASP B 1 264 ? 7.734 -18 -18.891 1 90.38 264 ASP B N 1
ATOM 5873 C CA . ASP B 1 264 ? 7.195 -16.672 -19.156 1 90.38 264 ASP B CA 1
ATOM 5874 C C . ASP B 1 264 ? 6.219 -16.25 -18.062 1 90.38 264 ASP B C 1
ATOM 5876 O O . ASP B 1 264 ? 6.16 -15.07 -17.703 1 90.38 264 ASP B O 1
ATOM 5880 N N . CYS B 1 265 ? 5.449 -17.172 -17.594 1 91.25 265 CYS B N 1
ATOM 5881 C CA . CYS B 1 265 ? 4.516 -16.891 -16.5 1 91.25 265 CYS B CA 1
ATOM 5882 C C . CYS B 1 265 ? 5.254 -16.391 -15.266 1 91.25 265 CYS B C 1
ATOM 5884 O O . CYS B 1 265 ? 4.895 -15.367 -14.695 1 91.25 265 CYS B O 1
ATOM 5886 N N . TYR B 1 266 ? 6.281 -17.078 -14.914 1 93 266 TYR B N 1
ATOM 5887 C CA . TYR B 1 266 ? 7.027 -16.719 -13.711 1 93 266 TYR B CA 1
ATOM 5888 C C . TYR B 1 266 ? 7.82 -15.438 -13.922 1 93 266 TYR B C 1
ATOM 5890 O O . TYR B 1 266 ? 8.023 -14.664 -12.984 1 93 266 TYR B O 1
ATOM 5898 N N . LYS B 1 267 ? 8.234 -15.203 -15.156 1 95 267 LYS B N 1
ATOM 5899 C CA . LYS B 1 267 ? 8.875 -13.93 -15.453 1 95 267 LYS B CA 1
ATOM 5900 C C . LYS B 1 267 ? 7.926 -12.758 -15.211 1 95 267 LYS B C 1
ATOM 5902 O O . LYS B 1 267 ? 8.297 -11.766 -14.586 1 95 267 LYS B O 1
ATOM 5907 N N . ASN B 1 268 ? 6.727 -12.891 -15.734 1 94.19 268 ASN B N 1
ATOM 5908 C CA . ASN B 1 268 ? 5.727 -11.852 -15.547 1 94.19 268 ASN B CA 1
ATOM 5909 C C . ASN B 1 268 ? 5.398 -11.633 -14.078 1 94.19 268 ASN B C 1
ATOM 5911 O O . ASN B 1 268 ? 5.23 -10.5 -13.633 1 94.19 268 ASN B O 1
ATOM 5915 N N . LEU B 1 269 ? 5.336 -12.688 -13.328 1 94.12 269 LEU B N 1
ATOM 5916 C CA . LEU B 1 269 ? 5.066 -12.586 -11.898 1 94.12 269 LEU B CA 1
ATOM 5917 C C . LEU B 1 269 ? 6.223 -11.906 -11.172 1 94.12 269 LEU B C 1
ATOM 5919 O O . LEU B 1 269 ? 6.004 -11.078 -10.289 1 94.12 269 LEU B O 1
ATOM 5923 N N . ASN B 1 270 ? 7.395 -12.312 -11.562 1 95.94 270 ASN B N 1
ATOM 5924 C CA . ASN B 1 270 ? 8.57 -11.656 -11 1 95.94 270 ASN B CA 1
ATOM 5925 C C . ASN B 1 270 ? 8.555 -10.156 -11.266 1 95.94 270 ASN B C 1
ATOM 5927 O O . ASN B 1 270 ? 8.812 -9.352 -10.359 1 95.94 270 ASN B O 1
ATOM 5931 N N . ASP B 1 271 ? 8.273 -9.773 -12.492 1 95.56 271 ASP B N 1
ATOM 5932 C CA . ASP B 1 271 ? 8.211 -8.367 -12.867 1 95.56 271 ASP B CA 1
ATOM 5933 C C . ASP B 1 271 ? 7.137 -7.629 -12.07 1 95.56 271 ASP B C 1
ATOM 5935 O O . ASP B 1 271 ? 7.34 -6.488 -11.648 1 95.56 271 ASP B O 1
ATOM 5939 N N . LEU B 1 272 ? 6.027 -8.25 -11.914 1 94.56 272 LEU B N 1
ATOM 5940 C CA . LEU B 1 272 ? 4.914 -7.656 -11.188 1 94.56 272 LEU B CA 1
ATOM 5941 C C . LEU B 1 272 ? 5.309 -7.348 -9.75 1 94.56 272 LEU B C 1
ATOM 5943 O O . LEU B 1 272 ? 5.117 -6.227 -9.273 1 94.56 272 LEU B O 1
ATOM 5947 N N . PHE B 1 273 ? 5.91 -8.289 -9.055 1 95.81 273 PHE B N 1
ATOM 5948 C CA . PHE B 1 273 ? 6.223 -8.102 -7.645 1 95.81 273 PHE B CA 1
ATOM 5949 C C . PHE B 1 273 ? 7.422 -7.172 -7.473 1 95.81 273 PHE B C 1
ATOM 5951 O O . PHE B 1 273 ? 7.492 -6.414 -6.504 1 95.81 273 PHE B O 1
ATOM 5958 N N . GLU B 1 274 ? 8.312 -7.246 -8.422 1 96 274 GLU B N 1
ATOM 5959 C CA . GLU B 1 274 ? 9.43 -6.305 -8.375 1 96 274 GLU B CA 1
ATOM 5960 C C . GLU B 1 274 ? 8.938 -4.867 -8.516 1 96 274 GLU B C 1
ATOM 5962 O O . GLU B 1 274 ? 9.391 -3.98 -7.785 1 96 274 GLU B O 1
ATOM 5967 N N . SER B 1 275 ? 8.062 -4.648 -9.469 1 94.75 275 SER B N 1
ATOM 5968 C CA . SER B 1 275 ? 7.52 -3.307 -9.656 1 94.75 275 SER B CA 1
ATOM 5969 C C . SER B 1 275 ? 6.68 -2.877 -8.461 1 94.75 275 SER B C 1
ATOM 5971 O O . SER B 1 275 ? 6.684 -1.702 -8.086 1 94.75 275 SER B O 1
ATOM 5973 N N . SER B 1 276 ? 5.914 -3.814 -7.891 1 94.38 276 SER B N 1
ATOM 5974 C CA . SER B 1 276 ? 5.125 -3.518 -6.699 1 94.38 276 SER B CA 1
ATOM 5975 C C . SER B 1 276 ? 6.02 -3.109 -5.531 1 94.38 276 SER B C 1
ATOM 5977 O O . SER B 1 276 ? 5.684 -2.195 -4.777 1 94.38 276 SER B O 1
ATOM 5979 N N . GLN B 1 277 ? 7.094 -3.846 -5.383 1 95.75 277 GLN B N 1
ATOM 5980 C CA . GLN B 1 277 ? 8.07 -3.537 -4.34 1 95.75 277 GLN B CA 1
ATOM 5981 C C . GLN B 1 277 ? 8.648 -2.139 -4.527 1 95.75 277 GLN B C 1
ATOM 5983 O O . GLN B 1 277 ? 8.766 -1.375 -3.566 1 95.75 277 GLN B O 1
ATOM 5988 N N . LYS B 1 278 ? 9.031 -1.765 -5.723 1 94.62 278 LYS B N 1
ATOM 5989 C CA . LYS B 1 278 ? 9.578 -0.443 -6.023 1 94.62 278 LYS B CA 1
ATOM 5990 C C . LYS B 1 278 ? 8.547 0.649 -5.754 1 94.62 278 LYS B C 1
ATOM 5992 O O . LYS B 1 278 ? 8.883 1.708 -5.215 1 94.62 278 LYS B O 1
ATOM 5997 N N . PHE B 1 279 ? 7.34 0.365 -6.125 1 94.44 279 PHE B N 1
ATOM 5998 C CA . PHE B 1 279 ? 6.254 1.308 -5.887 1 94.44 279 PHE B CA 1
ATOM 5999 C C . PHE B 1 279 ? 6.074 1.561 -4.395 1 94.44 279 PHE B C 1
ATOM 6001 O O . PHE B 1 279 ? 5.965 2.709 -3.961 1 94.44 279 PHE B O 1
ATOM 6008 N N . GLU B 1 280 ? 6.02 0.509 -3.637 1 94.38 280 GLU B N 1
ATOM 6009 C CA . GLU B 1 280 ? 5.859 0.632 -2.191 1 94.38 280 GLU B CA 1
ATOM 6010 C C . GLU B 1 280 ? 7.023 1.402 -1.57 1 94.38 280 GLU B C 1
ATOM 6012 O O . GLU B 1 280 ? 6.816 2.256 -0.704 1 94.38 280 GLU B O 1
ATOM 6017 N N . SER B 1 281 ? 8.219 1.103 -1.982 1 94.38 281 SER B N 1
ATOM 6018 C CA . SER B 1 281 ? 9.406 1.797 -1.498 1 94.38 281 SER B CA 1
ATOM 6019 C C . SER B 1 281 ? 9.328 3.293 -1.784 1 94.38 281 SER B C 1
ATOM 6021 O O . SER B 1 281 ? 9.695 4.113 -0.939 1 94.38 281 SER B O 1
ATOM 6023 N N . ASN B 1 282 ? 8.852 3.623 -2.943 1 93.69 282 ASN B N 1
ATOM 6024 C CA . ASN B 1 282 ? 8.695 5.023 -3.322 1 93.69 282 ASN B CA 1
ATOM 6025 C C . ASN B 1 282 ? 7.652 5.723 -2.461 1 93.69 282 ASN B C 1
ATOM 6027 O O . ASN B 1 282 ? 7.832 6.883 -2.078 1 93.69 282 ASN B O 1
ATOM 6031 N N . GLN B 1 283 ? 6.574 5.031 -2.201 1 93.38 283 GLN B N 1
ATOM 6032 C CA . GLN B 1 283 ? 5.539 5.617 -1.358 1 93.38 283 GLN B CA 1
ATOM 6033 C C . GLN B 1 283 ? 6.074 5.934 0.034 1 93.38 283 GLN B C 1
ATOM 6035 O O . GLN B 1 283 ? 5.758 6.977 0.606 1 93.38 283 GLN B O 1
ATOM 6040 N N . ILE B 1 284 ? 6.875 5.047 0.57 1 93.19 284 ILE B N 1
ATOM 6041 C CA . ILE B 1 284 ? 7.477 5.25 1.883 1 93.19 284 ILE B CA 1
ATOM 6042 C C . ILE B 1 284 ? 8.359 6.496 1.855 1 93.19 284 ILE B C 1
ATOM 6044 O O . ILE B 1 284 ? 8.297 7.332 2.756 1 93.19 284 ILE B O 1
ATOM 6048 N N . LYS B 1 285 ? 9.125 6.629 0.804 1 91.38 285 LYS B N 1
ATOM 6049 C CA . LYS B 1 285 ? 10 7.781 0.648 1 91.38 285 LYS B CA 1
ATOM 6050 C C . LYS B 1 285 ? 9.203 9.078 0.554 1 91.38 285 LYS B C 1
ATOM 6052 O O . LYS B 1 285 ? 9.57 10.086 1.165 1 91.38 285 LYS B O 1
ATOM 6057 N N . ILE B 1 286 ? 8.117 9.07 -0.17 1 91.38 286 ILE B N 1
ATOM 6058 C CA . ILE B 1 286 ? 7.277 10.25 -0.372 1 91.38 286 ILE B CA 1
ATOM 6059 C C . ILE B 1 286 ? 6.68 10.695 0.962 1 91.38 286 ILE B C 1
ATOM 6061 O O . ILE B 1 286 ? 6.723 11.875 1.305 1 91.38 286 ILE B O 1
ATOM 6065 N N . LEU B 1 287 ? 6.168 9.781 1.755 1 90.5 287 LEU B N 1
ATOM 6066 C CA . LEU B 1 287 ? 5.578 10.117 3.047 1 90.5 287 LEU B CA 1
ATOM 6067 C C . LEU B 1 287 ? 6.633 10.68 3.992 1 90.5 287 LEU B C 1
ATOM 6069 O O . LEU B 1 287 ? 6.367 11.633 4.734 1 90.5 287 LEU B O 1
ATOM 6073 N N . ASN B 1 288 ? 7.797 10.133 3.906 1 86.31 288 ASN B N 1
ATOM 6074 C CA . ASN B 1 288 ? 8.898 10.562 4.766 1 86.31 288 ASN B CA 1
ATOM 6075 C C . ASN B 1 288 ? 9.352 11.977 4.434 1 86.31 288 ASN B C 1
ATOM 6077 O O . ASN B 1 288 ? 9.906 12.672 5.289 1 86.31 288 ASN B O 1
ATOM 6081 N N . GLU B 1 289 ? 9.086 12.391 3.232 1 84.19 289 GLU B N 1
ATOM 6082 C CA . GLU B 1 289 ? 9.57 13.695 2.789 1 84.19 289 GLU B CA 1
ATOM 6083 C C . GLU B 1 289 ? 8.453 14.742 2.842 1 84.19 289 GLU B C 1
ATOM 6085 O O . GLU B 1 289 ? 8.711 15.938 2.67 1 84.19 289 GLU B O 1
ATOM 6090 N N . THR B 1 290 ? 7.266 14.328 3.078 1 88 290 THR B N 1
ATOM 6091 C CA . THR B 1 290 ? 6.156 15.266 2.969 1 88 290 THR B CA 1
ATOM 6092 C C . THR B 1 290 ? 5.359 15.312 4.27 1 88 290 THR B C 1
ATOM 6094 O O . THR B 1 290 ? 5.746 16 5.215 1 88 290 THR B O 1
ATOM 6097 N N . ILE B 1 291 ? 4.441 14.422 4.457 1 85.56 291 ILE B N 1
ATOM 6098 C CA . ILE B 1 291 ? 3.426 14.578 5.492 1 85.56 291 ILE B CA 1
ATOM 6099 C C . ILE B 1 291 ? 4.016 14.219 6.852 1 85.56 291 ILE B C 1
ATOM 6101 O O . ILE B 1 291 ? 3.65 14.805 7.871 1 85.56 291 ILE B O 1
ATOM 6105 N N . TYR B 1 292 ? 4.957 13.414 6.949 1 82.31 292 TYR B N 1
ATOM 6106 C CA . TYR B 1 292 ? 5.426 12.898 8.234 1 82.31 292 TYR B CA 1
ATOM 6107 C C . TYR B 1 292 ? 6.164 13.977 9.016 1 82.31 292 TYR B C 1
ATOM 6109 O O . TYR B 1 292 ? 5.793 14.305 10.141 1 82.31 292 TYR B O 1
ATOM 6117 N N . PRO B 1 293 ? 7.086 14.695 8.43 1 75.88 293 PRO B N 1
ATOM 6118 C CA . PRO B 1 293 ? 7.781 15.742 9.188 1 75.88 293 PRO B CA 1
ATOM 6119 C C . PRO B 1 293 ? 6.879 16.922 9.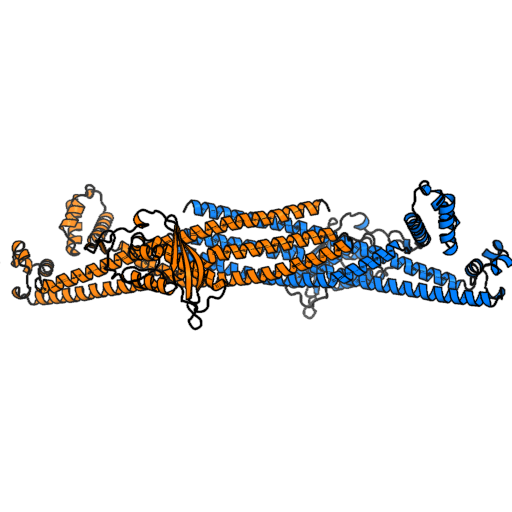508 1 75.88 293 PRO B C 1
ATOM 6121 O O . PRO B 1 293 ? 7.027 17.547 10.57 1 75.88 293 PRO B O 1
ATOM 6124 N N . GLN B 1 294 ? 5.938 17.141 8.648 1 77.12 294 GLN B N 1
ATOM 6125 C CA . GLN B 1 294 ? 5.074 18.312 8.836 1 77.12 294 GLN B CA 1
ATOM 6126 C C . GLN B 1 294 ? 4.125 18.109 10.008 1 77.12 294 GLN B C 1
ATOM 6128 O O . GLN B 1 294 ? 3.85 19.047 10.758 1 77.12 294 GLN B O 1
ATOM 6133 N N . GLN B 1 295 ? 3.656 16.969 10.109 1 76.94 295 GLN B N 1
ATOM 6134 C CA . GLN B 1 295 ? 2.76 16.672 11.227 1 76.94 295 GLN B CA 1
ATOM 6135 C C . GLN B 1 295 ? 3.496 16.75 12.555 1 76.94 295 GLN B C 1
ATOM 6137 O O . GLN B 1 295 ? 2.934 17.188 13.562 1 76.94 295 GLN B O 1
ATOM 6142 N N . ARG B 1 296 ? 4.723 16.453 12.578 1 71.06 296 ARG B N 1
ATOM 6143 C CA . ARG B 1 296 ? 5.531 16.547 13.789 1 71.06 296 ARG B CA 1
ATOM 6144 C C . ARG B 1 296 ? 5.777 18 14.18 1 71.06 296 ARG B C 1
ATOM 6146 O O . ARG B 1 296 ? 5.727 18.359 15.359 1 71.06 296 ARG B O 1
ATOM 6153 N N . PHE B 1 297 ? 5.945 18.875 13.203 1 74.31 297 PHE B N 1
ATOM 6154 C CA . PHE B 1 297 ? 6.273 20.266 13.43 1 74.31 297 PHE B CA 1
ATOM 6155 C C . PHE B 1 297 ? 5.066 21.031 13.961 1 74.31 297 PHE B C 1
ATOM 6157 O O . PHE B 1 297 ? 5.211 21.938 14.797 1 74.31 297 PHE B O 1
ATOM 6164 N N . GLN B 1 298 ? 3.889 20.688 13.539 1 71.31 298 GLN B N 1
ATOM 6165 C CA . GLN B 1 298 ? 2.682 21.406 13.938 1 71.31 298 GLN B CA 1
ATOM 6166 C C . GLN B 1 298 ? 2.49 21.375 15.453 1 71.31 298 GLN B C 1
ATOM 6168 O O . GLN B 1 298 ? 2.062 22.359 16.047 1 71.31 298 GLN B O 1
ATOM 6173 N N . TYR B 1 299 ? 2.896 20.453 16.094 1 64.19 299 TYR B N 1
ATOM 6174 C CA . TYR B 1 299 ? 2.789 20.344 17.547 1 64.19 299 TYR B CA 1
ATOM 6175 C C . TYR B 1 299 ? 3.715 21.344 18.234 1 64.19 299 TYR B C 1
ATOM 6177 O O . TYR B 1 299 ? 3.352 21.938 19.266 1 64.19 299 TYR B O 1
ATOM 6185 N N . HIS B 1 300 ? 4.824 21.766 17.672 1 68 300 HIS B N 1
ATOM 6186 C CA . HIS B 1 300 ? 5.832 22.625 18.281 1 68 300 HIS B CA 1
ATOM 6187 C C . HIS B 1 300 ? 5.48 24.094 18.109 1 68 300 HIS B C 1
ATOM 6189 O O . HIS B 1 300 ? 6.051 24.969 18.781 1 68 300 HIS B O 1
ATOM 6195 N N . GLN B 1 301 ? 4.457 24.281 17.297 1 71 301 GLN B N 1
ATOM 6196 C CA . GLN B 1 301 ? 4.027 25.656 17.062 1 71 301 GLN B CA 1
ATOM 6197 C C . GLN B 1 301 ? 3.016 26.094 18.109 1 71 301 GLN B C 1
ATOM 6199 O O . GLN B 1 301 ? 2.926 27.281 18.422 1 71 301 GLN B O 1
ATOM 6204 N N . THR B 1 302 ? 2.332 25.203 18.719 1 70.06 302 THR B N 1
ATOM 6205 C CA . THR B 1 302 ? 1.173 25.562 19.531 1 70.06 302 THR B CA 1
ATOM 6206 C C . THR B 1 302 ? 1.588 25.859 20.969 1 70.06 302 THR B C 1
ATOM 6208 O O . THR B 1 302 ? 0.955 26.672 21.641 1 70.06 302 THR B O 1
ATOM 6211 N N . GLN B 1 303 ? 2.717 25.328 21.438 1 70.31 303 GLN B N 1
ATOM 6212 C CA . GLN B 1 303 ? 3.08 25.5 22.844 1 70.31 303 GLN B CA 1
ATOM 6213 C C . GLN B 1 303 ? 3.439 26.953 23.156 1 70.31 303 GLN B C 1
ATOM 6215 O O . GLN B 1 303 ? 2.936 27.531 24.109 1 70.31 303 GLN B O 1
ATOM 6220 N N . PRO B 1 304 ? 4.301 27.547 22.391 1 71.62 304 PRO B N 1
ATOM 6221 C CA . PRO B 1 304 ? 4.617 28.953 22.656 1 71.62 304 PRO B CA 1
ATOM 6222 C C . PRO B 1 304 ? 3.393 29.859 22.562 1 71.62 304 PRO B C 1
ATOM 6224 O O . PRO B 1 304 ? 3.303 30.859 23.297 1 71.62 304 PRO B O 1
ATOM 6227 N N . LEU B 1 305 ? 2.486 29.5 21.75 1 78 305 LEU B N 1
ATOM 6228 C CA . LEU B 1 305 ? 1.257 30.281 21.625 1 78 305 LEU B CA 1
ATOM 6229 C C . LEU B 1 305 ? 0.436 30.203 22.906 1 78 305 LEU B C 1
ATOM 6231 O O . LEU B 1 305 ? -0.13 31.219 23.344 1 78 305 LEU B O 1
ATOM 6235 N N . LYS B 1 306 ? 0.418 29.109 23.547 1 78.38 306 LYS B N 1
ATOM 6236 C CA . LYS B 1 306 ? -0.318 28.953 24.797 1 78.38 306 LYS B CA 1
ATOM 6237 C C . LYS B 1 306 ? 0.273 29.828 25.891 1 78.38 306 LYS B C 1
ATOM 6239 O O . LYS B 1 306 ? -0.463 30.438 26.672 1 78.38 306 LYS B O 1
ATOM 6244 N N . GLU B 1 307 ? 1.55 29.891 25.875 1 76.75 307 GLU B N 1
ATOM 6245 C CA . GLU B 1 307 ? 2.221 30.719 26.875 1 76.75 307 GLU B CA 1
ATOM 6246 C C . GLU B 1 307 ? 1.897 32.188 26.672 1 76.75 307 GLU B C 1
ATOM 6248 O O . GLU B 1 307 ? 1.69 32.938 27.641 1 76.75 307 GLU B O 1
ATOM 6253 N N . LEU B 1 308 ? 1.882 32.562 25.422 1 83.12 308 LEU B N 1
ATOM 6254 C CA . LEU B 1 308 ? 1.537 33.938 25.094 1 83.12 308 LEU B CA 1
ATOM 6255 C C . LEU B 1 308 ? 0.103 34.25 25.516 1 83.12 308 LEU B C 1
ATOM 6257 O O . LEU B 1 308 ? -0.172 35.344 26.047 1 83.12 308 LEU B O 1
ATOM 6261 N N . LEU B 1 309 ? -0.771 33.375 25.359 1 87.06 309 LEU B N 1
ATOM 6262 C CA . LEU B 1 309 ? -2.174 33.594 25.688 1 87.06 309 LEU B CA 1
ATOM 6263 C C . LEU B 1 309 ? -2.365 33.656 27.203 1 87.06 309 LEU B C 1
ATOM 6265 O O . LEU B 1 309 ? -3.188 34.438 27.688 1 87.06 309 LEU B O 1
ATOM 6269 N N . ILE B 1 310 ? -1.562 32.875 27.891 1 86.62 310 ILE B N 1
ATOM 6270 C CA . ILE B 1 310 ? -1.605 32.938 29.344 1 86.62 310 ILE B CA 1
ATOM 6271 C C . ILE B 1 310 ? -1.117 34.312 29.828 1 86.62 310 ILE B C 1
ATOM 6273 O O . ILE B 1 310 ? -1.725 34.906 30.719 1 86.62 310 ILE B O 1
ATOM 6277 N N . LEU B 1 311 ? -0.017 34.781 29.219 1 84.81 311 LEU B N 1
ATOM 6278 C CA . LEU B 1 311 ? 0.523 36.094 29.578 1 84.81 311 LEU B CA 1
ATOM 6279 C C . LEU B 1 311 ? -0.489 37.188 29.281 1 84.81 311 LEU B C 1
ATOM 6281 O O . LEU B 1 311 ? -0.642 38.125 30.062 1 84.81 311 LEU B O 1
ATOM 6285 N N . ARG B 1 312 ? -1.114 37.094 28.141 1 89.75 312 ARG B N 1
ATOM 6286 C CA . ARG B 1 312 ? -2.148 38.062 27.75 1 89.75 312 ARG B CA 1
ATOM 6287 C C . ARG B 1 312 ? -3.275 38.094 28.781 1 89.75 312 ARG B C 1
ATOM 6289 O O . ARG B 1 312 ? -3.734 39.156 29.172 1 89.75 312 ARG B O 1
ATOM 6296 N N . GLU B 1 313 ? -3.719 36.906 29.219 1 90.75 313 GLU B N 1
ATOM 6297 C CA . GLU B 1 313 ? -4.812 36.812 30.172 1 90.75 313 GLU B CA 1
ATOM 6298 C C . GLU B 1 313 ? -4.41 37.375 31.531 1 90.75 313 GLU B C 1
ATOM 6300 O O . GLU B 1 313 ? -5.211 38.062 32.188 1 90.75 313 GLU B O 1
ATOM 6305 N N . LYS B 1 314 ? -3.254 37.156 31.953 1 90.31 314 LYS B N 1
ATOM 6306 C CA . LYS B 1 314 ? -2.752 37.688 33.188 1 90.31 314 LYS B CA 1
ATOM 6307 C C . LYS B 1 314 ? -2.717 39.219 33.156 1 90.31 314 LYS B C 1
ATOM 6309 O O . LYS B 1 314 ? -3.053 39.875 34.156 1 90.31 314 LYS B O 1
ATOM 6314 N N . SER B 1 315 ? -2.23 39.75 32.031 1 90.81 315 SER B N 1
ATOM 6315 C CA . SER B 1 315 ? -2.17 41.188 31.859 1 90.81 315 SER B CA 1
ATOM 6316 C C . SER B 1 315 ? -3.564 41.812 31.875 1 90.81 315 SER B C 1
ATOM 6318 O O . SER B 1 315 ? -3.762 42.906 32.438 1 90.81 315 SER B O 1
ATOM 6320 N N . LEU B 1 316 ? -4.531 41.156 31.297 1 91.94 316 LEU B N 1
ATOM 6321 C CA . LEU B 1 316 ? -5.914 41.594 31.312 1 91.94 316 LEU B CA 1
ATOM 6322 C C . LEU B 1 316 ? -6.453 41.656 32.719 1 91.94 316 LEU B C 1
ATOM 6324 O O . LEU B 1 316 ? -7.082 42.625 33.125 1 91.94 316 LEU B O 1
ATOM 6328 N N . ASN B 1 317 ? -6.176 40.625 33.469 1 93.25 317 ASN B N 1
ATOM 6329 C CA . ASN B 1 317 ? -6.637 40.562 34.844 1 93.25 317 ASN B CA 1
ATOM 6330 C C . ASN B 1 317 ? -6.016 41.656 35.688 1 93.25 317 ASN B C 1
ATOM 6332 O O . ASN B 1 317 ? -6.699 42.25 36.531 1 93.25 317 ASN B O 1
ATOM 6336 N N . SER B 1 318 ? -4.742 41.875 35.5 1 91.38 318 SER B N 1
ATOM 6337 C CA . SER B 1 318 ? -4.059 42.938 36.25 1 91.38 318 SER B CA 1
ATOM 6338 C C . SER B 1 318 ? -4.668 44.281 35.938 1 91.38 318 SER B C 1
ATOM 6340 O O . SER B 1 318 ? -4.883 45.094 36.844 1 91.38 318 SER B O 1
ATOM 6342 N N . TYR B 1 319 ? -4.938 44.531 34.688 1 92.69 319 TYR B N 1
ATOM 6343 C CA . TYR B 1 319 ? -5.539 45.781 34.25 1 92.69 319 TYR B CA 1
ATOM 6344 C C . TYR B 1 319 ? -6.941 45.938 34.844 1 92.69 319 TYR B C 1
ATOM 6346 O O . TYR B 1 319 ? -7.273 47 35.406 1 92.69 319 TYR B O 1
ATOM 6354 N N . GLN B 1 320 ? -7.699 44.906 34.781 1 92.5 320 GLN B N 1
ATOM 6355 C CA . GLN B 1 320 ? -9.078 44.969 35.25 1 92.5 320 GLN B CA 1
ATOM 6356 C C . GLN B 1 320 ? -9.148 45.125 36.75 1 92.5 320 GLN B C 1
ATOM 6358 O O . GLN B 1 320 ? -9.953 45.875 37.281 1 92.5 320 GLN B O 1
ATOM 6363 N N . ASP B 1 321 ? -8.32 44.312 37.438 1 93.81 321 ASP B N 1
ATOM 6364 C CA . ASP B 1 321 ? -8.289 44.406 38.906 1 93.81 321 ASP B CA 1
ATOM 6365 C C . ASP B 1 321 ? -7.891 45.781 39.375 1 93.81 321 ASP B C 1
ATOM 6367 O O . ASP B 1 321 ? -8.523 46.344 40.281 1 93.81 321 ASP B O 1
ATOM 6371 N N . PHE B 1 322 ? -6.855 46.375 38.781 1 91.88 322 PHE B N 1
ATOM 6372 C CA . PHE B 1 322 ? -6.395 47.719 39.125 1 91.88 322 PHE B CA 1
ATOM 6373 C C . PHE B 1 322 ? -7.449 48.781 38.812 1 91.88 322 PHE B C 1
ATOM 6375 O O . PHE B 1 322 ? -7.68 49.688 39.594 1 91.88 322 PHE B O 1
ATOM 6382 N N . SER B 1 323 ? -8.07 48.625 37.688 1 88.19 323 SER B N 1
ATOM 6383 C CA . SER B 1 323 ? -9.102 49.562 37.281 1 88.19 323 SER B CA 1
ATOM 6384 C C . SER B 1 323 ? -10.297 49.531 38.219 1 88.19 323 SER B C 1
ATOM 6386 O O . SER B 1 323 ? -10.883 50.594 38.531 1 88.19 323 SER B O 1
ATOM 6388 N N . GLN B 1 324 ? -10.609 48.344 38.688 1 91.06 324 GLN B N 1
ATOM 6389 C CA . GLN B 1 324 ? -11.719 48.219 39.625 1 91.06 324 GLN B CA 1
ATOM 6390 C C . GLN B 1 324 ? -11.383 48.844 40.969 1 91.06 324 GLN B C 1
ATOM 6392 O O . GLN B 1 324 ? -12.211 49.5 41.562 1 91.06 324 GLN B O 1
ATOM 6397 N N . GLN B 1 325 ? -10.188 48.625 41.406 1 90.5 325 GLN B N 1
ATOM 6398 C CA . GLN B 1 325 ? -9.75 49.219 42.688 1 90.5 325 GLN B CA 1
ATOM 6399 C C . GLN B 1 325 ? -9.734 50.75 42.594 1 90.5 325 GLN B C 1
ATOM 6401 O O . GLN B 1 325 ? -10.141 51.438 43.531 1 90.5 325 GLN B O 1
ATOM 6406 N N . LEU B 1 326 ? -9.234 51.219 41.469 1 87.19 326 LEU B N 1
ATOM 6407 C CA . LEU B 1 326 ? -9.172 52.656 41.25 1 87.19 326 LEU B CA 1
ATOM 6408 C C . LEU B 1 326 ? -10.578 53.25 41.219 1 87.19 326 LEU B C 1
ATOM 6410 O O . LEU B 1 326 ? -10.828 54.312 41.75 1 87.19 326 LEU B O 1
ATOM 6414 N N . LYS B 1 327 ? -11.438 52.531 40.594 1 85.75 327 LYS B N 1
ATOM 6415 C CA . LYS B 1 327 ? -12.82 52.969 40.531 1 85.75 327 LYS B CA 1
ATOM 6416 C C . LYS B 1 327 ? -13.461 53.031 41.906 1 85.75 327 LYS B C 1
ATOM 6418 O O . LYS B 1 327 ? -14.156 54 42.25 1 85.75 327 LYS B O 1
ATOM 6423 N N . LEU B 1 328 ? -13.242 52.031 42.656 1 88.06 328 LEU B N 1
ATOM 6424 C CA . LEU B 1 328 ? -13.789 52 44.031 1 88.06 328 LEU B CA 1
ATOM 6425 C C . LEU B 1 328 ? -13.219 53.125 44.875 1 88.06 328 LEU B C 1
ATOM 6427 O O . LEU B 1 328 ? -13.938 53.719 45.688 1 88.06 328 LEU B O 1
ATOM 6431 N N . LYS B 1 329 ? -11.984 53.375 44.719 1 86.19 329 LYS B N 1
ATOM 6432 C CA . LYS B 1 329 ? -11.344 54.469 45.469 1 86.19 329 LYS B CA 1
ATOM 6433 C C . LYS B 1 329 ? -11.953 55.812 45.062 1 86.19 329 LYS B C 1
ATOM 6435 O O . LYS B 1 329 ? -12.234 56.656 45.938 1 86.19 329 LYS B O 1
ATOM 6440 N N . LYS B 1 330 ? -12.156 56 43.812 1 83.81 330 LYS B N 1
ATOM 6441 C CA . LYS B 1 330 ? -12.75 57.25 43.344 1 83.81 330 LYS B CA 1
ATOM 6442 C C . LYS B 1 330 ? -14.188 57.406 43.844 1 83.81 330 LYS B C 1
ATOM 6444 O O . LYS B 1 330 ? -14.625 58.5 44.188 1 83.81 330 LYS B O 1
ATOM 6449 N N . GLU B 1 331 ? -14.852 56.281 43.844 1 86.38 331 GLU B N 1
ATOM 6450 C CA . GLU B 1 331 ? -16.234 56.281 44.344 1 86.38 331 GLU B CA 1
ATOM 6451 C C . GLU B 1 331 ? -16.281 56.656 45.812 1 86.38 331 GLU B C 1
ATOM 6453 O O . GLU B 1 331 ? -17.156 57.438 46.25 1 86.38 331 GLU B O 1
ATOM 6458 N N . LYS B 1 332 ? -15.406 56.125 46.562 1 87.12 332 LYS B N 1
ATOM 6459 C CA . LYS B 1 332 ? -15.344 56.438 48 1 87.12 332 LYS B CA 1
ATOM 6460 C C . LYS B 1 332 ? -15.023 57.906 48.219 1 87.12 332 LYS B C 1
ATOM 6462 O O . LYS B 1 332 ? -15.625 58.562 49.062 1 87.12 332 LYS B O 1
ATOM 6467 N N . LEU B 1 333 ? -14.094 58.406 47.438 1 85.19 333 LEU B N 1
ATOM 6468 C CA . LEU B 1 333 ? -13.711 59.812 47.562 1 85.19 333 LEU B CA 1
ATOM 6469 C C . LEU B 1 333 ? -14.875 60.75 47.156 1 85.19 333 LEU B C 1
ATOM 6471 O O . LEU B 1 333 ? -15.078 61.781 47.812 1 85.19 333 LEU B O 1
ATOM 6475 N N . TYR B 1 334 ? -15.547 60.312 46.188 1 85.75 334 TYR B N 1
ATOM 6476 C CA . TYR B 1 334 ? -16.688 61.094 45.75 1 85.75 334 TYR B CA 1
ATOM 6477 C C . TYR B 1 334 ? -17.781 61.125 46.812 1 85.75 334 TYR B C 1
ATOM 6479 O O . TYR B 1 334 ? -18.406 62.156 47.062 1 85.75 334 TYR B O 1
ATOM 6487 N N . GLN B 1 335 ? -18 60.031 47.5 1 86.94 335 GLN B N 1
ATOM 6488 C CA . GLN B 1 335 ? -19.016 59.938 48.531 1 86.94 335 GLN B CA 1
ATOM 6489 C C . GLN B 1 335 ? -18.656 60.781 49.75 1 86.94 335 GLN B C 1
ATOM 6491 O O . GLN B 1 335 ? -19.531 61.375 50.375 1 86.94 335 GLN B O 1
ATOM 6496 N N . ILE B 1 336 ? -17.406 60.812 50 1 86.56 336 ILE B N 1
ATOM 6497 C CA . ILE B 1 336 ? -16.953 61.625 51.125 1 86.56 336 ILE B CA 1
ATOM 6498 C C . ILE B 1 336 ? -17.219 63.094 50.844 1 86.56 336 ILE B C 1
ATOM 6500 O O . ILE B 1 336 ? -17.516 63.875 51.75 1 86.56 336 ILE B O 1
ATOM 6504 N N . GLY B 1 337 ? -17.109 63.594 49.5 1 79.62 337 GLY B N 1
ATOM 6505 C CA . GLY B 1 337 ? -17.547 64.875 49.062 1 79.62 337 GLY B CA 1
ATOM 6506 C C . GLY B 1 337 ? -16.5 66 49.281 1 79.62 337 GLY B C 1
ATOM 6507 O O . GLY B 1 337 ? -16.719 67.125 48.969 1 79.62 337 GLY B O 1
ATOM 6508 N N . GLU B 1 338 ? -15.32 65.625 50 1 80.94 338 GLU B N 1
ATOM 6509 C CA . GLU B 1 338 ? -14.25 66.625 50.219 1 80.94 338 GLU B CA 1
ATOM 6510 C C . GLU B 1 338 ? -13.422 66.812 48.938 1 80.94 338 GLU B C 1
ATOM 6512 O O . GLU B 1 338 ? -12.469 66.062 48.688 1 80.94 338 GLU B O 1
ATOM 6517 N N . VAL B 1 339 ? -13.578 67.938 48.188 1 78.94 339 VAL B N 1
ATOM 6518 C CA . VAL B 1 339 ? -12.992 68.188 46.875 1 78.94 339 VAL B CA 1
ATOM 6519 C C . VAL B 1 339 ? -11.477 68.312 47 1 78.94 339 VAL B C 1
ATOM 6521 O O . VAL B 1 339 ? -10.742 67.938 46.094 1 78.94 339 VAL B O 1
ATOM 6524 N N . VAL B 1 340 ? -11 68.75 48.156 1 76.5 340 VAL B N 1
ATOM 6525 C CA . VAL B 1 340 ? -9.57 68.938 48.375 1 76.5 340 VAL B CA 1
ATOM 6526 C C . VAL B 1 340 ? -8.844 67.625 48.312 1 76.5 340 VAL B C 1
ATOM 6528 O O . VAL B 1 340 ? -7.676 67.562 47.906 1 76.5 340 VAL B O 1
ATOM 6531 N N . LYS B 1 341 ? -9.617 66.625 48.562 1 78.19 341 LYS B N 1
ATOM 6532 C CA . LYS B 1 341 ? -9 65.25 48.594 1 78.19 341 LYS B CA 1
ATOM 6533 C C . LYS B 1 341 ? -9.062 64.625 47.219 1 78.19 341 LYS B C 1
ATOM 6535 O O . LYS B 1 341 ? -8.508 63.531 47.031 1 78.19 341 LYS B O 1
ATOM 6540 N N . TRP B 1 342 ? -9.727 65.25 46.344 1 80 342 TRP B N 1
ATOM 6541 C CA . TRP B 1 342 ? -9.93 64.625 45.031 1 80 342 TRP B CA 1
ATOM 6542 C C . TRP B 1 342 ? -8.68 64.75 44.156 1 80 342 TRP B C 1
ATOM 6544 O O . TRP B 1 342 ? -8.516 64.062 43.156 1 80 342 TRP B O 1
ATOM 6554 N N . ASP B 1 343 ? -7.684 65.5 44.656 1 74.69 343 ASP B N 1
ATOM 6555 C CA . ASP B 1 343 ? -6.449 65.75 43.906 1 74.69 343 ASP B CA 1
ATOM 6556 C C . ASP B 1 343 ? -6.742 66.062 42.438 1 74.69 343 ASP B C 1
ATOM 6558 O O . ASP B 1 343 ? -6.309 65.312 41.562 1 74.69 343 ASP B O 1
ATOM 6562 N N . LEU B 1 344 ? -7.516 67.125 42.219 1 72.62 344 LEU B N 1
ATOM 6563 C CA . LEU B 1 344 ? -8 67.438 40.875 1 72.62 344 LEU B CA 1
ATOM 6564 C C . LEU B 1 344 ? -6.871 68 40.031 1 72.62 344 LEU B C 1
ATOM 6566 O O . LEU B 1 344 ? -6 68.75 40.531 1 72.62 344 LEU B O 1
ATOM 6570 N N . ASP B 1 345 ? -6.805 67.562 38.844 1 62.84 345 ASP B N 1
ATOM 6571 C CA . ASP B 1 345 ? -5.887 68.125 37.844 1 62.84 345 ASP B CA 1
ATOM 6572 C C . ASP B 1 345 ? -6.25 69.562 37.5 1 62.84 345 ASP B C 1
ATOM 6574 O O . ASP B 1 345 ? -7.398 69.812 37.156 1 62.84 345 ASP B O 1
ATOM 6578 N N . GLU B 1 346 ? -5.301 70.438 37.719 1 63.56 346 GLU B N 1
ATOM 6579 C CA . GLU B 1 346 ? -5.504 71.875 37.5 1 63.56 346 GLU B CA 1
ATOM 6580 C C . GLU B 1 346 ? -5.961 72.125 36.062 1 63.56 346 GLU B C 1
ATOM 6582 O O . GLU B 1 346 ? -6.68 73.125 35.844 1 63.56 346 GLU B O 1
ATOM 6587 N N . SER B 1 347 ? -5.547 71.312 35.219 1 61.34 347 SER B N 1
ATOM 6588 C CA . SER B 1 347 ? -5.891 71.562 33.844 1 61.34 347 SER B CA 1
ATOM 6589 C C . SER B 1 347 ? -7.395 71.438 33.594 1 61.34 347 SER B C 1
ATOM 6591 O O . SER B 1 347 ? -7.945 72.125 32.719 1 61.34 347 SER B O 1
ATOM 6593 N N . PHE B 1 348 ? -8.055 70.75 34.438 1 61.03 348 PHE B N 1
ATOM 6594 C CA . PHE B 1 348 ? -9.492 70.562 34.25 1 61.03 348 PHE B CA 1
ATOM 6595 C C . PHE B 1 348 ? -10.266 71.75 34.906 1 61.03 348 PHE B C 1
ATOM 6597 O O . PHE B 1 348 ? -11.398 72 34.5 1 61.03 348 PHE B O 1
ATOM 6604 N N . LEU B 1 349 ? -9.57 72.312 35.875 1 61.88 349 LEU B N 1
ATOM 6605 C CA . LEU B 1 349 ? -10.242 73.438 36.562 1 61.88 349 LEU B CA 1
ATOM 6606 C C . LEU B 1 349 ? -10.43 74.625 35.594 1 61.88 349 LEU B C 1
ATOM 6608 O O . LEU B 1 349 ? -11.242 75.5 35.875 1 61.88 349 LEU B O 1
ATOM 6612 N N . ASP B 1 350 ? -9.672 74.562 34.5 1 57.78 350 ASP B N 1
ATOM 6613 C CA . ASP B 1 350 ? -9.867 75.562 33.5 1 57.78 350 ASP B CA 1
ATOM 6614 C C . ASP B 1 350 ? -11.125 75.312 32.688 1 57.78 350 ASP B C 1
ATOM 6616 O O . ASP B 1 350 ? -11.719 76.25 32.094 1 57.78 350 ASP B O 1
ATOM 6620 N N . HIS B 1 351 ? -11.531 74.062 32.594 1 55.84 351 HIS B N 1
ATOM 6621 C CA . HIS B 1 351 ? -12.586 73.75 31.641 1 55.84 351 HIS B CA 1
ATOM 6622 C C . HIS B 1 351 ? -13.906 73.5 32.375 1 55.84 351 HIS B C 1
ATOM 6624 O O . HIS B 1 351 ? -14.984 73.625 31.781 1 55.84 351 HIS B O 1
ATOM 6630 N N . PHE B 1 352 ? -13.836 73 33.656 1 61.44 352 PHE B N 1
ATOM 6631 C CA . PHE B 1 352 ? -15.055 72.688 34.375 1 61.44 352 PHE B CA 1
ATOM 6632 C C . PHE B 1 352 ? -15.102 73.438 35.719 1 61.44 352 PHE B C 1
ATOM 6634 O O . PHE B 1 352 ? -14.086 73.562 36.375 1 61.44 352 PHE B O 1
ATOM 6641 N N . LYS B 1 353 ? -16.203 74.125 35.844 1 71.25 353 LYS B N 1
ATOM 6642 C CA . LYS B 1 353 ? -16.422 74.75 37.156 1 71.25 353 LYS B CA 1
ATOM 6643 C C . LYS B 1 353 ? -16.547 73.688 38.25 1 71.25 353 LYS B C 1
ATOM 6645 O O . LYS B 1 353 ? -16.984 72.562 38 1 71.25 353 LYS B O 1
ATOM 6650 N N . ILE B 1 354 ? -15.992 73.875 39.375 1 74.44 354 ILE B N 1
ATOM 6651 C CA . ILE B 1 354 ? -15.961 73 40.5 1 74.44 354 ILE B CA 1
ATOM 6652 C C . ILE B 1 354 ? -17.375 72.438 40.781 1 74.44 354 ILE B C 1
ATOM 6654 O O . ILE B 1 354 ? -17.547 71.312 41.156 1 74.44 354 ILE B O 1
ATOM 6658 N N . ASP B 1 355 ? -18.422 73.25 40.531 1 76.31 355 ASP B N 1
ATOM 6659 C CA . ASP B 1 355 ? -19.812 72.812 40.781 1 76.31 355 ASP B CA 1
ATOM 6660 C C . ASP B 1 355 ? -20.266 71.75 39.781 1 76.31 355 ASP B C 1
ATOM 6662 O O . ASP B 1 355 ? -21 70.875 40.125 1 76.31 355 ASP B O 1
ATOM 6666 N N . GLN B 1 356 ? -19.781 71.875 38.625 1 71.56 356 GLN B N 1
ATOM 6667 C CA . GLN B 1 356 ? -20.141 70.875 37.594 1 71.56 356 GLN B CA 1
ATOM 6668 C C . GLN B 1 356 ? -19.484 69.562 37.844 1 71.56 356 GLN B C 1
ATOM 6670 O O . GLN B 1 356 ? -20.109 68.5 37.656 1 71.56 356 GLN B O 1
ATOM 6675 N N . ILE B 1 357 ? -18.266 69.625 38.406 1 74 357 ILE B N 1
ATOM 6676 C CA . ILE B 1 357 ? -17.516 68.438 38.719 1 74 357 ILE B CA 1
ATOM 6677 C C . ILE B 1 357 ? -18.172 67.688 39.875 1 74 357 ILE B C 1
ATOM 6679 O O . ILE B 1 357 ? -18.281 66.438 39.875 1 74 357 ILE B O 1
ATOM 6683 N N . LYS B 1 358 ? -18.703 68.438 40.719 1 77.44 358 LYS B N 1
ATOM 6684 C CA . LYS B 1 358 ? -19.328 67.875 41.906 1 77.44 358 LYS B CA 1
ATOM 6685 C C . LYS B 1 358 ? -20.672 67.188 41.594 1 77.44 358 LYS B C 1
ATOM 6687 O O . LYS B 1 358 ? -21.094 66.25 42.25 1 77.44 358 LYS B O 1
ATOM 6692 N N . SER B 1 359 ? -21.328 67.75 40.531 1 77 359 SER B N 1
ATOM 6693 C CA . SER B 1 359 ? -22.703 67.312 40.25 1 77 359 SER B CA 1
ATOM 6694 C C . SER B 1 359 ? -22.719 66.062 39.344 1 77 359 SER B C 1
ATOM 6696 O O . SER B 1 359 ? -23.75 65.375 39.219 1 77 359 SER B O 1
ATOM 6698 N N . ASN B 1 360 ? -21.641 65.812 38.719 1 73.56 360 ASN B N 1
ATOM 6699 C CA . ASN B 1 360 ? -21.578 64.688 37.781 1 73.56 360 ASN B CA 1
ATOM 6700 C C . ASN B 1 360 ? -20.469 63.719 38.125 1 73.56 360 ASN B C 1
ATOM 6702 O O . ASN B 1 360 ? -19.297 64 37.875 1 73.56 360 ASN B O 1
ATOM 6706 N N . PRO B 1 361 ? -20.781 62.562 38.594 1 76.06 361 PRO B N 1
ATOM 6707 C CA . PRO B 1 361 ? -19.766 61.594 39.031 1 76.06 361 PRO B CA 1
ATOM 6708 C C . PRO B 1 361 ? -18.828 61.188 37.906 1 76.06 361 PRO B C 1
ATOM 6710 O O . PRO B 1 361 ? -17.625 60.969 38.125 1 76.06 361 PRO B O 1
ATOM 6713 N N . GLN B 1 362 ? -19.312 61.125 36.781 1 71 362 GLN B N 1
ATOM 6714 C CA . GLN B 1 362 ? -18.469 60.719 35.656 1 71 362 GLN B CA 1
ATOM 6715 C C . GLN B 1 362 ? -17.375 61.719 35.375 1 71 362 GLN B C 1
ATOM 6717 O O . GLN B 1 362 ? -16.219 61.375 35.125 1 71 362 GLN B O 1
ATOM 6722 N N . ILE B 1 363 ? -17.781 62.906 35.375 1 67.75 363 ILE B N 1
ATOM 6723 C CA . ILE B 1 363 ? -16.812 64 35.156 1 67.75 363 ILE B CA 1
ATOM 6724 C C . ILE B 1 363 ? -15.844 64.062 36.344 1 67.75 363 ILE B C 1
ATOM 6726 O O . ILE B 1 363 ? -14.641 64.25 36.156 1 67.75 363 ILE B O 1
ATOM 6730 N N . ALA B 1 364 ? -16.406 63.875 37.562 1 75.44 364 ALA B N 1
ATOM 6731 C CA . ALA B 1 364 ? -15.57 63.875 38.75 1 75.44 364 ALA B CA 1
ATOM 6732 C C . ALA B 1 364 ? -14.477 62.812 38.656 1 75.44 364 ALA B C 1
ATOM 6734 O O . ALA B 1 364 ? -13.305 63.125 38.906 1 75.44 364 ALA B O 1
ATOM 6735 N N . PHE B 1 365 ? -14.906 61.688 38.219 1 75.06 365 PHE B N 1
ATOM 6736 C CA . PHE B 1 365 ? -13.984 60.562 38.188 1 75.06 365 PHE B CA 1
ATOM 6737 C C . PHE B 1 365 ? -12.875 60.781 37.188 1 75.06 365 PHE B C 1
ATOM 6739 O O . PHE B 1 365 ? -11.742 60.312 37.375 1 75.06 365 PHE B O 1
ATOM 6746 N N . GLN B 1 366 ? -13.188 61.438 36.156 1 67.12 366 GLN B N 1
ATOM 6747 C CA . GLN B 1 366 ? -12.195 61.75 35.125 1 67.12 366 GLN B CA 1
ATOM 6748 C C . GLN B 1 366 ? -11.172 62.75 35.625 1 67.12 366 GLN B C 1
ATOM 6750 O O . GLN B 1 366 ? -10.016 62.75 35.219 1 67.12 366 GLN B O 1
ATOM 6755 N N . CYS B 1 367 ? -11.617 63.594 36.531 1 68.56 367 CYS B N 1
ATOM 6756 C CA . CYS B 1 367 ? -10.773 64.688 37 1 68.56 367 CYS B CA 1
ATOM 6757 C C . CYS B 1 367 ? -10.016 64.312 38.281 1 68.56 367 CYS B C 1
ATOM 6759 O O . CYS B 1 367 ? -9.039 64.938 38.625 1 68.56 367 CYS B O 1
ATOM 6761 N N . MET B 1 368 ? -10.539 63.312 38.969 1 70.06 368 MET B N 1
ATOM 6762 C CA . MET B 1 368 ? -10 62.969 40.25 1 70.06 368 MET B CA 1
ATOM 6763 C C . MET B 1 368 ? -8.656 62.25 40.125 1 70.06 368 MET B C 1
ATOM 6765 O O . MET B 1 368 ? -8.367 61.656 39.062 1 70.06 368 MET B O 1
ATOM 6769 N N . CYS B 1 369 ? -7.84 62.375 41.156 1 60.16 369 CYS B N 1
ATOM 6770 C CA . CYS B 1 369 ? -6.641 61.594 41.469 1 60.16 369 CYS B CA 1
ATOM 6771 C C . CYS B 1 369 ? -5.52 61.938 40.5 1 60.16 369 CYS B C 1
ATOM 6773 O O . CYS B 1 369 ? -4.965 61.031 39.844 1 60.16 369 CYS B O 1
ATOM 6775 N N . GLN B 1 370 ? -5.336 63.312 40.188 1 54.16 370 GLN B N 1
ATOM 6776 C CA . GLN B 1 370 ? -4.223 63.75 39.344 1 54.16 370 GLN B CA 1
ATOM 6777 C C . GLN B 1 370 ? -2.883 63.406 39.969 1 54.16 370 GLN B C 1
ATOM 6779 O O . GLN B 1 370 ? -1.937 63.031 39.281 1 54.16 370 GLN B O 1
ATOM 6784 N N . THR B 1 371 ? -2.654 63.938 41.25 1 50.12 371 THR B N 1
ATOM 6785 C CA . THR B 1 371 ? -1.439 63.438 41.875 1 50.12 371 THR B CA 1
ATOM 6786 C C . THR B 1 371 ? -1.418 61.906 41.844 1 50.12 371 THR B C 1
ATOM 6788 O O . THR B 1 371 ? -0.352 61.281 41.969 1 50.12 371 THR B O 1
ATOM 6791 N N . CYS B 1 372 ? -2.49 61.5 41.938 1 50.41 372 CYS B N 1
ATOM 6792 C CA . CYS B 1 372 ? -2.73 60.062 41.656 1 50.41 372 CYS B CA 1
ATOM 6793 C C . CYS B 1 372 ? -2.455 59.75 40.219 1 50.41 372 CYS B C 1
ATOM 6795 O O . CYS B 1 372 ? -2.746 58.625 39.75 1 50.41 372 CYS B O 1
ATOM 6797 N N . PHE B 1 373 ? -2.035 60.906 39.562 1 54.81 373 PHE B N 1
ATOM 6798 C CA . PHE B 1 373 ? -1.414 60.812 38.25 1 54.81 373 PHE B CA 1
ATOM 6799 C C . PHE B 1 373 ? -0.529 59.562 38.125 1 54.81 373 PHE B C 1
ATOM 6801 O O . PHE B 1 373 ? -0.473 58.938 37.094 1 54.81 373 PHE B O 1
ATOM 6808 N N . GLN B 1 374 ? -0.193 59.188 39.375 1 70.19 374 GLN B N 1
ATOM 6809 C CA . GLN B 1 374 ? 0.583 57.938 39.375 1 70.19 374 GLN B CA 1
ATOM 6810 C C . GLN B 1 374 ? -0.308 56.719 39.156 1 70.19 374 GLN B C 1
ATOM 6812 O O . GLN B 1 374 ? 0.017 55.875 38.312 1 70.19 374 GLN B O 1
ATOM 6817 N N . GLU B 1 375 ? -1.645 56.969 39.75 1 78.56 375 GLU B N 1
ATOM 6818 C CA . GLU B 1 375 ? -2.508 55.812 39.594 1 78.56 375 GLU B CA 1
ATOM 6819 C C . GLU B 1 375 ? -3.164 55.781 38.219 1 78.56 375 GLU B C 1
ATOM 6821 O O . GLU B 1 375 ? -3.346 54.719 37.656 1 78.56 375 GLU B O 1
ATOM 6826 N N . ASN B 1 376 ? -3.602 56.969 37.75 1 77.38 376 ASN B N 1
ATOM 6827 C CA . ASN B 1 376 ? -4.133 57 36.375 1 77.38 376 ASN B CA 1
ATOM 6828 C C . ASN B 1 376 ? -3.074 56.625 35.344 1 77.38 376 ASN B C 1
ATOM 6830 O O . ASN B 1 376 ? -3.379 55.906 34.375 1 77.38 376 ASN B O 1
ATOM 6834 N N . ALA B 1 377 ? -1.895 57.125 35.625 1 78.81 377 ALA B N 1
ATOM 6835 C CA . ALA B 1 377 ? -0.786 56.75 34.75 1 78.81 377 ALA B CA 1
ATOM 6836 C C . ALA B 1 377 ? -0.523 55.25 34.812 1 78.81 377 ALA B C 1
ATOM 6838 O O . ALA B 1 377 ? -0.201 54.625 33.781 1 78.81 377 ALA B O 1
ATOM 6839 N N . GLN B 1 378 ? -0.654 54.719 36 1 84.06 378 GLN B N 1
ATOM 6840 C CA . GLN B 1 378 ? -0.457 53.281 36.156 1 84.06 378 GLN B CA 1
ATOM 6841 C C . GLN B 1 378 ? -1.552 52.469 35.469 1 84.06 378 GLN B C 1
ATOM 6843 O O . GLN B 1 378 ? -1.281 51.438 34.844 1 84.06 378 GLN B O 1
ATOM 6848 N N . GLN B 1 379 ? -2.783 52.906 35.562 1 86.5 379 GLN B N 1
ATOM 6849 C CA . GLN B 1 379 ? -3.875 52.25 34.844 1 86.5 379 GLN B CA 1
ATOM 6850 C C . GLN B 1 379 ? -3.635 52.25 33.344 1 86.5 379 GLN B C 1
ATOM 6852 O O . GLN B 1 379 ? -3.861 51.25 32.688 1 86.5 379 GLN B O 1
ATOM 6857 N N . LEU B 1 380 ? -3.215 53.406 32.875 1 83.81 380 LEU B N 1
ATOM 6858 C CA . LEU B 1 380 ? -2.943 53.531 31.453 1 83.81 380 LEU B CA 1
ATOM 6859 C C . LEU B 1 380 ? -1.795 52.625 31.047 1 83.81 380 LEU B C 1
ATOM 6861 O O . LEU B 1 380 ? -1.819 52.031 29.953 1 83.81 380 LEU B O 1
ATOM 6865 N N . GLN B 1 381 ? -0.835 52.5 31.875 1 86.12 381 GLN B N 1
ATOM 6866 C CA . GLN B 1 381 ? 0.29 51.625 31.594 1 86.12 381 GLN B CA 1
ATOM 6867 C C . GLN B 1 381 ? -0.163 50.156 31.531 1 86.12 381 GLN B C 1
ATOM 6869 O O . GLN B 1 381 ? 0.26 49.406 30.641 1 86.12 381 GLN B O 1
ATOM 6874 N N . LEU B 1 382 ? -0.968 49.75 32.438 1 89.31 382 LEU B N 1
ATOM 6875 C CA . LEU B 1 382 ? -1.494 48.406 32.438 1 89.31 382 LEU B CA 1
ATOM 6876 C C . LEU B 1 382 ? -2.373 48.156 31.219 1 89.31 382 LEU B C 1
ATOM 6878 O O . LEU B 1 382 ? -2.326 47.062 30.625 1 89.31 382 LEU B O 1
ATOM 6882 N N . LYS B 1 383 ? -3.139 49.125 30.828 1 88.56 383 LYS B N 1
ATOM 6883 C CA . LYS B 1 383 ? -3.971 49.031 29.641 1 88.56 383 LYS B CA 1
ATOM 6884 C C . LYS B 1 383 ? -3.117 48.875 28.375 1 88.56 383 LYS B C 1
ATOM 6886 O O . LYS B 1 383 ? -3.426 48.031 27.516 1 88.56 383 LYS B O 1
ATOM 6891 N N . ASN B 1 384 ? -2.111 49.656 28.359 1 87.88 384 ASN B N 1
ATOM 6892 C CA . ASN B 1 384 ? -1.194 49.594 27.219 1 87.88 384 ASN B CA 1
ATOM 6893 C C . ASN B 1 384 ? -0.487 48.219 27.156 1 87.88 384 ASN B C 1
ATOM 6895 O O . ASN B 1 384 ? -0.272 47.688 26.078 1 87.88 384 ASN B O 1
ATOM 6899 N N . GLN B 1 385 ? -0.135 47.75 28.25 1 85.94 385 GLN B N 1
ATOM 6900 C CA . GLN B 1 385 ? 0.509 46.438 28.297 1 85.94 385 GLN B CA 1
ATOM 6901 C C . GLN B 1 385 ? -0.429 45.344 27.797 1 85.94 385 GLN B C 1
ATOM 6903 O O . GLN B 1 385 ? -0.028 44.5 27 1 85.94 385 GLN B O 1
ATOM 6908 N N . PHE B 1 386 ? -1.636 45.375 28.234 1 89.69 386 PHE B N 1
ATOM 6909 C CA . PHE B 1 386 ? -2.627 44.406 27.766 1 89.69 386 PHE B CA 1
ATOM 6910 C C . PHE B 1 386 ? -2.869 44.562 26.266 1 89.69 386 PHE B C 1
ATOM 6912 O O . PHE B 1 386 ? -2.898 43.594 25.531 1 89.69 386 PHE B O 1
ATOM 6919 N N . GLY B 1 387 ? -3.082 45.781 25.922 1 88.12 387 GLY B N 1
ATOM 6920 C CA . GLY B 1 387 ? -3.334 46.031 24.516 1 88.12 387 GLY B CA 1
ATOM 6921 C C . GLY B 1 387 ? -2.213 45.562 23.609 1 88.12 387 GLY B C 1
ATOM 6922 O O . GLY B 1 387 ? -2.465 45.062 22.516 1 88.12 387 GLY B O 1
ATOM 6923 N N . ALA B 1 388 ? -0.979 45.719 24.047 1 83.88 388 ALA B N 1
ATOM 6924 C CA . ALA B 1 388 ? 0.176 45.281 23.281 1 83.88 388 ALA B CA 1
ATOM 6925 C C . ALA B 1 388 ? 0.186 43.75 23.172 1 83.88 388 ALA B C 1
ATOM 6927 O O . ALA B 1 388 ? 0.435 43.188 22.094 1 83.88 388 ALA B O 1
ATOM 6928 N N . LEU B 1 389 ? -0.05 43.062 24.25 1 84.88 389 LEU B N 1
ATOM 6929 C CA . LEU B 1 389 ? -0.088 41.625 24.266 1 84.88 389 LEU B CA 1
ATOM 6930 C C . LEU B 1 389 ? -1.266 41.094 23.438 1 84.88 389 LEU B C 1
ATOM 6932 O O . LEU B 1 389 ? -1.163 40.062 22.781 1 84.88 389 LEU B O 1
ATOM 6936 N N . ASN B 1 390 ? -2.307 41.812 23.547 1 87.75 390 ASN B N 1
ATOM 6937 C CA . ASN B 1 390 ? -3.488 41.469 22.766 1 87.75 390 ASN B CA 1
ATOM 6938 C C . ASN B 1 390 ? -3.211 41.5 21.266 1 87.75 390 ASN B C 1
ATOM 6940 O O . ASN B 1 390 ? -3.572 40.594 20.531 1 87.75 390 ASN B O 1
ATOM 6944 N N . GLN B 1 391 ? -2.645 42.5 20.875 1 82.5 391 GLN B N 1
ATOM 6945 C CA . GLN B 1 391 ? -2.281 42.656 19.469 1 82.5 391 GLN B CA 1
ATOM 6946 C C . GLN B 1 391 ? -1.256 41.594 19.062 1 82.5 391 GLN B C 1
ATOM 6948 O O . GLN B 1 391 ? -1.357 41.031 17.969 1 82.5 391 GLN B O 1
ATOM 6953 N N . ARG B 1 392 ? -0.309 41.375 19.859 1 81.12 392 ARG B N 1
ATOM 6954 C CA . ARG B 1 392 ? 0.711 40.375 19.578 1 81.12 392 ARG B CA 1
ATOM 6955 C C . ARG B 1 392 ? 0.093 38.969 19.453 1 81.12 392 ARG B C 1
ATOM 6957 O O . ARG B 1 392 ? 0.471 38.219 18.578 1 81.12 392 ARG B O 1
ATOM 6964 N N . ALA B 1 393 ? -0.751 38.688 20.359 1 85.75 393 ALA B N 1
ATOM 6965 C CA . ALA B 1 393 ? -1.427 37.375 20.312 1 85.75 393 ALA B CA 1
ATOM 6966 C C . ALA B 1 393 ? -2.207 37.219 19.016 1 85.75 393 ALA B C 1
ATOM 6968 O O . ALA B 1 393 ? -2.166 36.156 18.391 1 85.75 393 ALA B O 1
ATOM 6969 N N . TYR B 1 394 ? -2.887 38.25 18.656 1 85.62 394 TYR B N 1
ATOM 6970 C CA . TYR B 1 394 ? -3.645 38.219 17.422 1 85.62 394 TYR B CA 1
ATOM 6971 C C . TYR B 1 394 ? -2.73 37.938 16.234 1 85.62 394 TYR B C 1
ATOM 6973 O O . TYR B 1 394 ? -3.008 37.031 15.43 1 85.62 394 TYR B O 1
ATOM 6981 N N . GLN B 1 395 ? -1.704 38.656 16.172 1 78.81 395 GLN B N 1
ATOM 6982 C CA . GLN B 1 395 ? -0.775 38.5 15.047 1 78.81 395 GLN B CA 1
ATOM 6983 C C . GLN B 1 395 ? -0.132 37.125 15.047 1 78.81 395 GLN B C 1
ATOM 6985 O O . GLN B 1 395 ? 0.029 36.531 13.992 1 78.81 395 GLN B O 1
ATOM 6990 N N . THR B 1 396 ? 0.238 36.656 16.188 1 82 396 THR B N 1
ATOM 6991 C CA . THR B 1 396 ? 0.901 35.375 16.297 1 82 396 THR B CA 1
ATOM 6992 C C . THR B 1 396 ? -0.038 34.25 15.875 1 82 396 THR B C 1
ATOM 6994 O O . THR B 1 396 ? 0.366 33.344 15.156 1 82 396 THR B O 1
ATOM 6997 N N . VAL B 1 397 ? -1.251 34.312 16.344 1 83.56 397 VAL B N 1
ATOM 6998 C CA . VAL B 1 397 ? -2.23 33.281 15.992 1 83.56 397 VAL B CA 1
ATOM 6999 C C . VAL B 1 397 ? -2.465 33.312 14.477 1 83.56 397 VAL B C 1
ATOM 7001 O O . VAL B 1 397 ? -2.492 32.25 13.844 1 83.56 397 VAL B O 1
ATOM 7004 N N . ASP B 1 398 ? -2.633 34.469 13.992 1 80.44 398 ASP B N 1
ATOM 7005 C CA . ASP B 1 398 ? -2.854 34.594 12.562 1 80.44 398 ASP B CA 1
ATOM 7006 C C . ASP B 1 398 ? -1.673 34.062 11.766 1 80.44 398 ASP B C 1
ATOM 7008 O O . ASP B 1 398 ? -1.862 33.375 10.75 1 80.44 398 ASP B O 1
ATOM 7012 N N . GLN B 1 399 ? -0.499 34.312 12.219 1 76.69 399 GLN B N 1
ATOM 7013 C CA . GLN B 1 399 ? 0.713 33.844 11.555 1 76.69 399 GLN B CA 1
ATOM 7014 C C . GLN B 1 399 ? 0.805 32.312 11.594 1 76.69 399 GLN B C 1
ATOM 7016 O O . GLN B 1 399 ? 1.169 31.688 10.602 1 76.69 399 GLN B O 1
ATOM 7021 N N . ILE B 1 400 ? 0.524 31.766 12.695 1 80.06 400 ILE B N 1
ATOM 7022 C CA . ILE B 1 400 ? 0.608 30.328 12.844 1 80.06 400 ILE B CA 1
ATOM 7023 C C . ILE B 1 400 ? -0.389 29.641 11.914 1 80.06 400 ILE B C 1
ATOM 7025 O O . ILE B 1 400 ? -0.051 28.672 11.234 1 80.06 400 ILE B O 1
ATOM 7029 N N . ILE B 1 401 ? -1.569 30.125 11.844 1 80.75 401 ILE B N 1
ATOM 7030 C CA . ILE B 1 401 ? -2.605 29.547 11 1 80.75 401 ILE B CA 1
ATOM 7031 C C . ILE B 1 401 ? -2.205 29.688 9.531 1 80.75 401 ILE B C 1
ATOM 7033 O O . ILE B 1 401 ? -2.326 28.734 8.758 1 80.75 401 ILE B O 1
ATOM 7037 N N . ASN B 1 402 ? -1.7 30.844 9.219 1 77.19 402 ASN B N 1
ATOM 7038 C CA . ASN B 1 402 ? -1.276 31.078 7.84 1 77.19 402 ASN B CA 1
ATOM 7039 C C . ASN B 1 402 ? -0.093 30.188 7.457 1 77.19 402 ASN B C 1
ATOM 7041 O O . ASN B 1 402 ? -0.074 29.609 6.371 1 77.19 402 ASN B O 1
ATOM 7045 N N . TYR B 1 403 ? 0.828 30.156 8.289 1 76.88 403 TYR B N 1
ATOM 7046 C CA . TYR B 1 403 ? 2.012 29.344 8.023 1 76.88 403 TYR B CA 1
ATOM 7047 C C . TYR B 1 403 ? 1.65 27.875 7.902 1 76.88 403 TYR B C 1
ATOM 7049 O O . TYR B 1 403 ? 2.15 27.172 7.016 1 76.88 403 TYR B O 1
ATOM 7057 N N . THR B 1 404 ? 0.877 27.438 8.781 1 81.94 404 THR B N 1
ATOM 7058 C CA . THR B 1 404 ? 0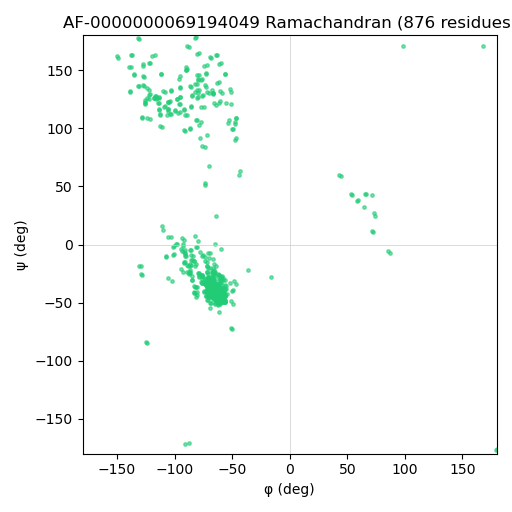.437 26.047 8.734 1 81.94 404 THR B CA 1
ATOM 7059 C C . THR B 1 404 ? -0.289 25.75 7.426 1 81.94 404 THR B C 1
ATOM 7061 O O . THR B 1 404 ? -0.064 24.703 6.805 1 81.94 404 THR B O 1
ATOM 7064 N N . SER B 1 405 ? -1.158 26.594 7.035 1 83.69 405 SER B N 1
ATOM 7065 C CA . SER B 1 405 ? -1.888 26.438 5.781 1 83.69 405 SER B CA 1
ATOM 7066 C C . SER B 1 405 ? -0.934 26.359 4.594 1 83.69 405 SER B C 1
ATOM 7068 O O . SER B 1 405 ? -1.081 25.5 3.727 1 83.69 405 SER B O 1
ATOM 7070 N N . LEU B 1 406 ? 0.027 27.219 4.609 1 81.12 406 LEU B N 1
ATOM 7071 C CA . LEU B 1 406 ? 0.992 27.25 3.518 1 81.12 406 LEU B CA 1
ATOM 7072 C C . LEU B 1 406 ? 1.839 25.984 3.494 1 81.12 406 LEU B C 1
ATOM 7074 O O . LEU B 1 406 ? 2.135 25.453 2.424 1 81.12 406 LEU B O 1
ATOM 7078 N N . GLN B 1 407 ? 2.262 25.547 4.609 1 82.25 407 GLN B N 1
ATOM 7079 C CA . GLN B 1 407 ? 3.066 24.328 4.707 1 82.25 407 GLN B CA 1
ATOM 7080 C C . GLN B 1 407 ? 2.295 23.125 4.191 1 82.25 407 GLN B C 1
ATOM 7082 O O . GLN B 1 407 ? 2.844 22.297 3.451 1 82.25 407 GLN B O 1
ATOM 7087 N N . ILE B 1 408 ? 1.054 23.016 4.613 1 87.56 408 ILE B N 1
ATOM 7088 C CA . ILE B 1 408 ? 0.232 21.875 4.18 1 87.56 408 ILE B CA 1
ATOM 7089 C C . ILE B 1 408 ? 0.054 21.922 2.666 1 87.56 408 ILE B C 1
ATOM 7091 O O . ILE B 1 408 ? 0.168 20.891 1.992 1 87.56 408 ILE B O 1
ATOM 7095 N N . LYS B 1 409 ? -0.183 23.078 2.184 1 87.25 409 LYS B N 1
ATOM 7096 C CA . LYS B 1 409 ? -0.325 23.234 0.738 1 87.25 409 LYS B CA 1
ATOM 7097 C C . LYS B 1 409 ? 0.939 22.781 0.01 1 87.25 409 LYS B C 1
ATOM 7099 O O . LYS B 1 409 ? 0.866 22.047 -0.973 1 87.25 409 LYS B O 1
ATOM 7104 N N . GLU B 1 410 ? 2.004 23.188 0.509 1 84.62 410 GLU B N 1
ATOM 7105 C CA . GLU B 1 410 ? 3.279 22.891 -0.141 1 84.62 410 GLU B CA 1
ATOM 7106 C C . GLU B 1 410 ? 3.566 21.406 -0.149 1 84.62 410 GLU B C 1
ATOM 7108 O O . GLU B 1 410 ? 3.93 20.844 -1.184 1 84.62 410 GLU B O 1
ATOM 7113 N N . TYR B 1 411 ? 3.469 20.797 0.975 1 87.31 411 TYR B N 1
ATOM 7114 C CA . TYR B 1 411 ? 3.84 19.391 0.987 1 87.31 411 TYR B CA 1
ATOM 7115 C C . TYR B 1 411 ? 2.803 18.547 0.253 1 87.31 411 TYR B C 1
ATOM 7117 O O . TYR B 1 411 ? 3.137 17.516 -0.338 1 87.31 411 TYR B O 1
ATOM 7125 N N . LEU B 1 412 ? 1.564 18.938 0.256 1 91.12 412 LEU B N 1
ATOM 7126 C CA . LEU B 1 412 ? 0.548 18.219 -0.505 1 91.12 412 LEU B CA 1
ATOM 7127 C C . LEU B 1 412 ? 0.821 18.328 -2.002 1 91.12 412 LEU B C 1
ATOM 7129 O O . LEU B 1 412 ? 0.65 17.344 -2.734 1 91.12 412 LEU B O 1
ATOM 7133 N N . GLU B 1 413 ? 1.166 19.5 -2.4 1 90.56 413 GLU B N 1
ATOM 7134 C CA . GLU B 1 413 ? 1.52 19.672 -3.805 1 90.56 413 GLU B CA 1
ATOM 7135 C C . GLU B 1 413 ? 2.68 18.766 -4.203 1 90.56 413 GLU B C 1
ATOM 7137 O O . GLU B 1 413 ? 2.631 18.109 -5.242 1 90.56 413 GLU B O 1
ATOM 7142 N N . LYS B 1 414 ? 3.656 18.797 -3.391 1 89.94 414 LYS B N 1
ATOM 7143 C CA . LYS B 1 414 ? 4.816 17.953 -3.635 1 89.94 414 LYS B CA 1
ATOM 7144 C C . LYS B 1 414 ? 4.422 16.469 -3.625 1 89.94 414 LYS B C 1
ATOM 7146 O O . LYS B 1 414 ? 4.844 15.703 -4.496 1 89.94 414 LYS B O 1
ATOM 7151 N N . MET B 1 415 ? 3.646 16.078 -2.705 1 91.69 415 MET B N 1
ATOM 7152 C CA . MET B 1 415 ? 3.209 14.703 -2.555 1 91.69 415 MET B CA 1
ATOM 7153 C C . MET B 1 415 ? 2.432 14.242 -3.783 1 91.69 415 MET B C 1
ATOM 7155 O O . MET B 1 415 ? 2.729 13.188 -4.348 1 91.69 415 MET B O 1
ATOM 7159 N N . VAL B 1 416 ? 1.498 14.977 -4.195 1 90.88 416 VAL B N 1
ATOM 7160 C CA . VAL B 1 416 ? 0.657 14.609 -5.332 1 90.88 416 VAL B CA 1
ATOM 7161 C C . VAL B 1 416 ? 1.513 14.492 -6.59 1 90.88 416 VAL B C 1
ATOM 7163 O O . VAL B 1 416 ? 1.338 13.562 -7.379 1 90.88 416 VAL B O 1
ATOM 7166 N N . LYS B 1 417 ? 2.418 15.391 -6.719 1 90.94 417 LYS B N 1
ATOM 7167 C CA . LYS B 1 417 ? 3.307 15.352 -7.879 1 90.94 417 LYS B CA 1
ATOM 7168 C C . LYS B 1 417 ? 4.16 14.086 -7.875 1 90.94 417 LYS B C 1
ATOM 7170 O O . LYS B 1 417 ? 4.25 13.391 -8.891 1 90.94 417 LYS B O 1
ATOM 7175 N N . LEU B 1 418 ? 4.754 13.812 -6.762 1 90.75 418 LEU B N 1
ATOM 7176 C CA . LEU B 1 418 ? 5.621 12.648 -6.645 1 90.75 418 LEU B CA 1
ATOM 7177 C C . LEU B 1 418 ? 4.824 11.352 -6.781 1 90.75 418 LEU B C 1
ATOM 7179 O O . LEU B 1 418 ? 5.285 10.398 -7.406 1 90.75 418 LEU B O 1
ATOM 7183 N N . MET B 1 419 ? 3.668 11.312 -6.207 1 90.31 419 MET B N 1
ATOM 7184 C CA . MET B 1 419 ? 2.814 10.133 -6.301 1 90.31 419 MET B CA 1
ATOM 7185 C C . MET B 1 419 ? 2.404 9.875 -7.746 1 90.31 419 MET B C 1
ATOM 7187 O O . MET B 1 419 ? 2.385 8.727 -8.195 1 90.31 419 MET B O 1
ATOM 7191 N N . THR B 1 420 ? 2.08 10.906 -8.492 1 88.56 420 THR B N 1
ATOM 7192 C CA . THR B 1 420 ? 1.699 10.773 -9.891 1 88.56 420 THR B CA 1
ATOM 7193 C C . THR B 1 420 ? 2.848 10.195 -10.711 1 88.56 420 THR B C 1
ATOM 7195 O O . THR B 1 420 ? 2.646 9.281 -11.516 1 88.56 420 THR B O 1
ATOM 7198 N N . SER B 1 421 ? 4.012 10.695 -10.484 1 89.62 421 SER B N 1
ATOM 7199 C CA . SER B 1 421 ? 5.184 10.203 -11.195 1 89.62 421 SER B CA 1
ATOM 7200 C C . SER B 1 421 ? 5.461 8.742 -10.859 1 89.62 421 SER B C 1
ATOM 7202 O O . SER B 1 421 ? 5.762 7.938 -11.742 1 89.62 421 SER B O 1
ATOM 7204 N N . SER B 1 422 ? 5.438 8.422 -9.594 1 89.19 422 SER B N 1
ATOM 7205 C CA . SER B 1 422 ? 5.68 7.059 -9.133 1 89.19 422 SER B CA 1
ATOM 7206 C C . SER B 1 422 ? 4.676 6.086 -9.75 1 89.19 422 SER B C 1
ATOM 7208 O O . SER B 1 422 ? 5.043 4.977 -10.148 1 89.19 422 SER B O 1
ATOM 7210 N N . PHE B 1 423 ? 3.537 6.477 -9.898 1 86.81 423 PHE B N 1
ATOM 7211 C CA . PHE B 1 423 ? 2.5 5.609 -10.445 1 86.81 423 PHE B CA 1
ATOM 7212 C C . PHE B 1 423 ? 2.703 5.391 -11.938 1 86.81 423 PHE B C 1
ATOM 7214 O O . PHE B 1 423 ? 2.439 4.305 -12.453 1 86.81 423 PHE B O 1
ATOM 7221 N N . GLN B 1 424 ? 3.055 6.391 -12.641 1 87.69 424 GLN B N 1
ATOM 7222 C CA . GLN B 1 424 ? 3.312 6.238 -14.07 1 87.69 424 GLN B CA 1
ATOM 7223 C C . GLN B 1 424 ? 4.363 5.164 -14.328 1 87.69 424 GLN B C 1
ATOM 7225 O O . GLN B 1 424 ? 4.223 4.355 -15.25 1 87.69 424 GLN B O 1
ATOM 7230 N N . GLN B 1 425 ? 5.316 5.137 -13.492 1 88.88 425 GLN B N 1
ATOM 7231 C CA . GLN B 1 425 ? 6.348 4.113 -13.609 1 88.88 425 GLN B CA 1
ATOM 7232 C C . GLN B 1 425 ? 5.781 2.725 -13.328 1 88.88 425 GLN B C 1
ATOM 7234 O O . GLN B 1 425 ? 6.125 1.76 -14.016 1 88.88 425 GLN B O 1
ATOM 7239 N N . TYR B 1 426 ? 4.945 2.607 -12.375 1 89.94 426 TYR B N 1
ATOM 7240 C CA . TYR B 1 426 ? 4.32 1.34 -12.008 1 89.94 426 TYR B CA 1
ATOM 7241 C C . TYR B 1 426 ? 3.402 0.848 -13.125 1 89.94 426 TYR B C 1
ATOM 7243 O O . TYR B 1 426 ? 3.42 -0.335 -13.477 1 89.94 426 TYR B O 1
ATOM 7251 N N . GLN B 1 427 ? 2.664 1.724 -13.719 1 88.62 427 GLN B N 1
ATOM 7252 C CA . GLN B 1 427 ? 1.701 1.397 -14.766 1 88.62 427 GLN B CA 1
ATOM 7253 C C . GLN B 1 427 ? 2.404 0.884 -16.016 1 88.62 427 GLN B C 1
ATOM 7255 O O . GLN B 1 427 ? 1.875 0.025 -16.734 1 88.62 427 GLN B O 1
ATOM 7260 N N . THR B 1 428 ? 3.586 1.386 -16.297 1 91.69 428 THR B N 1
ATOM 7261 C CA . THR B 1 428 ? 4.348 0.941 -17.453 1 91.69 428 THR B CA 1
ATOM 7262 C C . THR B 1 428 ? 4.613 -0.56 -17.391 1 91.69 428 THR B C 1
ATOM 7264 O O . THR B 1 428 ? 4.547 -1.255 -18.406 1 91.69 428 THR B O 1
ATOM 7267 N N . VAL B 1 429 ? 4.902 -1.02 -16.234 1 92.12 429 VAL B N 1
ATOM 7268 C CA . VAL B 1 429 ? 5.188 -2.438 -16.062 1 92.12 429 VAL B CA 1
ATOM 7269 C C . VAL B 1 429 ? 3.926 -3.258 -16.312 1 92.12 429 VAL B C 1
ATOM 7271 O O . VAL B 1 429 ? 3.984 -4.328 -16.922 1 92.12 429 VAL B O 1
ATOM 7274 N N . TRP B 1 430 ? 2.752 -2.77 -15.859 1 91.56 430 TRP B N 1
ATOM 7275 C CA . TRP B 1 430 ? 1.49 -3.465 -16.094 1 91.56 430 TRP B CA 1
ATOM 7276 C C . TRP B 1 430 ? 1.208 -3.576 -17.594 1 91.56 430 TRP B C 1
ATOM 7278 O O . TRP B 1 430 ? 0.72 -4.605 -18.062 1 91.56 430 TRP B O 1
ATOM 7288 N N . VAL B 1 431 ? 1.522 -2.521 -18.328 1 89.69 431 VAL B N 1
ATOM 7289 C CA . VAL B 1 431 ? 1.322 -2.521 -19.781 1 89.69 431 VAL B CA 1
ATOM 7290 C C . VAL B 1 431 ? 2.23 -3.564 -20.422 1 89.69 431 VAL B C 1
ATOM 7292 O O . VAL B 1 431 ? 1.802 -4.301 -21.312 1 89.69 431 VAL B O 1
ATOM 7295 N N . GLU B 1 432 ? 3.473 -3.613 -20 1 92.06 432 GLU B N 1
ATOM 7296 C CA . GLU B 1 432 ? 4.41 -4.605 -20.516 1 92.06 432 GLU B CA 1
ATOM 7297 C C . GLU B 1 432 ? 3.92 -6.023 -20.234 1 92.06 432 GLU B C 1
ATOM 7299 O O . GLU B 1 432 ? 3.986 -6.891 -21.109 1 92.06 432 GLU B O 1
ATOM 7304 N N . ILE B 1 433 ? 3.467 -6.27 -19.062 1 92.62 433 ILE B N 1
ATOM 7305 C CA . ILE B 1 433 ? 2.955 -7.586 -18.703 1 92.62 433 ILE B CA 1
ATOM 7306 C C . ILE B 1 433 ? 1.747 -7.93 -19.562 1 92.62 433 ILE B C 1
ATOM 7308 O O . ILE B 1 433 ? 1.635 -9.047 -20.078 1 92.62 433 ILE B O 1
ATOM 7312 N N . SER B 1 434 ? 0.884 -6.996 -19.766 1 89.88 434 SER B N 1
ATOM 7313 C CA . SER B 1 434 ? -0.292 -7.203 -20.609 1 89.88 434 SER B CA 1
ATOM 7314 C C . SER B 1 434 ? 0.103 -7.574 -22.031 1 89.88 434 SER B C 1
ATOM 7316 O O . SER B 1 434 ? -0.49 -8.477 -22.625 1 89.88 434 SER B O 1
ATOM 7318 N N . ASN B 1 435 ? 1.114 -6.902 -22.531 1 89.25 435 ASN B N 1
ATOM 7319 C CA . ASN B 1 435 ? 1.607 -7.203 -23.859 1 89.25 435 ASN B CA 1
ATOM 7320 C C . ASN B 1 435 ? 2.197 -8.609 -23.938 1 89.25 435 ASN B C 1
ATOM 7322 O O . ASN B 1 435 ? 1.978 -9.328 -24.922 1 89.25 435 ASN B O 1
ATOM 7326 N N . ASN B 1 436 ? 2.936 -8.977 -22.922 1 88.5 436 ASN B N 1
ATOM 7327 C CA . ASN B 1 436 ? 3.518 -10.312 -22.859 1 88.5 436 ASN B CA 1
ATOM 7328 C C . ASN B 1 436 ? 2.441 -11.391 -22.844 1 88.5 436 ASN B C 1
ATOM 7330 O O . ASN B 1 436 ? 2.613 -12.453 -23.438 1 88.5 436 ASN B O 1
ATOM 7334 N N . LEU B 1 437 ? 1.356 -11.102 -22.141 1 87.81 437 LEU B N 1
ATOM 7335 C CA . LEU B 1 437 ? 0.291 -12.086 -21.984 1 87.81 437 LEU B CA 1
ATOM 7336 C C . LEU B 1 437 ? -0.448 -12.297 -23.297 1 87.81 437 LEU B C 1
ATOM 7338 O O . LEU B 1 437 ? -0.906 -13.406 -23.594 1 87.81 437 LEU B O 1
ATOM 7342 N N . ILE B 1 438 ? -0.536 -11.266 -24.172 1 81.12 438 ILE B N 1
ATOM 7343 C CA . ILE B 1 438 ? -1.172 -11.375 -25.469 1 81.12 438 ILE B CA 1
ATOM 7344 C C . ILE B 1 438 ? -0.332 -12.273 -26.391 1 81.12 438 ILE B C 1
ATOM 7346 O O . ILE B 1 438 ? -0.875 -13.055 -27.172 1 81.12 438 ILE B O 1
ATOM 7350 N N . GLU B 1 439 ? 1.002 -12.328 -26.219 1 75.06 439 GLU B N 1
ATOM 7351 C CA . GLU B 1 439 ? 1.914 -13.094 -27.062 1 75.06 439 GLU B CA 1
ATOM 7352 C C . GLU B 1 439 ? 2.008 -14.547 -26.594 1 75.06 439 GLU B C 1
ATOM 7354 O O . GLU B 1 439 ? 2.455 -15.414 -27.359 1 75.06 439 GLU B O 1
ATOM 7359 N N . MET B 1 440 ? 1.538 -14.844 -25.469 1 73.94 440 MET B N 1
ATOM 7360 C CA . MET B 1 440 ? 1.582 -16.203 -24.953 1 73.94 440 MET B CA 1
ATOM 7361 C C . MET B 1 440 ? 0.41 -17.031 -25.484 1 73.94 440 MET B C 1
ATOM 7363 O O . MET B 1 440 ? 0.559 -18.219 -25.781 1 73.94 440 MET B O 1
#

Organism: Paramecium tetraurelia (NCBI:txid5888)

Nearest PDB structures (foldseek):
  5i6j-assembly1_A-2  TM=3.955E-01  e=7.857E-02  Homo sapiens
  1uru-assembly1_A-2  TM=3.315E-01  e=9.218E-02  Drosophila melanogaster
  4atm-assembly1_A-2  TM=3.216E-01  e=7.857E-02  Homo sapiens
  7sqc-assembly1_1Y  TM=2.264E-01  e=3.138E-01  Chlamydomonas reinhardtii
  7n6g-assembly1_3X  TM=2.535E-01  e=1.013E+00  Chlamydomonas reinhardtii

Foldseek 3Di:
DALVVLVVVLLVVCVVVPFDSVVVVVVSVPDPCSRVDDPVRSVVVSVVVVLVSPKDKDKDFAAAADFDPCLPPDPKAKAQPDWDFDPPDDPDQTWIWTWIAIPDVGATETDGPVLVVVLQVLCLVPAQFFDQDDPDRDPDDLVVVLNRVLSRVRLVLQCLDSFRCRHPLNCCSRHPHDRDPPDDDGPHTNVSIFIFIDGPVLVVLLVVLLVVCVVCLVVLVVVLVVLVVVLVVLVVVLVVLVVQLVVLVVVLVVCVVVVHPCNLVSVLSSLLSVLVSLLSVLLSVLCSVFVNSLSVNLNRLVVSLVVLVVVLVVLVCVLVVLVVVLVVVLVVVLVVVPVVQQCFDPVCVVVDPPVRLNVDSVSVSVGGCVVCVVSVVVSVVSSRVSRSSSVSSSVSSVSSVVVSVVSNVVRVVVSVVSSVVSVVSSVVSVVVSVVSVVVD/DALVVLLVVLLVVCVVVPFDSVVVVVVVVPDPCSRVDDPVRSVVVSVVVVLVRPKDKDKDFAAAADFDPCLPPDPKAKAQPDWDFDDPDDPDQTFIWTWIAIPDVGATETDGPVLVVVLQVLCLVPAQFFDQDDPDRDPDDLVVVLNRVLSRLRLVLQCLDSFRCRHPLNCCSRHPHDRDPPDDDGPHTNVSIFIFIDGDVLVVVLVVLLVVCVVCLVVLVVVLVVLVVVLVVLVVVLVVLVVQLVVLVVVLVVCVVVVHPCNLVSVLSSLLSVLVSLLSVLLSVLCSVFVNSLSVNLNRLVVSLVVLVVVLVVLVCVLVVLVVVLVVVLVVVLVVVPVVQQCFDPVCVVVDPPVRLNVDSSSVSVGGCVVVVVSVVVSVVSSRVSRSSSVSSSVSSVSSVVVSVVSNVVRVVVSVVSSVVSVVSSVVSVVVSVVSVVVD

InterPro domains:
  IPR001683 Phox homology [PF00787] (106-176)
  IPR001683 Phox homology [PS50195] (76-181)
  IPR036871 PX domain superfamily [G3DSA:3.30.1520.10] (71-189)
  IPR036871 PX domain superfamily [SSF64268] (77-178)

Secondary structure (DSSP, 8-state):
--HHHHHHHHHHHHHHTT--HHHHHHHHHT-S-GGG--HHHHHHHHHHHHHHHT-EEEEEE-EEPPP-GGGG-SS-EEEEEEEEEEE-SSSS-EEEEEEEEEETTTEEEEE-HHHHHHHHHHHTTTS--PPPPP--SS--HHHHHHHHHHHHHHHHHHHH-HHHHTSHHHHHHHH-SS---------EESSSEEEEEE-HHHHHHHHHHHHHHHHHHHHHHHHHHHHHHHHHHHHHHHHHHHHHHHHHHHHHHHHHHTT-TTHHHHHHHHHHHHHHHHHHHHHHHHHHHTHHHHHHHHHHHHHHHHHHHHHHHHHHHHHHHHHHHHHHHHHHHHHH--GGGG---HHHHTTS-HHHHHH-HHHHHHHTTSSTHHHHHHHHHHHHHHHHHHHHHHHHHHHHHHHHHHHHHHHHHHHHHHHHHHHHHHHHHHHHHHHHHHH-/--HHHHHHHHHHHHHHTT--HHHHHHHHHT-S-GGG--HHHHHHHHHHHHHHHT-EEEEEE-EEPPP-GGGG-SS-EEEEEEEEEE--SSSS--EEEEEEEEETTTEEEEE-HHHHHHHHHHHTTTS--PPPPP--SS--HHHHHHHHHHHHHHHHHHHH-TTTTTSHHHHHHHH-SS---------EESSSEEEEEE-HHHHHHHHHHHHHHHHHHHHHHHHHHHHHHHHHHHHHHHHHHHHHHHHHHHHHHHHHHTT-TTHHHHHHHHHHHHHHHHHHHHHHHHHHHTHHHHHHHHHHHHHHHHHHHHHHHHHHHHHHHHHHHHHHHHHHHHHH--GGGG---HHHHTTS-HHHHHH-HHHHHHHS-STTHHHHHHHHHHHHHHHHHHHHHHHHHHHHHHHHHHHHHHHHHHHHHHHHHHHHHHHHHHHHHHHHHHH-

Sequence (880 aa):
MSLQQKQNLLVKEIIEKGYNIEAFQKSIDQRHDLEQWDYDELIEFVKKFQDSQNDYAAILKCNKTIPNALAEIQDAKAMVVGYEKIQKGIFKNTSVYFKIETKPINWVVKRTYDDFILLKSTLNKNFTVPNIPNQKKSPVDFTYIKQLRHLQMFLNFILGDSEIRNLTIVQEFLSAEQFTNNQQINFSNMSGEVSVRINSQITNFIKQSDYFLTNISPIQKKAYKLIKQLMKQMQQKNHTLIQLTEVYKELFRESKAQNTRLKDCYKNLNDLFESSQKFESNQIKILNETIYPQQRFQYHQTQPLKELLILREKSLNSYQDFSQQLKLKKEKLYQIGEVVKWDLDESFLDHFKIDQIKSNPQIAFQCMCQTCFQENAQQLQLKNQFGALNQRAYQTVDQIINYTSLQIKEYLEKMVKLMTSSFQQYQTVWVEISNNLIEMMSLQQKQNLLVKEIIEKGYNIEAFQKSIDQRHDLEQWDYDELIEFVKKFQDSQNDYAAILKCNKTIPNALAEIQDAKAMVVGYEKIQKGIFKNTSVYFKIETKPINWVVKRTYDDFILLKSTLNKNFTVPNIPNQKKSPVDFTYIKQLRHLQMFLNFILGDSEIRNLTIVQEFLSAEQFTNNQQINFSNMSGEVSVRINSQITNFIKQSDYFLTNISPIQKKAYKLIKQLMKQMQQKNHTLIQLTEVYKELFRESKAQNTRLKDCYKNLNDLFESSQKFESNQIKILNETIYPQQRFQYHQTQPLKELLILREKSLNSYQDFSQQLKLKKEKLYQIGEVVKWDLDESFLDHFKIDQIKSNPQIAFQCMCQTCFQENAQQLQLKNQFGALNQRAYQTVDQIINYTSLQIKEYLEKMVKLMTSSFQQYQTVWVEISNNLIEM

Solvent-accessible surface area (backbone atoms only — not comparable to full-atom values): 46938 Å² total; per-residue (Å²): 125,54,62,67,50,49,50,48,50,53,47,48,56,33,57,75,67,69,48,66,58,67,62,50,50,52,59,50,68,70,44,84,59,62,71,74,52,52,71,65,53,50,49,48,46,50,49,49,45,48,38,55,66,53,40,43,73,49,77,43,83,47,46,60,42,68,78,38,85,52,66,80,50,78,84,54,43,50,38,46,80,46,74,44,76,44,64,61,57,96,85,41,72,69,43,58,31,34,35,37,38,32,37,86,83,66,30,68,27,64,42,40,68,66,52,52,52,51,51,49,58,59,45,51,74,82,41,81,58,58,56,72,78,76,84,69,89,71,80,48,81,73,59,41,57,54,50,35,49,48,54,23,50,48,49,37,52,42,49,68,32,78,74,56,36,29,32,60,66,48,48,36,60,50,54,34,80,68,77,72,88,77,70,82,78,66,80,49,37,75,80,17,57,43,61,20,37,37,40,60,69,55,53,49,50,45,52,53,47,50,51,48,53,62,62,44,46,61,51,49,50,50,45,42,53,47,50,53,50,43,50,53,39,52,50,53,40,35,53,46,31,51,51,48,22,52,48,29,45,51,50,18,50,54,25,51,74,65,65,44,86,45,20,64,57,28,43,46,51,20,52,50,33,43,43,50,27,51,46,47,52,48,51,55,52,47,41,63,71,25,62,54,56,51,50,60,46,57,61,33,50,51,56,38,52,52,53,51,52,51,53,32,50,51,35,43,49,54,32,51,54,50,47,49,51,51,48,52,51,48,52,52,50,55,70,70,61,52,66,84,74,33,32,60,35,68,76,47,59,76,78,40,56,72,67,56,35,72,71,31,67,69,57,31,57,72,38,36,39,36,71,48,36,62,55,57,50,46,47,50,49,34,44,46,51,23,15,32,39,44,38,47,49,43,51,50,51,52,48,52,55,51,49,50,40,51,51,52,50,51,36,48,54,51,42,47,52,51,51,53,54,50,44,54,59,45,48,51,52,48,51,51,45,52,54,54,58,74,74,104,126,52,62,66,51,50,48,48,51,53,46,47,55,33,56,74,66,69,47,66,58,66,61,50,49,52,59,50,69,70,42,87,60,61,73,74,52,52,73,66,54,49,49,49,47,48,49,49,44,47,48,54,63,53,37,44,74,48,76,43,82,48,45,61,42,69,78,38,83,53,65,82,49,79,83,55,42,50,38,47,79,46,73,43,77,44,63,88,45,98,86,48,72,68,42,58,30,34,36,36,39,31,37,86,83,66,30,68,26,63,42,39,67,65,52,52,52,51,51,50,59,59,45,49,73,82,42,81,58,57,55,72,80,76,84,69,88,70,82,47,80,73,61,41,57,54,49,36,49,48,54,23,49,49,48,35,55,42,49,67,32,79,74,54,37,29,33,58,67,48,47,36,60,48,55,34,80,68,78,71,89,78,69,81,78,64,79,46,36,74,80,17,57,42,62,20,36,38,40,65,69,56,53,50,49,43,53,52,48,50,52,47,53,61,63,44,47,63,52,49,52,50,46,42,53,48,50,53,50,40,50,53,39,50,50,53,41,35,52,45,31,50,51,46,21,52,47,29,44,49,50,18,52,55,24,52,76,65,64,44,86,45,22,64,57,28,42,46,51,20,52,50,33,43,42,50,28,52,45,48,51,49,51,54,52,48,40,64,71,24,61,54,58,51,51,61,47,57,62,32,48,52,55,38,50,52,53,51,51,50,52,33,51,53,34,44,49,52,31,51,53,50,48,49,51,51,48,52,51,49,51,51,50,57,70,70,63,53,67,85,74,33,34,60,38,69,77,47,59,76,77,40,57,71,70,59,35,72,73,29,66,69,57,30,58,71,38,38,37,34,80,34,39,57,53,56,49,44,49,51,49,34,46,47,51,23,16,32,38,44,37,49,49,43,52,49,53,52,46,51,53,50,50,50,42,51,51,53,50,50,34,49,53,51,41,48,53,52,52,53,55,50,45,54,59,44,50,50,51,48,52,51,45,53,53,53,59,73,74,104